Protein AF-A0AAV4Q7J5-F1 (afdb_monomer_lite)

InterPro domains:
  IPR001190 SRCR domain [PF00530] (575-667)
  IPR001190 SRCR domain [PS50287] (560-668)
  IPR001190 SRCR domain [SM00202] (571-668)
  IPR006626 Parallel beta-helix repeat [SM00710] (17-39)
  IPR006626 Parallel beta-helix repeat [SM00710] (41-63)
  IPR006626 Parallel beta-helix repeat [SM00710] (197-220)
  IPR006626 Parallel beta-helix repeat [SM00710] (246-268)
  IPR006626 Parallel beta-helix repeat [SM00710] (278-300)
  IPR006626 Parallel beta-helix repeat [SM00710] (762-784)
  IPR006626 Parallel beta-helix repeat [SM00710] (930-951)
  IPR006626 Parallel beta-helix repeat [SM00710] (968-990)
  IPR011050 Pectin lyase fold/virulence factor [SSF51126] (208-403)
  IPR011050 Pectin lyase fold/virulence factor [SSF51126] (466-790)
  IPR012334 Pectin lyase fold [G3DSA:2.160.20.10] (175-405)
  IPR036772 SRCR-like domain superfamily [G3DSA:3.10.250.10] (563-673)
  IPR036772 SRCR-like domain superfamily [SSF56487] (569-671)
  IPR053243 Septate junction maturation regulator [PTHR47653] (2-1017)

Sequence (1074 aa):
MNLRYSAFDGVNIYHPDDTFVIEDSIVADNRGHGIFVNSSISQVTLNGVKVRSNGGDGVHYSHHDSYGTAPSFCDTGNIGEEQIYPVRRSHVQKGNSATCKHVNSGKLDRQVLTVNFMGFSSDVADANHASRIDIYDGPTDSSRLLASIPIINNTFPESVTSTRQKILLKYRPRIHYDASFIVEIVANLGIAVYEQKSGILVNASNIVKNGYAAGLHVVTGSGDVVINTTFITGNNGGGVNLTHAGGFVHIDRSSISNNNGRGIAFWFNETSDHTTFNHTVHITRSEVVNNTLYGILMGNQCLADSFWNISLNSFRNSRDSSIFVSPCWSMDKIGHERGVIFVRGLDDDEFSNVPARVEIQYNYFAFNNGKFVANIGVGKETHVQELFFYRNELERNSIREPFPGLNPRSRASAVVVKKHQIVINATYNYWGSVKVREVYERIFDRKDRYNLARVEFLPFLTISSDLDTTAAISDSHERDKIIPFQNGSEIGGEVPGSIFLPRGTYSVTRDIYVRPGNGRLHIEPGAILKFDRSIGMMVQGVLISESDLETQSILYTINDRAYVGQEKSNIRLSKDTEGLLEVHVDGEWGSVCDYGWDIVDASIACNQMGLVLHPEDWSMEQSEFDSTHYGILLSNIQCTLQDTDITHCKSEKDFENSCSSKVGLRCYNPSWSGLRLGMAAGESRLRNIIVEHAGLLDFATNSFKPALQIDFNRHVLEKLKIRNNIDSGVGIMWNEVFVTESRKLTDSHFISNHRHGLVVHTQGLNIYRCEMTNNDGSGIHYNPMFTKQEQRDLISWINLEERNKIIRIPDDITGNISLRSDEYRYFIFTKTKMNKRFSITTSSGRSIGIVVLNSFKETSSENLAFYGRLEITPDAPKWDIRNNLTAFPLRTPGYGVLVDYQPGQVPSGQAIMYIASVDGLRNKPSWETHPKIHIDTVTVKGCNRGISSHHFNRDINDYDDHFHRYSNETILITNTNISDSKAEAMFVWAPFWDPFIKNLAEINYTIINCNIKNNKKDYCTTAEISVIQTTSSTGPLMTQFLNSTKKAVWTSGFLTFGSTTRTSPIPLLCTTVR

Structure (mmCIF, N/CA/C/O backbone):
data_AF-A0AAV4Q7J5-F1
#
_entry.id   AF-A0AAV4Q7J5-F1
#
loop_
_atom_site.group_PDB
_atom_site.id
_atom_site.type_symbol
_atom_site.label_atom_id
_atom_site.label_alt_id
_atom_site.label_comp_id
_atom_site.label_asym_id
_atom_site.label_entity_id
_atom_site.label_seq_id
_atom_site.pdbx_PDB_ins_code
_atom_site.Cartn_x
_atom_site.Cartn_y
_atom_site.Cartn_z
_atom_site.occupancy
_atom_site.B_iso_or_equiv
_atom_site.auth_seq_id
_atom_site.auth_comp_id
_atom_site.auth_asym_id
_atom_site.auth_atom_id
_atom_site.pdbx_PDB_model_num
ATOM 1 N N . MET A 1 1 ? 34.810 7.338 -45.375 1.00 84.25 1 MET A N 1
ATOM 2 C CA . MET A 1 1 ? 35.945 6.411 -45.086 1.00 84.25 1 MET A CA 1
ATOM 3 C C . MET A 1 1 ? 35.453 4.957 -45.058 1.00 84.25 1 MET A C 1
ATOM 5 O O . MET A 1 1 ? 34.285 4.756 -44.771 1.00 84.25 1 MET A O 1
ATOM 9 N N . ASN A 1 2 ? 36.264 3.934 -45.365 1.00 88.31 2 ASN A N 1
ATOM 10 C CA . ASN A 1 2 ? 35.857 2.516 -45.237 1.00 88.31 2 ASN A CA 1
ATOM 11 C C . ASN A 1 2 ? 36.917 1.738 -44.441 1.00 88.31 2 ASN A C 1
ATOM 13 O O . ASN A 1 2 ? 37.891 1.263 -45.018 1.00 88.31 2 ASN A O 1
ATOM 17 N N . LEU A 1 3 ? 36.731 1.663 -43.123 1.00 86.75 3 LEU A N 1
ATOM 18 C CA . LEU A 1 3 ? 37.633 1.023 -42.166 1.00 86.75 3 LEU A CA 1
ATOM 19 C C . LEU A 1 3 ? 37.163 -0.394 -41.870 1.00 86.75 3 LEU A C 1
ATOM 21 O O . LEU A 1 3 ? 36.094 -0.583 -41.276 1.00 86.75 3 LEU A O 1
ATOM 25 N N . ARG A 1 4 ? 37.958 -1.383 -42.287 1.00 87.94 4 ARG A N 1
ATOM 26 C CA . ARG A 1 4 ? 37.670 -2.788 -42.011 1.00 87.94 4 ARG A CA 1
ATOM 27 C C . ARG A 1 4 ? 38.898 -3.595 -41.660 1.00 87.94 4 ARG A C 1
ATOM 29 O O . ARG A 1 4 ? 39.974 -3.341 -42.194 1.00 87.94 4 ARG A O 1
ATOM 36 N N . TYR A 1 5 ? 38.674 -4.632 -40.856 1.00 84.44 5 TYR A N 1
ATOM 37 C CA . TYR A 1 5 ? 39.669 -5.640 -40.495 1.00 84.44 5 TYR A CA 1
ATOM 38 C C . TYR A 1 5 ? 40.891 -5.092 -39.739 1.00 84.44 5 TYR A C 1
ATOM 40 O O . TYR A 1 5 ? 41.926 -5.756 -39.699 1.00 84.44 5 TYR A O 1
ATOM 48 N N . SER A 1 6 ? 40.782 -3.918 -39.108 1.00 81.31 6 SER A N 1
ATOM 49 C CA . SER A 1 6 ? 41.840 -3.368 -38.256 1.00 81.31 6 SER A CA 1
ATOM 50 C C . SER A 1 6 ? 42.056 -4.237 -37.019 1.00 81.31 6 SER A C 1
ATOM 52 O O . SER A 1 6 ? 41.094 -4.627 -36.358 1.00 81.31 6 SER A O 1
ATOM 54 N N . ALA A 1 7 ? 43.317 -4.544 -36.709 1.00 73.56 7 ALA A N 1
ATOM 55 C CA . ALA A 1 7 ? 43.681 -5.373 -35.560 1.00 73.56 7 ALA A CA 1
ATOM 56 C C . ALA A 1 7 ? 43.580 -4.614 -34.222 1.00 73.56 7 ALA A C 1
ATOM 58 O O . ALA A 1 7 ? 43.038 -5.171 -33.277 1.00 73.56 7 ALA A O 1
ATOM 59 N N . PHE A 1 8 ? 44.047 -3.359 -34.181 1.00 75.19 8 PHE A N 1
ATOM 60 C CA . PHE A 1 8 ? 43.985 -2.417 -33.048 1.00 75.19 8 PHE A CA 1
ATOM 61 C C . PHE A 1 8 ? 43.079 -1.224 -33.451 1.00 75.19 8 PHE A C 1
ATOM 63 O O . PHE A 1 8 ? 41.950 -1.441 -33.898 1.00 75.19 8 PHE A O 1
ATOM 70 N N . ASP A 1 9 ? 43.552 0.019 -33.390 1.00 81.25 9 ASP A N 1
ATOM 71 C CA . ASP A 1 9 ? 42.845 1.192 -33.919 1.00 81.25 9 ASP A CA 1
ATOM 72 C C . ASP A 1 9 ? 42.991 1.277 -35.449 1.00 81.25 9 ASP A C 1
ATOM 74 O O . ASP A 1 9 ? 44.094 1.190 -35.989 1.00 81.25 9 ASP A O 1
ATOM 78 N N . GLY A 1 10 ? 41.888 1.464 -36.179 1.00 81.00 10 GLY A N 1
ATOM 79 C CA . GLY A 1 10 ? 41.937 1.785 -37.611 1.00 81.00 10 GLY A CA 1
ATOM 80 C C . GLY A 1 10 ? 42.262 3.257 -37.873 1.00 81.00 10 GLY A C 1
ATOM 81 O O . GLY A 1 10 ? 42.989 3.571 -38.812 1.00 81.00 10 GLY A O 1
ATOM 82 N N . VAL A 1 11 ? 41.754 4.149 -37.023 1.00 85.38 11 VAL A N 1
ATOM 83 C CA . VAL A 1 11 ? 42.074 5.579 -36.963 1.00 85.38 11 VAL A CA 1
ATOM 84 C C . VAL A 1 11 ? 42.200 5.964 -35.497 1.00 85.38 11 VAL A C 1
ATOM 86 O O . VAL A 1 11 ? 41.276 5.714 -34.734 1.00 85.38 11 VAL A O 1
ATOM 89 N N . ASN A 1 12 ? 43.318 6.576 -35.111 1.00 85.25 12 ASN A N 1
ATOM 90 C CA . ASN A 1 12 ? 43.559 7.057 -33.752 1.00 85.25 12 ASN A CA 1
ATOM 91 C C . ASN A 1 12 ? 43.712 8.583 -33.775 1.00 85.25 12 ASN A C 1
ATOM 93 O O . ASN A 1 12 ? 44.552 9.115 -34.504 1.00 85.25 12 ASN A O 1
ATOM 97 N N . ILE A 1 13 ? 42.867 9.276 -33.014 1.00 81.75 13 ILE A N 1
ATOM 98 C CA . ILE A 1 13 ? 42.803 10.734 -32.940 1.00 81.75 13 ILE A CA 1
ATOM 99 C C . ILE A 1 13 ? 43.050 11.145 -31.498 1.00 81.75 13 ILE A C 1
ATOM 101 O O . ILE A 1 13 ? 42.243 10.887 -30.605 1.00 81.75 13 ILE A O 1
ATOM 105 N N . TYR A 1 14 ? 44.179 11.808 -31.282 1.00 80.56 14 TYR A N 1
ATOM 106 C CA . TYR A 1 14 ? 44.680 12.126 -29.956 1.00 80.56 14 TYR A CA 1
ATOM 107 C C . TYR A 1 14 ? 44.572 13.625 -29.672 1.00 80.56 14 TYR A C 1
ATOM 109 O O . TYR A 1 14 ? 45.078 14.430 -30.450 1.00 80.56 14 TYR A O 1
ATOM 117 N N . HIS A 1 15 ? 43.929 13.979 -28.558 1.00 73.94 15 HIS A N 1
ATOM 118 C CA . HIS A 1 15 ? 43.755 15.345 -28.058 1.00 73.94 15 HIS A CA 1
ATOM 119 C C . HIS A 1 15 ? 43.159 16.355 -29.067 1.00 73.94 15 HIS A C 1
ATOM 121 O O . HIS A 1 15 ? 43.710 17.440 -29.239 1.00 73.94 15 HIS A O 1
ATOM 127 N N . PRO A 1 16 ? 42.043 16.059 -29.766 1.00 79.56 16 PRO A N 1
ATOM 128 C CA . PRO A 1 16 ? 41.348 17.095 -30.519 1.00 79.56 16 PRO A CA 1
ATOM 129 C C . PRO A 1 16 ? 40.779 18.153 -29.561 1.00 79.56 16 PRO A C 1
ATOM 131 O O . PRO A 1 16 ? 39.999 17.823 -28.662 1.00 79.56 16 PRO A O 1
ATOM 134 N N . ASP A 1 17 ? 41.163 19.409 -29.792 1.00 69.44 17 ASP A N 1
ATOM 135 C CA . ASP A 1 17 ? 40.734 20.586 -29.020 1.00 69.44 17 ASP A CA 1
ATOM 136 C C . ASP A 1 17 ? 39.455 21.247 -29.577 1.00 69.44 17 ASP A C 1
ATOM 138 O O . ASP A 1 17 ? 38.878 22.120 -28.933 1.00 69.44 17 ASP A O 1
ATOM 142 N N . ASP A 1 18 ? 38.998 20.825 -30.762 1.00 75.06 18 ASP A N 1
ATOM 143 C CA . ASP A 1 18 ? 37.805 21.332 -31.458 1.00 75.06 18 ASP A CA 1
ATOM 144 C C . ASP A 1 18 ? 36.882 20.170 -31.886 1.00 75.06 18 ASP A C 1
ATOM 146 O O . ASP A 1 18 ? 37.228 18.992 -31.745 1.00 75.06 18 ASP A O 1
ATOM 150 N N . THR A 1 19 ? 35.690 20.492 -32.391 1.00 75.00 19 THR A N 1
ATOM 151 C CA . THR A 1 19 ? 34.654 19.544 -32.821 1.00 75.00 19 THR A CA 1
ATOM 152 C C . THR A 1 19 ? 35.201 18.548 -33.834 1.00 75.00 19 THR A C 1
ATOM 154 O O . THR A 1 19 ? 35.770 18.916 -34.863 1.00 75.00 19 THR A O 1
ATOM 157 N N . PHE A 1 20 ? 34.969 17.264 -33.570 1.00 80.06 20 PHE A N 1
ATOM 158 C CA . PHE A 1 20 ? 35.389 16.186 -34.448 1.00 80.06 20 PHE A CA 1
ATOM 159 C C . PHE A 1 20 ? 34.188 15.604 -35.198 1.00 80.06 20 PHE A C 1
ATOM 161 O O . PHE A 1 20 ? 33.218 15.153 -34.586 1.00 80.06 20 PHE A O 1
ATOM 168 N N . VAL A 1 21 ? 34.261 15.604 -36.532 1.00 83.44 21 VAL A N 1
ATOM 169 C CA . VAL A 1 21 ? 33.170 15.170 -37.415 1.00 83.44 21 VAL A CA 1
ATOM 170 C C . VAL A 1 21 ? 33.614 13.982 -38.267 1.00 83.44 21 VAL A C 1
ATOM 172 O O . VAL A 1 21 ? 34.624 14.050 -38.968 1.00 83.44 21 VAL A O 1
ATOM 175 N N . ILE A 1 22 ? 32.832 12.903 -38.244 1.00 85.19 22 ILE A N 1
ATOM 176 C CA . ILE A 1 22 ? 32.964 11.770 -39.163 1.00 85.19 22 ILE A CA 1
ATOM 177 C C . ILE A 1 22 ? 31.735 11.735 -40.051 1.00 85.19 22 ILE A C 1
ATOM 179 O O . ILE A 1 22 ? 30.627 11.501 -39.569 1.00 85.19 22 ILE A O 1
ATOM 183 N N . GLU A 1 23 ? 31.954 11.888 -41.353 1.00 89.56 23 GLU A N 1
ATOM 184 C CA . GLU A 1 23 ? 30.885 11.839 -42.346 1.00 89.56 23 GLU A CA 1
ATOM 185 C C . GLU A 1 23 ? 31.032 10.634 -43.282 1.00 89.56 23 GLU A C 1
ATOM 187 O O . GLU A 1 23 ? 32.149 10.194 -43.587 1.00 89.56 23 GLU A O 1
ATOM 192 N N . ASP A 1 24 ? 29.899 10.063 -43.701 1.00 90.62 24 ASP A N 1
ATOM 193 C CA . ASP A 1 24 ? 29.770 9.071 -44.778 1.00 90.62 24 ASP A CA 1
ATOM 194 C C . ASP A 1 24 ? 30.821 7.951 -44.722 1.00 90.62 24 ASP A C 1
ATOM 196 O O . ASP A 1 24 ? 31.577 7.663 -45.663 1.00 90.62 24 ASP A O 1
ATOM 200 N N . SER A 1 25 ? 30.912 7.322 -43.550 1.00 90.25 25 SER A N 1
ATOM 201 C CA . SER A 1 25 ? 31.964 6.357 -43.245 1.00 90.25 25 SER A CA 1
ATOM 202 C C . SER A 1 25 ? 31.422 4.992 -42.843 1.00 90.25 25 SER A C 1
ATOM 204 O O . SER A 1 25 ? 30.384 4.876 -42.209 1.00 90.25 25 SER A O 1
ATOM 206 N N . ILE A 1 26 ? 32.125 3.929 -43.228 1.00 89.56 26 ILE A N 1
ATOM 207 C CA . ILE A 1 26 ? 31.819 2.543 -42.872 1.00 89.56 26 ILE A CA 1
ATOM 208 C C . ILE A 1 26 ? 32.918 2.058 -41.935 1.00 89.56 26 ILE A C 1
ATOM 210 O O . ILE A 1 26 ? 34.084 2.068 -42.324 1.00 89.56 26 ILE A O 1
ATOM 214 N N . VAL A 1 27 ? 32.541 1.606 -40.741 1.00 89.06 27 VAL A N 1
ATOM 215 C CA . VAL A 1 27 ? 33.441 0.985 -39.765 1.00 89.06 27 VAL A CA 1
ATOM 216 C C . VAL A 1 27 ? 32.920 -0.412 -39.458 1.00 89.06 27 VAL A C 1
ATOM 218 O O . VAL A 1 27 ? 31.907 -0.578 -38.772 1.00 89.06 27 VAL A O 1
ATOM 221 N N . ALA A 1 28 ? 33.550 -1.421 -40.053 1.00 87.06 28 ALA A N 1
ATOM 222 C CA . ALA A 1 28 ? 33.026 -2.778 -40.019 1.00 87.06 28 ALA A CA 1
ATOM 223 C C . ALA A 1 28 ? 34.100 -3.846 -39.872 1.00 87.06 28 ALA A C 1
ATOM 225 O O . ALA A 1 28 ? 35.177 -3.712 -40.433 1.00 87.06 28 ALA A O 1
ATOM 226 N N . ASP A 1 29 ? 33.772 -4.952 -39.207 1.00 83.62 29 ASP A N 1
ATOM 227 C CA . ASP A 1 29 ? 34.620 -6.149 -39.180 1.00 83.62 29 ASP A CA 1
ATOM 228 C C . ASP A 1 29 ? 36.033 -5.913 -38.579 1.00 83.62 29 ASP A C 1
ATOM 230 O O . ASP A 1 29 ? 36.970 -6.653 -38.879 1.00 83.62 29 ASP A O 1
ATOM 234 N N . ASN A 1 30 ? 36.221 -4.876 -37.750 1.00 81.31 30 ASN A N 1
ATOM 235 C CA . ASN A 1 30 ? 37.494 -4.570 -37.076 1.00 81.31 30 ASN A CA 1
ATOM 236 C C . ASN A 1 3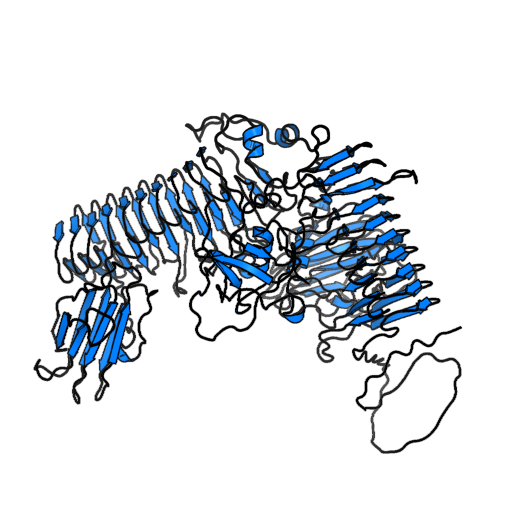0 ? 37.640 -5.382 -35.787 1.00 81.31 30 ASN A C 1
ATOM 238 O O . ASN A 1 30 ? 36.663 -5.540 -35.075 1.00 81.31 30 ASN A O 1
ATOM 242 N N . ARG A 1 31 ? 38.832 -5.888 -35.461 1.00 74.50 31 ARG A N 1
ATOM 243 C CA . ARG A 1 31 ? 39.101 -6.627 -34.213 1.00 74.50 31 ARG A CA 1
ATOM 244 C C . ARG A 1 31 ? 39.340 -5.707 -33.005 1.00 74.50 31 ARG A C 1
ATOM 246 O O . ARG A 1 31 ? 38.971 -6.103 -31.905 1.00 74.50 31 ARG A O 1
ATOM 253 N N . GLY A 1 32 ? 39.917 -4.519 -33.216 1.00 71.38 32 GLY A N 1
ATOM 254 C CA . GLY A 1 32 ? 40.059 -3.436 -32.224 1.00 71.38 32 GLY A CA 1
ATOM 255 C C . GLY A 1 32 ? 39.055 -2.289 -32.445 1.00 71.38 32 GLY A C 1
ATOM 256 O O . GLY A 1 32 ? 37.994 -2.533 -33.014 1.00 71.38 32 GLY A O 1
ATOM 257 N N . HIS A 1 33 ? 39.369 -1.054 -32.019 1.00 79.75 33 HIS A N 1
ATOM 258 C CA . HIS A 1 33 ? 38.403 0.059 -31.878 1.00 79.75 33 HIS A CA 1
ATOM 259 C C . HIS A 1 33 ? 37.872 0.707 -33.164 1.00 79.75 33 HIS A C 1
ATOM 261 O O . HIS A 1 33 ? 37.043 1.607 -33.069 1.00 79.75 33 HIS A O 1
ATOM 267 N N . GLY A 1 34 ? 38.340 0.322 -34.356 1.00 85.69 34 GLY A N 1
ATOM 268 C CA . GLY A 1 34 ? 37.934 0.970 -35.608 1.00 85.69 34 GLY A CA 1
ATOM 269 C C . GLY A 1 34 ? 38.364 2.443 -35.667 1.00 85.69 34 GLY A C 1
ATOM 270 O O . GLY A 1 34 ? 39.369 2.747 -36.302 1.00 85.69 34 GLY A O 1
ATOM 271 N N . ILE A 1 35 ? 37.639 3.344 -35.003 1.00 87.06 35 ILE A N 1
ATOM 272 C CA . ILE A 1 35 ? 38.040 4.729 -34.735 1.00 87.06 35 ILE A CA 1
ATOM 273 C C . ILE A 1 35 ? 38.170 4.952 -33.222 1.00 87.06 35 ILE A C 1
ATOM 275 O O . ILE A 1 35 ? 37.191 4.821 -32.497 1.00 87.06 35 ILE A O 1
ATOM 279 N N . PHE A 1 36 ? 39.350 5.360 -32.765 1.00 85.44 36 PHE A N 1
ATOM 280 C CA . PHE A 1 36 ? 39.638 5.750 -31.388 1.00 85.44 36 PHE A CA 1
ATOM 281 C C . PHE A 1 36 ? 39.852 7.263 -31.300 1.00 85.44 36 PHE A C 1
ATOM 283 O O . PHE A 1 36 ? 40.637 7.831 -32.063 1.00 85.44 36 PHE A O 1
ATOM 290 N N . VAL A 1 37 ? 39.164 7.915 -30.366 1.00 83.31 37 VAL A N 1
ATOM 291 C CA . VAL A 1 37 ? 39.283 9.349 -30.096 1.00 83.31 37 VAL A CA 1
ATOM 292 C C . VAL A 1 37 ? 39.559 9.560 -28.613 1.00 83.31 37 VAL A C 1
ATOM 294 O O . VAL A 1 37 ? 38.839 9.040 -27.764 1.00 83.31 37 VAL A O 1
ATOM 297 N N . ASN A 1 38 ? 40.586 10.346 -28.301 1.00 81.44 38 ASN A N 1
ATOM 298 C CA . ASN A 1 38 ? 40.970 10.677 -26.933 1.00 81.44 38 ASN A CA 1
ATOM 299 C C . ASN A 1 38 ? 40.861 12.189 -26.691 1.00 81.44 38 ASN A C 1
ATOM 301 O O . ASN A 1 38 ? 41.781 12.924 -27.047 1.00 81.44 38 ASN A O 1
ATOM 305 N N . SER A 1 39 ? 39.745 12.653 -26.127 1.00 78.31 39 SER A N 1
ATOM 306 C CA . SER A 1 39 ? 39.515 14.053 -25.734 1.00 78.31 39 SER A CA 1
ATOM 307 C C . SER A 1 39 ? 38.494 14.118 -24.597 1.00 78.31 39 SER A C 1
ATOM 309 O O . SER A 1 39 ? 37.720 13.193 -24.390 1.00 78.31 39 SER A O 1
ATOM 311 N N . SER A 1 40 ? 38.510 15.206 -23.832 1.00 72.50 40 SER A N 1
ATOM 312 C CA . SER A 1 40 ? 37.520 15.471 -22.776 1.00 72.50 40 SER A CA 1
ATOM 313 C C . SER A 1 40 ? 36.521 16.557 -23.158 1.00 72.50 40 SER A C 1
ATOM 315 O O . SER A 1 40 ? 35.497 16.705 -22.496 1.00 72.50 40 SER A O 1
ATOM 317 N N . ILE A 1 41 ? 36.871 17.377 -24.154 1.00 73.00 41 ILE A N 1
ATOM 318 C CA . ILE A 1 41 ? 36.233 18.669 -24.438 1.00 73.00 41 ILE A CA 1
ATOM 319 C C . ILE A 1 41 ? 35.741 18.792 -25.885 1.00 73.00 41 ILE A C 1
ATOM 321 O O . ILE A 1 41 ? 34.946 19.686 -26.174 1.00 73.00 41 ILE A O 1
ATOM 325 N N . SER A 1 42 ? 36.140 17.902 -26.798 1.00 75.31 42 SER A N 1
ATOM 326 C CA . SER A 1 42 ? 35.657 17.945 -28.182 1.00 75.31 42 SER A CA 1
ATOM 327 C C . SER A 1 42 ? 34.288 17.292 -28.325 1.00 75.31 42 SER A C 1
ATOM 329 O O . SER A 1 42 ? 34.087 16.157 -27.901 1.00 75.31 42 SER A O 1
ATOM 331 N N . GLN A 1 43 ? 33.336 17.967 -28.969 1.00 79.81 43 GLN A N 1
ATOM 332 C CA . GLN A 1 43 ? 32.071 17.335 -29.348 1.00 79.81 43 GLN A CA 1
ATOM 333 C C . GLN A 1 43 ? 32.300 16.336 -30.492 1.00 79.81 43 GLN A C 1
ATOM 335 O O . GLN A 1 43 ? 33.009 16.634 -31.456 1.00 79.81 43 GLN A O 1
ATOM 340 N N . VAL A 1 44 ? 31.670 15.163 -30.400 1.00 80.44 44 VAL A N 1
ATOM 341 C CA . VAL A 1 44 ? 31.734 14.130 -31.445 1.00 80.44 44 VAL A CA 1
ATOM 342 C C . VAL A 1 44 ? 30.487 14.193 -32.310 1.00 80.44 44 VAL A C 1
ATOM 344 O O . VAL A 1 44 ? 29.383 14.025 -31.798 1.00 80.44 44 VAL A O 1
ATOM 347 N N . THR A 1 45 ? 30.659 14.365 -33.619 1.00 85.56 45 THR A N 1
ATOM 348 C CA . THR A 1 45 ? 29.571 14.303 -34.601 1.00 85.56 45 THR A CA 1
ATOM 349 C C . THR A 1 45 ? 29.785 13.146 -35.569 1.00 85.56 45 THR A C 1
ATOM 351 O O . THR A 1 45 ? 30.778 13.096 -36.290 1.00 85.56 45 THR A O 1
ATOM 354 N N . LEU A 1 46 ? 28.832 12.220 -35.614 1.00 87.62 46 LEU A N 1
ATOM 355 C CA . LEU A 1 46 ? 28.801 11.098 -36.549 1.00 87.62 46 LEU A CA 1
ATOM 356 C C . LEU A 1 46 ? 27.630 11.299 -37.507 1.00 87.62 46 LEU A C 1
ATOM 358 O O . LEU A 1 46 ? 26.481 11.210 -37.087 1.00 87.62 46 LEU A O 1
ATOM 362 N N . ASN A 1 47 ? 27.904 11.566 -38.780 1.00 89.94 47 ASN A N 1
ATOM 363 C CA . ASN A 1 47 ? 26.894 11.845 -39.797 1.00 89.94 47 ASN A CA 1
ATOM 364 C C . ASN A 1 47 ? 26.969 10.803 -40.923 1.00 89.94 47 ASN A C 1
ATOM 366 O O . ASN A 1 47 ? 28.004 10.642 -41.561 1.00 89.94 47 ASN A O 1
ATOM 370 N N . GLY A 1 48 ? 25.905 10.036 -41.168 1.00 87.94 48 GLY A N 1
ATOM 371 C CA . GLY A 1 48 ? 25.927 9.030 -42.244 1.00 87.94 48 GLY A CA 1
ATOM 372 C C . GLY A 1 48 ? 26.857 7.832 -41.982 1.00 87.94 48 GLY A C 1
ATOM 373 O O . GLY A 1 48 ? 27.277 7.148 -42.921 1.00 87.94 48 GLY A O 1
ATOM 374 N N . VAL A 1 49 ? 27.207 7.549 -40.720 1.00 89.38 49 VAL A N 1
ATOM 375 C CA . VAL A 1 49 ? 28.187 6.509 -40.364 1.00 89.38 49 VAL A CA 1
ATOM 376 C C . VAL A 1 49 ? 27.520 5.135 -40.240 1.00 89.38 49 VAL A C 1
ATOM 378 O O . VAL A 1 49 ? 26.454 4.983 -39.648 1.00 89.38 49 VAL A O 1
ATOM 381 N N . LYS A 1 50 ? 28.148 4.094 -40.795 1.00 89.38 50 LYS A N 1
ATOM 382 C CA . LYS A 1 50 ? 27.701 2.695 -40.724 1.00 89.38 50 LYS A CA 1
ATOM 383 C C . LYS A 1 50 ? 28.659 1.882 -39.859 1.00 89.38 50 LYS A C 1
ATOM 385 O O . LYS A 1 50 ? 29.738 1.522 -40.326 1.00 89.38 50 LYS A O 1
ATOM 390 N N . VAL A 1 51 ? 28.238 1.545 -38.643 1.00 86.81 51 VAL A N 1
ATOM 391 C CA . VAL A 1 51 ? 28.995 0.719 -37.695 1.00 86.81 51 VAL A CA 1
ATOM 392 C C . VAL A 1 51 ? 28.374 -0.672 -37.613 1.00 86.81 51 VAL A C 1
ATOM 394 O O . VAL A 1 51 ? 27.210 -0.816 -37.225 1.00 86.81 51 VAL A O 1
ATOM 397 N N . ARG A 1 52 ? 29.123 -1.707 -38.010 1.00 85.81 52 ARG A N 1
ATOM 398 C CA . ARG A 1 52 ? 28.592 -3.079 -38.040 1.00 85.81 52 ARG A CA 1
ATOM 399 C C . ARG A 1 52 ? 29.639 -4.155 -37.778 1.00 85.81 52 ARG A C 1
ATOM 401 O O . ARG A 1 52 ? 30.716 -4.123 -38.358 1.00 85.81 52 ARG A O 1
ATOM 408 N N . SER A 1 53 ? 29.266 -5.170 -37.004 1.00 78.81 53 SER A N 1
ATOM 409 C CA . SER A 1 53 ? 30.015 -6.433 -36.895 1.00 78.81 53 SER A CA 1
ATOM 410 C C . SER A 1 53 ? 31.490 -6.286 -36.472 1.00 78.81 53 SER A C 1
ATOM 412 O O . SER A 1 53 ? 32.325 -7.077 -36.898 1.00 78.81 53 SER A O 1
ATOM 414 N N . ASN A 1 54 ? 31.825 -5.295 -35.639 1.00 72.88 54 ASN A N 1
ATOM 415 C CA . ASN A 1 54 ? 33.179 -5.151 -35.090 1.00 72.88 54 ASN A CA 1
ATOM 416 C C . ASN A 1 54 ? 33.406 -6.110 -33.894 1.00 72.88 54 ASN A C 1
ATOM 418 O O . ASN A 1 54 ? 32.488 -6.402 -33.126 1.00 72.88 54 ASN A O 1
ATOM 422 N N . GLY A 1 55 ? 34.627 -6.640 -33.797 1.00 60.97 55 GLY A N 1
ATOM 423 C CA . GLY A 1 55 ? 35.213 -7.450 -32.720 1.00 60.97 55 GLY A CA 1
ATOM 424 C C . GLY A 1 55 ? 35.852 -6.644 -31.570 1.00 60.97 55 GLY A C 1
ATOM 425 O O . GLY A 1 55 ? 36.168 -7.196 -30.521 1.00 60.97 55 GLY A O 1
ATOM 426 N N . GLY A 1 56 ? 36.037 -5.340 -31.758 1.00 66.00 56 GLY A N 1
ATOM 427 C CA . GLY A 1 56 ? 36.226 -4.345 -30.700 1.00 66.00 56 GLY A CA 1
ATOM 428 C C . GLY A 1 56 ? 35.150 -3.273 -30.852 1.00 66.00 56 GLY A C 1
ATOM 429 O O . GLY A 1 56 ? 34.161 -3.496 -31.556 1.00 66.00 56 GLY A O 1
ATOM 430 N N . ASP A 1 57 ? 35.303 -2.122 -30.211 1.00 74.81 57 ASP A N 1
ATOM 431 C CA . ASP A 1 57 ? 34.424 -0.974 -30.446 1.00 74.81 57 ASP A CA 1
ATOM 432 C C . ASP A 1 57 ? 34.499 -0.572 -31.926 1.00 74.81 57 ASP A C 1
ATOM 434 O O . ASP A 1 57 ? 35.542 -0.687 -32.553 1.00 74.81 57 ASP A O 1
ATOM 438 N N . GLY A 1 58 ? 33.398 -0.158 -32.548 1.00 81.31 58 GLY A N 1
ATOM 439 C CA . GLY A 1 58 ? 33.470 0.435 -33.884 1.00 81.31 58 GLY A CA 1
ATOM 440 C C . GLY A 1 58 ? 33.959 1.880 -33.826 1.00 81.31 58 GLY A C 1
ATOM 441 O O . GLY A 1 58 ? 34.765 2.305 -34.648 1.00 81.31 58 GLY A O 1
ATOM 442 N N . VAL A 1 59 ? 33.449 2.637 -32.855 1.00 84.12 59 VAL A N 1
ATOM 443 C CA . VAL A 1 59 ? 33.922 3.981 -32.514 1.00 84.12 59 VAL A CA 1
ATOM 444 C C . VAL A 1 59 ? 34.061 4.052 -30.997 1.00 84.12 59 VAL A C 1
ATOM 446 O O . VAL A 1 59 ? 33.069 3.863 -30.293 1.00 84.12 59 VAL A O 1
ATOM 449 N N . HIS A 1 60 ? 35.269 4.325 -30.515 1.00 84.00 60 HIS A N 1
ATOM 450 C CA . HIS A 1 60 ? 35.602 4.465 -29.103 1.00 84.00 60 HIS A CA 1
ATOM 451 C C . HIS A 1 60 ? 36.013 5.902 -28.794 1.00 84.00 60 HIS A C 1
ATOM 453 O O . HIS A 1 60 ? 36.933 6.437 -29.416 1.00 84.00 60 HIS A O 1
ATOM 459 N N . TYR A 1 61 ? 35.363 6.510 -27.808 1.00 81.25 61 TYR A N 1
ATOM 460 C CA . TYR A 1 61 ? 35.720 7.825 -27.295 1.00 81.25 61 TYR A CA 1
ATOM 461 C C . TYR A 1 61 ? 36.109 7.737 -25.818 1.00 81.25 61 TYR A C 1
ATOM 463 O O . TYR A 1 61 ? 35.303 7.297 -24.999 1.00 81.25 61 TYR A O 1
ATOM 471 N N . SER A 1 62 ? 37.316 8.191 -25.482 1.00 77.50 62 SER A N 1
ATOM 472 C CA . SER A 1 62 ? 37.863 8.194 -24.123 1.00 77.50 62 SER A CA 1
ATOM 473 C C . SER A 1 62 ? 38.169 9.611 -23.654 1.00 77.50 62 SER A C 1
ATOM 475 O O . SER A 1 62 ? 38.765 10.395 -24.390 1.00 77.50 62 SER A O 1
ATOM 477 N N . HIS A 1 63 ? 37.853 9.882 -22.389 1.00 73.56 63 HIS A N 1
ATOM 478 C CA . HIS A 1 63 ? 38.253 11.086 -21.668 1.00 73.56 63 HIS A CA 1
ATOM 479 C C . HIS A 1 63 ? 39.777 11.252 -21.600 1.00 73.56 63 HIS A C 1
ATOM 481 O O . HIS A 1 63 ? 40.506 10.270 -21.423 1.00 73.56 63 HIS A O 1
ATOM 487 N N . HIS A 1 64 ? 40.240 12.500 -21.719 1.00 69.12 64 HIS A N 1
ATOM 488 C CA . HIS A 1 64 ? 41.651 12.872 -21.849 1.00 69.12 64 HIS A CA 1
ATOM 489 C C . HIS A 1 64 ? 42.266 13.473 -20.575 1.00 69.12 64 HIS A C 1
ATOM 491 O O . HIS A 1 64 ? 43.458 13.296 -20.337 1.00 69.12 64 HIS A O 1
ATOM 497 N N . ASP A 1 65 ? 41.477 14.147 -19.725 1.00 61.94 65 ASP A N 1
ATOM 498 C CA . ASP A 1 65 ? 41.997 14.946 -18.596 1.00 61.94 65 ASP A CA 1
ATOM 499 C C . ASP A 1 65 ? 42.342 14.078 -17.375 1.00 61.94 65 ASP A C 1
ATOM 501 O O . ASP A 1 65 ? 42.841 14.579 -16.367 1.00 61.94 65 ASP A O 1
ATOM 505 N N . SER A 1 66 ? 42.087 12.771 -17.454 1.00 52.12 66 SER A N 1
ATOM 506 C CA . SER A 1 66 ? 42.352 11.819 -16.385 1.00 52.12 66 SER A CA 1
ATOM 507 C C . SER A 1 66 ? 43.410 10.813 -16.830 1.00 52.12 66 SER A C 1
ATOM 509 O O . SER A 1 66 ? 43.117 9.819 -17.493 1.00 52.12 66 SER A O 1
ATOM 511 N N . TYR A 1 67 ? 44.654 11.012 -16.383 1.00 50.06 67 TYR A N 1
ATOM 512 C CA . TYR A 1 67 ? 45.569 9.888 -16.166 1.00 50.06 67 TYR A CA 1
ATOM 513 C C . TYR A 1 67 ? 45.160 9.191 -14.864 1.00 50.06 67 TYR A C 1
ATOM 515 O O . TYR A 1 67 ? 45.865 9.243 -13.855 1.00 50.06 67 TYR A O 1
ATOM 523 N N . GLY A 1 68 ? 43.973 8.582 -14.860 1.00 50.09 68 GLY A N 1
ATOM 524 C CA . GLY A 1 68 ? 43.535 7.746 -13.753 1.00 50.09 68 GLY A CA 1
ATOM 525 C C . GLY A 1 68 ? 44.539 6.613 -13.548 1.00 50.09 68 GLY A C 1
ATOM 526 O O . GLY A 1 68 ? 44.932 5.930 -14.498 1.00 50.09 68 GLY A O 1
ATOM 527 N N . THR A 1 69 ? 44.980 6.406 -12.309 1.00 55.72 69 THR A N 1
ATOM 528 C CA . THR A 1 69 ? 45.766 5.225 -11.944 1.00 55.72 69 THR A CA 1
ATOM 529 C C . THR A 1 69 ? 44.872 3.997 -12.112 1.00 55.72 69 THR A C 1
ATOM 531 O O . THR A 1 69 ? 44.018 3.712 -11.278 1.00 55.72 69 THR A O 1
ATOM 534 N N . ALA A 1 70 ? 45.012 3.277 -13.231 1.00 65.75 70 ALA A N 1
ATOM 535 C CA . ALA A 1 70 ? 44.274 2.034 -13.424 1.00 65.75 70 ALA A CA 1
ATOM 536 C C . ALA A 1 70 ? 44.679 1.034 -12.325 1.00 65.75 70 ALA A C 1
ATOM 538 O O . ALA A 1 70 ? 45.879 0.929 -12.043 1.00 65.75 70 ALA A O 1
ATOM 539 N N . PRO A 1 71 ? 43.735 0.280 -11.730 1.00 72.25 71 PRO A N 1
ATOM 540 C CA . PRO A 1 71 ? 44.041 -0.668 -10.666 1.00 72.25 71 PRO A CA 1
ATOM 541 C C . PRO A 1 71 ? 45.175 -1.613 -11.067 1.00 72.25 71 PRO A C 1
ATOM 543 O O . PRO A 1 71 ? 45.230 -2.067 -12.218 1.00 72.25 71 PRO A O 1
ATOM 546 N N . SER A 1 72 ? 46.071 -1.890 -10.116 1.00 81.50 72 SER A N 1
ATOM 547 C CA . SER A 1 72 ? 47.212 -2.776 -10.340 1.00 81.50 72 SER A CA 1
ATOM 548 C C . SER A 1 72 ? 46.717 -4.166 -10.733 1.00 81.50 72 SER A C 1
ATOM 550 O O . SER A 1 72 ? 45.937 -4.773 -10.004 1.00 81.50 72 SER A O 1
ATOM 552 N N . PHE A 1 73 ? 47.169 -4.670 -11.882 1.00 86.75 73 PHE A N 1
ATOM 553 C CA . PHE A 1 73 ? 46.787 -5.955 -12.458 1.00 86.75 73 PHE A CA 1
ATOM 554 C C . PHE A 1 73 ? 46.867 -7.040 -11.384 1.00 86.75 73 PHE A C 1
ATOM 556 O O . PHE A 1 73 ? 45.827 -7.547 -10.983 1.00 86.75 73 PHE A O 1
ATOM 563 N N . CYS A 1 74 ? 48.053 -7.260 -10.807 1.00 84.12 74 CYS A N 1
ATOM 564 C CA . CYS A 1 74 ? 48.280 -8.301 -9.803 1.00 84.12 74 CYS A CA 1
ATOM 565 C C . CYS A 1 74 ? 47.571 -8.094 -8.454 1.00 84.12 74 CYS A C 1
ATOM 567 O O . CYS A 1 74 ? 47.426 -9.071 -7.723 1.00 84.12 74 CYS A O 1
ATOM 569 N N . ASP A 1 75 ? 47.136 -6.875 -8.124 1.00 80.81 75 ASP A N 1
ATOM 570 C CA . ASP A 1 75 ? 46.474 -6.582 -6.842 1.00 80.81 75 ASP A CA 1
ATOM 571 C C . ASP A 1 75 ? 44.940 -6.670 -6.944 1.00 80.81 75 ASP A C 1
ATOM 573 O O . ASP A 1 75 ? 44.233 -6.513 -5.950 1.00 80.81 75 ASP A O 1
ATOM 577 N N . THR A 1 76 ? 44.403 -6.931 -8.142 1.00 74.75 76 THR A N 1
ATOM 578 C CA . THR A 1 76 ? 42.958 -7.062 -8.386 1.00 74.75 76 THR A CA 1
ATOM 579 C C . THR A 1 76 ? 42.522 -8.518 -8.565 1.00 74.75 76 THR A C 1
ATOM 581 O O . THR A 1 76 ? 43.271 -9.345 -9.060 1.00 74.75 76 THR A O 1
ATOM 584 N N . GLY A 1 77 ? 41.302 -8.874 -8.158 1.00 75.94 77 GLY A N 1
ATOM 585 C CA . GLY A 1 77 ? 40.778 -10.240 -8.312 1.00 75.94 77 GLY A CA 1
ATOM 586 C C . GLY A 1 77 ? 40.429 -10.625 -9.759 1.00 75.94 77 GLY A C 1
ATOM 587 O O . GLY A 1 77 ? 40.584 -9.838 -10.695 1.00 75.94 77 GLY A O 1
ATOM 588 N N . ASN A 1 78 ? 39.924 -11.851 -9.945 1.00 78.81 78 ASN A N 1
ATOM 589 C CA . ASN A 1 78 ? 39.280 -12.247 -11.202 1.00 78.81 78 ASN A CA 1
ATOM 590 C C . ASN A 1 78 ? 38.043 -11.386 -11.463 1.00 78.81 78 ASN A C 1
ATOM 592 O O . ASN A 1 78 ? 37.343 -10.979 -10.536 1.00 78.81 78 ASN A O 1
ATOM 596 N N . ILE A 1 79 ? 37.755 -11.163 -12.738 1.00 69.50 79 ILE A N 1
ATOM 597 C CA . ILE A 1 79 ? 36.621 -10.363 -13.174 1.00 69.50 79 ILE A CA 1
ATOM 598 C C . ILE A 1 79 ? 35.443 -11.300 -13.468 1.00 69.50 79 ILE A C 1
ATOM 600 O O . ILE A 1 79 ? 35.560 -12.221 -14.282 1.00 69.50 79 ILE A O 1
ATOM 604 N N . GLY A 1 80 ? 34.330 -11.086 -12.761 1.00 61.75 80 GLY A N 1
ATOM 605 C CA . GLY A 1 80 ? 33.115 -11.900 -12.862 1.00 61.75 80 GLY A CA 1
ATOM 606 C C . GLY A 1 80 ? 32.319 -11.673 -14.152 1.00 61.75 80 GLY A C 1
ATOM 607 O O . GLY A 1 80 ? 32.565 -10.730 -14.898 1.00 61.75 80 GLY A O 1
ATOM 608 N N . GLU A 1 81 ? 31.325 -12.530 -14.394 1.00 62.38 81 GLU A N 1
ATOM 609 C CA . GLU A 1 81 ? 30.491 -12.542 -15.616 1.00 62.38 81 GLU A CA 1
ATOM 610 C C . GLU A 1 81 ? 29.565 -11.316 -15.757 1.00 62.38 81 GLU A C 1
ATOM 612 O O . GLU A 1 81 ? 28.986 -11.089 -16.816 1.00 62.38 81 GLU A O 1
ATOM 617 N N . GLU A 1 82 ? 29.450 -10.496 -14.711 1.00 54.19 82 GLU A N 1
ATOM 618 C CA . GLU A 1 82 ? 28.651 -9.263 -14.690 1.00 54.19 82 GLU A CA 1
ATOM 619 C C . GLU A 1 82 ? 29.470 -7.997 -15.016 1.00 54.19 82 GLU A C 1
ATOM 621 O O . GLU A 1 82 ? 28.941 -6.887 -14.962 1.00 54.19 82 GLU A O 1
ATOM 626 N N . GLN A 1 83 ? 30.758 -8.131 -15.357 1.00 62.97 83 GLN A N 1
ATOM 627 C CA . GLN A 1 83 ? 31.622 -6.979 -15.625 1.00 62.97 83 GLN A CA 1
ATOM 628 C C . GLN A 1 83 ? 31.220 -6.204 -16.888 1.00 62.97 83 GLN A C 1
ATOM 630 O O . GLN A 1 83 ? 30.977 -6.773 -17.953 1.00 62.97 83 GLN A O 1
ATOM 635 N N . ILE A 1 84 ? 31.284 -4.873 -16.783 1.00 59.44 84 ILE A N 1
ATOM 636 C CA . ILE A 1 84 ? 31.213 -3.940 -17.910 1.00 59.44 84 ILE A CA 1
ATOM 637 C C . ILE A 1 84 ? 32.650 -3.554 -18.328 1.00 59.44 84 ILE A C 1
ATOM 639 O O . ILE A 1 84 ? 33.427 -3.046 -17.524 1.00 59.44 84 ILE A O 1
ATOM 643 N N . TYR A 1 85 ? 33.007 -3.849 -19.576 1.00 66.62 85 TYR A N 1
ATOM 644 C CA . TYR A 1 85 ? 34.191 -3.407 -20.327 1.00 66.62 85 TYR A CA 1
ATOM 645 C C . TYR A 1 85 ? 33.997 -2.006 -20.968 1.00 66.62 85 TYR A C 1
ATOM 647 O O . TYR A 1 85 ? 32.844 -1.612 -21.208 1.00 66.62 85 TYR A O 1
ATOM 655 N N . PRO A 1 86 ? 35.081 -1.267 -21.295 1.00 64.75 86 PRO A N 1
ATOM 656 C CA . PRO A 1 86 ? 36.494 -1.611 -21.199 1.00 64.75 86 PRO A CA 1
ATOM 657 C C . PRO A 1 86 ? 36.949 -1.730 -19.750 1.00 64.75 86 PRO A C 1
ATOM 659 O O . PRO A 1 86 ? 36.517 -0.980 -18.880 1.00 64.75 86 PRO A O 1
ATOM 662 N N . VAL A 1 87 ? 37.853 -2.668 -19.493 1.00 71.44 87 VAL A N 1
ATOM 663 C CA . VAL A 1 87 ? 38.567 -2.720 -18.219 1.00 71.44 87 VAL A CA 1
ATOM 664 C C . VAL A 1 87 ? 40.019 -2.368 -18.468 1.00 71.44 87 VAL A C 1
ATOM 666 O O . VAL A 1 87 ? 40.730 -3.110 -19.146 1.00 71.44 87 VAL A O 1
ATOM 669 N N . ARG A 1 88 ? 40.473 -1.265 -17.870 1.00 79.56 88 ARG A N 1
ATOM 670 C CA . ARG A 1 88 ? 41.893 -0.917 -17.817 1.00 79.56 88 ARG A CA 1
ATOM 671 C C . ARG A 1 88 ? 42.539 -1.512 -16.573 1.00 79.56 88 ARG A C 1
ATOM 673 O O . ARG A 1 88 ? 42.000 -1.447 -15.463 1.00 79.56 88 ARG A O 1
ATOM 680 N N . ARG A 1 89 ? 43.723 -2.082 -16.763 1.00 83.25 89 ARG A N 1
ATOM 681 C CA . ARG A 1 89 ? 44.624 -2.511 -15.693 1.00 83.25 89 ARG A CA 1
ATOM 682 C C . ARG A 1 89 ? 46.011 -1.985 -16.003 1.00 83.25 89 ARG A C 1
ATOM 684 O O . ARG A 1 89 ? 46.502 -2.153 -17.118 1.00 83.25 89 ARG A O 1
ATOM 691 N N . SER A 1 90 ? 46.633 -1.359 -15.013 1.00 86.25 90 SER A N 1
ATOM 692 C CA . SER A 1 90 ? 48.056 -1.038 -15.078 1.00 86.25 90 SER A CA 1
ATOM 693 C C . SER A 1 90 ? 48.815 -2.016 -14.202 1.00 86.25 90 SER A C 1
ATOM 695 O O . SER A 1 90 ? 48.243 -2.619 -13.308 1.00 86.25 90 SER A O 1
ATOM 697 N N . HIS A 1 91 ? 50.097 -2.210 -14.430 1.00 88.00 91 HIS A N 1
ATOM 698 C CA . HIS A 1 91 ? 50.951 -2.879 -13.467 1.00 88.00 91 HIS A CA 1
ATOM 699 C C . HIS A 1 91 ? 52.302 -2.204 -13.484 1.00 88.00 91 HIS A C 1
ATOM 701 O O . HIS A 1 91 ? 52.786 -1.824 -14.548 1.00 88.00 91 HIS A O 1
ATOM 707 N N . VAL A 1 92 ? 52.904 -2.068 -12.310 1.00 86.25 92 VAL A N 1
ATOM 708 C CA . VAL A 1 92 ? 54.264 -1.568 -12.157 1.00 86.25 92 VAL A CA 1
ATOM 709 C C . VAL A 1 92 ? 54.985 -2.529 -11.227 1.00 86.25 92 VAL A C 1
ATOM 711 O O . VAL A 1 92 ? 54.749 -2.542 -10.021 1.00 86.25 92 VAL A O 1
ATOM 714 N N . GLN A 1 93 ? 55.871 -3.333 -11.795 1.00 83.81 93 GLN A N 1
ATOM 715 C CA . GLN A 1 93 ? 56.835 -4.113 -11.043 1.00 83.81 93 GLN A CA 1
ATOM 716 C C . GLN A 1 93 ? 57.980 -3.191 -10.616 1.00 83.81 93 GLN A C 1
ATOM 718 O O . GLN A 1 93 ? 58.629 -2.578 -11.461 1.00 83.81 93 GLN A O 1
ATOM 723 N N . LYS A 1 94 ? 58.237 -3.138 -9.304 1.00 73.69 94 LYS A N 1
ATOM 724 C CA . LYS A 1 94 ? 59.459 -2.579 -8.711 1.00 73.69 94 LYS A CA 1
ATOM 725 C C . LYS A 1 94 ? 60.201 -3.703 -7.993 1.00 73.69 94 LYS A C 1
ATOM 727 O O . LYS A 1 94 ? 59.724 -4.194 -6.969 1.00 73.69 94 LYS A O 1
ATOM 732 N N . GLY A 1 95 ? 61.332 -4.159 -8.525 1.00 69.81 95 GLY A N 1
ATOM 733 C CA . GLY A 1 95 ? 62.089 -5.275 -7.935 1.00 69.81 95 GLY A CA 1
ATOM 734 C C . GLY A 1 95 ? 61.424 -6.655 -8.109 1.00 69.81 95 GLY A C 1
ATOM 735 O O . GLY A 1 95 ? 61.112 -7.053 -9.228 1.00 69.81 95 GLY A O 1
ATOM 736 N N . ASN A 1 96 ? 61.241 -7.431 -7.029 1.00 69.94 96 ASN A N 1
ATOM 737 C CA . ASN A 1 96 ? 60.767 -8.828 -7.098 1.00 69.94 96 ASN A CA 1
ATOM 738 C C . ASN A 1 96 ? 59.235 -8.938 -6.997 1.00 69.94 96 ASN A C 1
ATOM 740 O O . ASN A 1 96 ? 58.690 -9.009 -5.898 1.00 69.94 96 ASN A O 1
ATOM 744 N N . SER A 1 97 ? 58.544 -9.005 -8.138 1.00 76.12 97 SER A N 1
ATOM 745 C CA . SER A 1 97 ? 57.102 -9.310 -8.203 1.00 76.12 97 SER A CA 1
ATOM 746 C C . SER A 1 97 ? 56.836 -10.801 -8.451 1.00 76.12 97 SER A C 1
ATOM 748 O O . SER A 1 97 ? 57.636 -11.485 -9.090 1.00 76.12 97 SER A O 1
ATOM 750 N N . ALA A 1 98 ? 55.712 -11.321 -7.946 1.00 80.06 98 ALA A N 1
ATOM 751 C CA . ALA A 1 98 ? 55.268 -12.697 -8.185 1.00 80.06 98 ALA A CA 1
ATOM 752 C C . ALA A 1 98 ? 54.467 -12.817 -9.496 1.00 80.06 98 ALA A C 1
ATOM 754 O O . ALA A 1 98 ? 53.901 -11.845 -9.989 1.00 80.06 98 ALA A O 1
ATOM 755 N N . THR A 1 99 ? 54.406 -14.025 -10.070 1.00 86.62 99 THR A N 1
ATOM 756 C CA . THR A 1 99 ? 53.524 -14.305 -11.220 1.00 86.62 99 THR A CA 1
ATOM 757 C C . THR A 1 99 ? 52.070 -14.159 -10.786 1.00 86.62 99 THR A C 1
ATOM 759 O O . THR A 1 99 ? 51.661 -14.794 -9.815 1.00 86.62 99 THR A O 1
ATOM 762 N N . CYS A 1 100 ? 51.280 -13.395 -11.534 1.00 88.31 100 CYS A N 1
ATOM 763 C CA . CYS A 1 100 ? 49.861 -13.191 -11.257 1.00 88.31 100 CYS A CA 1
ATOM 764 C C . CYS A 1 100 ? 49.015 -13.449 -12.512 1.00 88.31 100 CYS A C 1
ATOM 766 O O . CYS A 1 100 ? 49.523 -13.462 -13.642 1.00 88.31 100 CYS A O 1
ATOM 768 N N . LYS A 1 101 ? 47.732 -13.752 -12.309 1.00 90.38 101 LYS A N 1
ATOM 769 C CA . LYS A 1 101 ? 46.814 -14.216 -13.350 1.00 90.38 101 LYS A CA 1
ATOM 770 C C . LYS A 1 101 ? 45.424 -13.654 -13.117 1.00 90.38 101 LYS A C 1
ATOM 772 O O . LYS A 1 101 ? 44.948 -13.704 -11.988 1.00 90.38 101 LYS A O 1
ATOM 777 N N . HIS A 1 102 ? 44.761 -13.246 -14.193 1.00 87.06 102 HIS A N 1
ATOM 778 C CA . HIS A 1 102 ? 43.381 -12.776 -14.144 1.00 87.06 102 HIS A CA 1
ATOM 779 C C . HIS A 1 102 ? 42.573 -13.451 -15.239 1.00 87.06 102 HIS A C 1
ATOM 781 O O . HIS A 1 102 ? 42.885 -13.342 -16.430 1.00 87.06 102 HIS A O 1
ATOM 787 N N . VAL A 1 103 ? 41.522 -14.147 -14.816 1.00 86.31 103 VAL A N 1
ATOM 788 C CA . VAL A 1 103 ? 40.475 -14.633 -15.707 1.00 86.31 103 VAL A CA 1
ATOM 789 C C . VAL A 1 103 ? 39.475 -13.505 -15.907 1.00 86.31 103 VAL A C 1
ATOM 791 O O . VAL A 1 103 ? 38.954 -12.938 -14.945 1.00 86.31 103 VAL A O 1
ATOM 794 N N . ASN A 1 104 ? 39.217 -13.198 -17.170 1.00 83.75 104 ASN A N 1
ATOM 795 C CA . ASN A 1 104 ? 38.234 -12.225 -17.609 1.00 83.75 104 ASN A CA 1
ATOM 796 C C . ASN A 1 104 ? 37.144 -12.976 -18.364 1.00 83.75 104 ASN A C 1
ATOM 798 O O . ASN A 1 104 ? 37.451 -13.781 -19.247 1.00 83.75 104 ASN A O 1
ATOM 802 N N . SER A 1 105 ? 35.888 -12.738 -17.998 1.00 80.12 105 SER A N 1
ATOM 803 C CA . SER A 1 105 ? 34.743 -13.441 -18.569 1.00 80.12 105 SER A CA 1
ATOM 804 C C . SER A 1 105 ? 33.769 -12.451 -19.191 1.00 80.12 105 SER A C 1
ATOM 806 O O . SER A 1 105 ? 33.311 -11.528 -18.528 1.00 80.12 105 SER A O 1
ATOM 808 N N . GLY A 1 106 ? 33.429 -12.670 -20.459 1.00 68.00 106 GLY A N 1
ATOM 809 C CA . GLY A 1 106 ? 32.283 -12.032 -21.089 1.00 68.00 106 GLY A CA 1
ATOM 810 C C . GLY A 1 106 ? 30.977 -12.545 -20.485 1.00 68.00 106 GLY A C 1
ATOM 811 O O . GLY A 1 106 ? 30.910 -13.661 -19.970 1.00 68.00 106 GLY A O 1
ATOM 812 N N . LYS A 1 107 ? 29.922 -11.742 -20.590 1.00 65.44 107 LYS A N 1
ATOM 813 C CA . LYS A 1 107 ? 28.584 -12.055 -20.082 1.00 65.44 107 LYS A CA 1
ATOM 814 C C . LYS A 1 107 ? 27.778 -12.964 -21.015 1.00 65.44 107 LYS A C 1
ATOM 816 O O . LYS A 1 107 ? 26.909 -13.693 -20.556 1.00 65.44 107 LYS A O 1
ATOM 821 N N . LEU A 1 108 ? 28.033 -12.905 -22.325 1.00 62.06 108 LEU A N 1
ATOM 822 C CA . LEU A 1 108 ? 27.218 -13.588 -23.341 1.00 62.06 108 LEU A CA 1
ATOM 823 C C . LEU A 1 108 ? 27.979 -14.754 -23.995 1.00 62.06 108 LEU A C 1
ATOM 825 O O . LEU A 1 108 ? 29.137 -14.587 -24.372 1.00 62.06 108 LEU A O 1
ATOM 829 N N . ASP A 1 109 ? 27.288 -15.869 -24.270 1.00 56.62 109 ASP A N 1
ATOM 830 C CA . ASP A 1 109 ? 27.820 -17.128 -24.851 1.00 56.62 109 ASP A CA 1
ATOM 831 C C . ASP A 1 109 ? 28.548 -16.991 -26.212 1.00 56.62 109 ASP A C 1
ATOM 833 O O . ASP A 1 109 ? 29.114 -17.953 -26.734 1.00 56.62 109 ASP A O 1
ATOM 837 N N . ARG A 1 110 ? 28.536 -15.800 -26.827 1.00 62.16 110 ARG A N 1
ATOM 838 C CA . ARG A 1 110 ? 29.211 -15.475 -28.103 1.00 62.16 110 ARG A CA 1
ATOM 839 C C . ARG A 1 110 ? 30.053 -14.198 -28.059 1.00 62.16 110 ARG A C 1
ATOM 841 O O . ARG A 1 110 ? 30.518 -13.738 -29.100 1.00 62.16 110 ARG A O 1
ATOM 848 N N . GLN A 1 111 ? 30.207 -13.595 -26.885 1.00 66.88 111 GLN A N 1
ATOM 849 C CA . GLN A 1 111 ? 31.045 -12.419 -26.702 1.00 66.88 111 GLN A CA 1
ATOM 850 C C . GLN A 1 111 ? 32.508 -12.850 -26.736 1.00 66.88 111 GLN A C 1
ATOM 852 O O . GLN A 1 111 ? 32.907 -13.724 -25.974 1.00 66.88 111 GLN A O 1
ATOM 857 N N . VAL A 1 112 ? 33.300 -12.235 -27.609 1.00 74.50 112 VAL A N 1
ATOM 858 C CA . VAL A 1 112 ? 34.756 -12.382 -27.587 1.00 74.50 112 VAL A CA 1
ATOM 859 C C . VAL A 1 112 ? 35.365 -11.156 -26.922 1.00 74.50 112 VAL A C 1
ATOM 861 O O . VAL A 1 112 ? 34.846 -10.045 -27.029 1.00 74.50 112 VAL A O 1
ATOM 864 N N . LEU A 1 113 ? 36.440 -11.389 -26.182 1.00 79.62 113 LEU A N 1
ATOM 865 C CA . LEU A 1 113 ? 37.233 -10.363 -25.520 1.00 79.62 113 LEU A CA 1
ATOM 866 C C . LEU A 1 113 ? 38.491 -10.090 -26.339 1.00 79.62 113 LEU A C 1
ATOM 868 O O . LEU A 1 113 ? 39.191 -11.037 -26.722 1.00 79.62 113 LEU A O 1
ATOM 872 N N . THR A 1 114 ? 38.772 -8.812 -26.570 1.00 81.69 114 THR A N 1
ATOM 873 C CA . THR A 1 114 ? 39.977 -8.315 -27.230 1.00 81.69 114 THR A CA 1
ATOM 874 C C . THR A 1 114 ? 40.851 -7.607 -26.202 1.00 81.69 114 THR A C 1
ATOM 876 O O . THR A 1 114 ? 40.389 -6.734 -25.474 1.00 81.69 114 THR A O 1
ATOM 879 N N . VAL A 1 115 ? 42.121 -7.997 -26.122 1.00 85.19 115 VAL A N 1
ATOM 880 C CA . VAL A 1 115 ? 43.120 -7.360 -25.257 1.00 85.19 115 VAL A CA 1
ATOM 881 C C . VAL A 1 115 ? 43.929 -6.379 -26.090 1.00 85.19 115 VAL A C 1
ATOM 883 O O . VAL A 1 115 ? 44.599 -6.786 -27.037 1.00 85.19 115 VAL A O 1
ATOM 886 N N . ASN A 1 116 ? 43.865 -5.112 -25.706 1.00 83.06 116 ASN A N 1
ATOM 887 C CA . ASN A 1 116 ? 44.588 -3.980 -26.262 1.00 83.06 116 ASN A CA 1
ATOM 888 C C . ASN A 1 116 ? 45.775 -3.627 -25.353 1.00 83.06 116 ASN A C 1
ATOM 890 O O . ASN A 1 116 ? 45.667 -3.645 -24.124 1.00 83.06 116 ASN A O 1
ATOM 894 N N . PHE A 1 117 ? 46.915 -3.288 -25.954 1.00 83.12 117 PHE A N 1
ATOM 895 C CA . PHE A 1 117 ? 48.142 -2.934 -25.237 1.00 83.12 117 PHE A CA 1
ATOM 896 C C . PHE A 1 117 ? 48.402 -1.441 -25.387 1.00 83.12 117 PHE A C 1
ATOM 898 O O . PHE A 1 117 ? 48.751 -0.971 -26.465 1.00 83.12 117 PHE A O 1
ATOM 905 N N . MET A 1 118 ? 48.213 -0.698 -24.299 1.00 75.06 118 MET A N 1
ATOM 906 C CA . MET A 1 118 ? 48.219 0.767 -24.328 1.00 75.06 118 MET A CA 1
ATOM 907 C C . MET A 1 118 ? 49.623 1.346 -24.146 1.00 75.06 118 MET A C 1
ATOM 909 O O . MET A 1 118 ? 49.933 2.416 -24.659 1.00 75.06 118 MET A O 1
ATOM 913 N N . GLY A 1 119 ? 50.494 0.643 -23.423 1.00 77.38 119 GLY A N 1
ATOM 914 C CA . GLY A 1 119 ? 51.875 1.073 -23.259 1.00 77.38 119 GLY A CA 1
ATOM 915 C C . GLY A 1 119 ? 52.676 0.116 -22.400 1.00 77.38 119 GLY A C 1
ATOM 916 O O . GLY A 1 119 ? 52.184 -0.351 -21.372 1.00 77.38 119 GLY A O 1
ATOM 917 N N . PHE A 1 120 ? 53.906 -0.154 -22.831 1.00 84.94 120 PHE A N 1
ATOM 918 C CA . PHE A 1 120 ? 54.899 -0.955 -22.124 1.00 84.94 120 PHE A CA 1
ATOM 919 C C . PHE A 1 120 ? 56.127 -0.108 -21.818 1.00 84.94 120 PHE A C 1
ATOM 921 O O . PHE A 1 120 ? 56.630 0.615 -22.682 1.00 84.94 120 PHE A O 1
ATOM 928 N N . SER A 1 121 ? 56.642 -0.240 -20.601 1.00 82.94 121 SER A N 1
ATOM 929 C CA . SER A 1 121 ? 57.939 0.307 -20.238 1.00 82.94 121 SER A CA 1
ATOM 930 C C . SER A 1 121 ? 58.719 -0.680 -19.381 1.00 82.94 121 SER A C 1
ATOM 932 O O . SER A 1 121 ? 58.164 -1.293 -18.478 1.00 82.94 121 SER A O 1
ATOM 934 N N . SER A 1 122 ? 60.000 -0.863 -19.674 1.00 83.44 122 SER A N 1
ATOM 935 C CA . SER A 1 122 ? 60.910 -1.706 -18.901 1.00 83.44 122 SER A CA 1
ATOM 936 C C . SER A 1 122 ? 62.341 -1.184 -19.000 1.00 83.44 122 SER A C 1
ATOM 938 O O . SER A 1 122 ? 62.705 -0.533 -19.977 1.00 83.44 122 SER A O 1
ATOM 940 N N . ASP A 1 123 ? 63.168 -1.481 -18.004 1.00 81.94 123 ASP A N 1
ATOM 941 C CA . ASP A 1 123 ? 64.616 -1.246 -18.021 1.00 81.94 123 ASP A CA 1
ATOM 942 C C . ASP A 1 123 ? 65.403 -2.278 -18.867 1.00 81.94 123 ASP A C 1
ATOM 944 O O . ASP A 1 123 ? 66.609 -2.123 -19.069 1.00 81.94 123 ASP A O 1
ATOM 948 N N . VAL A 1 124 ? 64.729 -3.295 -19.424 1.00 77.94 124 VAL A N 1
ATOM 949 C CA . VAL A 1 124 ? 65.311 -4.333 -20.294 1.00 77.94 124 VAL A CA 1
ATOM 950 C C . VAL A 1 124 ? 65.081 -4.027 -21.773 1.00 77.94 124 VAL A C 1
ATOM 952 O O . VAL A 1 124 ? 63.954 -3.789 -22.201 1.00 77.94 124 VAL A O 1
ATOM 955 N N . ALA A 1 125 ? 66.144 -4.115 -22.580 1.00 72.19 125 ALA A N 1
ATOM 956 C CA . ALA A 1 125 ? 66.083 -3.967 -24.040 1.00 72.19 125 ALA A CA 1
ATOM 957 C C . ALA A 1 125 ? 66.013 -5.307 -24.814 1.00 72.19 125 ALA A C 1
ATOM 959 O O . ALA A 1 125 ? 65.683 -5.312 -25.997 1.00 72.19 125 ALA A O 1
ATOM 960 N N . ASP A 1 126 ? 66.319 -6.444 -24.172 1.00 79.38 126 ASP A N 1
ATOM 961 C CA . ASP A 1 126 ? 66.331 -7.780 -24.793 1.00 79.38 126 ASP A CA 1
ATOM 962 C C . ASP A 1 126 ? 65.040 -8.575 -24.512 1.00 79.38 126 ASP A C 1
ATOM 964 O O . ASP A 1 126 ? 64.714 -8.905 -23.369 1.00 79.38 126 ASP A O 1
ATOM 968 N N . ALA A 1 127 ? 64.339 -8.971 -25.578 1.00 75.69 127 ALA A N 1
ATOM 969 C CA . ALA A 1 127 ? 63.086 -9.723 -25.528 1.00 75.69 127 ALA A CA 1
ATOM 970 C C . ALA A 1 127 ? 63.177 -11.106 -24.861 1.00 75.69 127 ALA A C 1
ATOM 972 O O . ALA A 1 127 ? 62.165 -11.612 -24.361 1.00 75.69 127 ALA A O 1
ATOM 973 N N . ASN A 1 128 ? 64.358 -11.730 -24.834 1.00 78.69 128 ASN A N 1
ATOM 974 C CA . ASN A 1 128 ? 64.551 -13.037 -24.195 1.00 78.69 128 ASN A CA 1
ATOM 975 C C . ASN A 1 128 ? 64.588 -12.937 -22.659 1.00 78.69 128 ASN A C 1
ATOM 977 O O . ASN A 1 128 ? 64.208 -13.880 -21.947 1.00 78.69 128 ASN A O 1
ATOM 981 N N . HIS A 1 129 ? 64.999 -11.774 -22.152 1.00 79.06 129 HIS A N 1
ATOM 982 C CA . HIS A 1 129 ? 65.180 -11.489 -20.730 1.00 79.06 129 HIS A CA 1
ATOM 983 C C . HIS A 1 129 ? 64.102 -10.562 -20.151 1.00 79.06 129 HIS A C 1
ATOM 985 O O . HIS A 1 129 ? 64.099 -10.339 -18.946 1.00 79.06 129 HIS A O 1
ATOM 991 N N . ALA A 1 130 ? 63.165 -10.082 -20.972 1.00 85.12 130 ALA A N 1
ATOM 992 C CA . ALA A 1 130 ? 62.046 -9.244 -20.550 1.00 85.12 130 ALA A CA 1
ATOM 993 C C . ALA A 1 130 ? 60.961 -10.020 -19.773 1.00 85.12 130 ALA A C 1
ATOM 995 O O . ALA A 1 130 ? 60.740 -11.221 -19.993 1.00 85.12 130 ALA A O 1
ATOM 996 N N . SER A 1 131 ? 60.248 -9.315 -18.888 1.00 89.19 131 SER A N 1
ATOM 997 C CA . SER A 1 131 ? 58.967 -9.769 -18.324 1.00 89.19 131 SER A CA 1
ATOM 998 C C . SER A 1 131 ? 57.946 -9.987 -19.445 1.00 89.19 131 SER A C 1
ATOM 1000 O O . SER A 1 131 ? 58.029 -9.352 -20.496 1.00 89.19 131 SER A O 1
ATOM 1002 N N . ARG A 1 132 ? 56.989 -10.906 -19.268 1.00 90.94 132 ARG A N 1
ATOM 1003 C CA . ARG A 1 132 ? 56.045 -11.284 -20.336 1.00 90.94 132 ARG A CA 1
ATOM 1004 C C . ARG A 1 132 ? 54.599 -11.288 -19.873 1.00 90.94 132 ARG A C 1
ATOM 1006 O O . ARG A 1 132 ? 54.322 -11.626 -18.727 1.00 90.94 132 ARG A O 1
ATOM 1013 N N . ILE A 1 133 ? 53.685 -11.010 -20.794 1.00 91.50 133 ILE A N 1
ATOM 1014 C CA . ILE A 1 133 ? 52.253 -11.253 -20.623 1.00 91.50 133 ILE A CA 1
ATOM 1015 C C . ILE A 1 133 ? 51.800 -12.354 -21.589 1.00 91.50 133 ILE A C 1
ATOM 1017 O O . ILE A 1 133 ? 51.994 -12.261 -22.800 1.00 91.50 133 ILE A O 1
ATOM 1021 N N . ASP A 1 134 ? 51.248 -13.434 -21.043 1.00 93.62 134 ASP A N 1
ATOM 1022 C CA . ASP A 1 134 ? 50.693 -14.550 -21.807 1.00 93.62 134 ASP A CA 1
ATOM 1023 C C . ASP A 1 134 ? 49.165 -14.477 -21.800 1.00 93.62 134 ASP A C 1
ATOM 1025 O O . ASP A 1 134 ? 48.559 -14.203 -20.762 1.00 93.62 134 ASP A O 1
ATOM 1029 N N . ILE A 1 135 ? 48.544 -14.766 -22.940 1.00 92.94 135 ILE A N 1
ATOM 1030 C CA . ILE A 1 135 ? 47.097 -14.681 -23.138 1.00 92.94 135 ILE A CA 1
ATOM 1031 C C . ILE A 1 135 ? 46.580 -16.034 -23.603 1.00 92.94 135 ILE A C 1
ATOM 1033 O O . ILE A 1 135 ? 47.020 -16.538 -24.636 1.00 92.94 135 ILE A O 1
ATOM 1037 N N . TYR A 1 136 ? 45.629 -16.607 -22.869 1.00 93.75 136 TYR A N 1
ATOM 1038 C CA . TYR A 1 136 ? 45.046 -17.916 -23.160 1.00 93.75 136 TYR A CA 1
ATOM 1039 C C . TYR A 1 136 ? 43.549 -17.800 -23.476 1.00 93.75 136 TYR A C 1
ATOM 1041 O O . TYR A 1 136 ? 42.815 -17.067 -22.816 1.00 93.75 136 TYR A O 1
ATOM 1049 N N . ASP A 1 137 ? 43.094 -18.564 -24.469 1.00 91.31 137 ASP A N 1
ATOM 1050 C CA . ASP A 1 137 ? 41.712 -18.641 -24.964 1.00 91.31 137 ASP A CA 1
ATOM 1051 C C . ASP A 1 137 ? 40.836 -19.538 -24.070 1.00 91.31 137 ASP A C 1
ATOM 1053 O O . ASP A 1 137 ? 40.384 -20.618 -24.468 1.00 91.31 137 ASP A O 1
ATOM 1057 N N . GLY A 1 138 ? 40.695 -19.151 -22.806 1.00 87.81 138 GLY A N 1
ATOM 1058 C CA . GLY A 1 138 ? 39.924 -19.859 -21.788 1.00 87.81 138 GLY A CA 1
ATOM 1059 C C . GLY A 1 138 ? 40.356 -19.482 -20.367 1.00 87.81 138 GLY A C 1
ATOM 1060 O O . GLY A 1 138 ? 41.254 -18.662 -20.193 1.00 87.81 138 GLY A O 1
ATOM 1061 N N . PRO A 1 139 ? 39.728 -20.063 -19.330 1.00 88.62 139 PRO A N 1
ATOM 1062 C CA . PRO A 1 139 ? 39.949 -19.655 -17.941 1.00 88.62 139 PRO A CA 1
ATOM 1063 C C . PRO A 1 139 ? 41.213 -20.251 -17.292 1.00 88.62 139 PRO A C 1
ATOM 1065 O O . PRO A 1 139 ? 41.509 -19.941 -16.143 1.00 88.62 139 PRO A O 1
ATOM 1068 N N . THR A 1 140 ? 41.953 -21.125 -17.980 1.00 87.75 140 THR A N 1
ATOM 1069 C CA . THR A 1 140 ? 43.062 -21.900 -17.393 1.00 87.75 140 THR A CA 1
ATOM 1070 C C . THR A 1 140 ? 44.335 -21.838 -18.234 1.00 87.75 140 THR A C 1
ATOM 1072 O O . THR A 1 140 ? 44.277 -21.707 -19.453 1.00 87.75 140 THR A O 1
ATOM 1075 N N . ASP A 1 141 ? 45.493 -22.057 -17.603 1.00 84.31 141 ASP A N 1
ATOM 1076 C CA . ASP A 1 141 ? 46.797 -22.199 -18.281 1.00 84.31 141 ASP A CA 1
ATOM 1077 C C . ASP A 1 141 ? 46.860 -23.391 -19.260 1.00 84.31 141 ASP A C 1
ATOM 1079 O O . ASP A 1 141 ? 47.778 -23.471 -20.070 1.00 84.31 141 ASP A O 1
ATOM 1083 N N . SER A 1 142 ? 45.911 -24.333 -19.178 1.00 87.88 142 SER A N 1
ATOM 1084 C CA . SER A 1 142 ? 45.758 -25.441 -20.132 1.00 87.88 142 SER A CA 1
ATOM 1085 C C . SER A 1 142 ? 44.976 -25.058 -21.393 1.00 87.88 142 SER A C 1
ATOM 1087 O O . SER A 1 142 ? 44.884 -25.854 -22.328 1.00 87.88 142 SER A O 1
ATOM 1089 N N . SER A 1 143 ? 44.390 -23.859 -21.426 1.00 89.69 143 SER A N 1
ATOM 1090 C CA . SER A 1 143 ? 43.668 -23.334 -22.586 1.00 89.69 143 SER A CA 1
ATOM 1091 C C . SER A 1 143 ? 44.637 -22.965 -23.719 1.00 89.69 143 SER A C 1
ATOM 1093 O O . SER A 1 143 ? 45.847 -22.872 -23.522 1.00 89.69 143 SER A O 1
ATOM 1095 N N . ARG A 1 144 ? 44.131 -22.763 -24.943 1.00 92.75 144 ARG A N 1
ATOM 1096 C CA . ARG A 1 144 ? 44.980 -22.452 -26.106 1.00 92.75 144 ARG A CA 1
ATOM 1097 C C . ARG A 1 144 ? 45.694 -21.109 -25.904 1.00 92.75 144 ARG A C 1
ATOM 1099 O O . ARG A 1 144 ? 45.022 -20.091 -25.795 1.00 92.75 144 ARG A O 1
ATOM 1106 N N . LEU A 1 145 ? 47.028 -21.092 -25.911 1.00 92.75 145 LEU A N 1
ATOM 1107 C CA . LEU A 1 145 ? 47.811 -19.851 -25.889 1.00 92.75 145 LEU A CA 1
ATOM 1108 C C . LEU A 1 145 ? 47.566 -19.062 -27.188 1.00 92.75 145 LEU A C 1
ATOM 1110 O O . LEU A 1 145 ? 47.849 -19.561 -28.275 1.00 92.75 145 LEU A O 1
ATOM 1114 N N . LEU A 1 146 ? 47.025 -17.851 -27.067 1.00 89.62 146 LEU A N 1
ATOM 1115 C CA . LEU A 1 146 ? 46.767 -16.933 -28.180 1.00 89.62 146 LEU A CA 1
ATOM 1116 C C . LEU A 1 146 ? 47.994 -16.081 -28.498 1.00 89.62 146 LEU A C 1
ATOM 1118 O O . LEU A 1 146 ? 48.335 -15.909 -29.663 1.00 89.62 146 LEU A O 1
ATOM 1122 N N . ALA A 1 147 ? 48.661 -15.565 -27.464 1.00 89.88 147 ALA A N 1
ATOM 1123 C CA . ALA A 1 147 ? 49.850 -14.734 -27.606 1.00 89.88 147 ALA A CA 1
ATOM 1124 C C . ALA A 1 147 ? 50.710 -14.768 -26.337 1.00 89.88 147 ALA A C 1
ATOM 1126 O O . ALA A 1 147 ? 50.202 -14.933 -25.230 1.00 89.88 147 ALA A O 1
ATOM 1127 N N . SER A 1 148 ? 52.019 -14.577 -26.499 1.00 91.12 148 SER A N 1
ATOM 1128 C CA . SER A 1 148 ? 52.966 -14.361 -25.403 1.00 91.12 148 SER A CA 1
ATOM 1129 C C . SER A 1 148 ? 53.866 -13.196 -25.774 1.00 91.12 148 SER A C 1
ATOM 1131 O O . SER A 1 148 ? 54.626 -13.293 -26.738 1.00 91.12 148 SER A O 1
ATOM 1133 N N . ILE A 1 149 ? 53.790 -12.108 -25.018 1.00 90.56 149 ILE A N 1
ATOM 1134 C CA . ILE A 1 149 ? 54.316 -10.812 -25.440 1.00 90.56 149 ILE A CA 1
ATOM 1135 C C . ILE A 1 149 ? 55.361 -10.324 -24.425 1.00 90.56 149 ILE A C 1
ATOM 1137 O O . ILE A 1 149 ? 55.052 -10.267 -23.234 1.00 90.56 149 ILE A O 1
ATOM 1141 N N . PRO A 1 150 ? 56.597 -10.000 -24.855 1.00 89.94 150 PRO A N 1
ATOM 1142 C CA . PRO A 1 150 ? 57.607 -9.394 -23.990 1.00 89.94 150 PRO A CA 1
ATOM 1143 C C . PRO A 1 150 ? 57.321 -7.903 -23.745 1.00 89.94 150 PRO A C 1
ATOM 1145 O O . PRO A 1 150 ? 56.941 -7.186 -24.665 1.00 89.94 150 PRO A O 1
ATOM 1148 N N . ILE A 1 151 ? 57.526 -7.441 -22.511 1.00 88.56 151 ILE A N 1
ATOM 1149 C CA . ILE A 1 151 ? 57.338 -6.046 -22.089 1.00 88.56 151 ILE A CA 1
ATOM 1150 C C . ILE A 1 151 ? 58.680 -5.325 -22.204 1.00 88.56 151 ILE A C 1
ATOM 1152 O O . ILE A 1 151 ? 59.577 -5.544 -21.395 1.00 88.56 151 ILE A O 1
ATOM 1156 N N . ILE A 1 152 ? 58.824 -4.497 -23.237 1.00 85.19 152 ILE A N 1
ATOM 1157 C CA . ILE A 1 152 ? 60.051 -3.761 -23.571 1.00 85.19 152 ILE A CA 1
ATOM 1158 C C . ILE A 1 152 ? 59.665 -2.303 -23.839 1.00 85.19 152 ILE A C 1
ATOM 1160 O O . ILE A 1 152 ? 58.573 -2.038 -24.348 1.00 85.19 152 ILE A O 1
ATOM 1164 N N . ASN A 1 153 ? 60.544 -1.345 -23.541 1.00 77.75 153 ASN A N 1
ATOM 1165 C CA . ASN A 1 153 ? 60.310 0.050 -23.934 1.00 77.75 153 ASN A CA 1
ATOM 1166 C C . ASN A 1 153 ? 60.000 0.166 -25.439 1.00 77.75 153 ASN A C 1
ATOM 1168 O O . ASN A 1 153 ? 60.657 -0.465 -26.267 1.00 77.75 153 ASN A O 1
ATOM 1172 N N . ASN A 1 154 ? 59.030 1.016 -25.789 1.00 67.62 154 ASN A N 1
ATOM 1173 C CA . ASN A 1 154 ? 58.622 1.317 -27.170 1.00 67.62 154 ASN A CA 1
ATOM 1174 C C . ASN A 1 154 ? 58.059 0.122 -27.967 1.00 67.62 154 ASN A C 1
ATOM 1176 O O . ASN A 1 154 ? 58.106 0.131 -29.197 1.00 67.62 154 ASN A O 1
ATOM 1180 N N . THR A 1 155 ? 57.516 -0.900 -27.297 1.00 69.94 155 THR A N 1
ATOM 1181 C CA . THR A 1 155 ? 56.767 -1.973 -27.973 1.00 69.94 155 THR A CA 1
ATOM 1182 C C . THR A 1 155 ? 55.260 -1.741 -27.888 1.00 69.94 155 THR A C 1
ATOM 1184 O O . THR A 1 155 ? 54.719 -1.512 -26.809 1.00 69.94 155 THR A O 1
ATOM 1187 N N . PHE A 1 156 ? 54.588 -1.826 -29.042 1.00 70.19 156 PHE A N 1
ATOM 1188 C CA . PHE A 1 156 ? 53.133 -1.712 -29.197 1.00 70.19 156 PHE A CA 1
ATOM 1189 C C . PHE A 1 156 ? 52.606 -2.981 -29.888 1.00 70.19 156 PHE A C 1
ATOM 1191 O O . PHE A 1 156 ? 52.572 -3.044 -31.117 1.00 70.19 156 PHE A O 1
ATOM 1198 N N . PRO A 1 157 ? 52.306 -4.043 -29.123 1.00 78.00 157 PRO A N 1
ATOM 1199 C CA . PRO A 1 157 ? 51.813 -5.300 -29.677 1.00 78.00 157 PRO A CA 1
ATOM 1200 C C . PRO A 1 157 ? 50.431 -5.147 -30.326 1.00 78.00 157 PRO A C 1
ATOM 1202 O O . PRO A 1 157 ? 49.617 -4.340 -29.880 1.00 78.00 157 PRO A O 1
ATOM 1205 N N . GLU A 1 158 ? 50.142 -5.973 -31.334 1.00 77.88 158 GLU A N 1
ATOM 1206 C CA . GLU A 1 158 ? 48.790 -6.082 -31.899 1.00 77.88 158 GLU A CA 1
ATOM 1207 C C . GLU A 1 158 ? 47.789 -6.598 -30.857 1.00 77.88 158 GLU A C 1
ATOM 1209 O O . GLU A 1 158 ? 48.146 -7.400 -29.988 1.00 77.88 158 GLU A O 1
ATOM 1214 N N . SER A 1 159 ? 46.522 -6.190 -30.977 1.00 79.81 159 SER A N 1
ATOM 1215 C CA . SER A 1 159 ? 45.464 -6.712 -30.113 1.00 79.81 159 SER A CA 1
ATOM 1216 C C . SER A 1 159 ? 45.272 -8.212 -30.277 1.00 79.81 159 SER A C 1
ATOM 1218 O O . SER A 1 159 ? 45.386 -8.774 -31.369 1.00 79.81 159 SER A O 1
ATOM 1220 N N . VAL A 1 160 ? 44.871 -8.858 -29.186 1.00 85.38 160 VAL A N 1
ATOM 1221 C CA . VAL A 1 160 ? 44.612 -10.298 -29.158 1.00 85.38 160 VAL A CA 1
ATOM 1222 C C . VAL A 1 160 ? 43.141 -10.542 -28.857 1.00 85.38 160 VAL A C 1
ATOM 1224 O O . VAL A 1 160 ? 42.685 -10.278 -27.747 1.00 85.38 160 VAL A O 1
ATOM 1227 N N . THR A 1 161 ? 42.407 -11.072 -29.835 1.00 82.31 161 THR A N 1
ATOM 1228 C CA . THR A 1 161 ? 40.987 -11.427 -29.696 1.00 82.31 161 THR A CA 1
ATOM 1229 C C . THR A 1 161 ? 40.827 -12.916 -29.399 1.00 82.31 161 THR A C 1
ATOM 1231 O O . THR A 1 161 ? 41.390 -13.771 -30.086 1.00 82.31 161 THR A O 1
ATOM 1234 N N . SER A 1 162 ? 40.041 -13.230 -28.375 1.00 84.69 162 SER A N 1
ATOM 1235 C CA . SER A 1 162 ? 39.649 -14.602 -28.026 1.00 84.69 162 SER A CA 1
ATOM 1236 C C . SER A 1 162 ? 38.670 -15.207 -29.039 1.00 84.69 162 SER A C 1
ATOM 1238 O O . SER A 1 162 ? 38.040 -14.506 -29.826 1.00 84.69 162 SER A O 1
ATOM 1240 N N . THR A 1 163 ? 38.534 -16.536 -29.035 1.00 81.12 163 THR A N 1
ATOM 1241 C CA . THR A 1 163 ? 37.468 -17.239 -29.779 1.00 81.12 163 THR A CA 1
ATOM 1242 C C . THR A 1 163 ? 36.397 -17.822 -28.860 1.00 81.12 163 THR A C 1
ATOM 1244 O O . THR A 1 163 ? 35.425 -18.412 -29.331 1.00 81.12 163 THR A O 1
ATOM 1247 N N . ARG A 1 164 ? 36.571 -17.648 -27.546 1.00 79.69 164 ARG A N 1
ATOM 1248 C CA . ARG A 1 164 ? 35.666 -18.077 -26.478 1.00 79.69 164 ARG A CA 1
ATOM 1249 C C . ARG A 1 164 ? 35.285 -16.893 -25.587 1.00 79.69 164 ARG A C 1
ATOM 1251 O O . ARG A 1 164 ? 35.903 -15.839 -25.637 1.00 79.69 164 ARG A O 1
ATOM 1258 N N . GLN A 1 165 ? 34.307 -17.116 -24.714 1.00 79.00 165 GLN A N 1
ATOM 1259 C CA . GLN A 1 165 ? 33.784 -16.117 -23.777 1.00 79.00 165 GLN A CA 1
ATOM 1260 C C . GLN A 1 165 ? 34.744 -15.744 -22.635 1.00 79.00 165 GLN A C 1
ATOM 1262 O O . GLN A 1 165 ? 34.554 -14.717 -21.992 1.00 79.00 165 GLN A O 1
ATOM 1267 N N . LYS A 1 166 ? 35.769 -16.558 -22.351 1.00 86.25 166 LYS A N 1
ATOM 1268 C CA . LYS A 1 166 ? 36.709 -16.334 -21.239 1.00 86.25 166 LYS A CA 1
ATOM 1269 C C . LYS A 1 166 ? 38.135 -16.229 -21.761 1.00 86.25 166 LYS A C 1
ATOM 1271 O O . LYS A 1 166 ? 38.537 -17.046 -22.588 1.00 86.25 166 LYS A O 1
ATOM 1276 N N . ILE A 1 167 ? 38.895 -15.267 -21.243 1.00 89.31 167 ILE A N 1
ATOM 1277 C CA . ILE A 1 167 ? 40.308 -15.064 -21.567 1.00 89.31 167 ILE A CA 1
ATOM 1278 C C . ILE A 1 167 ? 41.131 -14.939 -20.281 1.00 89.31 167 ILE A C 1
ATOM 1280 O O . ILE A 1 167 ? 40.748 -14.239 -19.342 1.00 89.31 167 ILE A O 1
ATOM 1284 N N . LEU A 1 168 ? 42.264 -15.633 -20.226 1.00 91.25 168 LEU A N 1
ATOM 1285 C CA . LEU A 1 168 ? 43.196 -15.585 -19.101 1.00 91.25 168 LEU A CA 1
ATOM 1286 C C . LEU A 1 168 ? 44.423 -14.769 -19.495 1.00 91.25 168 LEU A C 1
ATOM 1288 O O . LEU A 1 168 ? 45.120 -15.128 -20.443 1.00 91.25 168 LEU A O 1
ATOM 1292 N N . LEU A 1 169 ? 44.708 -13.713 -18.735 1.00 92.44 169 LEU A N 1
ATOM 1293 C CA . LEU A 1 169 ? 45.948 -12.949 -18.843 1.00 92.44 169 LEU A CA 1
ATOM 1294 C C . LEU A 1 169 ? 46.868 -13.368 -17.695 1.00 92.44 169 LEU A C 1
ATOM 1296 O O . LEU A 1 169 ? 46.478 -13.314 -16.529 1.00 92.44 169 LEU A O 1
ATOM 1300 N N . LYS A 1 170 ? 48.094 -13.779 -18.016 1.00 92.75 170 LYS A N 1
ATOM 1301 C CA . LYS A 1 170 ? 49.110 -14.227 -17.057 1.00 92.75 170 LYS A CA 1
ATOM 1302 C C . LYS A 1 170 ? 50.363 -13.376 -17.193 1.00 92.75 170 LYS A C 1
ATOM 1304 O O . LYS A 1 170 ? 51.047 -13.442 -18.212 1.00 92.75 170 LYS A O 1
ATOM 1309 N N . TYR A 1 171 ? 50.691 -12.630 -16.146 1.00 92.38 171 TYR A N 1
ATOM 1310 C CA . TYR A 1 171 ? 51.926 -11.862 -16.074 1.00 92.38 171 TYR A CA 1
ATOM 1311 C C . TYR A 1 171 ? 53.060 -12.712 -15.496 1.00 92.38 171 TYR A C 1
ATOM 1313 O O . TYR A 1 171 ? 52.948 -13.247 -14.392 1.00 92.38 171 TYR A O 1
ATOM 1321 N N . ARG A 1 172 ? 54.157 -12.839 -16.247 1.00 90.56 172 ARG A N 1
ATOM 1322 C CA . ARG A 1 172 ? 55.391 -13.529 -15.864 1.00 90.56 172 ARG A CA 1
ATOM 1323 C C . ARG A 1 172 ? 56.513 -12.508 -15.649 1.00 90.56 172 ARG A C 1
ATOM 1325 O O . ARG A 1 172 ? 57.145 -12.102 -16.630 1.00 90.56 172 ARG A O 1
ATOM 1332 N N . PRO A 1 173 ? 56.778 -12.115 -14.394 1.00 88.06 173 PRO A N 1
ATOM 1333 C CA . PRO A 1 173 ? 57.842 -11.177 -14.073 1.00 88.06 173 PRO A CA 1
ATOM 1334 C C . PRO A 1 173 ? 59.223 -11.810 -14.259 1.00 88.06 173 PRO A C 1
ATOM 1336 O O . PRO A 1 173 ? 59.413 -13.017 -14.068 1.00 88.06 173 PRO A O 1
ATOM 1339 N N . ARG A 1 174 ? 60.209 -10.977 -14.590 1.00 85.75 174 ARG A N 1
ATOM 1340 C CA . ARG A 1 174 ? 61.632 -11.312 -14.516 1.00 85.75 174 ARG A CA 1
ATOM 1341 C C . ARG A 1 174 ? 62.249 -10.652 -13.291 1.00 85.75 174 ARG A C 1
ATOM 1343 O O . ARG A 1 174 ? 62.024 -9.480 -13.020 1.00 85.75 174 ARG A O 1
ATOM 1350 N N . ILE A 1 175 ? 62.989 -11.450 -12.529 1.00 72.69 175 ILE A N 1
ATOM 1351 C CA . ILE A 1 175 ? 63.632 -11.043 -11.276 1.00 72.69 175 ILE A CA 1
ATOM 1352 C C . ILE A 1 175 ? 64.732 -10.018 -11.610 1.00 72.69 175 ILE A C 1
ATOM 1354 O O . ILE A 1 175 ? 65.477 -10.243 -12.561 1.00 72.69 175 ILE A O 1
ATOM 1358 N N . HIS A 1 176 ? 64.833 -8.941 -10.821 1.00 74.12 176 HIS A N 1
ATOM 1359 C CA . HIS A 1 176 ? 65.814 -7.839 -10.941 1.00 74.12 176 HIS A CA 1
ATOM 1360 C C . HIS A 1 176 ? 65.598 -6.787 -12.038 1.00 74.12 176 HIS A C 1
ATOM 1362 O O . HIS A 1 176 ? 66.469 -5.939 -12.206 1.00 74.12 176 HIS A O 1
ATOM 1368 N N . TYR A 1 177 ? 64.459 -6.805 -12.726 1.00 78.81 177 TYR A N 1
ATOM 1369 C CA . TYR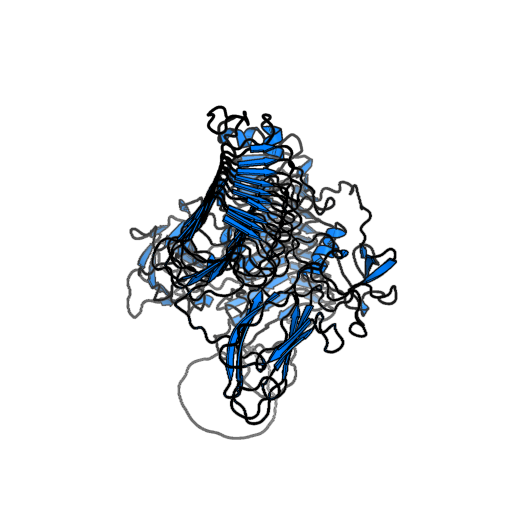 A 1 177 ? 64.143 -5.831 -13.770 1.00 78.81 177 TYR A CA 1
ATOM 1370 C C . TYR A 1 177 ? 62.804 -5.156 -13.504 1.00 78.81 177 TYR A C 1
ATOM 1372 O O . TYR A 1 177 ? 61.838 -5.817 -13.114 1.00 78.81 177 TYR A O 1
ATOM 1380 N N . ASP A 1 178 ? 62.749 -3.850 -13.728 1.00 82.38 178 ASP A N 1
ATOM 1381 C CA . ASP A 1 178 ? 61.522 -3.078 -13.620 1.00 82.38 178 ASP A CA 1
ATOM 1382 C C . ASP A 1 178 ? 60.725 -3.183 -14.927 1.00 82.38 178 ASP A C 1
ATOM 1384 O O . ASP A 1 178 ? 61.242 -3.080 -16.044 1.00 82.38 178 ASP A O 1
ATOM 1388 N N . ALA A 1 179 ? 59.425 -3.418 -14.789 1.00 86.19 179 ALA A N 1
ATOM 1389 C CA . ALA A 1 179 ? 58.520 -3.542 -15.918 1.00 86.19 179 ALA A CA 1
ATOM 1390 C C . ALA A 1 179 ? 57.162 -2.959 -15.555 1.00 86.19 179 ALA A C 1
ATOM 1392 O O . ALA A 1 179 ? 56.614 -3.204 -14.483 1.00 86.19 179 ALA A O 1
ATOM 1393 N N . SER A 1 180 ? 56.597 -2.200 -16.474 1.00 86.56 180 SER A N 1
ATOM 1394 C CA . SER A 1 180 ? 55.266 -1.648 -16.365 1.00 86.56 180 SER A CA 1
ATOM 1395 C C . SER A 1 180 ? 54.511 -1.844 -17.662 1.00 86.56 180 SER A C 1
ATOM 1397 O O . SER A 1 180 ? 55.076 -1.793 -18.758 1.00 86.56 180 SER A O 1
ATOM 1399 N N . PHE A 1 181 ? 53.222 -2.113 -17.529 1.00 86.69 181 PHE A N 1
ATOM 1400 C CA . PHE A 1 181 ? 52.338 -2.250 -18.668 1.00 86.69 181 PHE A CA 1
ATOM 1401 C C . PHE A 1 181 ? 50.953 -1.718 -18.345 1.00 86.69 181 PHE A C 1
ATOM 1403 O O . PHE A 1 181 ? 50.508 -1.757 -17.199 1.00 86.69 181 PHE A O 1
ATOM 1410 N N . ILE A 1 182 ? 50.260 -1.266 -19.381 1.00 83.81 182 ILE A N 1
ATOM 1411 C CA . ILE A 1 182 ? 48.842 -0.939 -19.330 1.00 83.81 182 ILE A CA 1
ATOM 1412 C C . ILE A 1 182 ? 48.142 -1.787 -20.385 1.00 83.81 182 ILE A C 1
ATOM 1414 O O . ILE A 1 182 ? 48.472 -1.715 -21.572 1.00 83.81 182 ILE A O 1
ATOM 1418 N N . VAL A 1 183 ? 47.191 -2.604 -19.937 1.00 84.25 183 VAL A N 1
ATOM 1419 C CA . VAL A 1 183 ? 46.302 -3.371 -20.811 1.00 84.25 183 VAL A CA 1
ATOM 1420 C C . VAL A 1 183 ? 44.878 -2.877 -20.655 1.00 84.25 183 VAL A C 1
ATOM 1422 O O . VAL A 1 183 ? 44.414 -2.585 -19.551 1.00 84.25 183 VAL A O 1
ATOM 1425 N N . GLU A 1 184 ? 44.185 -2.810 -21.778 1.00 81.06 184 GLU A N 1
ATOM 1426 C CA . GLU A 1 184 ? 42.762 -2.535 -21.842 1.00 81.06 184 GLU A CA 1
ATOM 1427 C C . GLU A 1 184 ? 42.071 -3.753 -22.443 1.00 81.06 184 GLU A C 1
ATOM 1429 O O . GLU A 1 184 ? 42.464 -4.256 -23.491 1.00 81.06 184 GLU A O 1
ATOM 1434 N N . ILE A 1 185 ? 41.072 -4.280 -21.751 1.00 80.50 185 ILE A N 1
ATOM 1435 C CA . ILE A 1 185 ? 40.289 -5.412 -22.234 1.00 80.50 185 ILE A CA 1
ATOM 1436 C C . ILE A 1 185 ? 38.967 -4.847 -22.720 1.00 80.50 185 ILE A C 1
ATOM 1438 O O . ILE A 1 185 ? 38.252 -4.226 -21.937 1.00 80.50 185 ILE A O 1
ATOM 1442 N N . VAL A 1 186 ? 38.654 -5.062 -23.992 1.00 72.25 186 VAL A N 1
ATOM 1443 C CA . VAL A 1 186 ? 37.427 -4.600 -24.646 1.00 72.25 186 VAL A CA 1
ATOM 1444 C C . VAL A 1 186 ? 36.618 -5.775 -25.178 1.00 72.25 186 VAL A C 1
ATOM 1446 O O . VAL A 1 186 ? 37.116 -6.895 -25.307 1.00 72.25 186 VAL A O 1
ATOM 1449 N N . ALA A 1 187 ? 35.351 -5.531 -25.484 1.00 68.50 187 ALA A N 1
ATOM 1450 C CA . ALA A 1 187 ? 34.462 -6.509 -26.097 1.00 68.50 187 ALA A CA 1
ATOM 1451 C C . ALA A 1 187 ? 33.646 -5.854 -27.224 1.00 68.50 187 ALA A C 1
ATOM 1453 O O . ALA A 1 187 ? 33.396 -4.660 -27.164 1.00 68.50 187 ALA A O 1
ATOM 1454 N N . ASN A 1 188 ? 33.215 -6.639 -28.219 1.00 62.44 188 ASN A N 1
ATOM 1455 C CA . ASN A 1 188 ? 32.548 -6.234 -29.478 1.00 62.44 188 ASN A CA 1
ATOM 1456 C C . ASN A 1 188 ? 31.485 -5.108 -29.388 1.00 62.44 188 ASN A C 1
ATOM 1458 O O . ASN A 1 188 ? 30.282 -5.394 -29.369 1.00 62.44 188 ASN A O 1
ATOM 1462 N N . LEU A 1 189 ? 31.881 -3.838 -29.423 1.00 61.94 189 LEU A N 1
ATOM 1463 C CA . LEU A 1 189 ? 31.006 -2.676 -29.229 1.00 61.94 189 LEU A CA 1
ATOM 1464 C C . LEU A 1 189 ? 30.596 -2.010 -30.557 1.00 61.94 189 LEU A C 1
ATOM 1466 O O . LEU A 1 189 ? 31.275 -2.112 -31.576 1.00 61.94 189 LEU A O 1
ATOM 1470 N N . GLY A 1 190 ? 29.450 -1.319 -30.553 1.00 72.62 190 GLY A N 1
ATOM 1471 C CA . GLY A 1 190 ? 29.043 -0.437 -31.651 1.00 72.62 190 GLY A CA 1
ATOM 1472 C C . GLY A 1 190 ? 29.740 0.916 -31.522 1.00 72.62 190 GLY A C 1
ATOM 1473 O O . GLY A 1 190 ? 30.828 1.113 -32.057 1.00 72.62 190 GLY A O 1
ATOM 1474 N N . ILE A 1 191 ? 29.121 1.834 -30.784 1.00 82.38 191 ILE A N 1
ATOM 1475 C CA . ILE A 1 191 ? 29.703 3.130 -30.419 1.00 82.38 191 ILE A CA 1
ATOM 1476 C C . ILE A 1 191 ? 29.776 3.207 -28.898 1.00 82.38 191 ILE A C 1
ATOM 1478 O O . ILE A 1 191 ? 28.761 2.995 -28.231 1.00 82.38 191 ILE A O 1
ATOM 1482 N N . ALA A 1 192 ? 30.950 3.520 -28.362 1.00 81.12 192 ALA A N 1
ATOM 1483 C CA . ALA A 1 192 ? 31.188 3.622 -26.932 1.00 81.12 192 ALA A CA 1
ATOM 1484 C C . ALA A 1 192 ? 31.822 4.973 -26.582 1.00 81.12 192 ALA A C 1
ATOM 1486 O O . ALA A 1 192 ? 32.789 5.395 -27.216 1.00 81.12 192 ALA A O 1
ATOM 1487 N N . VAL A 1 193 ? 31.254 5.660 -25.592 1.00 80.38 193 VAL A N 1
ATOM 1488 C CA . VAL A 1 193 ? 31.696 6.984 -25.138 1.00 80.38 193 VAL A CA 1
ATOM 1489 C C . VAL A 1 193 ? 31.883 6.960 -23.632 1.00 80.38 193 VAL A C 1
ATOM 1491 O O . VAL A 1 193 ? 30.943 6.620 -22.917 1.00 80.38 193 VAL A O 1
ATOM 1494 N N . TYR A 1 194 ? 33.063 7.352 -23.161 1.00 77.56 194 TYR A N 1
ATOM 1495 C CA . TYR A 1 194 ? 33.441 7.313 -21.749 1.00 77.56 194 TYR A CA 1
ATOM 1496 C C . TYR A 1 194 ? 33.794 8.706 -21.226 1.00 77.56 194 TYR A C 1
ATOM 1498 O O . TYR A 1 194 ? 34.603 9.401 -21.840 1.00 77.56 194 TYR A O 1
ATOM 1506 N N . GLU A 1 195 ? 33.218 9.090 -20.081 1.00 72.62 195 GLU A N 1
ATOM 1507 C CA . GLU A 1 195 ? 33.590 10.281 -19.295 1.00 72.62 195 GLU A CA 1
ATOM 1508 C C . GLU A 1 195 ? 33.564 11.603 -20.093 1.00 72.62 195 GLU A C 1
ATOM 1510 O O . GLU A 1 195 ? 34.346 12.529 -19.868 1.00 72.62 195 GLU A O 1
ATOM 1515 N N . GLN A 1 196 ? 32.637 11.722 -21.046 1.00 72.19 196 GLN A N 1
ATOM 1516 C CA . GLN A 1 196 ? 32.579 12.865 -21.957 1.00 72.19 196 GLN A CA 1
ATOM 1517 C C . GLN A 1 196 ? 31.933 14.101 -21.304 1.00 72.19 196 GLN A C 1
ATOM 1519 O O . GLN A 1 196 ? 30.831 14.009 -20.754 1.00 72.19 196 GLN A O 1
ATOM 1524 N N . LYS A 1 197 ? 32.582 15.277 -21.388 1.00 71.81 197 LYS A N 1
ATOM 1525 C CA . LYS A 1 197 ? 32.052 16.533 -20.805 1.00 71.81 197 LYS A CA 1
ATOM 1526 C C . LYS A 1 197 ? 31.192 17.351 -21.774 1.00 71.81 197 LYS A C 1
ATOM 1528 O O . LYS A 1 197 ? 30.282 18.026 -21.313 1.00 71.81 197 LYS A O 1
ATOM 1533 N N . SER A 1 198 ? 31.472 17.306 -23.081 1.00 75.19 198 SER A N 1
ATOM 1534 C CA . SER A 1 198 ? 30.802 18.165 -24.078 1.00 75.19 198 SER A CA 1
ATOM 1535 C C . SER A 1 198 ? 29.510 17.558 -24.629 1.00 75.19 198 SER A C 1
ATOM 1537 O O . SER A 1 198 ? 28.418 18.003 -24.291 1.00 75.19 198 SER A O 1
ATOM 1539 N N . GLY A 1 199 ? 29.615 16.531 -25.479 1.00 81.00 199 GLY A N 1
ATOM 1540 C CA . GLY A 1 199 ? 28.447 15.833 -26.013 1.00 81.00 199 GLY A CA 1
ATOM 1541 C C . GLY A 1 199 ? 28.742 14.938 -27.216 1.00 81.00 199 GLY A C 1
ATOM 1542 O O . GLY A 1 199 ? 29.836 14.971 -27.791 1.00 81.00 199 GLY A O 1
ATOM 1543 N N . ILE A 1 200 ? 27.747 14.139 -27.592 1.00 86.00 200 ILE A N 1
ATOM 1544 C CA . ILE A 1 200 ? 27.744 13.258 -28.760 1.00 86.00 200 ILE A CA 1
ATOM 1545 C C . ILE A 1 200 ? 26.508 13.526 -29.621 1.00 86.00 200 ILE A C 1
ATOM 1547 O O . ILE A 1 200 ? 25.379 13.529 -29.136 1.00 86.00 200 ILE A O 1
ATOM 1551 N N . LEU A 1 201 ? 26.732 13.698 -30.921 1.00 89.31 201 LEU A N 1
ATOM 1552 C CA . LEU A 1 201 ? 25.709 13.808 -31.951 1.00 89.31 201 LEU A CA 1
ATOM 1553 C C . LEU A 1 201 ? 25.848 12.637 -32.930 1.00 89.31 201 LEU A C 1
ATOM 1555 O O . LEU A 1 201 ? 26.833 12.535 -33.659 1.00 89.31 201 LEU A O 1
ATOM 1559 N N . VAL A 1 202 ? 24.844 11.764 -32.978 1.00 89.50 202 VAL A N 1
ATOM 1560 C CA . VAL A 1 202 ? 24.727 10.676 -33.956 1.00 89.50 202 VAL A CA 1
ATOM 1561 C C . VAL A 1 202 ? 23.573 10.988 -34.896 1.00 89.50 202 VAL A C 1
ATOM 1563 O O . VAL A 1 202 ? 22.409 10.941 -34.507 1.00 89.50 202 VAL A O 1
ATOM 1566 N N . ASN A 1 203 ? 23.889 11.312 -36.143 1.00 91.12 203 ASN A N 1
ATOM 1567 C CA . ASN A 1 203 ? 22.931 11.724 -37.154 1.00 91.12 203 ASN A CA 1
ATOM 1568 C C . ASN A 1 203 ? 22.968 10.798 -38.375 1.00 91.12 203 ASN A C 1
ATOM 1570 O O . ASN A 1 203 ? 24.039 10.381 -38.822 1.00 91.12 203 ASN A O 1
ATOM 1574 N N . ALA A 1 204 ? 21.798 10.479 -38.932 1.00 91.00 204 ALA A N 1
ATOM 1575 C CA . ALA A 1 204 ? 21.651 9.739 -40.191 1.00 91.00 204 ALA A CA 1
ATOM 1576 C C . ALA A 1 204 ? 22.458 8.419 -40.271 1.00 91.00 204 ALA A C 1
ATOM 1578 O O . ALA A 1 204 ? 22.891 8.003 -41.347 1.00 91.00 204 ALA A O 1
ATOM 1579 N N . SER A 1 205 ? 22.710 7.763 -39.134 1.00 90.12 205 SER A N 1
ATOM 1580 C CA . SER A 1 205 ? 23.690 6.673 -39.023 1.00 90.12 205 SER A CA 1
ATOM 1581 C C . SER A 1 205 ? 23.030 5.290 -38.894 1.00 90.12 205 SER A C 1
ATOM 1583 O O . SER A 1 205 ? 21.834 5.166 -38.635 1.00 90.12 205 SER A O 1
ATOM 1585 N N . ASN A 1 206 ? 23.802 4.217 -39.097 1.00 90.38 206 ASN A N 1
ATOM 1586 C CA . ASN A 1 206 ? 23.346 2.828 -38.958 1.00 90.38 206 ASN A CA 1
ATOM 1587 C C . ASN A 1 206 ? 24.266 2.046 -38.014 1.00 90.38 206 ASN A C 1
ATOM 1589 O O . ASN A 1 206 ? 25.431 1.819 -38.338 1.00 90.38 206 ASN A O 1
ATOM 1593 N N . ILE A 1 207 ? 23.726 1.575 -36.892 1.00 89.12 207 ILE A N 1
ATOM 1594 C CA . ILE A 1 207 ? 24.431 0.798 -35.868 1.00 89.12 207 ILE A CA 1
ATOM 1595 C C . ILE A 1 207 ? 23.777 -0.583 -35.783 1.00 89.12 207 ILE A C 1
ATOM 1597 O O . ILE A 1 207 ? 22.700 -0.749 -35.205 1.00 89.12 207 ILE A O 1
ATOM 1601 N N . VAL A 1 208 ? 24.398 -1.581 -36.416 1.00 86.88 208 VAL A N 1
ATOM 1602 C CA . VAL A 1 208 ? 23.725 -2.856 -36.710 1.00 86.88 208 VAL A CA 1
ATOM 1603 C C . VAL A 1 208 ? 24.567 -4.068 -36.316 1.00 86.88 208 VAL A C 1
ATOM 1605 O O . VAL A 1 208 ? 25.736 -4.153 -36.688 1.00 86.88 208 VAL A O 1
ATOM 1608 N N . LYS A 1 209 ? 23.941 -5.059 -35.660 1.00 77.56 209 LYS A N 1
ATOM 1609 C CA . LYS A 1 209 ? 24.539 -6.378 -35.351 1.00 77.56 209 LYS A CA 1
ATOM 1610 C C . LYS A 1 209 ? 25.866 -6.305 -34.581 1.00 77.56 209 LYS A C 1
ATOM 1612 O O . LYS A 1 209 ? 26.815 -7.019 -34.911 1.00 77.56 209 LYS A O 1
ATOM 1617 N N . ASN A 1 210 ? 25.936 -5.449 -33.565 1.00 72.62 210 ASN A N 1
ATOM 1618 C CA . ASN A 1 210 ? 27.082 -5.375 -32.655 1.00 72.62 210 ASN A CA 1
ATOM 1619 C C . ASN A 1 210 ? 26.865 -6.279 -31.423 1.00 72.62 210 ASN A C 1
ATOM 1621 O O . ASN A 1 210 ? 25.729 -6.624 -31.082 1.00 72.62 210 ASN A O 1
ATOM 1625 N N . GLY A 1 211 ? 27.956 -6.734 -30.799 1.00 62.44 211 GLY A N 1
ATOM 1626 C CA . GLY A 1 211 ? 27.981 -7.898 -29.901 1.00 62.44 211 GLY A CA 1
ATOM 1627 C C . GLY A 1 211 ? 27.988 -7.616 -28.392 1.00 62.44 211 GLY A C 1
ATOM 1628 O O . GLY A 1 211 ? 28.254 -8.549 -27.637 1.00 62.44 211 GLY A O 1
ATOM 1629 N N . TYR A 1 212 ? 27.720 -6.383 -27.949 1.00 66.31 212 TYR A N 1
ATOM 1630 C CA . TYR A 1 212 ? 27.892 -5.943 -26.553 1.00 66.31 212 TYR A CA 1
ATOM 1631 C C . TYR A 1 212 ? 26.590 -5.496 -25.855 1.00 66.31 212 TYR A C 1
ATOM 1633 O O . TYR A 1 212 ? 25.503 -5.720 -26.375 1.00 66.31 212 TYR A O 1
ATOM 1641 N N . ALA A 1 213 ? 26.707 -4.858 -24.679 1.00 63.72 213 ALA A N 1
ATOM 1642 C CA . ALA A 1 213 ? 25.649 -4.336 -23.813 1.00 63.72 213 ALA A CA 1
ATOM 1643 C C . ALA A 1 213 ? 24.676 -3.357 -24.486 1.00 63.72 213 ALA A C 1
ATOM 1645 O O . ALA A 1 213 ? 23.513 -3.346 -24.089 1.00 63.72 213 ALA A O 1
ATOM 1646 N N . ALA A 1 214 ? 25.113 -2.563 -25.474 1.00 75.12 214 ALA A N 1
ATOM 1647 C CA . ALA A 1 214 ? 24.238 -1.738 -26.309 1.00 75.12 214 ALA A CA 1
ATOM 1648 C C . ALA A 1 214 ? 24.862 -1.405 -27.680 1.00 75.12 214 ALA A C 1
ATOM 1650 O O . ALA A 1 214 ? 26.078 -1.495 -27.847 1.00 75.12 214 ALA A O 1
ATOM 1651 N N . GLY A 1 215 ? 24.042 -1.007 -28.658 1.00 83.31 215 GLY A N 1
ATOM 1652 C CA . GLY A 1 215 ? 24.510 -0.451 -29.933 1.00 83.31 215 GLY A CA 1
ATOM 1653 C C . GLY A 1 215 ? 25.241 0.887 -29.759 1.00 83.31 215 GLY A C 1
ATOM 1654 O O . GLY A 1 215 ? 26.328 1.064 -30.304 1.00 83.31 215 GLY A O 1
ATOM 1655 N N . LEU A 1 216 ? 24.672 1.797 -28.965 1.00 87.69 216 LEU A N 1
ATOM 1656 C CA . LEU A 1 216 ? 25.324 3.010 -28.468 1.00 87.69 216 LEU A CA 1
ATOM 1657 C C . LEU A 1 216 ? 25.387 2.948 -26.941 1.00 87.69 216 LEU A C 1
ATOM 1659 O O . LEU A 1 216 ? 24.354 2.777 -26.294 1.00 87.69 216 LEU A O 1
ATOM 1663 N N . HIS A 1 217 ? 26.578 3.112 -26.374 1.00 84.56 217 HIS A N 1
ATOM 1664 C CA . HIS A 1 217 ? 26.798 3.099 -24.933 1.00 84.56 217 HIS A CA 1
ATOM 1665 C C . HIS A 1 217 ? 27.536 4.368 -24.498 1.00 84.56 217 HIS A C 1
ATOM 1667 O O . HIS A 1 217 ? 28.645 4.620 -24.962 1.00 84.56 217 HIS A O 1
ATOM 1673 N N . VAL A 1 218 ? 26.925 5.160 -23.618 1.00 82.31 218 VAL A N 1
ATOM 1674 C CA . VAL A 1 218 ? 27.549 6.346 -23.013 1.00 82.31 218 VAL A CA 1
ATOM 1675 C C . VAL A 1 218 ? 27.706 6.092 -21.522 1.00 82.31 218 VAL A C 1
ATOM 1677 O O . VAL A 1 218 ? 26.709 5.850 -20.839 1.00 82.31 218 VAL A O 1
ATOM 1680 N N . VAL A 1 219 ? 28.942 6.128 -21.031 1.00 77.44 219 VAL A N 1
ATOM 1681 C CA . VAL A 1 219 ? 29.315 5.742 -19.669 1.00 77.44 219 VAL A CA 1
ATOM 1682 C C . VAL A 1 219 ? 29.969 6.909 -18.949 1.00 77.44 219 VAL A C 1
ATOM 1684 O O . VAL A 1 219 ? 31.036 7.308 -19.397 1.00 77.44 219 VAL A O 1
ATOM 1687 N N . THR A 1 220 ? 29.344 7.396 -17.860 1.00 71.00 220 THR A N 1
ATOM 1688 C CA . THR A 1 220 ? 29.798 8.507 -16.978 1.00 71.00 220 THR A CA 1
ATOM 1689 C C . THR A 1 220 ? 30.163 9.815 -17.734 1.00 71.00 220 THR A C 1
ATOM 1691 O O . THR A 1 220 ? 30.622 9.803 -18.864 1.00 71.00 220 THR A O 1
ATOM 1694 N N . GLY A 1 221 ? 29.883 11.014 -17.208 1.00 64.31 221 GLY A N 1
ATOM 1695 C CA . GLY A 1 221 ? 30.140 12.270 -17.959 1.00 64.31 221 GLY A CA 1
ATOM 1696 C C . GLY A 1 221 ? 29.244 13.439 -17.554 1.00 64.31 221 GLY A C 1
ATOM 1697 O O . GLY A 1 221 ? 28.536 13.308 -16.557 1.00 64.31 221 GLY A O 1
ATOM 1698 N N . SER A 1 222 ? 29.240 14.544 -18.314 1.00 58.50 222 SER A N 1
ATOM 1699 C CA . SER A 1 222 ? 28.403 15.750 -18.084 1.00 58.50 222 SER A CA 1
ATOM 1700 C C . SER A 1 222 ? 27.857 16.438 -19.358 1.00 58.50 222 SER A C 1
ATOM 1702 O O . SER A 1 222 ? 27.617 17.643 -19.314 1.00 58.50 222 SER A O 1
ATOM 1704 N N . GLY A 1 223 ? 27.699 15.727 -20.486 1.00 69.00 223 GLY A N 1
ATOM 1705 C CA . GLY A 1 223 ? 27.445 16.328 -21.812 1.00 69.00 223 GLY A CA 1
ATOM 1706 C C . GLY A 1 223 ? 26.155 15.903 -22.535 1.00 69.00 223 GLY A C 1
ATOM 1707 O O . GLY A 1 223 ? 25.513 14.919 -22.175 1.00 69.00 223 GLY A O 1
ATOM 1708 N N . ASP A 1 224 ? 25.802 16.622 -23.606 1.00 83.88 224 ASP A N 1
ATOM 1709 C CA . ASP A 1 224 ? 24.565 16.400 -24.376 1.00 83.88 224 ASP A CA 1
ATOM 1710 C C . ASP A 1 224 ? 24.626 15.137 -25.253 1.00 83.88 224 ASP A C 1
ATOM 1712 O O . ASP A 1 224 ? 25.639 14.852 -25.894 1.00 83.88 224 ASP A O 1
ATOM 1716 N N . VAL A 1 225 ? 23.521 14.392 -25.350 1.00 88.12 225 VAL A N 1
ATOM 1717 C CA . VAL A 1 225 ? 23.412 13.184 -26.190 1.00 88.12 225 VAL A CA 1
ATOM 1718 C C . VAL A 1 225 ? 22.290 13.365 -27.202 1.00 88.12 225 VAL A C 1
ATOM 1720 O O . VAL A 1 225 ? 21.111 13.326 -26.856 1.00 88.12 225 VAL A O 1
ATOM 1723 N N . VAL A 1 226 ? 22.641 13.512 -28.477 1.00 90.94 226 VAL A N 1
ATOM 1724 C CA . VAL A 1 226 ? 21.682 13.706 -29.568 1.00 90.94 226 VAL A CA 1
ATOM 1725 C C . VAL A 1 226 ? 21.767 12.547 -30.555 1.00 90.94 226 VAL A C 1
ATOM 1727 O O . VAL A 1 226 ? 22.818 12.280 -31.130 1.00 90.94 226 VAL A O 1
ATOM 1730 N N . ILE A 1 227 ? 20.647 11.865 -30.784 1.00 93.19 227 ILE A N 1
ATOM 1731 C CA . ILE A 1 227 ? 20.493 10.792 -31.768 1.00 93.19 227 ILE A CA 1
ATOM 1732 C C . ILE A 1 227 ? 19.363 11.189 -32.712 1.00 93.19 227 ILE A C 1
ATOM 1734 O O . ILE A 1 227 ? 18.212 11.305 -32.300 1.00 93.19 227 ILE A O 1
ATOM 1738 N N . ASN A 1 228 ? 19.669 11.393 -33.986 1.00 93.69 228 ASN A N 1
ATOM 1739 C CA . ASN A 1 228 ? 18.692 11.843 -34.967 1.00 93.69 228 ASN A CA 1
ATOM 1740 C C . ASN A 1 228 ? 18.730 10.968 -36.221 1.00 93.69 228 ASN A C 1
ATOM 1742 O O . ASN A 1 228 ? 19.804 10.646 -36.732 1.00 93.69 228 ASN A O 1
ATOM 1746 N N . THR A 1 229 ? 17.558 10.583 -36.733 1.00 94.06 229 THR A N 1
ATOM 1747 C CA . THR A 1 229 ? 17.416 9.881 -38.023 1.00 94.06 229 THR A CA 1
ATOM 1748 C C . THR A 1 229 ? 18.317 8.634 -38.122 1.00 94.06 229 THR A C 1
ATOM 1750 O O . THR A 1 229 ? 18.910 8.344 -39.156 1.00 94.06 229 THR A O 1
ATOM 1753 N N . THR A 1 230 ? 18.490 7.905 -37.016 1.00 93.12 230 THR A N 1
ATOM 1754 C CA . THR A 1 230 ? 19.484 6.826 -36.895 1.00 93.12 230 THR A CA 1
ATOM 1755 C C . THR A 1 230 ? 18.807 5.468 -36.698 1.00 93.12 230 THR A C 1
ATOM 1757 O O . THR A 1 230 ? 17.799 5.350 -36.002 1.00 93.12 230 THR A O 1
ATOM 1760 N N . PHE A 1 231 ? 19.369 4.417 -37.302 1.00 93.25 231 PHE A N 1
ATOM 1761 C CA . PHE A 1 231 ? 18.887 3.038 -37.174 1.00 93.25 231 PHE A CA 1
ATOM 1762 C C . PHE A 1 231 ? 19.805 2.233 -36.253 1.00 93.25 231 PHE A C 1
ATOM 1764 O O . PHE A 1 231 ? 20.975 2.020 -36.571 1.00 93.25 231 PHE A O 1
ATOM 1771 N N . ILE A 1 232 ? 19.271 1.744 -35.134 1.00 92.44 232 ILE A N 1
ATOM 1772 C CA . ILE A 1 232 ? 19.991 0.934 -34.146 1.00 92.44 232 ILE A CA 1
ATOM 1773 C C . ILE A 1 232 ? 19.275 -0.407 -34.007 1.00 92.44 232 ILE A C 1
ATOM 1775 O O . ILE A 1 232 ? 18.252 -0.516 -33.326 1.00 92.44 232 ILE A O 1
ATOM 1779 N N . THR A 1 233 ? 19.779 -1.440 -34.689 1.00 90.94 233 THR A N 1
ATOM 1780 C CA . THR A 1 233 ? 19.025 -2.693 -34.824 1.00 90.94 233 THR A CA 1
ATOM 1781 C C . THR A 1 233 ? 19.846 -3.975 -34.775 1.00 90.94 233 THR A C 1
ATOM 1783 O O . THR A 1 233 ? 20.984 -4.042 -35.246 1.00 90.94 233 THR A O 1
ATOM 1786 N N . GLY A 1 234 ? 19.239 -5.033 -34.228 1.00 83.81 234 GLY A N 1
ATOM 1787 C CA . GLY A 1 234 ? 19.804 -6.381 -34.245 1.00 83.81 234 GLY A CA 1
ATOM 1788 C C . GLY A 1 234 ? 21.039 -6.548 -33.363 1.00 83.81 234 GLY A C 1
ATOM 1789 O O . GLY A 1 234 ? 21.848 -7.431 -33.642 1.00 83.81 234 GLY A O 1
ATOM 1790 N N . ASN A 1 235 ? 21.235 -5.682 -32.364 1.00 83.94 235 ASN A N 1
ATOM 1791 C CA . ASN A 1 235 ? 22.369 -5.768 -31.444 1.00 83.94 235 ASN A CA 1
ATOM 1792 C C . ASN A 1 235 ? 22.114 -6.849 -30.381 1.00 83.94 235 ASN A C 1
ATOM 1794 O O . ASN A 1 235 ? 20.972 -7.096 -29.998 1.00 83.94 235 ASN A O 1
ATOM 1798 N N . ASN A 1 236 ? 23.175 -7.519 -29.921 1.00 73.00 236 ASN A N 1
ATOM 1799 C CA . ASN A 1 236 ? 23.062 -8.648 -28.988 1.00 73.00 236 ASN A CA 1
ATOM 1800 C C . ASN A 1 236 ? 22.832 -8.225 -27.518 1.00 73.00 236 ASN A C 1
ATOM 1802 O O . ASN A 1 236 ? 22.585 -9.086 -26.679 1.00 73.00 236 ASN A O 1
ATOM 1806 N N . GLY A 1 237 ? 22.905 -6.923 -27.224 1.00 75.00 237 GLY A N 1
ATOM 1807 C CA . GLY A 1 237 ? 22.452 -6.288 -25.981 1.00 75.00 237 GLY A CA 1
ATOM 1808 C C . GLY A 1 237 ? 21.354 -5.260 -26.264 1.00 75.00 237 GLY A C 1
ATOM 1809 O O . GLY A 1 237 ? 20.502 -5.484 -27.117 1.00 75.00 237 GLY A O 1
ATOM 1810 N N . GLY A 1 238 ? 21.346 -4.128 -25.562 1.00 79.38 238 GLY A N 1
ATOM 1811 C CA . GLY A 1 238 ? 20.395 -3.040 -25.784 1.00 79.38 238 GLY A CA 1
ATOM 1812 C C . GLY A 1 238 ? 20.612 -2.234 -27.075 1.00 79.38 238 GLY A C 1
ATOM 1813 O O . GLY A 1 238 ? 21.565 -2.440 -27.823 1.00 79.38 238 GLY A O 1
ATOM 1814 N N . GLY A 1 239 ? 19.716 -1.293 -27.360 1.00 88.31 239 GLY A N 1
ATOM 1815 C CA . GLY A 1 239 ? 19.888 -0.331 -28.449 1.00 88.31 239 GLY A CA 1
ATOM 1816 C C . GLY A 1 239 ? 20.782 0.829 -28.020 1.00 88.31 239 GLY A C 1
ATOM 1817 O O . GLY A 1 239 ? 21.916 0.948 -28.478 1.00 88.31 239 GLY A O 1
ATOM 1818 N N . VAL A 1 240 ? 20.277 1.652 -27.107 1.00 89.56 240 VAL A N 1
ATOM 1819 C CA . VAL A 1 240 ? 20.964 2.799 -26.504 1.00 89.56 240 VAL A CA 1
ATOM 1820 C C . VAL A 1 240 ? 21.038 2.573 -25.000 1.00 89.56 240 VAL A C 1
ATOM 1822 O O . VAL A 1 240 ? 20.020 2.272 -24.382 1.00 89.56 240 VAL A O 1
ATOM 1825 N N . ASN A 1 241 ? 22.217 2.719 -24.404 1.00 85.50 241 ASN A N 1
ATOM 1826 C CA . ASN A 1 241 ? 22.399 2.671 -22.958 1.00 85.50 241 ASN A CA 1
ATOM 1827 C C . ASN A 1 241 ? 23.180 3.899 -22.491 1.00 85.50 241 ASN A C 1
ATOM 1829 O O . ASN A 1 241 ? 24.269 4.164 -22.995 1.00 85.50 241 ASN A O 1
ATOM 1833 N N . LEU A 1 242 ? 22.618 4.642 -21.546 1.00 84.00 242 LEU A N 1
ATOM 1834 C CA . LEU A 1 242 ? 23.161 5.884 -21.016 1.00 84.00 242 LEU A CA 1
ATOM 1835 C C . LEU A 1 242 ? 23.312 5.733 -19.500 1.00 84.00 242 LEU A C 1
ATOM 1837 O O . LEU A 1 242 ? 22.325 5.555 -18.790 1.00 84.00 242 LEU A O 1
ATOM 1841 N N . THR A 1 243 ? 24.543 5.812 -19.002 1.00 75.88 243 THR A N 1
ATOM 1842 C CA . THR A 1 243 ? 24.860 5.809 -17.561 1.00 75.88 243 THR A CA 1
ATOM 1843 C C . THR A 1 243 ? 25.371 7.178 -17.098 1.00 75.88 243 THR A C 1
ATOM 1845 O O . THR A 1 243 ? 26.098 7.302 -16.114 1.00 75.88 243 THR A O 1
ATOM 1848 N N . HIS A 1 244 ? 25.023 8.224 -17.847 1.00 72.38 244 HIS A N 1
ATOM 1849 C CA . HIS A 1 244 ? 25.466 9.599 -17.658 1.00 72.38 244 HIS A CA 1
ATOM 1850 C C . HIS A 1 244 ? 24.397 10.437 -16.923 1.00 72.38 244 HIS A C 1
ATOM 1852 O O . HIS A 1 244 ? 23.213 10.357 -17.235 1.00 72.38 244 HIS A O 1
ATOM 1858 N N . ALA A 1 245 ? 24.834 11.231 -15.940 1.00 61.09 245 ALA A N 1
ATOM 1859 C CA . ALA A 1 245 ? 24.023 12.019 -15.022 1.00 61.09 245 ALA A CA 1
ATOM 1860 C C . ALA A 1 245 ? 23.987 13.521 -15.419 1.00 61.09 245 ALA A C 1
ATOM 1862 O O . ALA A 1 245 ? 24.974 14.228 -15.223 1.00 61.09 245 ALA A O 1
ATOM 1863 N N . GLY A 1 246 ? 22.862 14.029 -15.943 1.00 68.12 246 GLY A N 1
ATOM 1864 C CA . GLY A 1 246 ? 22.699 15.444 -16.351 1.00 68.12 246 GLY A CA 1
ATOM 1865 C C . GLY A 1 246 ? 22.557 15.657 -17.866 1.00 68.12 246 GLY A C 1
ATOM 1866 O O . GLY A 1 246 ? 22.307 14.695 -18.587 1.00 68.12 246 GLY A O 1
ATOM 1867 N N . GLY A 1 247 ? 22.638 16.913 -18.321 1.00 75.56 247 GLY A N 1
ATOM 1868 C CA . GLY A 1 247 ? 22.651 17.279 -19.747 1.00 75.56 247 GLY A CA 1
ATOM 1869 C C . GLY A 1 247 ? 21.313 17.138 -20.491 1.00 75.56 247 GLY A C 1
ATOM 1870 O O . GLY A 1 247 ? 20.291 16.719 -19.933 1.00 75.56 247 GLY A O 1
ATOM 1871 N N . PHE A 1 248 ? 21.323 17.502 -21.777 1.00 84.56 248 PHE A N 1
ATOM 1872 C CA . PHE A 1 248 ? 20.183 17.361 -22.683 1.00 84.56 248 PHE A CA 1
ATOM 1873 C C . PHE A 1 248 ? 20.298 16.078 -23.513 1.00 84.56 248 PHE A C 1
ATOM 1875 O O . PHE A 1 248 ? 21.268 15.871 -24.245 1.00 84.56 248 PHE A O 1
ATOM 1882 N N . VAL A 1 249 ? 19.278 15.220 -23.437 1.00 88.69 249 VAL A N 1
ATOM 1883 C CA . VAL A 1 249 ? 19.193 13.998 -24.245 1.00 88.69 249 VAL A CA 1
ATOM 1884 C C . VAL A 1 249 ? 18.056 14.120 -25.247 1.00 88.69 249 VAL A C 1
ATOM 1886 O O . VAL A 1 249 ? 16.903 14.310 -24.865 1.00 88.69 249 VAL A O 1
ATOM 1889 N N . HIS A 1 250 ? 18.359 13.971 -26.536 1.00 92.38 250 HIS A N 1
ATOM 1890 C CA . HIS A 1 250 ? 17.381 14.086 -27.613 1.00 92.38 250 HIS A CA 1
ATOM 1891 C C . HIS A 1 250 ? 17.492 12.938 -28.609 1.00 92.38 250 HIS A C 1
ATOM 1893 O O . HIS A 1 250 ? 18.483 12.821 -29.322 1.00 92.38 250 HIS A O 1
ATOM 1899 N N . ILE A 1 251 ? 16.460 12.102 -28.678 1.00 93.56 251 ILE A N 1
ATOM 1900 C CA . ILE A 1 251 ? 16.342 11.003 -29.637 1.00 93.56 251 ILE A CA 1
ATOM 1901 C C . ILE A 1 251 ? 15.155 11.315 -30.553 1.00 93.56 251 ILE A C 1
ATOM 1903 O O . ILE A 1 251 ? 14.015 11.201 -30.112 1.00 93.56 251 ILE A O 1
ATOM 1907 N N . ASP A 1 252 ? 15.402 11.715 -31.805 1.00 94.00 252 ASP A N 1
ATOM 1908 C CA . ASP A 1 252 ? 14.356 12.064 -32.785 1.00 94.00 252 ASP A CA 1
ATOM 1909 C C . ASP A 1 252 ? 14.440 11.190 -34.044 1.00 94.00 252 ASP A C 1
ATOM 1911 O O . ASP A 1 252 ? 15.530 10.824 -34.500 1.00 94.00 252 ASP A O 1
ATOM 1915 N N . ARG A 1 253 ? 13.280 10.852 -34.627 1.00 93.62 253 ARG A N 1
ATOM 1916 C CA . ARG A 1 253 ? 13.153 10.189 -35.949 1.00 93.62 253 ARG A CA 1
ATOM 1917 C C . ARG A 1 253 ? 13.998 8.924 -36.121 1.00 93.62 253 ARG A C 1
ATOM 1919 O O . ARG A 1 253 ? 14.433 8.614 -37.227 1.00 93.62 253 ARG A O 1
ATOM 1926 N N . SER A 1 254 ? 14.262 8.202 -35.039 1.00 94.69 254 SER A N 1
ATOM 1927 C CA . SER A 1 254 ? 15.194 7.072 -35.032 1.00 94.69 254 SER A CA 1
ATOM 1928 C C . SER A 1 254 ? 14.455 5.744 -34.861 1.00 94.69 254 SER A C 1
ATOM 1930 O O . SER A 1 254 ? 13.355 5.699 -34.315 1.00 94.69 254 SER A O 1
ATOM 1932 N N . SER A 1 255 ? 15.044 4.643 -35.333 1.00 93.94 255 SER A N 1
ATOM 1933 C CA . SER A 1 255 ? 14.470 3.297 -35.194 1.00 93.94 255 SER A CA 1
ATOM 1934 C C . SER A 1 255 ? 15.377 2.431 -34.328 1.00 93.94 255 SER A C 1
ATOM 1936 O O . SER A 1 255 ? 16.513 2.138 -34.705 1.00 93.94 255 SER A O 1
ATOM 1938 N N . ILE A 1 256 ? 14.876 2.021 -33.164 1.00 93.69 256 ILE A N 1
ATOM 1939 C CA . ILE A 1 256 ? 15.573 1.190 -32.184 1.00 93.69 256 ILE A CA 1
ATOM 1940 C C . ILE A 1 256 ? 14.829 -0.141 -32.066 1.00 93.69 256 ILE A C 1
ATOM 1942 O O . ILE A 1 256 ? 13.847 -0.271 -31.326 1.00 93.69 256 ILE A O 1
ATOM 1946 N N . SER A 1 257 ? 15.276 -1.147 -32.818 1.00 92.19 257 SER A N 1
ATOM 1947 C CA . SER A 1 257 ? 14.484 -2.365 -33.006 1.00 92.19 257 SER A CA 1
ATOM 1948 C C . SER A 1 257 ? 15.272 -3.669 -33.012 1.00 92.19 257 SER A C 1
ATOM 1950 O O . SER A 1 257 ? 16.421 -3.722 -33.443 1.00 92.19 257 SER A O 1
ATOM 1952 N N . ASN A 1 258 ? 14.625 -4.767 -32.612 1.00 88.94 258 ASN A N 1
ATOM 1953 C CA . ASN A 1 258 ? 15.184 -6.126 -32.667 1.00 88.94 258 ASN A CA 1
ATOM 1954 C C . ASN A 1 258 ? 16.483 -6.315 -31.857 1.00 88.94 258 ASN A C 1
ATOM 1956 O O . ASN A 1 258 ? 17.329 -7.119 -32.248 1.00 88.94 258 ASN A O 1
ATOM 1960 N N . ASN A 1 259 ? 16.679 -5.570 -30.767 1.00 86.31 259 ASN A N 1
ATOM 1961 C CA . ASN A 1 259 ? 17.857 -5.718 -29.912 1.00 86.31 259 ASN A CA 1
ATOM 1962 C C . ASN A 1 259 ? 17.598 -6.759 -28.804 1.00 86.31 259 ASN A C 1
ATOM 1964 O O . ASN A 1 259 ? 16.498 -6.830 -28.247 1.00 86.31 259 ASN A O 1
ATOM 1968 N N . ASN A 1 260 ? 18.605 -7.574 -28.481 1.00 81.06 260 ASN A N 1
ATOM 1969 C CA . ASN A 1 260 ? 18.555 -8.596 -27.432 1.00 81.06 260 ASN A CA 1
ATOM 1970 C C . ASN A 1 260 ? 18.847 -7.985 -26.044 1.00 81.06 260 ASN A C 1
ATOM 1972 O O . ASN A 1 260 ? 19.785 -8.356 -25.344 1.00 81.06 260 ASN A O 1
ATOM 1976 N N . GLY A 1 261 ? 18.035 -6.997 -25.672 1.00 77.75 261 GLY A N 1
ATOM 1977 C CA . GLY A 1 261 ? 18.085 -6.273 -24.411 1.00 77.75 261 GLY A CA 1
ATOM 1978 C C . GLY A 1 261 ? 17.027 -5.170 -24.383 1.00 77.75 261 GLY A C 1
ATOM 1979 O O . GLY A 1 261 ? 15.933 -5.325 -24.927 1.00 77.75 261 GLY A O 1
ATOM 1980 N N . ARG A 1 262 ? 17.351 -4.044 -23.745 1.00 83.56 262 ARG A N 1
ATOM 1981 C CA . ARG A 1 262 ? 16.475 -2.862 -23.657 1.00 83.56 262 ARG A CA 1
ATOM 1982 C C . ARG A 1 262 ? 16.604 -2.015 -24.922 1.00 83.56 262 ARG A C 1
ATOM 1984 O O . ARG A 1 262 ? 17.699 -1.919 -25.462 1.00 83.56 262 ARG A O 1
ATOM 1991 N N . GLY A 1 263 ? 15.535 -1.378 -25.390 1.00 87.81 263 GLY A N 1
ATOM 1992 C CA . GLY A 1 263 ? 15.612 -0.455 -26.525 1.00 87.81 263 GLY A CA 1
ATOM 1993 C C . GLY A 1 263 ? 16.484 0.754 -26.186 1.00 87.81 263 GLY A C 1
ATOM 1994 O O . GLY A 1 263 ? 17.604 0.866 -26.674 1.00 87.81 263 GLY A O 1
ATOM 1995 N N . ILE A 1 264 ? 15.985 1.623 -25.314 1.00 89.44 264 ILE A N 1
ATOM 1996 C CA . ILE A 1 264 ? 16.691 2.781 -24.761 1.00 89.44 264 ILE A CA 1
ATOM 1997 C C . ILE A 1 264 ? 16.740 2.603 -23.245 1.00 89.44 264 ILE A C 1
ATOM 1999 O O . ILE A 1 264 ? 15.718 2.314 -22.629 1.00 89.44 264 ILE A O 1
ATOM 2003 N N . ALA A 1 265 ? 17.903 2.756 -22.629 1.00 85.06 265 ALA A N 1
ATOM 2004 C CA . ALA A 1 265 ? 18.067 2.620 -21.191 1.00 85.06 265 ALA A CA 1
ATOM 2005 C C . ALA A 1 265 ? 18.868 3.782 -20.615 1.00 85.06 265 ALA A C 1
ATOM 2007 O O . ALA A 1 265 ? 19.907 4.148 -21.152 1.00 85.06 265 ALA A O 1
ATOM 2008 N N . PHE A 1 266 ? 18.380 4.309 -19.499 1.00 81.06 266 PHE A N 1
ATOM 2009 C CA . PHE A 1 266 ? 19.079 5.231 -18.618 1.00 81.06 266 PHE A CA 1
ATOM 2010 C C . PHE A 1 266 ? 19.306 4.484 -17.307 1.00 81.06 266 PHE A C 1
ATOM 2012 O O . PHE A 1 266 ? 18.332 4.138 -16.645 1.00 81.06 266 PHE A O 1
ATOM 2019 N N . TRP A 1 267 ? 20.541 4.125 -16.969 1.00 71.56 267 TRP A N 1
ATOM 2020 C CA . TRP A 1 267 ? 20.821 3.216 -15.851 1.00 71.56 267 TRP A CA 1
ATOM 2021 C C . TRP A 1 267 ? 22.209 3.449 -15.253 1.00 71.56 267 TRP A C 1
ATOM 2023 O O . TRP A 1 267 ? 23.178 3.571 -15.991 1.00 71.56 267 TRP A O 1
ATOM 2033 N N . PHE A 1 268 ? 22.330 3.419 -13.927 1.00 64.19 268 PHE A N 1
ATOM 2034 C CA . PHE A 1 268 ? 23.570 3.656 -13.186 1.00 64.19 268 PHE A CA 1
ATOM 2035 C C . PHE A 1 268 ? 23.953 2.409 -12.402 1.00 64.19 268 PHE A C 1
ATOM 2037 O O . PHE A 1 268 ? 23.182 1.921 -11.579 1.00 64.19 268 PHE A O 1
ATOM 2044 N N . ASN A 1 269 ? 25.152 1.888 -12.651 1.00 50.12 269 ASN A N 1
ATOM 2045 C CA . ASN A 1 269 ? 25.680 0.759 -11.885 1.00 50.12 269 ASN A CA 1
ATOM 2046 C C . ASN A 1 269 ? 26.497 1.209 -10.660 1.00 50.12 269 ASN A C 1
ATOM 2048 O O . ASN A 1 269 ? 26.705 0.415 -9.752 1.00 50.12 269 ASN A O 1
ATOM 2052 N N . GLU A 1 270 ? 26.944 2.470 -10.633 1.00 50.34 270 GLU A N 1
ATOM 2053 C CA . GLU A 1 270 ? 27.838 3.044 -9.621 1.00 50.34 270 GLU A CA 1
ATOM 2054 C C . GLU A 1 270 ? 27.402 4.489 -9.293 1.00 50.34 270 GLU A C 1
ATOM 2056 O O . GLU A 1 270 ? 26.852 5.188 -10.152 1.00 50.34 270 GLU A O 1
ATOM 2061 N N . THR A 1 271 ? 27.627 4.945 -8.054 1.00 48.12 271 THR A N 1
ATOM 2062 C CA . THR A 1 271 ? 27.502 6.362 -7.667 1.00 48.12 271 THR A CA 1
ATOM 2063 C C . THR A 1 271 ? 28.507 7.184 -8.472 1.00 48.12 271 THR A C 1
ATOM 2065 O O . THR A 1 271 ? 29.709 7.039 -8.285 1.00 48.12 271 THR A O 1
ATOM 2068 N N . SER A 1 272 ? 28.026 8.041 -9.371 1.00 51.72 272 SER A N 1
ATOM 2069 C CA . SER A 1 272 ? 28.869 9.033 -10.042 1.00 51.72 272 SER A CA 1
ATOM 2070 C C . SER A 1 272 ? 29.155 10.192 -9.085 1.00 51.72 272 SER A C 1
ATOM 2072 O O . SER A 1 272 ? 28.213 10.802 -8.584 1.00 51.72 272 SER A O 1
ATOM 2074 N N . ASP A 1 273 ? 30.428 10.552 -8.910 1.00 52.44 273 ASP A N 1
ATOM 2075 C CA . ASP A 1 273 ? 30.851 11.729 -8.130 1.00 52.44 273 ASP A CA 1
ATOM 2076 C C . ASP A 1 273 ? 30.571 13.067 -8.852 1.00 52.44 273 ASP A C 1
ATOM 2078 O O . ASP A 1 273 ? 30.776 14.148 -8.296 1.00 52.44 273 ASP A O 1
ATOM 2082 N N . HIS A 1 274 ? 30.109 13.025 -10.109 1.00 57.09 274 HIS A N 1
ATOM 2083 C CA . HIS A 1 274 ? 29.768 14.223 -10.877 1.00 57.09 274 HIS A CA 1
ATOM 2084 C C . HIS A 1 274 ? 28.444 14.854 -10.430 1.00 57.09 274 HIS A C 1
ATOM 2086 O O . HIS A 1 274 ? 27.419 14.182 -10.309 1.00 57.09 274 HIS A O 1
ATOM 2092 N N . THR A 1 275 ? 28.449 16.179 -10.264 1.00 58.84 275 THR A N 1
ATOM 2093 C CA . THR A 1 275 ? 27.250 16.975 -9.995 1.00 58.84 275 THR A CA 1
ATOM 2094 C C . THR A 1 275 ? 26.412 17.139 -11.263 1.00 58.84 275 THR A C 1
ATOM 2096 O O . THR A 1 275 ? 26.868 17.662 -12.278 1.00 58.84 275 THR A O 1
ATOM 2099 N N . THR A 1 276 ? 25.154 16.710 -11.209 1.00 63.53 276 THR A N 1
ATOM 2100 C CA . THR A 1 276 ? 24.214 16.838 -12.329 1.00 63.53 276 THR A CA 1
ATOM 2101 C C . THR A 1 276 ? 23.588 18.223 -12.390 1.00 63.53 276 THR A C 1
ATOM 2103 O O . THR A 1 276 ? 23.148 18.741 -11.362 1.00 63.53 276 THR A O 1
ATOM 2106 N N . PHE A 1 277 ? 23.429 18.779 -13.589 1.00 61.12 277 PHE A N 1
ATOM 2107 C CA . PHE A 1 277 ? 22.612 19.969 -13.825 1.00 61.12 277 PHE A CA 1
ATOM 2108 C C . PHE A 1 277 ? 21.667 19.745 -15.015 1.00 61.12 277 PHE A C 1
ATOM 2110 O O . PHE A 1 277 ? 22.051 19.124 -16.005 1.00 61.12 277 PHE A O 1
ATOM 2117 N N . ASN A 1 278 ? 20.437 20.262 -14.904 1.00 65.12 278 ASN A N 1
ATOM 2118 C CA . ASN A 1 278 ? 19.466 20.406 -15.997 1.00 65.12 278 ASN A CA 1
ATOM 2119 C C . ASN A 1 278 ? 19.185 19.122 -16.813 1.00 65.12 278 ASN A C 1
ATOM 2121 O O . ASN A 1 278 ? 19.412 19.088 -18.021 1.00 65.12 278 ASN A O 1
ATOM 2125 N N . HIS A 1 279 ? 18.694 18.061 -16.163 1.00 75.50 279 HIS A N 1
ATOM 2126 C CA . HIS A 1 279 ? 18.435 16.780 -16.825 1.00 75.50 279 HIS A CA 1
ATOM 2127 C C . HIS A 1 279 ? 17.101 16.789 -17.588 1.00 75.50 279 HIS A C 1
ATOM 2129 O O . HIS A 1 279 ? 16.024 16.643 -17.001 1.00 75.50 279 HIS A O 1
ATOM 2135 N N . THR A 1 280 ? 17.188 16.957 -18.908 1.00 83.25 280 THR A N 1
ATOM 2136 C CA . THR A 1 280 ? 16.030 17.018 -19.809 1.00 83.25 280 THR A CA 1
ATOM 2137 C C . THR A 1 280 ? 16.143 15.948 -20.886 1.00 83.25 280 THR A C 1
ATOM 2139 O O . THR A 1 280 ? 17.125 15.911 -21.628 1.00 83.25 280 THR A O 1
ATOM 2142 N N . VAL A 1 281 ? 15.123 15.096 -21.001 1.00 86.62 281 VAL A N 1
ATOM 2143 C CA . VAL A 1 281 ? 15.090 13.986 -21.959 1.00 86.62 281 VAL A CA 1
ATOM 2144 C C . VAL A 1 281 ? 13.908 14.126 -22.912 1.00 86.62 281 VAL A C 1
ATOM 2146 O O . VAL A 1 281 ? 12.752 14.166 -22.496 1.00 86.62 281 VAL A O 1
ATOM 2149 N N . HIS A 1 282 ? 14.196 14.139 -24.211 1.00 92.06 282 HIS A N 1
ATOM 2150 C CA . HIS A 1 282 ? 13.217 14.138 -25.291 1.00 92.06 282 HIS A CA 1
ATOM 2151 C C . HIS A 1 282 ? 13.397 12.903 -26.165 1.00 92.06 282 HIS A C 1
ATOM 2153 O O . HIS A 1 282 ? 14.391 12.780 -26.877 1.00 92.06 282 HIS A O 1
ATOM 2159 N N . ILE A 1 283 ? 12.407 12.016 -26.165 1.00 92.12 283 ILE A N 1
ATOM 2160 C CA . ILE A 1 283 ? 12.341 10.884 -27.090 1.00 92.12 283 ILE A CA 1
ATOM 2161 C C . ILE A 1 283 ? 11.135 11.127 -27.982 1.00 92.12 283 ILE A C 1
ATOM 2163 O O . ILE A 1 283 ? 9.994 11.035 -27.522 1.00 92.12 283 ILE A O 1
ATOM 2167 N N . THR A 1 284 ? 11.385 11.498 -29.237 1.00 92.12 284 THR A N 1
ATOM 2168 C CA . THR A 1 284 ? 10.344 11.952 -30.155 1.00 92.12 284 THR A CA 1
ATOM 2169 C C . THR A 1 284 ? 10.358 11.265 -31.515 1.00 92.12 284 THR A C 1
ATOM 2171 O O . THR A 1 284 ? 11.407 10.891 -32.033 1.00 92.12 284 THR A O 1
ATOM 2174 N N . ARG A 1 285 ? 9.179 11.100 -32.132 1.00 92.19 285 ARG A N 1
ATOM 2175 C CA . ARG A 1 285 ? 9.021 10.639 -33.534 1.00 92.19 285 ARG A CA 1
ATOM 2176 C C . ARG A 1 285 ? 9.776 9.348 -33.876 1.00 92.19 285 ARG A C 1
ATOM 2178 O O . ARG A 1 285 ? 10.186 9.173 -35.020 1.00 92.19 285 ARG A O 1
ATOM 2185 N N . SER A 1 286 ? 10.008 8.478 -32.898 1.00 93.25 286 SER A N 1
ATOM 2186 C CA . SER A 1 286 ? 10.892 7.320 -33.029 1.00 93.25 286 SER A CA 1
ATOM 2187 C C . SER A 1 286 ? 10.126 5.999 -32.935 1.00 93.25 286 SER A C 1
ATOM 2189 O O . SER A 1 286 ? 9.036 5.914 -32.367 1.00 93.25 286 SER A O 1
ATOM 2191 N N . GLU A 1 287 ? 10.700 4.940 -33.499 1.00 91.69 287 GLU A N 1
ATOM 2192 C CA . GLU A 1 287 ? 10.157 3.583 -33.432 1.00 91.69 287 GLU A CA 1
ATOM 2193 C C . GLU A 1 287 ? 10.972 2.738 -32.451 1.00 91.69 287 GLU A C 1
ATOM 2195 O O . GLU A 1 287 ? 12.176 2.559 -32.636 1.00 91.69 287 GLU A O 1
ATOM 2200 N N . VAL A 1 288 ? 10.323 2.171 -31.430 1.00 90.75 288 VAL A N 1
ATOM 2201 C CA . VAL A 1 288 ? 10.963 1.274 -30.455 1.00 90.75 288 VAL A CA 1
ATOM 2202 C C . VAL A 1 288 ? 10.231 -0.068 -30.463 1.00 90.75 288 VAL A C 1
ATOM 2204 O O . VAL A 1 288 ? 9.167 -0.222 -29.864 1.00 90.75 288 VAL A O 1
ATOM 2207 N N . VAL A 1 289 ? 10.777 -1.047 -31.193 1.00 88.12 289 VAL A N 1
ATOM 2208 C CA . VAL A 1 289 ? 10.017 -2.239 -31.627 1.00 88.12 289 VAL A CA 1
ATOM 2209 C C . VAL A 1 289 ? 10.780 -3.545 -31.388 1.00 88.12 289 VAL A C 1
ATOM 2211 O O . VAL A 1 289 ? 11.949 -3.664 -31.744 1.00 88.12 289 VAL A O 1
ATOM 2214 N N . ASN A 1 290 ? 10.098 -4.571 -30.860 1.00 84.31 290 ASN A N 1
ATOM 2215 C CA . ASN A 1 290 ? 10.609 -5.952 -30.746 1.00 84.31 290 ASN A CA 1
ATOM 2216 C C . ASN A 1 290 ? 11.989 -6.079 -30.058 1.00 84.31 290 ASN A C 1
ATOM 2218 O O . ASN A 1 290 ? 12.833 -6.872 -30.471 1.00 84.31 290 ASN A O 1
ATOM 2222 N N . ASN A 1 291 ? 12.237 -5.286 -29.017 1.00 83.31 291 ASN A N 1
ATOM 2223 C CA . ASN A 1 291 ? 13.382 -5.494 -28.126 1.00 83.31 291 ASN A CA 1
ATOM 2224 C C . ASN A 1 291 ? 13.025 -6.581 -27.089 1.00 83.31 291 ASN A C 1
ATOM 2226 O O . ASN A 1 291 ? 11.845 -6.758 -26.771 1.00 83.31 291 ASN A O 1
ATOM 2230 N N . THR A 1 292 ? 14.003 -7.364 -26.614 1.00 75.62 292 THR A N 1
ATOM 2231 C CA . THR A 1 292 ? 13.716 -8.534 -25.757 1.00 75.62 292 THR A CA 1
ATOM 2232 C C . THR A 1 292 ? 13.356 -8.192 -24.311 1.00 75.62 292 THR A C 1
ATOM 2234 O O . THR A 1 292 ? 12.683 -9.000 -23.677 1.00 75.62 292 THR A O 1
ATOM 2237 N N . LEU A 1 293 ? 13.747 -7.008 -23.825 1.00 74.06 293 LEU A N 1
ATOM 2238 C CA . LEU A 1 293 ? 13.365 -6.436 -22.525 1.00 74.06 293 LEU A CA 1
ATOM 2239 C C . LEU A 1 293 ? 12.525 -5.156 -22.735 1.00 74.06 293 LEU A C 1
ATOM 2241 O O . LEU A 1 293 ? 11.707 -5.087 -23.654 1.00 74.06 293 LEU A O 1
ATOM 2245 N N . TYR A 1 294 ? 12.720 -4.132 -21.895 1.00 78.38 294 TYR A N 1
ATOM 2246 C CA . TYR A 1 294 ? 11.981 -2.870 -21.954 1.00 78.38 294 TYR A CA 1
ATOM 2247 C C . TYR A 1 294 ? 12.214 -2.098 -23.257 1.00 78.38 294 TYR A C 1
ATOM 2249 O O . TYR A 1 294 ? 13.330 -2.073 -23.778 1.00 78.38 294 TYR A O 1
ATOM 2257 N N . GLY A 1 295 ? 11.188 -1.406 -23.756 1.00 81.75 295 GLY A N 1
ATOM 2258 C CA . GLY A 1 295 ? 11.356 -0.444 -24.848 1.00 81.75 295 GLY A CA 1
ATOM 2259 C C . GLY A 1 295 ? 12.198 0.750 -24.397 1.00 81.75 295 GLY A C 1
ATOM 2260 O O . GLY A 1 295 ? 13.280 0.973 -24.935 1.00 81.75 295 GLY A O 1
ATOM 2261 N N . ILE A 1 296 ? 11.735 1.462 -23.371 1.00 85.81 296 ILE A N 1
ATOM 2262 C CA . ILE A 1 296 ? 12.453 2.542 -22.687 1.00 85.81 296 ILE A CA 1
ATOM 2263 C C . ILE A 1 296 ? 12.568 2.187 -21.203 1.00 85.81 296 ILE A C 1
ATOM 2265 O O . ILE A 1 296 ? 11.564 1.877 -20.571 1.00 85.81 296 ILE A O 1
ATOM 2269 N N . LEU A 1 297 ? 13.775 2.251 -20.644 1.00 80.94 297 LEU A N 1
ATOM 2270 C CA . LEU A 1 297 ? 14.050 2.150 -19.212 1.00 80.94 297 LEU A CA 1
ATOM 2271 C C . LEU A 1 297 ? 14.507 3.512 -18.688 1.00 80.94 297 LEU A C 1
ATOM 2273 O O . LEU A 1 297 ? 15.611 3.951 -19.001 1.00 80.94 297 LEU A O 1
ATOM 2277 N N . MET A 1 298 ? 13.681 4.137 -17.854 1.00 79.50 298 MET A N 1
ATOM 2278 C CA . MET A 1 298 ? 14.053 5.252 -16.986 1.00 79.50 298 MET A CA 1
ATOM 2279 C C . MET A 1 298 ? 14.496 4.656 -15.650 1.00 79.50 298 MET A C 1
ATOM 2281 O O . MET A 1 298 ? 13.668 4.286 -14.817 1.00 79.50 298 MET A O 1
ATOM 2285 N N . GLY A 1 299 ? 15.795 4.421 -15.517 1.00 67.75 299 GLY A N 1
ATOM 2286 C CA . GLY A 1 299 ? 16.367 3.702 -14.393 1.00 67.75 299 GLY A CA 1
ATOM 2287 C C . GLY A 1 299 ? 16.701 4.583 -13.200 1.00 67.75 299 GLY A C 1
ATOM 2288 O O . GLY A 1 299 ? 16.184 5.676 -12.990 1.00 67.75 299 GLY A O 1
ATOM 2289 N N . ASN A 1 300 ? 17.582 4.023 -12.392 1.00 60.50 300 ASN A N 1
ATOM 2290 C CA . ASN A 1 300 ? 17.795 4.297 -10.992 1.00 60.50 300 ASN A CA 1
ATOM 2291 C C . ASN A 1 300 ? 18.532 5.648 -10.811 1.00 60.50 300 ASN A C 1
ATOM 2293 O O . ASN A 1 300 ? 19.731 5.687 -10.588 1.00 60.50 300 ASN A O 1
ATOM 2297 N N . GLN A 1 301 ? 17.857 6.793 -10.929 1.00 62.59 301 GLN A N 1
ATOM 2298 C CA . GLN A 1 301 ? 18.503 8.083 -10.661 1.00 62.59 301 GLN A CA 1
ATOM 2299 C C . GLN A 1 301 ? 17.617 9.077 -9.916 1.00 62.59 301 GLN A C 1
ATOM 2301 O O . GLN A 1 301 ? 16.465 9.298 -10.273 1.00 62.59 301 GLN A O 1
ATOM 2306 N N . CYS A 1 302 ? 18.184 9.673 -8.867 1.00 55.88 302 CYS A N 1
ATOM 2307 C CA . CYS A 1 302 ? 17.511 10.591 -7.949 1.00 55.88 302 CYS A CA 1
ATOM 2308 C C . CYS A 1 302 ? 17.856 12.040 -8.286 1.00 55.88 302 CYS A C 1
ATOM 2310 O O . CYS A 1 302 ? 18.405 12.763 -7.457 1.00 55.88 302 CYS A O 1
ATOM 2312 N N . LEU A 1 303 ? 17.611 12.450 -9.531 1.00 56.62 303 LEU A N 1
ATOM 2313 C CA . LEU A 1 303 ? 17.890 13.822 -9.941 1.00 56.62 303 LEU A CA 1
ATOM 2314 C C . LEU A 1 303 ? 16.701 14.713 -9.579 1.00 56.62 303 LEU A C 1
ATOM 2316 O O . LEU A 1 303 ? 15.586 14.486 -10.052 1.00 56.62 303 LEU A O 1
ATOM 2320 N N . ALA A 1 304 ? 16.946 15.719 -8.739 1.00 53.53 304 ALA A N 1
ATOM 2321 C CA . ALA A 1 304 ? 15.997 16.803 -8.521 1.00 53.53 304 ALA A CA 1
ATOM 2322 C C . ALA A 1 304 ? 15.773 17.565 -9.839 1.00 53.53 304 ALA A C 1
ATOM 2324 O O . ALA A 1 304 ? 16.732 17.829 -10.564 1.00 53.53 304 ALA A O 1
ATOM 2325 N N . ASP A 1 305 ? 14.514 17.899 -10.134 1.00 63.28 305 ASP A N 1
ATOM 2326 C CA . ASP A 1 305 ? 14.096 18.711 -11.286 1.00 63.28 305 ASP A CA 1
ATOM 2327 C C . ASP A 1 305 ? 14.365 18.075 -12.667 1.00 63.28 305 ASP A C 1
ATOM 2329 O O . ASP A 1 305 ? 14.849 18.733 -13.588 1.00 63.28 305 ASP A O 1
ATOM 2333 N N . SER A 1 306 ? 14.031 16.790 -12.843 1.00 73.38 306 SER A N 1
ATOM 2334 C CA . SER A 1 306 ? 14.100 16.135 -14.163 1.00 73.38 306 SER A CA 1
ATOM 2335 C C . SER A 1 306 ? 12.815 16.299 -14.991 1.00 73.38 306 SER A C 1
ATOM 2337 O O . SER A 1 306 ? 11.698 16.159 -14.475 1.00 73.38 306 SER A O 1
ATOM 2339 N N . PHE A 1 307 ? 12.972 16.555 -16.296 1.00 79.62 307 PHE A N 1
ATOM 2340 C CA . PHE A 1 307 ? 11.871 16.648 -17.264 1.00 79.62 307 PHE A CA 1
ATOM 2341 C C . PHE A 1 307 ? 12.010 15.598 -18.371 1.00 79.62 307 PHE A C 1
ATOM 2343 O O . PHE A 1 307 ? 13.036 15.524 -19.048 1.00 79.62 307 PHE A O 1
ATOM 2350 N N . TRP A 1 308 ? 10.952 14.813 -18.579 1.00 83.38 308 TRP A N 1
ATOM 2351 C CA . TRP A 1 308 ? 10.901 13.763 -19.595 1.00 83.38 308 TRP A CA 1
ATOM 2352 C C . TRP A 1 308 ? 9.717 13.969 -20.532 1.00 83.38 308 TRP A C 1
ATOM 2354 O O . TRP A 1 308 ? 8.566 13.973 -20.099 1.00 83.38 308 TRP A O 1
ATOM 2364 N N . ASN A 1 309 ? 10.001 14.072 -21.826 1.00 87.25 309 ASN A N 1
ATOM 2365 C CA . ASN A 1 309 ? 9.009 14.161 -22.888 1.00 87.25 309 ASN A CA 1
ATOM 2366 C C . ASN A 1 309 ? 9.152 12.960 -23.829 1.00 87.25 309 ASN A C 1
ATOM 2368 O O . ASN A 1 309 ? 10.111 12.866 -24.600 1.00 87.25 309 ASN A O 1
ATOM 2372 N N . ILE A 1 310 ? 8.179 12.053 -23.773 1.00 88.06 310 ILE A N 1
ATOM 2373 C CA . ILE A 1 310 ? 8.071 10.898 -24.664 1.00 88.06 310 ILE A CA 1
ATOM 2374 C C . ILE A 1 310 ? 6.864 11.139 -25.566 1.00 88.06 310 ILE A C 1
ATOM 2376 O O . ILE A 1 310 ? 5.719 10.922 -25.153 1.00 88.06 310 ILE A O 1
ATOM 2380 N N . SER A 1 311 ? 7.105 11.601 -26.796 1.00 89.19 311 SER A N 1
ATOM 2381 C CA . SER A 1 311 ? 6.014 11.960 -27.705 1.00 89.19 311 SER A CA 1
ATOM 2382 C C . SER A 1 311 ? 6.174 11.536 -29.154 1.00 89.19 311 SER A C 1
ATOM 2384 O O . SER A 1 311 ? 7.274 11.454 -29.681 1.00 89.19 311 SER A O 1
ATOM 2386 N N . LEU A 1 312 ? 5.061 11.280 -29.845 1.00 89.00 312 LEU A N 1
ATOM 2387 C CA . LEU A 1 312 ? 5.062 10.916 -31.270 1.00 89.00 312 LEU A CA 1
ATOM 2388 C C . LEU A 1 312 ? 5.788 9.591 -31.578 1.00 89.00 312 LEU A C 1
ATOM 2390 O O . LEU A 1 312 ? 6.225 9.391 -32.707 1.00 89.00 312 LEU A O 1
ATOM 2394 N N . ASN A 1 313 ? 5.947 8.684 -30.609 1.00 88.44 313 ASN A N 1
ATOM 2395 C CA . ASN A 1 313 ? 6.665 7.422 -30.816 1.00 88.44 313 ASN A CA 1
ATOM 2396 C C . ASN A 1 313 ? 5.726 6.250 -31.127 1.00 88.44 313 ASN A C 1
ATOM 2398 O O . ASN A 1 313 ? 4.549 6.253 -30.759 1.00 88.44 313 ASN A O 1
ATOM 2402 N N . SER A 1 314 ? 6.271 5.203 -31.752 1.00 86.81 314 SER A N 1
ATOM 2403 C CA . SER A 1 314 ? 5.575 3.928 -31.949 1.00 86.81 314 SER A CA 1
ATOM 2404 C C . SER A 1 314 ? 6.204 2.807 -31.125 1.00 86.81 314 SER A C 1
ATOM 2406 O O . SER A 1 314 ? 7.384 2.490 -31.289 1.00 86.81 314 SER A O 1
ATOM 2408 N N . PHE A 1 315 ? 5.384 2.168 -30.287 1.00 85.44 315 PHE A N 1
ATOM 2409 C CA . PHE A 1 315 ? 5.739 0.997 -29.489 1.00 85.44 315 PHE A CA 1
ATOM 2410 C C . PHE A 1 315 ? 4.890 -0.197 -29.931 1.00 85.44 315 PHE A C 1
ATOM 2412 O O . PHE A 1 315 ? 3.666 -0.216 -29.759 1.00 85.44 315 PHE A O 1
ATOM 2419 N N . ARG A 1 316 ? 5.538 -1.203 -30.528 1.00 77.38 316 ARG A N 1
ATOM 2420 C CA . ARG A 1 316 ? 4.867 -2.400 -31.056 1.00 77.38 316 ARG A CA 1
ATOM 2421 C C . ARG A 1 316 ? 5.593 -3.670 -30.637 1.00 77.38 316 ARG A C 1
ATOM 2423 O O . ARG A 1 316 ? 6.826 -3.719 -30.674 1.00 77.38 316 ARG A O 1
ATOM 2430 N N . ASN A 1 317 ? 4.822 -4.716 -30.337 1.00 74.06 317 ASN A N 1
ATOM 2431 C CA . ASN A 1 317 ? 5.326 -6.055 -30.009 1.00 74.06 317 ASN A CA 1
ATOM 2432 C C . ASN A 1 317 ? 6.402 -6.038 -28.904 1.00 74.06 317 ASN A C 1
ATOM 2434 O O . ASN A 1 317 ? 7.434 -6.705 -29.029 1.00 74.06 317 ASN A O 1
ATOM 2438 N N . SER A 1 318 ? 6.211 -5.237 -27.852 1.00 68.94 318 SER A N 1
ATOM 2439 C CA . SER A 1 318 ? 7.117 -5.260 -26.699 1.00 68.94 318 SER A CA 1
ATOM 2440 C C . SER A 1 318 ? 7.050 -6.636 -26.020 1.00 68.94 318 SER A C 1
ATOM 2442 O O . SER A 1 318 ? 5.961 -7.156 -25.774 1.00 68.94 318 SER A O 1
ATOM 2444 N N . ARG A 1 319 ? 8.211 -7.261 -25.764 1.00 66.75 319 ARG A N 1
ATOM 2445 C CA . ARG A 1 319 ? 8.283 -8.571 -25.080 1.00 66.75 319 ARG A CA 1
ATOM 2446 C C . ARG A 1 319 ? 8.154 -8.461 -23.556 1.00 66.75 319 ARG A C 1
ATOM 2448 O O . ARG A 1 319 ? 7.834 -9.461 -22.913 1.00 66.75 319 ARG A O 1
ATOM 2455 N N . ASP A 1 320 ? 8.371 -7.255 -23.035 1.00 70.44 320 ASP A N 1
ATOM 2456 C CA . ASP A 1 320 ? 8.159 -6.801 -21.657 1.00 70.44 320 ASP A CA 1
ATOM 2457 C C . ASP A 1 320 ? 7.466 -5.411 -21.699 1.00 70.44 320 ASP A C 1
ATOM 2459 O O . ASP A 1 320 ? 6.655 -5.177 -22.593 1.00 70.44 320 ASP A O 1
ATOM 2463 N N . SER A 1 321 ? 7.768 -4.480 -20.788 1.00 71.94 321 SER A N 1
ATOM 2464 C CA . SER A 1 321 ? 7.189 -3.129 -20.742 1.00 71.94 321 SER A CA 1
ATOM 2465 C C . SER A 1 321 ? 7.699 -2.215 -21.864 1.00 71.94 321 SER A C 1
ATOM 2467 O O . SER A 1 321 ? 8.908 -2.057 -22.040 1.00 71.94 321 SER A O 1
ATOM 2469 N N . SER A 1 322 ? 6.810 -1.560 -22.620 1.00 75.62 322 SER A N 1
ATOM 2470 C CA . SER A 1 322 ? 7.222 -0.577 -23.642 1.00 75.62 322 SER A CA 1
ATOM 2471 C C . SER A 1 322 ? 7.929 0.629 -23.018 1.00 75.62 322 SER A C 1
ATOM 2473 O O . SER A 1 322 ? 8.932 1.092 -23.556 1.00 75.62 322 SER A O 1
ATOM 2475 N N . ILE A 1 323 ? 7.453 1.097 -21.863 1.00 76.25 323 ILE A N 1
ATOM 2476 C CA . ILE A 1 323 ? 8.093 2.128 -21.040 1.00 76.25 323 ILE A CA 1
ATOM 2477 C C . ILE A 1 323 ? 8.117 1.634 -19.593 1.00 76.25 323 ILE A C 1
ATOM 2479 O O . ILE A 1 323 ? 7.081 1.269 -19.041 1.00 76.25 323 ILE A O 1
ATOM 2483 N N . PHE A 1 324 ? 9.290 1.639 -18.973 1.00 74.31 324 PHE A N 1
ATOM 2484 C CA . PHE A 1 324 ? 9.492 1.293 -17.574 1.00 74.31 324 PHE A CA 1
ATOM 2485 C C . PHE A 1 324 ? 10.166 2.456 -16.852 1.00 74.31 324 PHE A C 1
ATOM 2487 O O . PHE A 1 324 ? 11.200 2.950 -17.301 1.00 74.31 324 PHE A O 1
ATOM 2494 N N . VAL A 1 325 ? 9.599 2.866 -15.722 1.00 70.25 325 VAL A N 1
ATOM 2495 C CA . VAL A 1 325 ? 10.099 3.958 -14.887 1.00 70.25 325 VAL A CA 1
ATOM 2496 C C . VAL A 1 325 ? 10.334 3.452 -13.471 1.00 70.25 325 VAL A C 1
ATOM 2498 O O . VAL A 1 325 ? 9.397 3.011 -12.805 1.00 70.25 325 VAL A O 1
ATOM 2501 N N . SER A 1 326 ? 11.581 3.531 -13.007 1.00 64.56 326 SER A N 1
ATOM 2502 C CA . SER A 1 326 ? 11.984 3.175 -11.646 1.00 64.56 326 SER A CA 1
ATOM 2503 C C . SER A 1 326 ? 12.829 4.293 -11.036 1.00 64.56 326 SER A C 1
ATOM 2505 O O . SER A 1 326 ? 14.044 4.311 -11.244 1.00 64.56 326 SER A O 1
ATOM 2507 N N . PRO A 1 327 ? 12.226 5.200 -10.248 1.00 55.75 327 PRO A N 1
ATOM 2508 C CA . PRO A 1 327 ? 13.004 6.116 -9.424 1.00 55.75 327 PRO A CA 1
ATOM 2509 C C . PRO A 1 327 ? 13.785 5.316 -8.359 1.00 55.75 327 PRO A C 1
ATOM 2511 O O . PRO A 1 327 ? 13.345 4.222 -8.023 1.00 55.75 327 PRO A O 1
ATOM 2514 N N . CYS A 1 328 ? 14.939 5.840 -7.910 1.00 55.91 328 CYS A N 1
ATOM 2515 C CA . CYS A 1 328 ? 15.811 5.509 -6.747 1.00 55.91 328 CYS A CA 1
ATOM 2516 C C . CYS A 1 328 ? 15.897 4.049 -6.187 1.00 55.91 328 CYS A C 1
ATOM 2518 O O . CYS A 1 328 ? 14.933 3.319 -6.061 1.00 55.91 328 CYS A O 1
ATOM 2520 N N . TRP A 1 329 ? 17.104 3.586 -5.855 1.00 45.19 329 TRP A N 1
ATOM 2521 C CA . TRP A 1 329 ? 17.644 2.234 -6.128 1.00 45.19 329 TRP A CA 1
ATOM 2522 C C . TRP A 1 329 ? 17.101 0.991 -5.386 1.00 45.19 329 TRP A C 1
ATOM 2524 O O . TRP A 1 329 ? 17.058 0.942 -4.169 1.00 45.19 329 TRP A O 1
ATOM 2534 N N . SER A 1 330 ? 16.857 -0.092 -6.136 1.00 39.38 330 SER A N 1
ATOM 2535 C CA . SER A 1 330 ? 17.665 -1.335 -6.234 1.00 39.38 330 SER A CA 1
ATOM 2536 C C . SER A 1 330 ? 16.920 -2.271 -7.198 1.00 39.38 330 SER A C 1
ATOM 2538 O O . SER A 1 330 ? 15.732 -2.540 -6.997 1.00 39.38 330 SER A O 1
ATOM 2540 N N . MET A 1 331 ? 17.564 -2.736 -8.277 1.00 41.66 331 MET A N 1
ATOM 2541 C CA . MET A 1 331 ? 17.031 -3.871 -9.045 1.00 41.66 331 MET A CA 1
ATOM 2542 C C . MET A 1 331 ? 17.763 -5.137 -8.631 1.00 41.66 331 MET A C 1
ATOM 2544 O O . MET A 1 331 ? 18.644 -5.611 -9.347 1.00 41.66 331 MET A O 1
ATOM 2548 N N . ASP A 1 332 ? 17.327 -5.737 -7.530 1.00 35.84 332 ASP A N 1
ATOM 2549 C CA . ASP A 1 332 ? 17.448 -7.182 -7.438 1.00 35.84 332 ASP A CA 1
ATOM 2550 C C . ASP A 1 332 ? 16.466 -7.796 -8.436 1.00 35.84 332 ASP A C 1
ATOM 2552 O O . ASP A 1 332 ? 15.250 -7.670 -8.308 1.00 35.84 332 ASP A O 1
ATOM 2556 N N . LYS A 1 333 ? 17.061 -8.323 -9.516 1.00 41.59 333 LYS A N 1
ATOM 2557 C CA . LYS A 1 333 ? 16.505 -9.160 -10.592 1.00 41.59 333 LYS A CA 1
ATOM 2558 C C . LYS A 1 333 ? 14.981 -9.266 -10.598 1.00 41.59 333 LYS A C 1
ATOM 2560 O O . LYS A 1 333 ? 14.422 -10.298 -10.247 1.00 41.59 333 LYS A O 1
ATOM 2565 N N . ILE A 1 334 ? 14.321 -8.223 -11.089 1.00 41.81 334 ILE A N 1
ATOM 2566 C CA . ILE A 1 334 ? 12.879 -8.277 -11.275 1.00 41.81 334 ILE A CA 1
ATOM 2567 C C . ILE A 1 334 ? 12.592 -8.846 -12.661 1.00 41.81 334 ILE A C 1
ATOM 2569 O O . ILE A 1 334 ? 12.753 -8.168 -13.679 1.00 41.81 334 ILE A O 1
ATOM 2573 N N . GLY A 1 335 ? 12.204 -10.119 -12.698 1.00 38.94 335 GLY A N 1
ATOM 2574 C CA . GLY A 1 335 ? 11.531 -10.718 -13.843 1.00 38.94 335 GLY A CA 1
ATOM 2575 C C . GLY A 1 335 ? 10.139 -10.107 -13.964 1.00 38.94 335 GLY A C 1
ATOM 2576 O O . GLY A 1 335 ? 9.167 -10.633 -13.436 1.00 38.94 335 GLY A O 1
ATOM 2577 N N . HIS A 1 336 ? 10.025 -8.946 -14.606 1.00 45.22 336 HIS A N 1
ATOM 2578 C CA . HIS A 1 336 ? 8.731 -8.303 -14.793 1.00 45.22 336 HIS A CA 1
ATOM 2579 C C . HIS A 1 336 ? 7.978 -8.960 -15.952 1.00 45.22 336 HIS A C 1
ATOM 2581 O O . HIS A 1 336 ? 8.280 -8.764 -17.124 1.00 45.22 336 HIS A O 1
ATOM 2587 N N . GLU A 1 337 ? 6.939 -9.730 -15.648 1.00 48.34 337 GLU A N 1
ATOM 2588 C CA . GLU A 1 337 ? 6.024 -10.200 -16.685 1.00 48.34 337 GLU A CA 1
ATOM 2589 C C . GLU A 1 337 ? 5.037 -9.093 -17.109 1.00 48.34 337 GLU A C 1
ATOM 2591 O O . GLU A 1 337 ? 3.920 -9.002 -16.603 1.00 48.34 337 GLU A O 1
ATOM 2596 N N . ARG A 1 338 ? 5.503 -8.300 -18.088 1.00 58.28 338 ARG A N 1
ATOM 2597 C CA . ARG A 1 338 ? 4.822 -7.649 -19.228 1.00 58.28 338 ARG A CA 1
ATOM 2598 C C . ARG A 1 338 ? 3.688 -6.630 -18.976 1.00 58.28 338 ARG A C 1
ATOM 2600 O O . ARG A 1 338 ? 2.711 -6.901 -18.282 1.00 58.28 338 ARG A O 1
ATOM 2607 N N . GLY A 1 339 ? 3.759 -5.500 -19.693 1.00 53.12 339 GLY A N 1
ATOM 2608 C CA . GLY A 1 339 ? 2.721 -4.465 -19.844 1.00 53.12 339 GLY A CA 1
ATOM 2609 C C . GLY A 1 339 ? 3.109 -3.419 -20.906 1.00 53.12 339 GLY A C 1
ATOM 2610 O O . GLY A 1 339 ? 4.082 -3.622 -21.618 1.00 53.12 339 GLY A O 1
ATOM 2611 N N . VAL A 1 340 ? 2.382 -2.309 -21.075 1.00 57.16 340 VAL A N 1
ATOM 2612 C CA . VAL A 1 340 ? 2.783 -1.215 -21.997 1.00 57.16 340 VAL A CA 1
ATOM 2613 C C . VAL A 1 340 ? 3.571 -0.135 -21.254 1.00 57.16 340 VAL A C 1
ATOM 2615 O O . VAL A 1 340 ? 4.667 0.225 -21.673 1.00 57.16 340 VAL A O 1
ATOM 2618 N N . ILE A 1 341 ? 3.065 0.350 -20.121 1.00 63.81 341 ILE A N 1
ATOM 2619 C CA . ILE A 1 341 ? 3.751 1.336 -19.273 1.00 63.81 341 ILE A CA 1
ATOM 2620 C C . ILE A 1 341 ? 3.768 0.821 -17.840 1.00 63.81 341 ILE A C 1
ATOM 2622 O O . ILE A 1 341 ? 2.709 0.493 -17.314 1.00 63.81 341 ILE A O 1
ATOM 2626 N N . PHE A 1 342 ? 4.932 0.791 -17.196 1.00 61.81 342 PHE A N 1
ATOM 2627 C CA . PHE A 1 342 ? 5.067 0.501 -15.770 1.00 61.81 342 PHE A CA 1
ATOM 2628 C C . PHE A 1 342 ? 5.851 1.612 -15.071 1.00 61.81 342 PHE A C 1
ATOM 2630 O O . PHE A 1 342 ? 7.015 1.839 -15.388 1.00 61.81 342 PHE A O 1
ATOM 2637 N N . VAL A 1 343 ? 5.230 2.290 -14.109 1.00 59.12 343 VAL A N 1
ATOM 2638 C CA . VAL A 1 343 ? 5.894 3.247 -13.213 1.00 59.12 343 VAL A CA 1
ATOM 2639 C C . VAL A 1 343 ? 5.876 2.660 -11.811 1.00 59.12 343 VAL A C 1
ATOM 2641 O O . VAL A 1 343 ? 4.807 2.400 -11.259 1.00 59.12 343 VAL A O 1
ATOM 2644 N N . ARG A 1 344 ? 7.049 2.441 -11.220 1.00 58.22 344 ARG A N 1
ATOM 2645 C CA . ARG A 1 344 ? 7.164 1.977 -9.837 1.00 58.22 344 ARG A CA 1
ATOM 2646 C C . ARG A 1 344 ? 7.166 3.183 -8.898 1.00 58.22 344 ARG A C 1
ATOM 2648 O O . ARG A 1 344 ? 8.097 3.978 -8.917 1.00 58.22 344 ARG A O 1
ATOM 2655 N N . GLY A 1 345 ? 6.144 3.298 -8.051 1.00 53.97 345 GLY A N 1
ATOM 2656 C CA . GLY A 1 345 ? 6.181 4.221 -6.915 1.00 53.97 345 GLY A CA 1
ATOM 2657 C C . GLY A 1 345 ? 7.126 3.674 -5.846 1.00 53.97 345 GLY A C 1
ATOM 2658 O O . GLY A 1 345 ? 7.004 2.507 -5.471 1.00 53.97 345 GLY A O 1
ATOM 2659 N N . LEU A 1 346 ? 8.073 4.488 -5.383 1.00 52.81 346 LEU A N 1
ATOM 2660 C CA . LEU A 1 346 ? 8.901 4.147 -4.230 1.00 52.81 346 LEU A CA 1
ATOM 2661 C C . LEU A 1 346 ? 8.165 4.460 -2.929 1.00 52.81 346 LEU A C 1
ATOM 2663 O O . LEU A 1 346 ? 7.565 5.526 -2.783 1.00 52.81 346 LEU A O 1
ATOM 2667 N N . ASP A 1 347 ? 8.279 3.538 -1.980 1.00 52.28 347 ASP A N 1
ATOM 2668 C CA . ASP A 1 347 ? 7.823 3.694 -0.599 1.00 52.28 347 ASP A CA 1
ATOM 2669 C C . ASP A 1 347 ? 8.993 4.131 0.305 1.00 52.28 347 ASP A C 1
ATOM 2671 O O . ASP A 1 347 ? 9.123 3.650 1.427 1.00 52.28 347 ASP A O 1
ATOM 2675 N N . ASP A 1 348 ? 9.863 5.011 -0.201 1.00 54.59 348 ASP A N 1
ATOM 2676 C CA . ASP A 1 348 ? 11.003 5.552 0.543 1.00 54.59 348 ASP A CA 1
ATOM 2677 C C . ASP A 1 348 ? 10.828 7.062 0.768 1.00 54.59 348 ASP A C 1
ATOM 2679 O O . ASP A 1 348 ? 10.606 7.841 -0.167 1.00 54.59 348 ASP A O 1
ATOM 2683 N N . ASP A 1 349 ? 10.890 7.461 2.035 1.00 53.69 349 ASP A N 1
ATOM 2684 C CA . ASP A 1 349 ? 10.586 8.810 2.504 1.00 53.69 349 ASP A CA 1
ATOM 2685 C C . ASP A 1 349 ? 11.621 9.831 2.030 1.00 53.69 349 ASP A C 1
ATOM 2687 O O . ASP A 1 349 ? 11.289 11.010 1.884 1.00 53.69 349 ASP A O 1
ATOM 2691 N N . GLU A 1 350 ? 12.859 9.397 1.773 1.00 53.34 350 GLU A N 1
ATOM 2692 C CA . GLU A 1 350 ? 13.948 10.285 1.357 1.00 53.34 350 GLU A CA 1
ATOM 2693 C C . GLU A 1 350 ? 13.702 10.880 -0.035 1.00 53.34 350 GLU A C 1
ATOM 2695 O O . GLU A 1 350 ? 14.016 12.047 -0.287 1.00 53.34 350 GLU A O 1
ATOM 2700 N N . PHE A 1 351 ? 13.053 10.119 -0.921 1.00 52.75 351 PHE A N 1
ATOM 2701 C CA . PHE A 1 351 ? 12.835 10.500 -2.321 1.00 52.75 351 PHE A CA 1
ATOM 2702 C C . PHE A 1 351 ? 11.435 11.044 -2.602 1.00 52.75 351 PHE A C 1
ATOM 2704 O O . PHE A 1 351 ? 11.127 11.454 -3.724 1.00 52.75 351 PHE A O 1
ATOM 2711 N N . SER A 1 352 ? 10.586 11.110 -1.576 1.00 52.50 352 SER A N 1
ATOM 2712 C CA . SER A 1 352 ? 9.211 11.584 -1.704 1.00 52.50 352 SER A CA 1
ATOM 2713 C C . SER A 1 352 ? 9.094 13.063 -2.093 1.00 52.50 352 SER A C 1
ATOM 2715 O O . SER A 1 352 ? 8.083 13.496 -2.637 1.00 52.50 352 SER A O 1
ATOM 2717 N N . ASN A 1 353 ? 10.142 13.854 -1.870 1.00 52.66 353 ASN A N 1
ATOM 2718 C CA . ASN A 1 353 ? 10.159 15.285 -2.176 1.00 52.66 353 ASN A CA 1
ATOM 2719 C C . ASN A 1 353 ? 10.970 15.638 -3.431 1.00 52.66 353 ASN A C 1
ATOM 2721 O O . ASN A 1 353 ? 11.230 16.817 -3.656 1.00 52.66 353 ASN A O 1
ATOM 2725 N N . VAL A 1 354 ? 11.385 14.654 -4.237 1.00 55.53 354 VAL A N 1
ATOM 2726 C CA . VAL A 1 354 ? 12.151 14.898 -5.470 1.00 55.53 354 VAL A CA 1
ATOM 2727 C C . VAL A 1 354 ? 11.184 15.284 -6.599 1.00 55.53 354 VAL A C 1
ATOM 2729 O O . VAL A 1 354 ? 10.350 14.445 -6.966 1.00 55.53 354 VAL A O 1
ATOM 2732 N N . PRO A 1 355 ? 11.252 16.516 -7.151 1.00 56.19 355 PRO A N 1
ATOM 2733 C CA . PRO A 1 355 ? 10.392 16.932 -8.253 1.00 56.19 355 PRO A CA 1
ATOM 2734 C C . PRO A 1 355 ? 10.741 16.171 -9.531 1.00 56.19 355 PRO A C 1
ATOM 2736 O O . PRO A 1 355 ? 11.910 16.073 -9.908 1.00 56.19 355 PRO A O 1
ATOM 2739 N N . ALA A 1 356 ? 9.722 15.646 -10.205 1.00 65.00 356 ALA A N 1
ATOM 2740 C CA . ALA A 1 356 ? 9.863 14.982 -11.495 1.00 65.00 356 ALA A CA 1
ATOM 2741 C C . ALA A 1 356 ? 8.596 15.201 -12.320 1.00 65.00 356 ALA A C 1
ATOM 2743 O O . ALA A 1 356 ? 7.487 15.012 -11.813 1.00 65.00 356 ALA A O 1
ATOM 2744 N N . ARG A 1 357 ? 8.759 15.574 -13.592 1.00 72.81 357 ARG A N 1
ATOM 2745 C CA . ARG A 1 357 ? 7.648 15.704 -14.538 1.00 72.81 357 ARG A CA 1
ATOM 2746 C C . ARG A 1 357 ? 7.872 14.798 -15.735 1.00 72.81 357 ARG A C 1
ATOM 2748 O O . ARG A 1 357 ? 8.867 14.927 -16.447 1.00 72.81 357 ARG A O 1
ATOM 2755 N N . VAL A 1 358 ? 6.920 13.899 -15.960 1.00 74.94 358 VAL A N 1
ATOM 2756 C CA . VAL A 1 358 ? 6.941 12.956 -17.078 1.00 74.94 358 VAL A CA 1
ATOM 2757 C C . VAL A 1 358 ? 5.697 13.168 -17.936 1.00 74.94 358 VAL A C 1
ATOM 2759 O O . VAL A 1 358 ? 4.565 13.078 -17.460 1.00 74.94 358 VAL A O 1
ATOM 2762 N N . GLU A 1 359 ? 5.908 13.451 -19.217 1.00 80.38 359 GLU A N 1
ATOM 2763 C CA . GLU A 1 359 ? 4.853 13.625 -20.212 1.00 80.38 359 GLU A CA 1
ATOM 2764 C C . GLU A 1 359 ? 4.909 12.509 -21.255 1.00 80.38 359 GLU A C 1
ATOM 2766 O O . GLU A 1 359 ? 5.891 12.367 -21.986 1.00 80.38 359 GLU A O 1
ATOM 2771 N N . ILE A 1 360 ? 3.828 11.732 -21.339 1.00 80.62 360 ILE A N 1
ATOM 2772 C CA . ILE A 1 360 ? 3.638 10.668 -22.326 1.00 80.62 360 ILE A CA 1
ATOM 2773 C C . ILE A 1 360 ? 2.411 11.028 -23.165 1.00 80.62 360 ILE A C 1
ATOM 2775 O O . ILE A 1 360 ? 1.268 10.861 -22.728 1.00 80.62 360 ILE A O 1
ATOM 2779 N N . GLN A 1 361 ? 2.652 11.537 -24.371 1.00 85.69 361 GLN A N 1
ATOM 2780 C CA . GLN A 1 361 ? 1.602 12.051 -25.253 1.00 85.69 361 GLN A CA 1
ATOM 2781 C C . GLN A 1 361 ? 1.869 11.759 -26.726 1.00 85.69 361 GLN A C 1
ATOM 2783 O O . GLN A 1 361 ? 3.013 11.658 -27.146 1.00 85.69 361 GLN A O 1
ATOM 2788 N N . TYR A 1 362 ? 0.829 11.657 -27.545 1.00 85.31 362 TYR A N 1
ATOM 2789 C CA . TYR A 1 362 ? 0.936 11.399 -28.985 1.00 85.31 362 TYR A CA 1
ATOM 2790 C C . TYR A 1 362 ? 1.629 10.079 -29.365 1.00 85.31 362 TYR A C 1
ATOM 2792 O O . TYR A 1 362 ? 2.207 9.982 -30.442 1.00 85.31 362 TYR A O 1
ATOM 2800 N N . ASN A 1 363 ? 1.613 9.055 -28.507 1.00 82.25 363 ASN A N 1
ATOM 2801 C CA . ASN A 1 363 ? 2.253 7.765 -28.798 1.00 82.25 363 ASN A CA 1
ATOM 2802 C C . ASN A 1 363 ? 1.251 6.716 -29.311 1.00 82.25 363 ASN A C 1
ATOM 2804 O O . ASN A 1 363 ? 0.085 6.717 -28.915 1.00 82.25 363 ASN A O 1
ATOM 2808 N N . TYR A 1 364 ? 1.734 5.784 -30.142 1.00 83.62 364 TYR A N 1
ATOM 2809 C CA . TYR A 1 364 ? 0.980 4.624 -30.637 1.00 83.62 364 TYR A CA 1
ATOM 2810 C C . TYR A 1 364 ? 1.435 3.334 -29.945 1.00 83.62 364 TYR A C 1
ATOM 2812 O O . TYR A 1 364 ? 2.569 2.889 -30.150 1.00 83.62 364 TYR A O 1
ATOM 2820 N N . PHE A 1 365 ? 0.541 2.714 -29.171 1.00 82.06 365 PHE A N 1
ATOM 2821 C CA . PHE A 1 365 ? 0.771 1.466 -28.443 1.00 82.06 365 PHE A CA 1
ATOM 2822 C C . PHE A 1 365 ? -0.106 0.341 -28.994 1.00 82.06 365 PHE A C 1
ATOM 2824 O O . PHE A 1 365 ? -1.317 0.320 -28.742 1.00 82.06 365 PHE A O 1
ATOM 2831 N N . ALA A 1 366 ? 0.497 -0.628 -29.692 1.00 79.75 366 ALA A N 1
ATOM 2832 C CA . ALA A 1 366 ? -0.271 -1.716 -30.293 1.00 79.75 366 ALA A CA 1
ATOM 2833 C C . ALA A 1 366 ? 0.340 -3.113 -30.173 1.00 79.75 366 ALA A C 1
ATOM 2835 O O . ALA A 1 366 ? 1.559 -3.287 -30.237 1.00 79.75 366 ALA A O 1
ATOM 2836 N N . PHE A 1 367 ? -0.547 -4.112 -30.091 1.00 75.44 367 PHE A N 1
ATOM 2837 C CA . PHE A 1 367 ? -0.218 -5.546 -30.058 1.00 75.44 367 PHE A CA 1
ATOM 2838 C C . PHE A 1 367 ? 0.681 -5.966 -28.887 1.00 75.44 367 PHE A C 1
ATOM 2840 O O . PHE A 1 367 ? 1.406 -6.957 -28.968 1.00 75.44 367 PHE A O 1
ATOM 2847 N N . ASN A 1 368 ? 0.644 -5.221 -27.786 1.00 68.62 368 ASN A N 1
ATOM 2848 C CA . ASN A 1 368 ? 1.372 -5.578 -26.575 1.00 68.62 368 ASN A CA 1
ATOM 2849 C C . ASN A 1 368 ? 0.532 -6.542 -25.722 1.00 68.62 368 ASN A C 1
ATOM 2851 O O . ASN A 1 368 ? -0.698 -6.504 -25.763 1.00 68.62 368 ASN A O 1
ATOM 2855 N N . ASN A 1 369 ? 1.182 -7.412 -24.948 1.00 68.81 369 ASN A N 1
ATOM 2856 C CA . ASN A 1 369 ? 0.520 -8.402 -24.093 1.00 68.81 369 ASN A CA 1
ATOM 2857 C C . ASN A 1 369 ? 1.116 -8.358 -22.687 1.00 68.81 369 ASN A C 1
ATOM 2859 O O . ASN A 1 369 ? 2.335 -8.434 -22.580 1.00 68.81 369 ASN A O 1
ATOM 2863 N N . GLY A 1 370 ? 0.302 -8.293 -21.633 1.00 64.75 370 GLY A N 1
ATOM 2864 C CA . GLY A 1 370 ? 0.816 -8.233 -20.265 1.00 64.75 370 GLY A CA 1
ATOM 2865 C C . GLY A 1 370 ? -0.222 -8.286 -19.148 1.00 64.75 370 GLY A C 1
ATOM 2866 O O . GLY A 1 370 ? -1.397 -8.505 -19.411 1.00 64.75 370 GLY A O 1
ATOM 2867 N N . LYS A 1 371 ? 0.201 -8.101 -17.892 1.00 61.50 371 LYS A N 1
ATOM 2868 C CA . LYS A 1 371 ? -0.695 -8.044 -16.717 1.00 61.50 371 LYS A CA 1
ATOM 2869 C C . LYS A 1 371 ? -1.499 -6.739 -16.657 1.00 61.50 371 LYS A C 1
ATOM 2871 O O . LYS A 1 371 ? -2.502 -6.660 -15.966 1.00 61.50 371 LYS A O 1
ATOM 2876 N N . PHE A 1 372 ? -1.058 -5.712 -17.378 1.00 64.44 372 PHE A N 1
ATOM 2877 C CA . PHE A 1 372 ? -1.711 -4.409 -17.491 1.00 64.44 372 PHE A CA 1
ATOM 2878 C C . PHE A 1 372 ? -1.326 -3.749 -18.816 1.00 64.44 372 PHE A C 1
ATOM 2880 O O . PHE A 1 372 ? -0.298 -4.076 -19.408 1.00 64.44 372 PHE A O 1
ATOM 2887 N N . VAL A 1 373 ? -2.115 -2.775 -19.270 1.00 62.62 373 VAL A N 1
ATOM 2888 C CA . VAL A 1 373 ? -1.691 -1.894 -20.370 1.00 62.62 373 VAL A CA 1
ATOM 2889 C C . VAL A 1 373 ? -0.851 -0.756 -19.786 1.00 62.62 373 VAL A C 1
ATOM 2891 O O . VAL A 1 373 ? 0.357 -0.761 -19.973 1.00 62.62 373 VAL A O 1
ATOM 2894 N N . ALA A 1 374 ? -1.397 0.128 -18.956 1.00 63.88 374 ALA A N 1
ATOM 2895 C CA . ALA A 1 374 ? -0.585 1.047 -18.151 1.00 63.88 374 ALA A CA 1
ATOM 2896 C C . ALA A 1 374 ? -0.743 0.740 -16.658 1.00 63.88 374 ALA A C 1
ATOM 2898 O O . ALA A 1 374 ? -1.862 0.594 -16.182 1.00 63.88 374 ALA A O 1
ATOM 2899 N N . ASN A 1 375 ? 0.348 0.678 -15.902 1.00 64.94 375 ASN A N 1
ATOM 2900 C CA . ASN A 1 375 ? 0.364 0.632 -14.446 1.00 64.94 375 ASN A CA 1
ATOM 2901 C C . ASN A 1 375 ? 1.274 1.753 -13.949 1.00 64.94 375 ASN A C 1
ATOM 2903 O O . ASN A 1 375 ? 2.471 1.761 -14.214 1.00 64.94 375 ASN A O 1
ATOM 2907 N N . ILE A 1 376 ? 0.683 2.730 -13.276 1.00 60.22 376 ILE A N 1
ATOM 2908 C CA . ILE A 1 376 ? 1.355 3.956 -12.879 1.00 60.22 376 ILE A CA 1
ATOM 2909 C C . ILE A 1 376 ? 1.325 4.027 -11.354 1.00 60.22 376 ILE A C 1
ATOM 2911 O O . ILE A 1 376 ? 0.275 4.265 -10.768 1.00 60.22 376 ILE A O 1
ATOM 2915 N N . GLY A 1 377 ? 2.473 3.835 -10.716 1.00 54.88 377 GLY A N 1
ATOM 2916 C CA . GLY A 1 377 ? 2.688 4.104 -9.301 1.00 54.88 377 GLY A CA 1
ATOM 2917 C C . GLY A 1 377 ? 3.381 5.450 -9.104 1.00 54.88 377 GLY A C 1
ATOM 2918 O O . GLY A 1 377 ? 4.333 5.772 -9.805 1.00 54.88 377 GLY A O 1
ATOM 2919 N N . VAL A 1 378 ? 2.923 6.222 -8.124 1.00 56.31 378 VAL A N 1
ATOM 2920 C CA . VAL A 1 378 ? 3.584 7.446 -7.648 1.00 56.31 378 VAL A CA 1
ATOM 2921 C C . VAL A 1 378 ? 3.959 7.213 -6.184 1.00 56.31 378 VAL A C 1
ATOM 2923 O O . VAL A 1 378 ? 3.241 6.487 -5.491 1.00 56.31 378 VAL A O 1
ATOM 2926 N N . GLY A 1 379 ? 5.083 7.764 -5.717 1.00 53.03 379 GLY A N 1
ATOM 2927 C CA . GLY A 1 379 ? 5.532 7.577 -4.333 1.00 53.03 379 GLY A CA 1
ATOM 2928 C C . GLY A 1 379 ? 4.488 8.045 -3.307 1.00 53.03 379 GLY A C 1
ATOM 2929 O O . GLY A 1 379 ? 3.802 9.054 -3.511 1.00 53.03 379 GLY A O 1
ATOM 2930 N N . LYS A 1 380 ? 4.351 7.315 -2.189 1.00 52.66 380 LYS A N 1
ATOM 2931 C CA . LYS A 1 380 ? 3.289 7.541 -1.182 1.00 52.66 380 LYS A CA 1
ATOM 2932 C C . LYS A 1 380 ? 3.267 8.979 -0.633 1.00 52.66 380 LYS A C 1
ATOM 2934 O O . LYS A 1 380 ? 2.191 9.532 -0.403 1.00 52.66 380 LYS A O 1
ATOM 2939 N N . GLU A 1 381 ? 4.414 9.651 -0.545 1.00 52.50 381 GLU A N 1
ATOM 2940 C CA . GLU A 1 381 ? 4.556 10.968 0.102 1.00 52.50 381 GLU A CA 1
ATOM 2941 C C . GLU A 1 381 ? 4.798 12.155 -0.860 1.00 52.50 381 GLU A C 1
ATOM 2943 O O . GLU A 1 381 ? 5.027 13.274 -0.411 1.00 52.50 381 GLU A O 1
ATOM 2948 N N . THR A 1 382 ? 4.686 11.975 -2.182 1.00 51.88 382 THR A N 1
ATOM 2949 C CA . THR A 1 382 ? 5.064 13.037 -3.134 1.00 51.88 382 THR A CA 1
ATOM 2950 C C . THR A 1 382 ? 3.914 14.012 -3.424 1.00 51.88 382 THR A C 1
ATOM 2952 O O . THR A 1 382 ? 2.817 13.594 -3.810 1.00 51.88 382 THR A O 1
ATOM 2955 N N . HIS A 1 383 ? 4.160 15.320 -3.271 1.00 52.78 383 HIS A N 1
ATOM 2956 C CA . HIS A 1 383 ? 3.287 16.412 -3.750 1.00 52.78 383 HIS A CA 1
ATOM 2957 C C . HIS A 1 383 ? 3.868 17.165 -4.963 1.00 52.78 383 HIS A C 1
ATOM 2959 O O . HIS A 1 383 ? 3.218 18.062 -5.487 1.00 52.78 383 HIS A O 1
ATOM 2965 N N . VAL A 1 384 ? 5.085 16.810 -5.390 1.00 51.91 384 VAL A N 1
ATOM 2966 C CA . VAL A 1 384 ? 5.886 17.541 -6.393 1.00 51.91 384 VAL A CA 1
ATOM 2967 C C . VAL A 1 384 ? 6.196 16.719 -7.654 1.00 51.91 384 VAL A C 1
ATOM 2969 O O . VAL A 1 384 ? 6.973 17.154 -8.497 1.00 51.91 384 VAL A O 1
ATOM 2972 N N . GLN A 1 385 ? 5.616 15.522 -7.781 1.00 61.66 385 GLN A N 1
ATOM 2973 C CA . GLN A 1 385 ? 5.780 14.650 -8.947 1.00 61.66 385 GLN A CA 1
ATOM 2974 C C . GLN A 1 385 ? 4.512 14.668 -9.799 1.00 61.66 385 GLN A C 1
ATOM 2976 O O . GLN A 1 385 ? 3.414 14.458 -9.281 1.00 61.66 385 GLN A O 1
ATOM 2981 N N . GLU A 1 386 ? 4.673 14.890 -11.100 1.00 64.25 386 GLU A N 1
ATOM 2982 C CA . GLU A 1 386 ? 3.583 14.983 -12.068 1.00 64.25 386 GLU A CA 1
ATOM 2983 C C . GLU A 1 386 ? 3.784 13.963 -13.194 1.00 64.25 386 GLU A C 1
ATOM 2985 O O . GLU A 1 386 ? 4.844 13.903 -13.821 1.00 64.25 386 GLU A O 1
ATOM 2990 N N . LEU A 1 387 ? 2.745 13.176 -13.482 1.00 70.00 387 LEU A N 1
ATOM 2991 C CA . LEU A 1 387 ? 2.704 12.297 -14.648 1.00 70.00 387 LEU A CA 1
ATOM 2992 C C . LEU A 1 387 ? 1.473 12.620 -15.488 1.00 70.00 387 LEU A C 1
ATOM 2994 O O . LEU A 1 387 ? 0.340 12.514 -15.014 1.00 70.00 387 LEU A O 1
ATOM 2998 N N . PHE A 1 388 ? 1.705 12.943 -16.756 1.00 73.88 388 PHE A N 1
ATOM 2999 C CA . PHE A 1 388 ? 0.658 13.210 -17.732 1.00 73.88 388 PHE A CA 1
ATOM 3000 C C . PHE A 1 388 ? 0.624 12.094 -18.779 1.00 73.88 388 PHE A C 1
ATOM 3002 O O . PHE A 1 388 ? 1.622 11.848 -19.457 1.00 73.88 388 PHE A O 1
ATOM 3009 N N . PHE A 1 389 ? -0.530 11.436 -18.929 1.00 77.56 389 PHE A N 1
ATOM 3010 C CA . PHE A 1 389 ? -0.752 10.375 -19.916 1.00 77.56 389 PHE A CA 1
ATOM 3011 C C . PHE A 1 389 ? -1.970 10.708 -20.788 1.00 77.56 389 PHE A C 1
ATOM 3013 O O . PHE A 1 389 ? -3.058 10.191 -20.566 1.00 77.56 389 PHE A O 1
ATOM 3020 N N . TYR A 1 390 ? -1.821 11.593 -21.772 1.00 81.25 390 TYR A N 1
ATOM 3021 C CA . TYR A 1 390 ? -2.935 12.147 -22.557 1.00 81.25 390 TYR A CA 1
ATOM 3022 C C . TYR A 1 390 ? -2.622 12.133 -24.055 1.00 81.25 390 TYR A C 1
ATOM 3024 O O . TYR A 1 390 ? -1.456 12.143 -24.433 1.00 81.25 390 TYR A O 1
ATOM 3032 N N . ARG A 1 391 ? -3.642 12.121 -24.924 1.00 84.25 391 ARG A N 1
ATOM 3033 C CA . ARG A 1 391 ? -3.449 12.123 -26.393 1.00 84.25 391 ARG A CA 1
ATOM 3034 C C . ARG A 1 391 ? -2.651 10.942 -26.943 1.00 84.25 391 ARG A C 1
ATOM 3036 O O . ARG A 1 391 ? -1.867 11.124 -27.855 1.00 84.25 391 ARG A O 1
ATOM 3043 N N . ASN A 1 392 ? -2.844 9.726 -26.440 1.00 81.38 392 ASN A N 1
ATOM 3044 C CA . ASN A 1 392 ? -2.216 8.504 -26.962 1.00 81.38 392 ASN A CA 1
ATOM 3045 C C . ASN A 1 392 ? -3.234 7.579 -27.651 1.00 81.38 392 ASN A C 1
ATOM 3047 O O . ASN A 1 392 ? -4.428 7.614 -27.350 1.00 81.38 392 ASN A O 1
ATOM 3051 N N . GLU A 1 393 ? -2.751 6.704 -28.533 1.00 84.88 393 GLU A N 1
ATOM 3052 C CA . GLU A 1 393 ? -3.536 5.663 -29.202 1.00 84.88 393 GLU A CA 1
ATOM 3053 C C . GLU A 1 393 ? -3.178 4.281 -28.638 1.00 84.88 393 GLU A C 1
ATOM 3055 O O . GLU A 1 393 ? -2.030 3.839 -28.721 1.00 84.88 393 GLU A O 1
ATOM 3060 N N . LEU A 1 394 ? -4.163 3.590 -28.054 1.00 82.62 394 LEU A N 1
ATOM 3061 C CA . LEU A 1 394 ? -4.016 2.245 -27.497 1.00 82.62 394 LEU A CA 1
ATOM 3062 C C . LEU A 1 394 ? -4.908 1.264 -28.267 1.00 82.62 394 LEU A C 1
ATOM 3064 O O . LEU A 1 394 ? -6.126 1.242 -28.084 1.00 82.62 394 LEU A O 1
ATOM 3068 N N . GLU A 1 395 ? -4.309 0.416 -29.104 1.00 80.25 395 GLU A N 1
ATOM 3069 C CA . GLU A 1 395 ? -5.049 -0.478 -30.003 1.00 80.25 395 GLU A CA 1
ATOM 3070 C C . GLU A 1 395 ? -4.591 -1.940 -29.868 1.00 80.25 395 GLU A C 1
ATOM 3072 O O . GLU A 1 395 ? -3.403 -2.241 -29.890 1.00 80.25 395 GLU A O 1
ATOM 3077 N N . ARG A 1 396 ? -5.533 -2.890 -29.771 1.00 76.44 396 ARG A N 1
ATOM 3078 C CA . ARG A 1 396 ? -5.251 -4.346 -29.823 1.00 76.44 396 ARG A CA 1
ATOM 3079 C C . ARG A 1 396 ? -4.204 -4.847 -28.811 1.00 76.44 396 ARG A C 1
ATOM 3081 O O . ARG A 1 396 ? -3.476 -5.795 -29.097 1.00 76.44 396 ARG A O 1
ATOM 3088 N N . ASN A 1 397 ? -4.128 -4.228 -27.635 1.00 71.94 397 ASN A N 1
ATOM 3089 C CA . ASN A 1 397 ? -3.329 -4.738 -26.519 1.00 71.94 397 ASN A CA 1
ATOM 3090 C C . ASN A 1 397 ? -4.125 -5.814 -25.748 1.00 71.94 397 ASN A C 1
ATOM 3092 O O . ASN A 1 397 ? -5.344 -5.697 -25.613 1.00 71.94 397 ASN A O 1
ATOM 3096 N N . SER A 1 398 ? -3.451 -6.858 -25.261 1.00 68.94 398 SER A N 1
ATOM 3097 C CA . SER A 1 398 ? -4.040 -7.998 -24.541 1.00 68.94 398 SER A CA 1
ATOM 3098 C C . SER A 1 398 ? -3.630 -7.996 -23.066 1.00 68.94 398 SER A C 1
ATOM 3100 O O . SER A 1 398 ? -2.462 -7.770 -22.755 1.00 68.94 398 SER A O 1
ATOM 3102 N N . ILE A 1 399 ? -4.575 -8.284 -22.164 1.00 68.44 399 ILE A N 1
ATOM 3103 C CA . ILE A 1 399 ? -4.337 -8.371 -20.714 1.00 68.44 399 ILE A CA 1
ATOM 3104 C C . ILE A 1 399 ? -4.503 -9.819 -20.244 1.00 68.44 399 ILE A C 1
ATOM 3106 O O . ILE A 1 399 ? -5.469 -10.479 -20.630 1.00 68.44 399 ILE A O 1
ATOM 3110 N N . ARG A 1 400 ? -3.590 -10.307 -19.397 1.00 63.88 400 ARG A N 1
ATOM 3111 C CA . ARG A 1 400 ? -3.660 -11.623 -18.743 1.00 63.88 400 ARG A CA 1
ATOM 3112 C C . ARG A 1 400 ? -3.794 -11.452 -17.230 1.00 63.88 400 ARG A C 1
ATOM 3114 O O . ARG A 1 400 ? -2.918 -10.857 -16.612 1.00 63.88 400 ARG A O 1
ATOM 3121 N N . GLU A 1 401 ? -4.854 -12.010 -16.640 1.00 66.06 401 GLU A N 1
ATOM 3122 C CA . GLU A 1 401 ? -5.005 -12.037 -15.181 1.00 66.06 401 GLU A CA 1
ATOM 3123 C C . GLU A 1 401 ? -4.047 -13.088 -14.578 1.00 66.06 401 GLU A C 1
ATOM 3125 O O . GLU A 1 401 ? -4.132 -14.257 -14.960 1.00 66.06 401 GLU A O 1
ATOM 3130 N N . PRO A 1 402 ? -3.129 -12.701 -13.675 1.00 62.09 402 PRO A N 1
ATOM 3131 C CA . PRO A 1 402 ? -2.157 -13.588 -13.048 1.00 62.09 402 PRO A CA 1
ATOM 3132 C C . PRO A 1 402 ? -2.784 -14.665 -12.161 1.00 62.09 402 PRO A C 1
ATOM 3134 O O . PRO A 1 402 ? -2.272 -15.778 -12.127 1.00 62.09 402 PRO A O 1
ATOM 3137 N N . PHE A 1 403 ? -3.886 -14.356 -11.470 1.00 66.88 403 PHE A N 1
ATOM 3138 C CA . PHE A 1 403 ? -4.556 -15.289 -10.563 1.00 66.88 403 PHE A CA 1
ATOM 3139 C C . PHE A 1 403 ? -6.058 -15.338 -10.878 1.00 66.88 403 PHE A C 1
ATOM 3141 O O . PHE A 1 403 ? -6.844 -14.712 -10.170 1.00 66.88 403 PHE A O 1
ATOM 3148 N N . PRO A 1 404 ? -6.487 -16.066 -11.929 1.00 59.41 404 PRO A N 1
ATOM 3149 C CA . PRO A 1 404 ? -7.884 -16.082 -12.383 1.00 59.41 404 PRO A CA 1
ATOM 3150 C C . PRO A 1 404 ? -8.888 -16.551 -11.314 1.00 59.41 404 PRO A C 1
ATOM 3152 O O . PRO A 1 404 ? -10.085 -16.297 -11.442 1.00 59.41 404 PRO A O 1
ATOM 3155 N N . GLY A 1 405 ? -8.403 -17.215 -10.258 1.00 56.75 405 GLY A N 1
ATOM 3156 C CA . GLY A 1 405 ? -9.191 -17.687 -9.125 1.00 56.75 405 GLY A CA 1
ATOM 3157 C C . GLY A 1 405 ? -9.369 -16.712 -7.952 1.00 56.75 405 GLY A C 1
ATOM 3158 O O . GLY A 1 405 ? -10.252 -16.901 -7.105 1.00 56.75 405 GLY A O 1
ATOM 3159 N N . LEU A 1 406 ? -8.558 -15.659 -7.905 1.00 62.69 406 LEU A N 1
ATOM 3160 C CA . LEU A 1 406 ? -8.718 -14.542 -6.984 1.00 62.69 406 LEU A CA 1
ATOM 3161 C C . LEU A 1 406 ? -9.437 -13.414 -7.730 1.00 62.69 406 LEU A C 1
ATOM 3163 O O . LEU A 1 406 ? -9.326 -13.296 -8.949 1.00 62.69 406 LEU A O 1
ATOM 3167 N N . ASN A 1 407 ? -10.208 -12.582 -7.024 1.00 58.25 407 ASN A N 1
ATOM 3168 C CA . ASN A 1 407 ? -10.800 -11.418 -7.680 1.00 58.25 407 ASN A CA 1
ATOM 3169 C C . ASN A 1 407 ? -9.657 -10.558 -8.238 1.00 58.25 407 ASN A C 1
ATOM 3171 O O . ASN A 1 407 ? -8.756 -10.220 -7.462 1.00 58.25 407 ASN A O 1
ATOM 3175 N N . PRO A 1 408 ? -9.671 -10.240 -9.544 1.00 54.91 408 PRO A N 1
ATOM 3176 C CA . PRO A 1 408 ? -8.523 -9.708 -10.246 1.00 54.91 408 PRO A CA 1
ATOM 3177 C C . PRO A 1 408 ? -7.725 -8.670 -9.473 1.00 54.91 408 PRO A C 1
ATOM 3179 O O . PRO A 1 408 ? -8.250 -7.618 -9.096 1.00 54.91 408 PRO A O 1
ATOM 3182 N N . ARG A 1 409 ? -6.436 -8.962 -9.269 1.00 51.66 409 ARG A N 1
ATOM 3183 C CA . ARG A 1 409 ? -5.469 -7.976 -8.761 1.00 51.66 409 ARG A CA 1
ATOM 3184 C C . ARG A 1 409 ? -5.131 -6.935 -9.833 1.00 51.66 409 ARG A C 1
ATOM 3186 O O . ARG A 1 409 ? -4.563 -5.892 -9.521 1.00 51.66 409 ARG A O 1
ATOM 3193 N N . SER A 1 410 ? -5.478 -7.222 -11.090 1.00 45.97 410 SER A N 1
ATOM 3194 C CA . SER A 1 410 ? -4.875 -6.603 -12.274 1.00 45.97 410 SER A CA 1
ATOM 3195 C C . SER A 1 410 ? -5.804 -6.581 -13.493 1.00 45.97 410 SER A C 1
ATOM 3197 O O . SER A 1 410 ? -5.358 -6.648 -14.633 1.00 45.97 410 SER A O 1
ATOM 3199 N N . ARG A 1 411 ? -7.109 -6.369 -13.303 1.00 45.97 411 ARG A N 1
ATOM 3200 C CA . ARG A 1 411 ? -8.045 -6.164 -14.428 1.00 45.97 411 ARG A CA 1
ATOM 3201 C C . ARG A 1 411 ? -7.787 -4.902 -15.281 1.00 45.97 411 ARG A C 1
ATOM 3203 O O . ARG A 1 411 ? -8.556 -4.617 -16.194 1.00 45.97 411 ARG A O 1
ATOM 3210 N N . ALA A 1 412 ? -6.742 -4.128 -14.999 1.00 44.12 412 ALA A N 1
ATOM 3211 C CA . ALA A 1 412 ? -6.572 -2.760 -15.473 1.00 44.12 412 ALA A CA 1
ATOM 3212 C C . ALA A 1 412 ? -5.871 -2.640 -16.838 1.00 44.12 412 ALA A C 1
ATOM 3214 O O . ALA A 1 412 ? -4.693 -2.975 -16.977 1.00 44.12 412 ALA A O 1
ATOM 3215 N N . SER A 1 413 ? -6.533 -2.002 -17.815 1.00 39.72 413 SER A N 1
ATOM 3216 C CA . SER A 1 413 ? -5.828 -1.349 -18.933 1.00 39.72 413 SER A CA 1
ATOM 3217 C C . SER A 1 413 ? -5.190 -0.011 -18.524 1.00 39.72 413 SER A C 1
ATOM 3219 O O . SER A 1 413 ? -4.425 0.560 -19.298 1.00 39.72 413 SER A O 1
ATOM 3221 N N . ALA A 1 414 ? -5.459 0.521 -17.331 1.00 37.09 414 ALA A N 1
ATOM 3222 C CA . ALA A 1 414 ? -4.850 1.771 -16.891 1.00 37.09 414 ALA A CA 1
ATOM 3223 C C . ALA A 1 414 ? -4.904 1.949 -15.365 1.00 37.09 414 ALA A C 1
ATOM 3225 O O . ALA A 1 414 ? -5.976 2.063 -14.787 1.00 37.09 414 ALA A O 1
ATOM 3226 N N . VAL A 1 415 ? -3.702 2.051 -14.803 1.00 41.94 415 VAL A N 1
ATOM 3227 C CA . VAL A 1 415 ? -3.251 2.681 -13.565 1.00 41.94 415 VAL A CA 1
ATOM 3228 C C . VAL A 1 415 ? -3.644 2.060 -12.218 1.00 41.94 415 VAL A C 1
ATOM 3230 O O . VAL A 1 415 ? -4.684 2.358 -11.645 1.00 41.94 415 VAL A O 1
ATOM 3233 N N . VAL A 1 416 ? -2.688 1.355 -11.601 1.00 43.19 416 VAL A N 1
ATOM 3234 C CA . VAL A 1 416 ? -2.694 1.069 -10.160 1.00 43.19 416 VAL A CA 1
ATOM 3235 C C . VAL A 1 416 ? -1.800 2.087 -9.443 1.00 43.19 416 VAL A C 1
ATOM 3237 O O . VAL A 1 416 ? -0.611 1.849 -9.241 1.00 43.19 416 VAL A O 1
ATOM 3240 N N . VAL A 1 417 ? -2.364 3.224 -9.016 1.00 46.31 417 VAL A N 1
ATOM 3241 C CA . VAL A 1 417 ? -1.655 4.075 -8.042 1.00 46.31 417 VAL A CA 1
ATOM 3242 C C . VAL A 1 417 ? -1.891 3.518 -6.653 1.00 46.31 417 VAL A C 1
ATOM 3244 O O . VAL A 1 417 ? -3.034 3.422 -6.205 1.00 46.31 417 VAL A O 1
ATOM 3247 N N . LYS A 1 418 ? -0.810 3.283 -5.912 1.00 49.31 418 LYS A N 1
ATOM 3248 C CA . LYS A 1 418 ? -0.840 3.151 -4.450 1.00 49.31 418 LYS A CA 1
ATOM 3249 C C . LYS A 1 418 ? -1.046 4.520 -3.771 1.00 49.31 418 LYS A C 1
ATOM 3251 O O . LYS A 1 418 ? -0.243 4.916 -2.933 1.00 49.31 418 LYS A O 1
ATOM 3256 N N . LYS A 1 419 ? -2.085 5.274 -4.171 1.00 60.41 419 LYS A N 1
ATOM 3257 C CA . LYS A 1 419 ? -2.472 6.563 -3.564 1.00 60.41 419 LYS A CA 1
ATOM 3258 C C . LYS A 1 419 ? -3.881 6.992 -3.987 1.00 60.41 419 LYS A C 1
ATOM 3260 O O . LYS A 1 419 ? -4.066 7.602 -5.039 1.00 60.41 419 LYS A O 1
ATOM 3265 N N . HIS A 1 420 ? -4.868 6.744 -3.127 1.00 63.28 420 HIS A N 1
ATOM 3266 C CA . HIS A 1 420 ? -6.256 7.189 -3.329 1.00 63.28 420 HIS A CA 1
ATOM 3267 C C . HIS A 1 420 ? -6.392 8.717 -3.462 1.00 63.28 420 HIS A C 1
ATOM 3269 O O . HIS A 1 420 ? -7.320 9.178 -4.113 1.00 63.28 420 HIS A O 1
ATOM 3275 N N . GLN A 1 421 ? -5.452 9.505 -2.928 1.00 63.78 421 GLN A N 1
ATOM 3276 C CA . GLN A 1 421 ? -5.511 10.974 -2.909 1.00 63.78 421 GLN A CA 1
ATOM 3277 C C . GLN A 1 421 ? -5.184 11.669 -4.247 1.00 63.78 421 GLN A C 1
ATOM 3279 O O . GLN A 1 421 ? -5.420 12.869 -4.367 1.00 63.78 421 GLN A O 1
ATOM 3284 N N . ILE A 1 422 ? -4.599 10.975 -5.231 1.00 67.81 422 ILE A N 1
ATOM 3285 C CA . ILE A 1 422 ? -4.211 11.583 -6.518 1.00 67.81 422 ILE A CA 1
ATOM 3286 C C . ILE A 1 422 ? -5.311 11.347 -7.564 1.00 67.81 422 ILE A C 1
ATOM 3288 O O . ILE A 1 422 ? -6.014 10.332 -7.540 1.00 67.81 422 ILE A O 1
ATOM 3292 N N . VAL A 1 423 ? -5.460 12.301 -8.485 1.00 72.94 423 VAL A N 1
ATOM 3293 C CA . VAL A 1 423 ? -6.243 12.152 -9.717 1.00 72.94 423 VAL A CA 1
ATOM 3294 C C . VAL A 1 423 ? -5.273 12.091 -10.887 1.00 72.94 423 VAL A C 1
ATOM 3296 O O . VAL A 1 423 ? -4.379 12.927 -10.992 1.00 72.94 423 VAL A O 1
ATOM 3299 N N . ILE A 1 424 ? -5.440 11.103 -11.761 1.00 72.88 424 ILE A N 1
ATOM 3300 C CA . ILE A 1 424 ? -4.607 10.964 -12.956 1.00 72.88 424 ILE A CA 1
ATOM 3301 C C . ILE A 1 424 ? -5.354 11.482 -14.155 1.00 72.88 424 ILE A C 1
ATOM 3303 O O . ILE A 1 424 ? -6.433 10.986 -14.480 1.00 72.88 424 ILE A O 1
ATOM 3307 N N . ASN A 1 425 ? -4.736 12.434 -14.839 1.00 76.12 425 ASN A N 1
ATOM 3308 C CA . ASN A 1 425 ? -5.249 12.932 -16.094 1.00 76.12 425 ASN A CA 1
ATOM 3309 C C . ASN A 1 425 ? -4.879 11.961 -17.225 1.00 76.12 425 ASN A C 1
ATOM 3311 O O . ASN A 1 425 ? -3.716 11.853 -17.617 1.00 76.12 425 ASN A O 1
ATOM 3315 N N . ALA A 1 426 ? -5.895 11.258 -17.720 1.00 79.38 426 ALA A N 1
ATOM 3316 C CA . ALA A 1 426 ? -5.845 10.352 -18.859 1.00 79.38 426 ALA A CA 1
ATOM 3317 C C . ALA A 1 426 ? -6.799 10.788 -19.988 1.00 79.38 426 ALA A C 1
ATOM 3319 O O . ALA A 1 426 ? -7.316 9.952 -20.742 1.00 79.38 426 ALA A O 1
ATOM 3320 N N . THR A 1 427 ? -7.080 12.091 -20.069 1.00 83.06 427 THR A N 1
ATOM 3321 C CA . THR A 1 427 ? -7.997 12.667 -21.056 1.00 83.06 427 THR A CA 1
ATOM 3322 C C . THR A 1 427 ? -7.422 12.609 -22.470 1.00 83.06 427 THR A C 1
ATOM 3324 O O . THR A 1 427 ? -6.224 12.437 -22.691 1.00 83.06 427 THR A O 1
ATOM 3327 N N . TYR A 1 428 ? -8.303 12.717 -23.458 1.00 84.69 428 TYR A N 1
ATOM 3328 C CA . TYR A 1 428 ? -7.985 12.713 -24.880 1.00 84.69 428 TYR A CA 1
ATOM 3329 C C . TYR A 1 428 ? -7.171 11.496 -25.342 1.00 84.69 428 TYR A C 1
ATOM 3331 O O . TYR A 1 428 ? -6.444 11.601 -26.311 1.00 84.69 428 TYR A O 1
ATOM 3339 N N . ASN A 1 429 ? -7.280 10.325 -24.713 1.00 83.44 429 ASN A N 1
ATOM 3340 C CA . ASN A 1 429 ? -6.706 9.088 -25.262 1.00 83.44 429 ASN A CA 1
ATOM 3341 C C . ASN A 1 429 ? -7.719 8.368 -26.174 1.00 83.44 429 ASN A C 1
ATOM 3343 O O . ASN A 1 429 ? -8.924 8.425 -25.923 1.00 83.44 429 ASN A O 1
ATOM 3347 N N . TYR A 1 430 ? -7.251 7.660 -27.205 1.00 84.75 430 TYR A N 1
ATOM 3348 C CA . TYR A 1 430 ? -8.054 6.685 -27.948 1.00 84.75 430 TYR A CA 1
ATOM 3349 C C . TYR A 1 430 ? -7.850 5.293 -27.344 1.00 84.75 430 TYR A C 1
ATOM 3351 O O . TYR A 1 430 ? -6.769 4.714 -27.428 1.00 84.75 430 TYR A O 1
ATOM 3359 N N . TRP A 1 431 ? -8.904 4.737 -26.748 1.00 81.81 431 TRP A N 1
ATOM 3360 C CA . TRP A 1 431 ? -8.838 3.488 -25.979 1.00 81.81 431 TRP A CA 1
ATOM 3361 C C . TRP A 1 431 ? -9.150 2.229 -26.795 1.00 81.81 431 TRP A C 1
ATOM 3363 O O . TRP A 1 431 ? -9.436 1.183 -26.212 1.00 81.81 431 TRP A O 1
ATOM 3373 N N . GLY A 1 432 ? -9.168 2.308 -28.130 1.00 79.25 432 GLY A N 1
ATOM 3374 C CA . GLY A 1 432 ? -9.469 1.164 -28.998 1.00 79.25 432 GLY A CA 1
ATOM 3375 C C . GLY A 1 432 ? -10.956 0.804 -29.092 1.00 79.25 432 GLY A C 1
ATOM 3376 O O . GLY A 1 432 ? -11.280 -0.311 -29.498 1.00 79.25 432 GLY A O 1
ATOM 3377 N N . SER A 1 433 ? -11.857 1.683 -28.643 1.00 80.38 433 SER A N 1
ATOM 3378 C CA . SER A 1 433 ? -13.308 1.595 -28.849 1.00 80.38 433 SER A CA 1
ATOM 3379 C C . SER A 1 433 ? -13.925 2.992 -28.767 1.00 80.38 433 SER A C 1
ATOM 3381 O O . SER A 1 433 ? -13.470 3.833 -27.996 1.00 80.38 433 SER A O 1
ATOM 3383 N N . VAL A 1 434 ? -14.980 3.231 -29.548 1.00 79.50 434 VAL A N 1
ATOM 3384 C CA . VAL A 1 434 ? -15.802 4.455 -29.478 1.00 79.50 434 VAL A CA 1
ATOM 3385 C C . VAL A 1 434 ? -17.017 4.287 -28.562 1.00 79.50 434 VAL A C 1
ATOM 3387 O O . VAL A 1 434 ? -17.721 5.249 -28.263 1.00 79.50 434 VAL A O 1
ATOM 3390 N N . LYS A 1 435 ? -17.291 3.057 -28.109 1.00 80.81 435 LYS A N 1
ATOM 3391 C CA . LYS A 1 435 ? -18.393 2.776 -27.191 1.00 80.81 435 LYS A CA 1
ATOM 3392 C C . LYS A 1 435 ? -17.937 3.059 -25.773 1.00 80.81 435 LYS A C 1
ATOM 3394 O O . LYS A 1 435 ? -17.113 2.341 -25.214 1.00 80.81 435 LYS A O 1
ATOM 3399 N N . VAL A 1 436 ? -18.550 4.068 -25.170 1.00 77.12 436 VAL A N 1
ATOM 3400 C CA . VAL A 1 436 ? -18.169 4.574 -23.851 1.00 77.12 436 VAL A CA 1
ATOM 3401 C C . VAL A 1 436 ? -18.114 3.464 -22.793 1.00 77.12 436 VAL A C 1
ATOM 3403 O O . VAL A 1 436 ? -17.129 3.360 -22.074 1.00 77.12 436 VAL A O 1
ATOM 3406 N N . ARG A 1 437 ? -19.110 2.568 -22.747 1.00 78.62 437 ARG A N 1
ATOM 3407 C CA . ARG A 1 437 ? -19.139 1.446 -21.791 1.00 78.62 437 ARG A CA 1
ATOM 3408 C C . ARG A 1 437 ? -17.961 0.473 -21.945 1.00 78.62 437 ARG A C 1
ATOM 3410 O O . ARG A 1 437 ? -17.413 0.046 -20.938 1.00 78.62 437 ARG A O 1
ATOM 3417 N N . GLU A 1 438 ? -17.545 0.163 -23.174 1.00 79.88 438 GLU A N 1
ATOM 3418 C CA . GLU A 1 438 ? -16.387 -0.714 -23.415 1.00 79.88 438 GLU A CA 1
ATOM 3419 C C . GLU A 1 438 ? -15.076 -0.045 -22.973 1.00 79.88 438 GLU A C 1
ATOM 3421 O O . GLU A 1 438 ? -14.171 -0.726 -22.501 1.00 79.88 438 GLU A O 1
ATOM 3426 N N . VAL A 1 439 ? -14.973 1.284 -23.096 1.00 79.00 439 VAL A N 1
ATOM 3427 C CA . VAL A 1 439 ? -13.829 2.058 -22.582 1.00 79.00 439 VAL A CA 1
ATOM 3428 C C . VAL A 1 439 ? -13.812 2.051 -21.057 1.00 79.00 439 VAL A C 1
ATOM 3430 O O . VAL A 1 439 ? -12.773 1.792 -20.458 1.00 79.00 439 VAL A O 1
ATOM 3433 N N . TYR A 1 440 ? -14.965 2.268 -20.425 1.00 77.75 440 TYR A N 1
ATOM 3434 C CA . TYR A 1 440 ? -15.099 2.183 -18.974 1.00 77.75 440 TYR A CA 1
ATOM 3435 C C . TYR A 1 440 ? -14.694 0.811 -18.428 1.00 77.75 440 TYR A C 1
ATOM 3437 O O . TYR A 1 440 ? -13.941 0.748 -17.469 1.00 77.75 440 TYR A O 1
ATOM 3445 N N . GLU A 1 441 ? -15.150 -0.282 -19.044 1.00 76.69 441 GLU A N 1
ATOM 3446 C CA . GLU A 1 441 ? -14.812 -1.650 -18.620 1.00 76.69 441 GLU A CA 1
ATOM 3447 C C . GLU A 1 441 ? -13.320 -1.997 -18.809 1.00 76.69 441 GLU A C 1
ATOM 3449 O O . GLU A 1 441 ? -12.847 -2.984 -18.247 1.00 76.69 441 GLU A O 1
ATOM 3454 N N . ARG A 1 442 ? -12.566 -1.192 -19.576 1.00 74.94 442 ARG A N 1
ATOM 3455 C CA . ARG A 1 442 ? -11.104 -1.308 -19.728 1.00 74.94 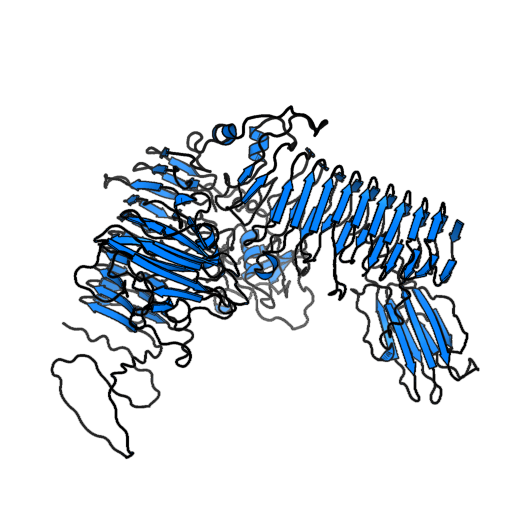442 ARG A CA 1
ATOM 3456 C C . ARG A 1 442 ? -10.327 -0.551 -18.646 1.00 74.94 442 ARG A C 1
ATOM 3458 O O . ARG A 1 442 ? -9.161 -0.875 -18.415 1.00 74.94 442 ARG A O 1
ATOM 3465 N N . ILE A 1 443 ? -10.931 0.444 -18.000 1.00 76.44 443 ILE A N 1
ATOM 3466 C CA . ILE A 1 443 ? -10.285 1.295 -16.992 1.00 76.44 443 ILE A CA 1
ATOM 3467 C C . ILE A 1 443 ? -10.614 0.742 -15.607 1.00 76.44 443 ILE A C 1
ATOM 3469 O O . ILE A 1 443 ? -11.769 0.460 -15.319 1.00 76.44 443 ILE A O 1
ATOM 3473 N N . PHE A 1 444 ? -9.596 0.587 -14.763 1.00 77.19 444 PHE A N 1
ATOM 3474 C CA . PHE A 1 444 ? -9.742 0.035 -13.419 1.00 77.19 444 PHE A CA 1
ATOM 3475 C C . PHE A 1 444 ? -9.185 1.041 -12.421 1.00 77.19 444 PHE A C 1
ATOM 3477 O O . PHE A 1 444 ? -7.976 1.252 -12.356 1.00 77.19 444 PHE A O 1
ATOM 3484 N N . ASP A 1 445 ? -10.070 1.709 -11.693 1.00 78.06 445 ASP A N 1
ATOM 3485 C CA . ASP A 1 445 ? -9.710 2.850 -10.851 1.00 78.06 445 ASP A CA 1
ATOM 3486 C C . ASP A 1 445 ? -10.502 2.855 -9.532 1.00 78.06 445 ASP A C 1
ATOM 3488 O O . ASP A 1 445 ? -11.027 1.825 -9.100 1.00 78.06 445 ASP A O 1
ATOM 3492 N N . ARG A 1 446 ? -10.607 4.021 -8.879 1.00 81.44 446 ARG A N 1
ATOM 3493 C CA . ARG A 1 446 ? -11.384 4.207 -7.642 1.00 81.44 446 ARG A CA 1
ATOM 3494 C C . ARG A 1 446 ? -12.836 3.684 -7.687 1.00 81.44 446 ARG A C 1
ATOM 3496 O O . ARG A 1 446 ? -13.394 3.396 -6.631 1.00 81.44 446 ARG A O 1
ATOM 3503 N N . LYS A 1 447 ? -13.468 3.555 -8.867 1.00 82.62 447 LYS A N 1
ATOM 3504 C CA . LYS A 1 447 ? -14.817 2.961 -9.008 1.00 82.62 447 LYS A CA 1
ATOM 3505 C C . LYS A 1 447 ? -14.837 1.443 -8.893 1.00 82.62 447 LYS A C 1
ATOM 3507 O O . LYS A 1 447 ? -15.900 0.894 -8.627 1.00 82.62 447 LYS A O 1
ATOM 3512 N N . ASP A 1 448 ? -13.715 0.773 -9.105 1.00 81.12 448 ASP A N 1
ATOM 3513 C CA . ASP A 1 448 ? -13.610 -0.674 -8.941 1.00 81.12 448 ASP A CA 1
ATOM 3514 C C . ASP A 1 448 ? -13.036 -1.033 -7.568 1.00 81.12 448 ASP A C 1
ATOM 3516 O O . ASP A 1 448 ? -13.462 -2.023 -6.966 1.00 81.12 448 ASP A O 1
ATOM 3520 N N . ARG A 1 449 ? -12.095 -0.217 -7.071 1.00 81.00 449 ARG A N 1
ATOM 3521 C CA . ARG A 1 449 ? -11.380 -0.416 -5.804 1.00 81.00 449 ARG A CA 1
ATOM 3522 C C . ARG A 1 449 ? -11.155 0.910 -5.072 1.00 81.00 449 ARG A C 1
ATOM 3524 O O . ARG A 1 449 ? -10.496 1.797 -5.611 1.00 81.00 449 ARG A O 1
ATOM 3531 N N . TYR A 1 450 ? -11.656 1.062 -3.840 1.00 80.81 450 TYR A N 1
ATOM 3532 C CA . TYR A 1 450 ? -11.754 2.373 -3.153 1.00 80.81 450 TYR A CA 1
ATOM 3533 C C . TYR A 1 450 ? -10.405 3.066 -2.915 1.00 80.81 450 TYR A C 1
ATOM 3535 O O . TYR A 1 450 ? -10.307 4.277 -2.729 1.00 80.81 450 TYR A O 1
ATOM 3543 N N . ASN A 1 451 ? -9.359 2.269 -2.883 1.00 74.25 451 ASN A N 1
ATOM 3544 C CA . ASN A 1 451 ? -7.992 2.620 -2.571 1.00 74.25 451 ASN A CA 1
ATOM 3545 C C . ASN A 1 451 ? -7.141 3.059 -3.771 1.00 74.25 451 ASN A C 1
ATOM 3547 O O . ASN A 1 451 ? -6.007 3.510 -3.585 1.00 74.25 451 ASN A O 1
ATOM 3551 N N . LEU A 1 452 ? -7.650 2.888 -4.990 1.00 76.12 452 LEU A N 1
ATOM 3552 C CA . LEU A 1 452 ? -6.972 3.340 -6.196 1.00 76.12 452 LEU A CA 1
ATOM 3553 C C . LEU A 1 452 ? -7.185 4.843 -6.404 1.00 76.12 452 LEU A C 1
ATOM 3555 O O . LEU A 1 452 ? -8.158 5.449 -5.939 1.00 76.12 452 LEU A O 1
ATOM 3559 N N . ALA A 1 453 ? -6.266 5.467 -7.139 1.00 74.44 453 ALA A N 1
ATOM 3560 C CA . ALA A 1 453 ? -6.481 6.815 -7.651 1.00 74.44 453 ALA A CA 1
ATOM 3561 C C . ALA A 1 453 ? -7.686 6.849 -8.602 1.00 74.44 453 ALA A C 1
ATOM 3563 O O . ALA A 1 453 ? -8.025 5.860 -9.254 1.00 74.44 453 ALA A O 1
ATOM 3564 N N . ARG A 1 454 ? -8.329 8.012 -8.708 1.00 78.19 454 ARG A N 1
ATOM 3565 C CA . ARG A 1 454 ? -9.357 8.243 -9.728 1.00 78.19 454 ARG A CA 1
ATOM 3566 C C . ARG A 1 454 ? -8.669 8.544 -11.058 1.00 78.19 454 ARG A C 1
ATOM 3568 O O . ARG A 1 454 ? -7.788 9.403 -11.103 1.00 78.19 454 ARG A O 1
ATOM 3575 N N . VAL A 1 455 ? -9.106 7.893 -12.135 1.00 78.38 455 VAL A N 1
ATOM 3576 C CA . VAL A 1 455 ? -8.616 8.176 -13.489 1.00 78.38 455 VAL A CA 1
ATOM 3577 C C . VAL A 1 455 ? -9.612 9.093 -14.198 1.00 78.38 455 VAL A C 1
ATOM 3579 O O . VAL A 1 455 ? -10.783 8.760 -14.396 1.00 78.38 455 VAL A O 1
ATOM 3582 N N . GLU A 1 456 ? -9.155 10.282 -14.575 1.00 80.12 456 GLU A N 1
ATOM 3583 C CA . GLU A 1 456 ? -9.916 11.235 -15.374 1.00 80.12 456 GLU A CA 1
ATOM 3584 C C . GLU A 1 456 ? -9.608 11.017 -16.853 1.00 80.12 456 GLU A C 1
ATOM 3586 O O . GLU A 1 456 ? -8.631 11.532 -17.383 1.00 80.12 456 GLU A O 1
ATOM 3591 N N . PHE A 1 457 ? -10.433 10.211 -17.517 1.00 80.31 457 PHE A N 1
ATOM 3592 C CA . PHE A 1 457 ? -10.252 9.868 -18.930 1.00 80.31 457 PHE A CA 1
ATOM 3593 C C . PHE A 1 457 ? -11.279 10.516 -19.864 1.00 80.31 457 PHE A C 1
ATOM 3595 O O . PHE A 1 457 ? -11.178 10.356 -21.078 1.00 80.31 457 PHE A O 1
ATOM 3602 N N . LEU A 1 458 ? -12.276 11.218 -19.313 1.00 80.50 458 LEU A N 1
ATOM 3603 C CA . LEU A 1 458 ? -13.235 11.997 -20.091 1.00 80.50 458 LEU A CA 1
ATOM 3604 C C . LEU A 1 458 ? -12.727 13.440 -20.248 1.00 80.50 458 LEU A C 1
ATOM 3606 O O . LEU A 1 458 ? -12.341 14.035 -19.245 1.00 80.50 458 LEU A O 1
ATOM 3610 N N . PRO A 1 459 ? -12.769 14.023 -21.456 1.00 83.81 459 PRO A N 1
ATOM 3611 C CA . PRO A 1 459 ? -13.255 13.408 -22.691 1.00 83.81 459 PRO A CA 1
ATOM 3612 C C . PRO A 1 459 ? -12.202 12.456 -23.299 1.00 83.81 459 PRO A C 1
ATOM 3614 O O . PRO A 1 459 ? -11.010 12.658 -23.088 1.00 83.81 459 PRO A O 1
ATOM 3617 N N . PHE A 1 460 ? -12.613 11.438 -24.066 1.00 83.69 460 PHE A N 1
ATOM 3618 C CA . PHE A 1 460 ? -11.702 10.517 -24.779 1.00 83.69 460 PHE A CA 1
ATOM 3619 C C . PHE A 1 460 ? -11.904 10.585 -26.300 1.00 83.69 460 PHE A C 1
ATOM 3621 O O . PHE A 1 460 ? -12.999 10.912 -26.770 1.00 83.69 460 PHE A O 1
ATOM 3628 N N . LEU A 1 461 ? -10.857 10.285 -27.074 1.00 82.50 461 LEU A N 1
ATOM 3629 C CA . LEU A 1 461 ? -10.873 10.423 -28.534 1.00 82.50 461 LEU A CA 1
ATOM 3630 C C . LEU A 1 461 ? -11.720 9.338 -29.196 1.00 82.50 461 LEU A C 1
ATOM 3632 O O . LEU A 1 461 ? -11.664 8.166 -28.823 1.00 82.50 461 LEU A O 1
ATOM 3636 N N . THR A 1 462 ? -12.468 9.730 -30.226 1.00 80.38 462 THR A N 1
ATOM 3637 C CA . THR A 1 462 ? -13.266 8.803 -31.051 1.00 80.38 462 THR A CA 1
ATOM 3638 C C . THR A 1 462 ? -12.574 8.389 -32.341 1.00 80.38 462 THR A C 1
ATOM 3640 O O . THR A 1 462 ? -12.909 7.357 -32.923 1.00 80.38 462 THR A O 1
ATOM 3643 N N . ILE A 1 463 ? -11.601 9.183 -32.778 1.00 77.12 463 ILE A N 1
ATOM 3644 C CA . ILE A 1 463 ? -10.855 8.995 -34.014 1.00 77.12 463 ILE A CA 1
ATOM 3645 C C . ILE A 1 463 ? -9.404 8.765 -33.619 1.00 77.12 463 ILE A C 1
ATOM 3647 O O . ILE A 1 463 ? -8.822 9.576 -32.907 1.00 77.12 463 ILE A O 1
ATOM 3651 N N . SER A 1 464 ? -8.833 7.651 -34.066 1.00 77.19 464 SER A N 1
ATOM 3652 C CA . SER A 1 464 ? -7.450 7.306 -33.741 1.00 77.19 464 SER A CA 1
ATOM 3653 C C . SER A 1 464 ? -6.439 7.961 -34.693 1.00 77.19 464 SER A C 1
ATOM 3655 O O . SER A 1 464 ? -5.316 8.249 -34.303 1.00 77.19 464 SER A O 1
ATOM 3657 N N . SER A 1 465 ? -6.867 8.310 -35.913 1.00 70.31 465 SER A N 1
ATOM 3658 C CA . SER A 1 465 ? -6.022 8.925 -36.946 1.00 70.31 465 SER A CA 1
ATOM 3659 C C . SER A 1 465 ? -5.696 10.409 -36.734 1.00 70.31 465 SER A C 1
ATOM 3661 O O . SER A 1 465 ? -4.875 10.946 -37.471 1.00 70.31 465 SER A O 1
ATOM 3663 N N . ASP A 1 466 ? -6.363 11.087 -35.797 1.00 73.00 466 ASP A N 1
ATOM 3664 C CA . ASP A 1 466 ? -6.147 12.504 -35.488 1.00 73.00 466 ASP A CA 1
ATOM 3665 C C . ASP A 1 466 ? -6.180 12.709 -33.971 1.00 73.00 466 ASP A C 1
ATOM 3667 O O . ASP A 1 466 ? -7.245 12.795 -33.363 1.00 73.00 466 ASP A O 1
ATOM 3671 N N . LEU A 1 467 ? -4.997 12.767 -33.358 1.00 77.88 467 LEU A N 1
ATOM 3672 C CA . LEU A 1 467 ? -4.843 12.949 -31.914 1.00 77.88 467 LEU A CA 1
ATOM 3673 C C . LEU A 1 467 ? -5.019 14.404 -31.469 1.00 77.88 467 LEU A C 1
ATOM 3675 O O . LEU A 1 467 ? -5.117 14.637 -30.266 1.00 77.88 467 LEU A O 1
ATOM 3679 N N . ASP A 1 468 ? -5.085 15.366 -32.396 1.00 77.88 468 ASP A N 1
ATOM 3680 C CA . ASP A 1 468 ? -5.359 16.784 -32.121 1.00 77.88 468 ASP A CA 1
ATOM 3681 C C . ASP A 1 468 ? -6.849 17.123 -32.205 1.00 77.88 468 ASP A C 1
ATOM 3683 O O . ASP A 1 468 ? -7.272 18.196 -31.763 1.00 77.88 468 ASP A O 1
ATOM 3687 N N . THR A 1 469 ? -7.663 16.188 -32.698 1.00 70.56 469 THR A N 1
ATOM 3688 C CA . THR A 1 469 ? -9.100 16.381 -32.851 1.00 70.56 469 THR A CA 1
ATOM 3689 C C . THR A 1 469 ? -9.778 16.811 -31.548 1.00 70.56 469 THR A C 1
ATOM 3691 O O . THR A 1 469 ? -9.459 16.357 -30.444 1.00 70.56 469 THR A O 1
ATOM 3694 N N . THR A 1 470 ? -10.773 17.686 -31.682 1.00 66.50 470 THR A N 1
ATOM 3695 C CA . THR A 1 470 ? -11.717 18.035 -30.613 1.00 66.50 470 THR A CA 1
ATOM 3696 C C . THR A 1 470 ? -12.926 17.094 -30.587 1.00 66.50 470 THR A C 1
ATOM 3698 O O . THR A 1 470 ? -13.771 17.205 -29.698 1.00 66.50 470 THR A O 1
ATOM 3701 N N . ALA A 1 471 ? -13.015 16.150 -31.537 1.00 58.69 471 ALA A N 1
ATOM 3702 C CA . ALA A 1 471 ? -14.066 15.140 -31.608 1.00 58.69 471 ALA A CA 1
ATOM 3703 C C . ALA A 1 471 ? -13.886 14.068 -30.515 1.00 58.69 471 ALA A C 1
ATOM 3705 O O . ALA A 1 471 ? -13.289 13.006 -30.721 1.00 58.69 471 ALA A O 1
ATOM 3706 N N . ALA A 1 472 ? -14.434 14.348 -29.336 1.00 63.81 472 ALA A N 1
ATOM 3707 C CA . ALA A 1 472 ? -14.354 13.491 -28.161 1.00 63.81 472 ALA A CA 1
ATOM 3708 C C . ALA A 1 472 ? -15.743 13.273 -27.528 1.00 63.81 472 ALA A C 1
ATOM 3710 O O . ALA A 1 472 ? -16.634 14.113 -27.669 1.00 63.81 472 ALA A O 1
ATOM 3711 N N . ILE A 1 473 ? -15.955 12.134 -26.854 1.00 62.41 473 ILE A N 1
ATOM 3712 C CA . ILE A 1 473 ? -17.244 11.828 -26.204 1.00 62.41 473 ILE A CA 1
ATOM 3713 C C . ILE A 1 473 ? -17.254 12.274 -24.730 1.00 62.41 473 ILE A C 1
ATOM 3715 O O . ILE A 1 473 ? -16.406 11.871 -23.935 1.00 62.41 473 ILE A O 1
ATOM 3719 N N . SER A 1 474 ? -18.322 13.009 -24.395 1.00 64.06 474 SER A N 1
ATOM 3720 C CA . SER A 1 474 ? -18.901 13.356 -23.081 1.00 64.06 474 SER A CA 1
ATOM 3721 C C . SER A 1 474 ? -18.159 14.301 -22.124 1.00 64.06 474 SER A C 1
ATOM 3723 O O . SER A 1 474 ? -16.938 14.304 -22.005 1.00 64.06 474 SER A O 1
ATOM 3725 N N . ASP A 1 475 ? -18.990 15.071 -21.414 1.00 62.72 475 ASP A N 1
ATOM 3726 C CA . ASP A 1 475 ? -18.716 15.854 -20.205 1.00 62.72 475 ASP A CA 1
ATOM 3727 C C . ASP A 1 475 ? -18.275 14.935 -19.046 1.00 62.72 475 ASP A C 1
ATOM 3729 O O . ASP A 1 475 ? -18.795 13.826 -18.887 1.00 62.72 475 ASP A O 1
ATOM 3733 N N . SER A 1 476 ? -17.345 15.395 -18.205 1.00 58.00 476 SER A N 1
ATOM 3734 C CA . SER A 1 476 ? -16.824 14.658 -17.045 1.00 58.00 476 SER A CA 1
ATOM 3735 C C . SER A 1 476 ? -17.919 14.225 -16.053 1.00 58.00 476 SER A C 1
ATOM 3737 O O . SER A 1 476 ? -17.743 13.234 -15.336 1.00 58.00 476 SER A O 1
ATOM 3739 N N . HIS A 1 477 ? -19.076 14.899 -16.058 1.00 60.47 477 HIS A N 1
ATOM 3740 C CA . HIS A 1 477 ? -20.249 14.581 -15.236 1.00 60.47 477 HIS A CA 1
ATOM 3741 C C . HIS A 1 477 ? -21.045 13.342 -15.699 1.00 60.47 477 HIS A C 1
ATOM 3743 O O . HIS A 1 477 ? -21.867 12.823 -14.942 1.00 60.47 477 HIS A O 1
ATOM 3749 N N . GLU A 1 478 ? -20.807 12.816 -16.906 1.00 69.25 478 GLU A N 1
ATOM 3750 C CA . GLU A 1 478 ? -21.502 11.619 -17.415 1.00 69.25 478 GLU A CA 1
ATOM 3751 C C . GLU A 1 478 ? -20.969 10.310 -16.801 1.00 69.25 478 GLU A C 1
ATOM 3753 O O . GLU A 1 478 ? -21.645 9.278 -16.836 1.00 69.25 478 GLU A O 1
ATOM 3758 N N . ARG A 1 479 ? -19.792 10.346 -16.157 1.00 76.31 479 ARG A N 1
ATOM 3759 C CA . ARG A 1 479 ? -19.138 9.170 -15.554 1.00 76.31 479 ARG A CA 1
ATOM 3760 C C . ARG A 1 479 ? -20.020 8.400 -14.578 1.00 76.31 479 ARG A C 1
ATOM 3762 O O . ARG A 1 479 ? -19.957 7.170 -14.529 1.00 76.31 479 ARG A O 1
ATOM 3769 N N . ASP A 1 480 ? -20.826 9.107 -13.795 1.00 75.56 480 ASP A N 1
ATOM 3770 C CA . ASP A 1 480 ? -21.716 8.512 -12.791 1.00 75.56 480 ASP A CA 1
ATOM 3771 C C . ASP A 1 480 ? -23.034 7.996 -13.385 1.00 75.56 480 ASP A C 1
ATOM 3773 O O . ASP A 1 480 ? -23.692 7.161 -12.769 1.00 75.56 480 ASP A O 1
ATOM 3777 N N . LYS A 1 481 ? -23.378 8.404 -14.612 1.00 74.88 481 LYS A N 1
ATOM 3778 C CA . LYS A 1 481 ? -24.548 7.901 -15.345 1.00 74.88 481 LYS A CA 1
ATOM 3779 C C . LYS A 1 481 ? -24.246 6.613 -16.110 1.00 74.88 481 LYS A C 1
ATOM 3781 O O . LYS A 1 481 ? -25.122 5.766 -16.250 1.00 74.88 481 LYS A O 1
ATOM 3786 N N . ILE A 1 482 ? -23.017 6.465 -16.608 1.00 75.25 482 ILE A N 1
ATOM 3787 C CA . ILE A 1 482 ? -22.623 5.344 -17.478 1.00 75.25 482 ILE A CA 1
ATOM 3788 C C . ILE A 1 482 ? -22.347 4.068 -16.677 1.00 75.25 482 ILE A C 1
ATOM 3790 O O . ILE A 1 482 ? -22.792 2.989 -17.068 1.00 75.25 482 ILE A O 1
ATOM 3794 N N . ILE A 1 483 ? -21.642 4.197 -15.548 1.00 78.88 483 ILE A N 1
ATOM 3795 C CA . ILE A 1 483 ? -21.525 3.144 -14.532 1.00 78.88 483 ILE A CA 1
ATOM 3796 C C . ILE A 1 483 ? -22.174 3.673 -13.250 1.00 78.88 483 ILE A C 1
ATOM 3798 O O . ILE A 1 483 ? -21.483 4.322 -12.448 1.00 78.88 483 ILE A O 1
ATOM 3802 N N . PRO A 1 484 ? -23.491 3.452 -13.078 1.00 85.88 484 PRO A N 1
ATOM 3803 C CA . PRO A 1 484 ? -24.179 3.812 -11.850 1.00 85.88 484 PRO A CA 1
ATOM 3804 C C . PRO A 1 484 ? -23.734 2.899 -10.705 1.00 85.88 484 PRO A C 1
ATOM 3806 O O . PRO A 1 484 ? -23.361 1.748 -10.926 1.00 85.88 484 PRO A O 1
ATOM 3809 N N . PHE A 1 485 ? -23.836 3.406 -9.475 1.00 90.50 485 PHE A N 1
ATOM 3810 C CA . PHE A 1 485 ? -23.581 2.625 -8.258 1.00 90.50 485 PHE A CA 1
ATOM 3811 C C . PHE A 1 485 ? -24.434 1.349 -8.183 1.00 90.50 485 PHE A C 1
ATOM 3813 O O . PHE A 1 485 ? -23.998 0.331 -7.654 1.00 90.50 485 PHE A O 1
ATOM 3820 N N . GLN A 1 486 ? -25.662 1.416 -8.701 1.00 91.50 486 GLN A N 1
ATOM 3821 C CA . GLN A 1 486 ? -26.621 0.323 -8.678 1.00 91.50 486 GLN A CA 1
ATOM 3822 C C . GLN A 1 486 ? -27.170 0.073 -10.081 1.00 91.50 486 GLN A C 1
ATOM 3824 O O . GLN A 1 486 ? -27.679 0.986 -10.734 1.00 91.50 486 GLN A O 1
ATOM 3829 N N . ASN A 1 487 ? -27.117 -1.186 -10.510 1.00 90.19 487 ASN A N 1
ATOM 3830 C CA . ASN A 1 487 ? -27.739 -1.682 -11.730 1.00 90.19 487 ASN A CA 1
ATOM 3831 C C . ASN A 1 487 ? -28.553 -2.945 -11.402 1.00 90.19 487 ASN A C 1
ATOM 3833 O O . ASN A 1 487 ? -28.029 -4.058 -11.347 1.00 90.19 487 ASN A O 1
ATOM 3837 N N . GLY A 1 488 ? -29.848 -2.769 -11.129 1.00 89.94 488 GLY A N 1
ATOM 3838 C CA . GLY A 1 488 ? -30.697 -3.846 -10.618 1.00 89.94 488 GLY A CA 1
ATOM 3839 C C . GLY A 1 488 ? -30.258 -4.290 -9.217 1.00 89.94 488 GLY A C 1
ATOM 3840 O O . GLY A 1 488 ? -30.242 -3.480 -8.288 1.00 89.94 488 GLY A O 1
ATOM 3841 N N . SER A 1 489 ? -29.920 -5.574 -9.069 1.00 92.81 489 SER A N 1
ATOM 3842 C CA . SER A 1 489 ? -29.395 -6.168 -7.829 1.00 92.81 489 SER A CA 1
ATOM 3843 C C . SER A 1 489 ? -27.865 -6.169 -7.746 1.00 92.81 489 SER A C 1
ATOM 3845 O O . SER A 1 489 ? -27.316 -6.610 -6.741 1.00 92.81 489 SER A O 1
ATOM 3847 N N . GLU A 1 490 ? -27.164 -5.743 -8.796 1.00 94.12 490 GLU A N 1
ATOM 3848 C CA . GLU A 1 490 ? -25.710 -5.587 -8.771 1.00 94.12 490 GLU A CA 1
ATOM 3849 C C . GLU A 1 490 ? -25.359 -4.174 -8.294 1.00 94.12 490 GLU A C 1
ATOM 3851 O O . GLU A 1 490 ? -25.887 -3.190 -8.821 1.00 94.12 490 GLU A O 1
ATOM 3856 N N . ILE A 1 491 ? -24.496 -4.078 -7.282 1.00 95.25 491 ILE A N 1
ATOM 3857 C CA . ILE A 1 491 ? -24.068 -2.809 -6.687 1.00 95.25 491 ILE A CA 1
ATOM 3858 C C . ILE A 1 491 ? -22.545 -2.746 -6.552 1.00 95.25 491 ILE A C 1
ATOM 3860 O O . ILE A 1 491 ? -21.874 -3.774 -6.459 1.00 95.25 491 ILE A O 1
ATOM 3864 N N . GLY A 1 492 ? -22.001 -1.533 -6.511 1.00 92.62 492 GLY A N 1
ATOM 3865 C CA . GLY A 1 492 ? -20.579 -1.303 -6.274 1.00 92.62 492 GLY A CA 1
ATOM 3866 C C . GLY A 1 492 ? -20.081 0.014 -6.862 1.00 92.62 492 GLY A C 1
ATOM 3867 O O . GLY A 1 492 ? -20.747 0.651 -7.679 1.00 92.62 492 GLY A O 1
ATOM 3868 N N . GLY A 1 493 ? -18.892 0.427 -6.442 1.00 90.12 493 GLY A N 1
ATOM 3869 C CA . GLY A 1 493 ? -18.264 1.686 -6.815 1.00 90.12 493 GLY A CA 1
ATOM 3870 C C . GLY A 1 493 ? -18.606 2.845 -5.884 1.00 90.12 493 GLY A C 1
ATOM 3871 O O . GLY A 1 493 ? -18.932 2.677 -4.707 1.00 90.12 493 GLY A O 1
ATOM 3872 N N . GLU A 1 494 ? -18.473 4.060 -6.406 1.00 89.50 494 GLU A N 1
ATOM 3873 C CA . GLU A 1 494 ? -18.568 5.280 -5.606 1.00 89.50 494 GLU A CA 1
ATOM 3874 C C . GLU A 1 494 ? -20.026 5.687 -5.343 1.00 89.50 494 GLU A C 1
ATOM 3876 O O . GLU A 1 494 ? -20.858 5.677 -6.249 1.00 89.50 494 GLU A O 1
ATOM 3881 N N . VAL A 1 495 ? -20.318 6.118 -4.114 1.00 91.75 495 VAL A N 1
ATOM 3882 C CA . VAL A 1 495 ? -21.609 6.689 -3.705 1.00 91.75 495 VAL A CA 1
ATOM 3883 C C . VAL A 1 495 ? -21.498 8.225 -3.747 1.00 91.75 495 VAL A C 1
ATOM 3885 O O . VAL A 1 495 ? -20.931 8.816 -2.825 1.00 91.75 495 VAL A O 1
ATOM 3888 N N . PRO A 1 496 ? -22.000 8.902 -4.803 1.00 82.56 496 PRO A N 1
ATOM 3889 C CA . PRO A 1 496 ? -21.787 10.339 -5.024 1.00 82.56 496 PRO A CA 1
ATOM 3890 C C . PRO A 1 496 ? -22.710 11.251 -4.197 1.00 82.56 496 PRO A C 1
ATOM 3892 O O . PRO A 1 496 ? -22.542 12.469 -4.206 1.00 82.56 496 PRO A O 1
ATOM 3895 N N . GLY A 1 497 ? -23.710 10.677 -3.529 1.00 89.12 497 GLY A N 1
ATOM 3896 C CA . GLY A 1 497 ? -24.761 11.382 -2.801 1.00 89.12 497 GLY A CA 1
ATOM 3897 C C . GLY A 1 497 ? -25.512 10.423 -1.881 1.00 89.12 497 GLY A C 1
ATOM 3898 O O . GLY A 1 497 ? -24.904 9.518 -1.321 1.00 89.12 497 GLY A O 1
ATOM 3899 N N . SER A 1 498 ? -26.826 10.591 -1.723 1.00 93.75 498 SER A N 1
ATOM 3900 C CA . SER A 1 498 ? -27.634 9.676 -0.901 1.00 93.75 498 SER A CA 1
ATOM 3901 C C . SER A 1 498 ? -28.193 8.517 -1.726 1.00 93.75 498 SER A C 1
ATOM 3903 O O . SER A 1 498 ? -28.962 8.744 -2.656 1.00 93.75 498 SER A O 1
ATOM 3905 N N . ILE A 1 499 ? -27.826 7.287 -1.369 1.00 94.94 499 ILE A N 1
ATOM 3906 C CA . ILE A 1 499 ? -28.355 6.045 -1.944 1.00 94.94 499 ILE A CA 1
ATOM 3907 C C . ILE A 1 499 ? -29.142 5.289 -0.872 1.00 94.94 499 ILE A C 1
ATOM 3909 O O . ILE A 1 499 ? -28.730 5.253 0.290 1.00 94.94 499 ILE A O 1
ATOM 3913 N N . PHE A 1 500 ? -30.258 4.685 -1.281 1.00 94.75 500 PHE A N 1
ATOM 3914 C CA . PHE A 1 500 ? -31.141 3.882 -0.438 1.00 94.75 500 PHE A CA 1
ATOM 3915 C C . PHE A 1 500 ? -31.230 2.467 -1.006 1.00 94.75 500 PHE A C 1
ATOM 3917 O O . PHE A 1 500 ? -31.643 2.286 -2.150 1.00 94.75 500 PHE A O 1
ATOM 3924 N N . LEU A 1 501 ? -30.837 1.476 -0.208 1.00 95.50 501 LEU A N 1
ATOM 3925 C CA . LEU A 1 501 ? -30.937 0.061 -0.539 1.00 95.50 501 LEU A CA 1
ATOM 3926 C C . LEU A 1 501 ? -32.094 -0.556 0.255 1.00 95.50 501 LEU A C 1
ATOM 3928 O O . LEU A 1 501 ? -31.917 -0.847 1.442 1.00 95.50 501 LEU A O 1
ATOM 3932 N N . PRO A 1 502 ? -33.271 -0.752 -0.368 1.00 93.88 502 PRO A N 1
ATOM 3933 C CA . PRO A 1 502 ? -34.400 -1.381 0.299 1.00 93.88 502 PRO A CA 1
ATOM 3934 C C . PRO A 1 502 ? -34.134 -2.863 0.575 1.00 93.88 502 PRO A C 1
ATOM 3936 O O . PRO A 1 502 ? -33.164 -3.448 0.077 1.00 93.88 502 PRO A O 1
ATOM 3939 N N . ARG A 1 503 ? -35.036 -3.505 1.322 1.00 92.75 503 ARG A N 1
ATOM 3940 C CA . ARG A 1 503 ? -34.998 -4.955 1.558 1.00 92.75 503 ARG A CA 1
ATOM 3941 C C . ARG A 1 503 ? -34.844 -5.733 0.243 1.00 92.75 503 ARG A C 1
ATOM 3943 O O . ARG A 1 503 ? -35.696 -5.670 -0.640 1.00 92.75 503 ARG A O 1
ATOM 3950 N N . GLY A 1 504 ? -33.780 -6.522 0.146 1.00 94.44 504 GLY A N 1
ATOM 3951 C CA . GLY A 1 504 ? -33.445 -7.293 -1.048 1.00 94.44 504 GLY A CA 1
ATOM 3952 C C . GLY A 1 504 ? -32.097 -7.991 -0.915 1.00 94.44 504 GLY A C 1
ATOM 3953 O O . GLY A 1 504 ? -31.390 -7.813 0.074 1.00 94.44 504 GLY A O 1
ATOM 3954 N N . THR A 1 505 ? -31.742 -8.804 -1.906 1.00 96.94 505 THR A N 1
ATOM 3955 C CA . THR A 1 505 ? -30.406 -9.404 -2.006 1.00 96.94 505 THR A CA 1
ATOM 3956 C C . THR A 1 505 ? -29.624 -8.709 -3.108 1.00 96.94 505 THR A C 1
ATOM 3958 O O . THR A 1 505 ? -30.090 -8.641 -4.244 1.00 96.94 505 THR A O 1
ATOM 3961 N N . TYR A 1 506 ? -28.433 -8.229 -2.768 1.00 96.94 506 TYR A N 1
ATOM 3962 C CA . TYR A 1 506 ? -27.550 -7.492 -3.657 1.00 96.94 506 TYR A CA 1
ATOM 3963 C C . TYR A 1 506 ? -26.231 -8.240 -3.838 1.00 96.94 506 TYR A C 1
ATOM 3965 O O . TYR A 1 506 ? -25.678 -8.767 -2.874 1.00 96.94 506 TYR A O 1
ATOM 3973 N N . SER A 1 507 ? -25.731 -8.282 -5.070 1.00 95.56 507 SER A N 1
ATOM 3974 C CA . SER A 1 507 ? -24.397 -8.787 -5.400 1.00 95.56 507 SER A CA 1
ATOM 3975 C C . SER A 1 507 ? -23.449 -7.597 -5.464 1.00 95.56 507 SER A C 1
ATOM 3977 O O . SER A 1 507 ? -23.667 -6.695 -6.272 1.00 95.56 507 SER A O 1
ATOM 3979 N N . VAL A 1 508 ? -22.417 -7.585 -4.625 1.00 93.75 508 VAL A N 1
ATOM 3980 C CA . VAL A 1 508 ? -21.416 -6.518 -4.594 1.00 93.75 508 VAL A CA 1
ATOM 3981 C C . VAL A 1 508 ? -20.204 -6.959 -5.410 1.00 93.75 508 VAL A C 1
ATOM 3983 O O . VAL A 1 508 ? -19.447 -7.822 -4.970 1.00 93.75 508 VAL A O 1
ATOM 3986 N N . THR A 1 509 ? -20.049 -6.403 -6.611 1.00 88.06 509 THR A N 1
ATOM 3987 C CA . THR A 1 509 ? -19.031 -6.830 -7.598 1.00 88.06 509 THR A CA 1
ATOM 3988 C C . THR A 1 509 ? -17.813 -5.902 -7.655 1.00 88.06 509 THR A C 1
ATOM 3990 O O . THR A 1 509 ? -16.789 -6.247 -8.246 1.00 88.06 509 THR A O 1
ATOM 3993 N N . ARG A 1 510 ? -17.912 -4.724 -7.028 1.00 87.94 510 ARG A N 1
ATOM 3994 C CA . ARG A 1 510 ? -16.873 -3.689 -6.913 1.00 87.94 510 ARG A CA 1
ATOM 3995 C C . ARG A 1 510 ? -16.896 -3.100 -5.515 1.00 87.94 510 ARG A C 1
ATOM 3997 O O . ARG A 1 510 ? -17.951 -3.090 -4.879 1.00 87.94 510 ARG A O 1
ATOM 4004 N N . ASP A 1 511 ? -15.771 -2.553 -5.075 1.00 89.94 511 ASP A N 1
ATOM 4005 C CA . ASP A 1 511 ? -15.687 -1.919 -3.764 1.00 89.94 511 ASP A CA 1
ATOM 4006 C C . ASP A 1 511 ? -16.722 -0.815 -3.616 1.00 89.94 511 ASP A C 1
ATOM 4008 O O . ASP A 1 511 ? -16.907 0.010 -4.510 1.00 89.94 511 ASP A O 1
ATOM 4012 N N . ILE A 1 512 ? -17.381 -0.770 -2.464 1.00 94.44 512 ILE A N 1
ATOM 4013 C CA . ILE A 1 512 ? -18.292 0.324 -2.147 1.00 94.44 512 ILE A CA 1
ATOM 4014 C C . ILE A 1 512 ? -17.480 1.435 -1.487 1.00 94.44 512 ILE A C 1
ATOM 4016 O O . ILE A 1 512 ? -16.970 1.253 -0.384 1.00 94.44 512 ILE A O 1
ATOM 4020 N N . TYR A 1 513 ? -17.397 2.598 -2.131 1.00 92.56 513 TYR A N 1
ATOM 4021 C CA . TYR A 1 513 ? -16.755 3.785 -1.565 1.00 92.56 513 TYR A CA 1
ATOM 4022 C C . TYR A 1 513 ? -17.787 4.875 -1.274 1.00 92.56 513 TYR A C 1
ATOM 4024 O O . TYR A 1 513 ? -18.306 5.522 -2.188 1.00 92.56 513 TYR A O 1
ATOM 4032 N N . VAL A 1 514 ? -18.082 5.111 0.006 1.00 93.88 514 VAL A N 1
ATOM 4033 C CA . VAL A 1 514 ? -18.961 6.213 0.418 1.00 93.88 514 VAL A CA 1
ATOM 4034 C C . VAL A 1 514 ? -18.135 7.485 0.538 1.00 93.88 514 VAL A C 1
ATOM 4036 O O . VAL A 1 514 ? -17.381 7.637 1.502 1.00 93.88 514 VAL A O 1
ATOM 4039 N N . ARG A 1 515 ? -18.274 8.390 -0.441 1.00 88.50 515 ARG A N 1
ATOM 4040 C CA . ARG A 1 515 ? -17.488 9.629 -0.524 1.00 88.50 515 ARG A CA 1
ATOM 4041 C C . ARG A 1 515 ? -17.664 10.503 0.730 1.00 88.50 515 ARG A C 1
ATOM 4043 O O . ARG A 1 515 ? -18.775 10.568 1.263 1.00 88.50 515 ARG A O 1
ATOM 4050 N N . PRO A 1 516 ? -16.612 11.212 1.174 1.00 86.00 516 PRO A N 1
ATOM 4051 C CA . PRO A 1 516 ? -16.727 12.195 2.248 1.00 86.00 516 PRO A CA 1
ATOM 4052 C C . PRO A 1 516 ? -17.668 13.352 1.870 1.00 86.00 516 PRO A C 1
ATOM 4054 O O . PRO A 1 516 ? -17.977 13.583 0.700 1.00 86.00 516 PRO A O 1
ATOM 4057 N N . GLY A 1 517 ? -18.148 14.080 2.875 1.00 83.25 517 GLY A N 1
ATOM 4058 C CA . GLY A 1 517 ? -19.029 15.233 2.702 1.00 83.25 517 GLY A CA 1
ATOM 4059 C C . GLY A 1 517 ? -20.487 14.848 2.457 1.00 83.25 517 GLY A C 1
ATOM 4060 O O . GLY A 1 517 ? -21.295 14.839 3.387 1.00 83.25 517 GLY A O 1
ATOM 4061 N N . ASN A 1 518 ? -20.847 14.567 1.203 1.00 84.75 518 ASN A N 1
ATOM 4062 C CA . ASN A 1 518 ? -22.240 14.375 0.776 1.00 84.75 518 ASN A CA 1
ATOM 4063 C C . ASN A 1 518 ? -22.653 12.906 0.551 1.00 84.75 518 ASN A C 1
ATOM 4065 O O . ASN A 1 518 ? -23.851 12.640 0.415 1.00 84.75 518 ASN A O 1
ATOM 4069 N N . GLY A 1 519 ? -21.705 11.965 0.520 1.00 91.31 519 GLY A N 1
ATOM 4070 C CA . GLY A 1 519 ? -21.982 10.540 0.345 1.00 91.31 519 GLY A CA 1
ATOM 4071 C C . GLY A 1 519 ? -22.715 9.952 1.551 1.00 91.31 519 GLY A C 1
ATOM 4072 O O . GLY A 1 519 ? -22.244 10.040 2.688 1.00 91.31 519 GLY A O 1
ATOM 4073 N N . ARG A 1 520 ? -23.882 9.346 1.316 1.00 95.75 520 ARG A N 1
ATOM 4074 C CA . ARG A 1 520 ? -24.687 8.674 2.343 1.00 95.75 520 ARG A CA 1
ATOM 4075 C C . ARG A 1 520 ? -25.257 7.373 1.801 1.00 95.75 520 ARG A C 1
ATOM 4077 O O . ARG A 1 520 ? -25.997 7.391 0.821 1.00 95.75 520 ARG A O 1
ATOM 4084 N N . LEU A 1 521 ? -24.960 6.257 2.452 1.00 97.25 521 LEU A N 1
ATOM 4085 C CA . LEU A 1 521 ? -25.518 4.954 2.095 1.00 97.25 521 LEU A CA 1
ATOM 4086 C C . LEU A 1 521 ? -26.487 4.501 3.188 1.00 97.25 521 LEU A C 1
ATOM 4088 O O . LEU A 1 521 ? -26.075 4.283 4.325 1.00 97.25 521 LEU A O 1
ATOM 4092 N N . HIS A 1 522 ? -27.764 4.384 2.835 1.00 96.25 522 HIS A N 1
ATOM 4093 C CA . HIS A 1 522 ? -28.821 3.899 3.717 1.00 96.25 522 HIS A CA 1
ATOM 4094 C C . HIS A 1 522 ? -29.165 2.470 3.316 1.00 96.25 522 HIS A C 1
ATOM 4096 O O . HIS A 1 522 ? -29.480 2.217 2.152 1.00 96.25 522 HIS A O 1
ATOM 4102 N N . ILE A 1 523 ? -29.094 1.543 4.264 1.00 95.75 523 ILE A N 1
ATOM 4103 C CA . ILE A 1 523 ? -29.397 0.130 4.046 1.00 95.75 523 ILE A CA 1
ATOM 4104 C C . ILE A 1 523 ? -30.561 -0.230 4.957 1.00 95.75 523 ILE A C 1
ATOM 4106 O O . ILE A 1 523 ? -30.460 -0.098 6.175 1.00 95.75 523 ILE A O 1
ATOM 4110 N N . GLU A 1 524 ? -31.674 -0.644 4.358 1.00 92.50 524 GLU A N 1
ATOM 4111 C CA . GLU A 1 524 ? -32.881 -0.968 5.107 1.00 92.50 524 GLU A CA 1
ATOM 4112 C C . GLU A 1 524 ? -32.812 -2.365 5.750 1.00 92.50 524 GLU A C 1
ATOM 4114 O O . GLU A 1 524 ? -32.147 -3.273 5.231 1.00 92.50 524 GLU A O 1
ATOM 4119 N N . PRO A 1 525 ? -33.549 -2.582 6.854 1.00 91.81 525 PRO A N 1
ATOM 4120 C CA . PRO A 1 525 ? -33.632 -3.878 7.520 1.00 91.81 525 PRO A CA 1
ATOM 4121 C C . PRO A 1 525 ? -34.045 -5.021 6.583 1.00 91.81 525 PRO A C 1
ATOM 4123 O O . PRO A 1 525 ? -34.963 -4.896 5.771 1.00 91.81 525 PRO A O 1
ATOM 4126 N N . GLY A 1 526 ? -33.379 -6.171 6.717 1.00 91.56 526 GLY A N 1
ATOM 4127 C CA . GLY A 1 526 ? -33.618 -7.351 5.881 1.00 91.56 526 GLY A CA 1
ATOM 4128 C C . GLY A 1 526 ? -32.896 -7.342 4.528 1.00 91.56 526 GLY A C 1
ATOM 4129 O O . GLY A 1 526 ? -33.088 -8.276 3.744 1.00 91.56 526 GLY A O 1
ATOM 4130 N N . ALA A 1 527 ? -32.077 -6.327 4.236 1.00 94.88 527 ALA A N 1
ATOM 4131 C CA . ALA A 1 527 ? -31.157 -6.353 3.104 1.00 94.88 527 ALA A CA 1
ATOM 4132 C C . ALA A 1 527 ? -30.001 -7.351 3.325 1.00 94.88 527 ALA A C 1
ATOM 4134 O O . ALA A 1 527 ? -29.476 -7.493 4.432 1.00 94.88 527 ALA A O 1
ATOM 4135 N N . ILE A 1 528 ? -29.600 -8.030 2.249 1.00 96.75 528 ILE A N 1
ATOM 4136 C CA . ILE A 1 528 ? -28.486 -8.982 2.210 1.00 96.75 528 ILE A CA 1
ATOM 4137 C C . ILE A 1 528 ? -27.503 -8.511 1.144 1.00 96.75 528 ILE A C 1
ATOM 4139 O O . ILE A 1 528 ? -27.837 -8.504 -0.040 1.00 96.75 528 ILE A O 1
ATOM 4143 N N . LEU A 1 529 ? -26.295 -8.139 1.547 1.00 97.44 529 LEU A N 1
ATOM 4144 C CA . LEU A 1 529 ? -25.217 -7.756 0.646 1.00 97.44 529 LEU A CA 1
ATOM 4145 C C . LEU A 1 529 ? -24.229 -8.922 0.561 1.00 97.44 529 LEU A C 1
ATOM 4147 O O . LEU A 1 529 ? -23.596 -9.277 1.555 1.00 97.44 529 LEU A O 1
ATOM 4151 N N . LYS A 1 530 ? -24.129 -9.525 -0.626 1.00 96.56 530 LYS A N 1
ATOM 4152 C CA . LYS A 1 530 ? -23.213 -10.625 -0.936 1.00 96.56 530 LYS A CA 1
ATOM 4153 C C . LYS A 1 530 ? -22.006 -10.093 -1.690 1.00 96.56 530 LYS A C 1
ATOM 4155 O O . LYS A 1 530 ? -22.128 -9.745 -2.862 1.00 96.56 530 LYS A O 1
ATOM 4160 N N . PHE A 1 531 ? -20.867 -10.026 -1.023 1.00 92.75 531 PHE A N 1
ATOM 4161 C CA . PHE A 1 531 ? -19.634 -9.492 -1.578 1.00 92.75 531 PHE A CA 1
ATOM 4162 C C . PHE A 1 531 ? -18.863 -10.555 -2.338 1.00 92.75 531 PHE A C 1
ATOM 4164 O O . PHE A 1 531 ? -18.594 -11.635 -1.813 1.00 92.75 531 PHE A O 1
ATOM 4171 N N . ASP A 1 532 ? -18.466 -10.237 -3.564 1.00 88.12 532 ASP A N 1
ATOM 4172 C CA . ASP A 1 532 ? -17.458 -11.036 -4.244 1.00 88.12 532 ASP A CA 1
ATOM 4173 C C . ASP A 1 532 ? -16.150 -11.028 -3.430 1.00 88.12 532 ASP A C 1
ATOM 4175 O O . ASP A 1 532 ? -15.873 -10.132 -2.626 1.00 88.12 532 ASP A O 1
ATOM 4179 N N . ARG A 1 533 ? -15.332 -12.064 -3.621 1.00 82.81 533 ARG A N 1
ATOM 4180 C CA . ARG A 1 533 ? -14.040 -12.220 -2.935 1.00 82.81 533 ARG A CA 1
ATOM 4181 C C . ARG A 1 533 ? -13.186 -10.961 -3.107 1.00 82.81 533 ARG A C 1
ATOM 4183 O O . ARG A 1 533 ? -13.186 -10.365 -4.179 1.00 82.81 533 ARG A O 1
ATOM 4190 N N . SER A 1 534 ? -12.460 -10.559 -2.070 1.00 79.31 534 SER A N 1
ATOM 4191 C CA . SER A 1 534 ? -11.581 -9.379 -2.050 1.00 79.31 534 SER A CA 1
ATOM 4192 C C . SER A 1 534 ? -12.255 -8.045 -2.412 1.00 79.31 534 SER A C 1
ATOM 4194 O O . SER A 1 534 ? -11.553 -7.105 -2.783 1.00 79.31 534 SER A O 1
ATOM 4196 N N . ILE A 1 535 ? -13.589 -7.968 -2.334 1.00 86.12 535 ILE A N 1
ATOM 4197 C CA . ILE A 1 535 ? -14.334 -6.709 -2.396 1.00 86.12 535 ILE A CA 1
ATOM 4198 C C . ILE A 1 535 ? -14.584 -6.203 -0.978 1.00 86.12 535 ILE A C 1
ATOM 4200 O O . ILE A 1 535 ? -14.949 -6.972 -0.087 1.00 86.12 535 ILE A O 1
ATOM 4204 N N . GLY A 1 536 ? -14.394 -4.907 -0.766 1.00 89.88 536 GLY A N 1
ATOM 4205 C CA . GLY A 1 536 ? -14.602 -4.245 0.517 1.00 89.88 536 GLY A CA 1
ATOM 4206 C C . GLY A 1 536 ? -15.628 -3.120 0.471 1.00 89.88 536 GLY A C 1
ATOM 4207 O O . GLY A 1 536 ? -16.155 -2.736 -0.576 1.00 89.88 536 GLY A O 1
ATOM 4208 N N . MET A 1 537 ? -15.897 -2.557 1.645 1.00 92.81 537 MET A N 1
ATOM 4209 C CA . MET A 1 537 ? -16.643 -1.311 1.787 1.00 92.81 537 MET A CA 1
ATOM 4210 C C . MET A 1 537 ? -15.818 -0.311 2.591 1.00 92.81 537 MET A C 1
ATOM 4212 O O . MET A 1 537 ? -15.469 -0.581 3.736 1.00 92.81 537 MET A O 1
ATOM 4216 N N . MET A 1 538 ? -15.570 0.863 2.015 1.00 91.88 538 MET A N 1
ATOM 4217 C CA . MET A 1 538 ? -14.893 1.981 2.663 1.00 91.88 538 MET A CA 1
ATOM 4218 C C . MET A 1 538 ? -15.849 3.161 2.816 1.00 91.88 538 MET A C 1
ATOM 4220 O O . MET A 1 538 ? -16.361 3.705 1.835 1.00 91.88 538 MET A O 1
ATOM 4224 N N . VAL A 1 539 ? -16.068 3.590 4.055 1.00 94.50 539 VAL A N 1
ATOM 4225 C CA . VAL A 1 539 ? -16.982 4.682 4.391 1.00 94.50 539 VAL A CA 1
ATOM 4226 C C . VAL A 1 539 ? -16.185 5.892 4.860 1.00 94.50 539 VAL A C 1
ATOM 4228 O O . VAL A 1 539 ? -15.608 5.874 5.940 1.00 94.50 539 VAL A O 1
ATOM 4231 N N . GLN A 1 540 ? -16.175 6.956 4.056 1.00 91.44 540 GLN A N 1
ATOM 4232 C CA . GLN A 1 540 ? -15.661 8.283 4.432 1.00 91.44 540 GLN A CA 1
ATOM 4233 C C . GLN A 1 540 ? -16.784 9.320 4.590 1.00 91.44 540 GLN A C 1
ATOM 4235 O O . GLN A 1 540 ? -16.593 10.359 5.213 1.00 91.44 540 GLN A O 1
ATOM 4240 N N . GLY A 1 541 ? -17.962 9.048 4.025 1.00 92.56 541 GLY A N 1
ATOM 4241 C CA . GLY A 1 541 ? -19.200 9.786 4.273 1.00 92.56 541 GLY A CA 1
ATOM 4242 C C . GLY A 1 541 ? -19.951 9.233 5.481 1.00 92.56 541 GLY A C 1
ATOM 4243 O O . GLY A 1 541 ? -19.390 9.108 6.567 1.00 92.56 541 GLY A O 1
ATOM 4244 N N . VAL A 1 542 ? -21.229 8.898 5.298 1.00 95.31 542 VAL A N 1
ATOM 4245 C CA . VAL A 1 542 ? -22.082 8.332 6.355 1.00 95.31 542 VAL A CA 1
ATOM 4246 C C . VAL A 1 542 ? -22.704 7.015 5.898 1.00 95.31 542 VAL A C 1
ATOM 4248 O O . VAL A 1 542 ? -23.293 6.943 4.818 1.00 95.31 542 VAL A O 1
ATOM 4251 N N . LEU A 1 543 ? -22.625 5.991 6.744 1.00 97.44 543 LEU A N 1
ATOM 4252 C CA . LEU A 1 543 ? -23.382 4.753 6.599 1.00 97.44 543 LEU A CA 1
ATOM 4253 C C . LEU A 1 543 ? -24.501 4.703 7.642 1.00 97.44 543 LEU A C 1
ATOM 4255 O O . LEU A 1 543 ? -24.254 4.819 8.842 1.00 97.44 543 LEU A O 1
ATOM 4259 N N . ILE A 1 544 ? -25.728 4.502 7.175 1.00 96.50 544 ILE A N 1
ATOM 4260 C CA . ILE A 1 544 ? -26.900 4.267 8.017 1.00 96.50 544 ILE A CA 1
ATOM 4261 C C . ILE A 1 544 ? -27.367 2.845 7.729 1.00 96.50 544 ILE A C 1
ATOM 4263 O O . ILE A 1 544 ? -28.003 2.573 6.714 1.00 96.50 544 ILE A O 1
ATOM 4267 N N . SER A 1 545 ? -26.982 1.936 8.617 1.00 92.19 545 SER A N 1
ATOM 4268 C CA . SER A 1 545 ? -27.358 0.526 8.613 1.00 92.19 545 SER A CA 1
ATOM 4269 C C . SER A 1 545 ? -28.009 0.238 9.960 1.00 92.19 545 SER A C 1
ATOM 4271 O O . SER A 1 545 ? -27.397 -0.314 10.876 1.00 92.19 545 SER A O 1
ATOM 4273 N N . GLU A 1 546 ? -29.224 0.759 10.127 1.00 84.44 546 GLU A N 1
ATOM 4274 C CA . GLU A 1 546 ? -29.974 0.664 11.374 1.00 84.44 546 GLU A CA 1
ATOM 4275 C C . GLU A 1 546 ? -31.369 0.087 11.145 1.00 84.44 546 GLU A C 1
ATOM 4277 O O . GLU A 1 546 ? -32.015 0.341 10.129 1.00 84.44 546 GLU A O 1
ATOM 4282 N N . SER A 1 547 ? -31.819 -0.713 12.111 1.00 68.00 547 SER A N 1
ATOM 4283 C CA . SER A 1 547 ? -33.160 -1.281 12.156 1.00 68.00 547 SER A CA 1
ATOM 4284 C C . SER A 1 547 ? -33.802 -0.991 13.502 1.00 68.00 547 SER A C 1
ATOM 4286 O O . SER A 1 547 ? -33.241 -1.350 14.539 1.00 68.00 547 SER A O 1
ATOM 4288 N N . ASP A 1 548 ? -35.011 -0.436 13.476 1.00 62.50 548 ASP A N 1
ATOM 4289 C CA . ASP A 1 548 ? -35.879 -0.328 14.654 1.00 62.50 548 ASP A CA 1
ATOM 4290 C C . ASP A 1 548 ? -36.647 -1.639 14.926 1.00 62.50 548 ASP A C 1
ATOM 4292 O O . ASP A 1 548 ? -37.270 -1.806 15.974 1.00 62.50 548 ASP A O 1
ATOM 4296 N N . LEU A 1 549 ? -36.612 -2.594 13.985 1.00 61.31 549 LEU A N 1
ATOM 4297 C CA . LEU A 1 549 ? -37.304 -3.878 14.072 1.00 61.31 549 LEU A CA 1
ATOM 4298 C C . LEU A 1 549 ? -36.340 -4.971 14.553 1.00 61.31 549 LEU A C 1
ATOM 4300 O O . LEU A 1 549 ? -35.370 -5.308 13.870 1.00 61.31 549 LEU A O 1
ATOM 4304 N N . GLU A 1 550 ? -36.646 -5.610 15.684 1.00 59.59 550 GLU A N 1
ATOM 4305 C CA . GLU A 1 550 ? -35.861 -6.753 16.189 1.00 59.59 550 GLU A CA 1
ATOM 4306 C C . GLU A 1 550 ? -35.951 -8.001 15.291 1.00 59.59 550 GLU A C 1
ATOM 4308 O O . GLU A 1 550 ? -35.158 -8.927 15.430 1.00 59.59 550 GLU A O 1
ATOM 4313 N N . THR A 1 551 ? -36.892 -8.042 14.344 1.00 68.50 551 THR A N 1
ATOM 4314 C CA . THR A 1 551 ? -37.196 -9.254 13.569 1.00 68.50 551 THR A CA 1
ATOM 4315 C C . THR A 1 551 ? -36.304 -9.486 12.350 1.00 68.50 551 THR A C 1
ATOM 4317 O O . THR A 1 551 ? -36.254 -10.612 11.861 1.00 68.50 551 THR A O 1
ATOM 4320 N N . GLN A 1 552 ? -35.653 -8.453 11.797 1.00 83.00 552 GLN A N 1
ATOM 4321 C CA . GLN A 1 552 ? -34.849 -8.577 10.570 1.00 83.00 552 GLN A CA 1
ATOM 4322 C C . GLN A 1 552 ? -33.552 -7.772 10.677 1.00 83.00 552 GLN A C 1
ATOM 4324 O O . GLN A 1 552 ? -33.580 -6.544 10.743 1.00 83.00 552 GLN A O 1
ATOM 4329 N N . SER A 1 553 ? -32.424 -8.481 10.681 1.00 90.19 553 SER A N 1
ATOM 4330 C CA . SER A 1 553 ? -31.078 -7.901 10.659 1.00 90.19 553 SER A CA 1
ATOM 4331 C C . SER A 1 553 ? -30.621 -7.608 9.227 1.00 90.19 553 SER A C 1
ATOM 4333 O O . SER A 1 553 ? -31.132 -8.195 8.269 1.00 90.19 553 SER A O 1
ATOM 4335 N N . ILE A 1 554 ? -29.636 -6.724 9.082 1.00 95.00 554 ILE A N 1
ATOM 4336 C CA . ILE A 1 554 ? -28.936 -6.477 7.811 1.00 95.00 554 ILE A CA 1
ATOM 4337 C C . ILE A 1 554 ? -27.737 -7.425 7.740 1.00 95.00 554 ILE A C 1
ATOM 4339 O O . ILE A 1 554 ? -26.954 -7.484 8.688 1.00 95.00 554 ILE A O 1
ATOM 4343 N N . LEU A 1 555 ? -27.598 -8.180 6.649 1.00 96.25 555 LEU A N 1
ATOM 4344 C CA . LEU A 1 555 ? -26.554 -9.199 6.500 1.00 96.25 555 LEU A CA 1
ATOM 4345 C C . LEU A 1 555 ? -25.499 -8.775 5.476 1.00 96.25 555 LEU A C 1
ATOM 4347 O O . LEU A 1 555 ? -25.817 -8.566 4.306 1.00 96.25 555 LEU A O 1
ATOM 4351 N N . TYR A 1 556 ? -24.243 -8.733 5.911 1.00 97.25 556 TYR A N 1
ATOM 4352 C CA . TYR A 1 556 ? -23.056 -8.590 5.075 1.00 97.25 556 TYR A CA 1
ATOM 4353 C C . TYR A 1 556 ? -22.315 -9.927 5.065 1.00 97.25 556 TYR A C 1
ATOM 4355 O O . TYR A 1 556 ? -21.889 -10.410 6.116 1.00 97.25 556 TYR A O 1
ATOM 4363 N N . THR A 1 557 ? -22.203 -10.546 3.895 1.00 95.81 557 THR A N 1
ATOM 4364 C CA . THR A 1 557 ? -21.634 -11.892 3.755 1.00 95.81 557 THR A CA 1
ATOM 4365 C C . THR A 1 557 ? -20.940 -12.054 2.407 1.00 95.81 557 THR A C 1
ATOM 4367 O O . THR A 1 557 ? -21.066 -11.204 1.524 1.00 95.81 557 THR A O 1
ATOM 4370 N N . ILE A 1 558 ? -20.208 -13.147 2.230 1.00 91.44 558 ILE A N 1
ATOM 4371 C CA . ILE A 1 558 ? -19.536 -13.473 0.974 1.00 91.44 558 ILE A CA 1
ATOM 4372 C C . ILE A 1 558 ? -20.528 -13.996 -0.081 1.00 91.44 558 ILE A C 1
ATOM 4374 O O . ILE A 1 558 ? -21.582 -14.561 0.216 1.00 91.44 558 ILE A O 1
ATOM 4378 N N . ASN A 1 559 ? -20.201 -13.803 -1.353 1.00 89.38 559 ASN A N 1
ATOM 4379 C CA . ASN A 1 559 ? -20.893 -14.414 -2.474 1.00 89.38 559 ASN A CA 1
ATOM 4380 C C . ASN A 1 559 ? -20.319 -15.813 -2.759 1.00 89.38 559 ASN A C 1
ATOM 4382 O O . ASN A 1 559 ? -19.278 -15.943 -3.401 1.00 89.38 559 ASN A O 1
ATOM 4386 N N . ASP A 1 560 ? -21.029 -16.861 -2.334 1.00 72.38 560 ASP A N 1
ATOM 4387 C CA . ASP A 1 560 ? -20.653 -18.280 -2.505 1.00 72.38 560 ASP A CA 1
ATOM 4388 C C . ASP A 1 560 ? -20.749 -18.807 -3.953 1.00 72.38 560 ASP A C 1
ATOM 4390 O O . ASP A 1 560 ? -21.024 -19.987 -4.186 1.00 72.38 560 ASP A O 1
ATOM 4394 N N . ARG A 1 561 ? -20.567 -17.959 -4.974 1.00 67.25 561 ARG A N 1
ATOM 4395 C CA . ARG A 1 561 ? -20.525 -18.448 -6.359 1.00 67.25 561 ARG A CA 1
ATOM 4396 C C . ARG A 1 561 ? -19.395 -19.471 -6.486 1.00 67.25 561 ARG A C 1
ATOM 4398 O O . ARG A 1 561 ? -18.245 -19.182 -6.157 1.00 67.25 561 ARG A O 1
ATOM 4405 N N . ALA A 1 562 ? -19.756 -20.672 -6.945 1.00 49.03 562 ALA A N 1
ATOM 4406 C CA . ALA A 1 562 ? -18.834 -21.786 -7.098 1.00 49.03 562 ALA A CA 1
ATOM 4407 C C . ALA A 1 562 ? -17.630 -21.364 -7.945 1.00 49.03 562 ALA A C 1
ATOM 4409 O O . ALA A 1 562 ? -17.769 -20.776 -9.019 1.00 49.03 562 ALA A O 1
ATOM 4410 N N . TYR A 1 563 ? -16.451 -21.679 -7.426 1.00 52.66 563 TYR A N 1
ATOM 4411 C CA . TYR A 1 563 ? -15.177 -21.484 -8.088 1.00 52.66 563 TYR A CA 1
ATOM 4412 C C . TYR A 1 563 ? -15.149 -22.260 -9.411 1.00 52.66 563 TYR A C 1
ATOM 4414 O O . TYR A 1 563 ? -15.133 -23.491 -9.415 1.00 52.66 563 TYR A O 1
ATOM 4422 N N . VAL A 1 564 ? -15.164 -21.554 -10.542 1.00 46.78 564 VAL A N 1
ATOM 4423 C CA . VAL A 1 564 ? -14.929 -22.165 -11.854 1.00 46.78 564 VAL A CA 1
ATOM 4424 C C . VAL A 1 564 ? -13.431 -22.090 -12.124 1.00 46.78 564 VAL A C 1
ATOM 4426 O O . VAL A 1 564 ? -12.941 -21.077 -12.607 1.00 46.78 564 VAL A O 1
ATOM 4429 N N . GLY A 1 565 ? -12.719 -23.171 -11.804 1.00 47.09 565 GLY A N 1
ATOM 4430 C CA . GLY A 1 565 ? -11.366 -23.413 -12.303 1.00 47.09 565 GLY A CA 1
ATOM 4431 C C . GLY A 1 565 ? -10.297 -23.504 -11.224 1.00 47.09 565 GLY A C 1
ATOM 4432 O O . GLY A 1 565 ? -9.497 -22.590 -11.059 1.00 47.09 565 GLY A O 1
ATOM 4433 N N . GLN A 1 566 ? -10.185 -24.665 -10.573 1.00 49.16 566 GLN A N 1
ATOM 4434 C CA . GLN A 1 566 ? -8.861 -25.127 -10.159 1.00 49.16 566 GLN A CA 1
ATOM 4435 C C . GLN A 1 566 ? -8.165 -25.470 -11.481 1.00 49.16 566 GLN A C 1
ATOM 4437 O O . GLN A 1 566 ? -8.287 -26.583 -11.993 1.00 49.16 566 GLN A O 1
ATOM 4442 N N . GLU A 1 567 ? -7.561 -24.469 -12.136 1.00 54.81 567 GLU A N 1
ATOM 4443 C CA . GLU A 1 567 ? -6.590 -24.776 -13.179 1.00 54.81 567 GLU A CA 1
ATOM 4444 C C . GLU A 1 567 ? -5.569 -25.732 -12.562 1.00 54.81 567 GLU A C 1
ATOM 4446 O O . GLU A 1 567 ? -5.298 -25.673 -11.359 1.00 54.81 567 GLU A O 1
ATOM 4451 N N . LYS A 1 568 ? -5.052 -26.667 -13.362 1.00 60.16 568 LYS A N 1
ATOM 4452 C CA . LYS A 1 568 ? -3.967 -27.543 -12.924 1.00 60.16 568 LYS A CA 1
ATOM 4453 C C . LYS A 1 568 ? -2.787 -26.665 -12.505 1.00 60.16 568 LYS A C 1
ATOM 4455 O O . LYS A 1 568 ? -1.998 -26.263 -13.353 1.00 60.16 568 LYS A O 1
ATOM 4460 N N . SER A 1 569 ? -2.695 -26.375 -11.214 1.00 74.19 569 SER A N 1
ATOM 4461 C CA . SER A 1 569 ? -1.526 -25.756 -10.620 1.00 74.19 569 SER A CA 1
ATOM 4462 C C . SER A 1 569 ? -0.421 -26.804 -10.570 1.00 74.19 569 SER A C 1
ATOM 4464 O O . SER A 1 569 ? -0.650 -27.969 -10.236 1.00 74.19 569 SER A O 1
ATOM 4466 N N . ASN A 1 570 ? 0.783 -26.389 -10.926 1.00 89.19 570 ASN A N 1
ATOM 4467 C CA . ASN A 1 570 ? 2.025 -27.123 -10.711 1.00 89.19 570 ASN A CA 1
ATOM 4468 C C . ASN A 1 570 ? 2.445 -27.135 -9.233 1.00 89.19 570 ASN A C 1
ATOM 4470 O O . ASN A 1 570 ? 3.507 -27.660 -8.930 1.00 89.19 570 ASN A O 1
ATOM 4474 N N . ILE A 1 571 ? 1.639 -26.595 -8.315 1.00 91.44 571 ILE A N 1
ATOM 4475 C CA . ILE A 1 571 ? 1.879 -26.665 -6.872 1.00 91.44 571 ILE A CA 1
ATOM 4476 C C . ILE A 1 571 ? 0.600 -27.041 -6.114 1.00 91.44 571 ILE A C 1
ATOM 4478 O O . ILE A 1 571 ? -0.508 -26.758 -6.584 1.00 91.44 571 ILE A O 1
ATOM 4482 N N . ARG A 1 572 ? 0.739 -27.666 -4.940 1.00 91.94 572 ARG A N 1
ATOM 4483 C CA . ARG A 1 572 ? -0.376 -27.998 -4.036 1.00 91.94 572 ARG A CA 1
ATOM 4484 C C . ARG A 1 572 ? 0.075 -28.125 -2.579 1.00 91.94 572 ARG A C 1
ATOM 4486 O O . ARG A 1 572 ? 1.269 -28.219 -2.304 1.00 91.94 572 ARG A O 1
ATOM 4493 N N . LEU A 1 573 ? -0.891 -28.200 -1.665 1.00 92.62 573 LEU A N 1
ATOM 4494 C CA . LEU A 1 573 ? -0.666 -28.548 -0.261 1.00 92.62 573 LEU A CA 1
ATOM 4495 C C . LEU A 1 573 ? -1.142 -29.970 0.033 1.00 92.62 573 LEU A C 1
ATOM 4497 O O . LEU A 1 573 ? -2.163 -30.415 -0.494 1.00 92.62 573 LEU A O 1
ATOM 4501 N N . SER A 1 574 ? -0.423 -30.672 0.910 1.00 91.62 574 SER A N 1
ATOM 4502 C CA . SER A 1 574 ? -0.752 -32.058 1.291 1.00 91.62 574 SER A CA 1
ATOM 4503 C C . SER A 1 574 ? -2.141 -32.242 1.940 1.00 91.62 574 SER A C 1
ATOM 4505 O O . SER A 1 574 ? -2.701 -33.337 1.859 1.00 91.62 574 SER A O 1
ATOM 4507 N N . LYS A 1 575 ? -2.721 -31.202 2.567 1.00 90.00 575 LYS A N 1
ATOM 4508 C CA . LYS A 1 575 ? -4.059 -31.219 3.194 1.00 90.00 575 LYS A CA 1
ATOM 4509 C C . LYS A 1 575 ? -4.920 -30.023 2.754 1.00 90.00 575 LYS A C 1
ATOM 4511 O O . LYS A 1 575 ? -5.344 -29.224 3.583 1.00 90.00 575 LYS A O 1
ATOM 4516 N N . ASP A 1 576 ? -5.211 -29.931 1.457 1.00 86.00 576 ASP A N 1
ATOM 4517 C CA . ASP A 1 576 ? -6.105 -28.926 0.841 1.00 86.00 576 ASP A CA 1
ATOM 4518 C C . ASP A 1 576 ? -5.619 -27.474 1.015 1.00 86.00 576 ASP A C 1
ATOM 4520 O O . ASP A 1 576 ? -4.978 -26.932 0.115 1.00 86.00 576 ASP A O 1
ATOM 4524 N N . THR A 1 577 ? -5.851 -26.865 2.180 1.00 89.19 577 THR A N 1
ATOM 4525 C CA . THR A 1 577 ? -5.422 -25.496 2.502 1.00 89.19 577 THR A CA 1
ATOM 4526 C C . THR A 1 577 ? -4.233 -25.429 3.457 1.00 89.19 577 THR A C 1
ATOM 4528 O O . THR A 1 577 ? -3.761 -24.334 3.740 1.00 89.19 577 THR A O 1
ATOM 4531 N N . GLU A 1 578 ? -3.715 -26.555 3.956 1.00 93.88 578 GLU A N 1
ATOM 4532 C CA . GLU A 1 578 ? -2.521 -26.566 4.813 1.00 93.88 578 GLU A CA 1
ATOM 4533 C C . GLU A 1 578 ? -1.621 -27.801 4.618 1.00 93.88 578 GLU A C 1
ATOM 4535 O O . GLU A 1 578 ? -2.010 -28.797 4.004 1.00 93.88 578 GLU A O 1
ATOM 4540 N N . GLY A 1 579 ? -0.398 -27.752 5.146 1.00 93.94 579 GLY A N 1
ATOM 4541 C CA . GLY A 1 579 ? 0.543 -28.874 5.213 1.00 93.94 579 GLY A CA 1
ATOM 4542 C C . GLY A 1 579 ? 1.783 -28.699 4.333 1.00 93.94 579 GLY A C 1
ATOM 4543 O O . GLY A 1 579 ? 2.187 -27.580 4.035 1.00 93.94 579 GLY A O 1
ATOM 4544 N N . LEU A 1 580 ? 2.414 -29.812 3.935 1.00 94.56 580 LEU A N 1
ATOM 4545 C CA . LEU A 1 580 ? 3.616 -29.801 3.094 1.00 94.56 580 LEU A CA 1
ATOM 4546 C C . LEU A 1 580 ? 3.339 -29.117 1.747 1.00 94.56 580 LEU A C 1
ATOM 4548 O O . LEU A 1 580 ? 2.373 -29.482 1.069 1.00 94.56 580 LEU A O 1
ATOM 4552 N N . LEU A 1 581 ? 4.203 -28.173 1.359 1.00 95.00 581 LEU A N 1
ATOM 4553 C CA . LEU A 1 581 ? 4.200 -27.569 0.028 1.00 95.00 581 LEU A CA 1
ATOM 4554 C C . LEU A 1 581 ? 4.825 -28.534 -0.987 1.00 95.00 581 LEU A C 1
ATOM 4556 O O . LEU A 1 581 ? 6.018 -28.847 -0.924 1.00 95.00 581 LEU A O 1
ATOM 4560 N N . GLU A 1 582 ? 4.011 -28.974 -1.941 1.00 93.75 582 GLU A N 1
ATOM 4561 C CA . GLU A 1 582 ? 4.402 -29.875 -3.019 1.00 93.75 582 GLU A CA 1
ATOM 4562 C C . GLU A 1 582 ? 4.464 -29.110 -4.348 1.00 93.75 582 GLU A C 1
ATOM 4564 O O . GLU A 1 582 ? 3.533 -28.381 -4.695 1.00 93.75 582 GLU A O 1
ATOM 4569 N N . VAL A 1 583 ? 5.544 -29.292 -5.109 1.00 93.75 583 VAL A N 1
ATOM 4570 C CA . VAL A 1 583 ? 5.801 -28.628 -6.398 1.00 93.75 583 VAL A CA 1
ATOM 4571 C C . VAL A 1 583 ? 6.059 -29.656 -7.496 1.00 93.75 583 VAL A C 1
ATOM 4573 O O . VAL A 1 583 ? 6.667 -30.694 -7.249 1.00 93.75 583 VAL A O 1
ATOM 4576 N N . HIS A 1 584 ? 5.607 -29.371 -8.713 1.00 92.25 584 HIS A N 1
ATOM 4577 C CA . HIS A 1 584 ? 5.768 -30.220 -9.887 1.00 92.25 584 HIS A CA 1
ATOM 4578 C C . HIS A 1 584 ? 6.739 -29.575 -10.875 1.00 92.25 584 HIS A C 1
ATOM 4580 O O . HIS A 1 584 ? 6.382 -28.647 -11.607 1.00 92.25 584 HIS A O 1
ATOM 4586 N N . VAL A 1 585 ? 7.967 -30.086 -10.906 1.00 87.88 585 VAL A N 1
ATOM 4587 C CA . VAL A 1 585 ? 9.079 -29.547 -11.696 1.00 87.88 585 VAL A CA 1
ATOM 4588 C C . VAL A 1 585 ? 9.694 -30.684 -12.505 1.00 87.88 585 VAL A C 1
ATOM 4590 O O . VAL A 1 585 ? 9.837 -31.795 -12.008 1.00 87.88 585 VAL A O 1
ATOM 4593 N N . ASP A 1 586 ? 10.012 -30.428 -13.776 1.00 85.81 586 ASP A N 1
ATOM 4594 C CA . ASP A 1 586 ? 10.674 -31.387 -14.677 1.00 85.81 586 ASP A CA 1
ATOM 4595 C C . ASP A 1 586 ? 9.963 -32.760 -14.815 1.00 85.81 586 ASP A C 1
ATOM 4597 O O . ASP A 1 586 ? 10.567 -33.754 -15.205 1.00 85.81 586 ASP A O 1
ATOM 4601 N N . GLY A 1 587 ? 8.646 -32.802 -14.571 1.00 86.88 587 GLY A N 1
ATOM 4602 C CA . GLY A 1 587 ? 7.809 -34.000 -14.722 1.00 86.88 587 GLY A CA 1
ATOM 4603 C C . GLY A 1 587 ? 7.607 -34.825 -13.447 1.00 86.88 587 GLY A C 1
ATOM 4604 O O . GLY A 1 587 ? 6.921 -35.846 -13.510 1.00 86.88 587 GLY A O 1
ATOM 4605 N N . GLU A 1 588 ? 8.155 -34.393 -12.308 1.00 90.94 588 GLU A N 1
ATOM 4606 C CA . GLU A 1 588 ? 8.033 -35.082 -11.019 1.00 90.94 588 GLU A CA 1
ATOM 4607 C C . GLU A 1 588 ? 7.501 -34.155 -9.917 1.00 90.94 588 GLU A C 1
ATOM 4609 O O . GLU A 1 588 ? 7.687 -32.938 -9.953 1.00 90.94 588 GLU A O 1
ATOM 4614 N N . TRP A 1 589 ? 6.818 -34.741 -8.927 1.00 92.88 589 TRP A N 1
ATOM 4615 C CA . TRP A 1 589 ? 6.388 -34.041 -7.713 1.00 92.88 589 TRP A CA 1
ATOM 4616 C C . TRP A 1 589 ? 7.470 -34.117 -6.634 1.00 92.88 589 TRP A C 1
ATOM 4618 O O . TRP A 1 589 ? 8.039 -35.179 -6.382 1.00 92.88 589 TRP A O 1
ATOM 4628 N N . GLY A 1 590 ? 7.702 -32.994 -5.964 1.00 92.06 590 GLY A N 1
ATOM 4629 C CA . GLY A 1 590 ? 8.702 -32.820 -4.919 1.00 92.06 590 GLY A CA 1
ATOM 4630 C C . GLY A 1 590 ? 8.285 -31.827 -3.848 1.00 92.06 590 GLY A C 1
ATOM 4631 O O . GLY A 1 590 ? 7.206 -31.248 -3.923 1.00 92.06 590 GLY A O 1
ATOM 4632 N N . SER A 1 591 ? 9.161 -31.589 -2.876 1.00 91.94 591 SER A N 1
ATOM 4633 C CA . SER A 1 591 ? 9.001 -30.561 -1.843 1.00 91.94 591 SER A CA 1
ATOM 4634 C C . SER A 1 591 ? 9.979 -29.396 -2.021 1.00 91.94 591 SER A C 1
ATOM 4636 O O . SER A 1 591 ? 10.946 -29.479 -2.782 1.00 91.94 591 SER A O 1
ATOM 4638 N N . VAL A 1 592 ? 9.752 -28.325 -1.262 1.00 92.44 592 VAL A N 1
ATOM 4639 C CA . VAL A 1 592 ? 10.613 -27.134 -1.206 1.00 92.44 592 VAL A CA 1
ATOM 4640 C C . VAL A 1 592 ? 11.395 -27.106 0.109 1.00 92.44 592 VAL A C 1
ATOM 4642 O O . VAL A 1 592 ? 10.858 -27.469 1.158 1.00 92.44 592 VAL A O 1
ATOM 4645 N N . CYS A 1 593 ? 12.661 -26.698 0.042 1.00 90.56 593 CYS A N 1
ATOM 4646 C CA . CYS A 1 593 ? 13.506 -26.436 1.205 1.00 90.56 593 CYS A CA 1
ATOM 4647 C C . CYS A 1 593 ? 13.098 -25.133 1.908 1.00 90.56 593 CYS A C 1
ATOM 4649 O O . CYS A 1 593 ? 12.831 -24.141 1.238 1.00 90.56 593 CYS A O 1
ATOM 4651 N N . ASP A 1 594 ? 13.116 -25.098 3.240 1.00 89.12 594 ASP A N 1
ATOM 4652 C CA . ASP A 1 594 ? 12.842 -23.870 4.006 1.00 89.12 594 ASP A CA 1
ATOM 4653 C C . ASP A 1 594 ? 14.002 -22.852 4.010 1.00 89.12 594 ASP A C 1
ATOM 4655 O O . ASP A 1 594 ? 13.832 -21.711 4.440 1.00 89.12 594 ASP A O 1
ATOM 4659 N N . TYR A 1 595 ? 15.181 -23.227 3.510 1.00 88.44 595 TYR A N 1
ATOM 4660 C CA . TYR A 1 595 ? 16.312 -22.317 3.360 1.00 88.44 595 TYR A CA 1
ATOM 4661 C C . TYR A 1 595 ? 15.989 -21.193 2.370 1.00 88.44 595 TYR A C 1
ATOM 4663 O O . TYR A 1 595 ? 15.716 -21.447 1.196 1.00 88.44 595 TYR A O 1
ATOM 4671 N N . GLY A 1 596 ? 16.069 -19.951 2.852 1.00 84.62 596 GLY A N 1
ATOM 4672 C CA . GLY A 1 596 ? 15.754 -18.749 2.077 1.00 84.62 596 GLY A CA 1
ATOM 4673 C C . GLY A 1 596 ? 14.258 -18.467 1.926 1.00 84.62 596 GLY A C 1
ATOM 4674 O O . GLY A 1 596 ? 13.926 -17.423 1.385 1.00 84.62 596 GLY A O 1
ATOM 4675 N N . TRP A 1 597 ? 13.384 -19.347 2.430 1.00 89.81 597 TRP A N 1
ATOM 4676 C CA . TRP A 1 597 ? 11.935 -19.206 2.323 1.00 89.81 597 TRP A CA 1
ATOM 4677 C C . TRP A 1 597 ? 11.408 -18.090 3.223 1.00 89.81 597 TRP A C 1
ATOM 4679 O O . TRP A 1 597 ? 11.649 -18.089 4.435 1.00 89.81 597 TRP A O 1
ATOM 4689 N N . ASP A 1 598 ? 10.636 -17.172 2.651 1.00 89.50 598 ASP A N 1
ATOM 4690 C CA . ASP A 1 598 ? 10.039 -16.065 3.386 1.00 89.50 598 ASP A CA 1
ATOM 4691 C C . ASP A 1 598 ? 8.514 -15.938 3.187 1.00 89.50 598 ASP A C 1
ATOM 4693 O O . ASP A 1 598 ? 7.838 -16.751 2.548 1.00 89.50 598 ASP A O 1
ATOM 4697 N N . ILE A 1 599 ? 7.937 -14.901 3.803 1.00 87.44 599 ILE A N 1
ATOM 4698 C CA . ILE A 1 599 ? 6.503 -14.606 3.713 1.00 87.44 599 ILE A CA 1
ATOM 4699 C C . ILE A 1 599 ? 6.067 -14.217 2.288 1.00 87.44 599 ILE A C 1
ATOM 4701 O O . ILE A 1 599 ? 4.905 -14.414 1.923 1.00 87.44 599 ILE A O 1
ATOM 4705 N N . VAL A 1 600 ? 6.969 -13.663 1.471 1.00 84.50 600 VAL A N 1
ATOM 4706 C CA . VAL A 1 600 ? 6.688 -13.302 0.078 1.00 84.50 600 VAL A CA 1
ATOM 4707 C C . VAL A 1 600 ? 6.521 -14.576 -0.737 1.00 84.50 600 VAL A C 1
ATOM 4709 O O . VAL A 1 600 ? 5.479 -14.716 -1.384 1.00 84.50 600 VAL A O 1
ATOM 4712 N N . ASP A 1 601 ? 7.448 -15.529 -0.629 1.00 90.69 601 ASP A N 1
ATOM 4713 C CA . ASP A 1 601 ? 7.357 -16.832 -1.301 1.00 90.69 601 ASP A CA 1
ATOM 4714 C C . ASP A 1 601 ? 6.065 -17.565 -0.922 1.00 90.69 601 ASP A C 1
ATOM 4716 O O . ASP A 1 601 ? 5.292 -18.003 -1.782 1.00 90.69 601 ASP A O 1
ATOM 4720 N N . ALA A 1 602 ? 5.777 -17.607 0.381 1.00 91.31 602 ALA A N 1
ATOM 4721 C CA . ALA A 1 602 ? 4.563 -18.188 0.935 1.00 91.31 602 ALA A CA 1
ATOM 4722 C C . ALA A 1 602 ? 3.297 -17.537 0.366 1.00 91.31 602 ALA A C 1
ATOM 4724 O O . ALA A 1 602 ? 2.342 -18.224 -0.015 1.00 91.31 602 ALA A O 1
ATOM 4725 N N . SER A 1 603 ? 3.293 -16.206 0.251 1.00 85.06 603 SER A N 1
ATOM 4726 C CA . SER A 1 603 ? 2.165 -15.475 -0.316 1.00 85.06 603 SER A CA 1
ATOM 4727 C C . SER A 1 603 ? 1.936 -15.847 -1.781 1.00 85.06 603 SER A C 1
ATOM 4729 O O . SER A 1 603 ? 0.792 -16.102 -2.160 1.00 85.06 603 SER A O 1
ATOM 4731 N N . ILE A 1 604 ? 2.990 -15.922 -2.605 1.00 84.81 604 ILE A N 1
ATOM 4732 C CA . ILE A 1 604 ? 2.878 -16.294 -4.021 1.00 84.81 604 ILE A CA 1
ATOM 4733 C C . ILE A 1 604 ? 2.381 -17.734 -4.150 1.00 84.81 604 ILE A C 1
ATOM 4735 O O . ILE A 1 604 ? 1.450 -17.965 -4.922 1.00 84.81 604 ILE A O 1
ATOM 4739 N N . ALA A 1 605 ? 2.890 -18.660 -3.332 1.00 90.69 605 ALA A N 1
ATOM 4740 C CA . ALA A 1 605 ? 2.431 -20.046 -3.300 1.00 90.69 605 ALA A CA 1
ATOM 4741 C C . ALA A 1 605 ? 0.923 -20.149 -3.001 1.00 90.69 605 ALA A C 1
ATOM 4743 O O . ALA A 1 605 ? 0.180 -20.764 -3.768 1.00 90.69 605 ALA A O 1
ATOM 4744 N N . CYS A 1 606 ? 0.431 -19.493 -1.941 1.00 87.50 606 CYS A N 1
ATOM 4745 C CA . CYS A 1 606 ? -1.007 -19.482 -1.645 1.00 87.50 606 CYS A CA 1
ATOM 4746 C C . CYS A 1 606 ? -1.818 -18.886 -2.808 1.00 87.50 606 CYS A C 1
ATOM 4748 O O . CYS A 1 606 ? -2.801 -19.487 -3.245 1.00 87.50 606 CYS A O 1
ATOM 4750 N N . ASN A 1 607 ? -1.384 -17.743 -3.352 1.00 82.00 607 ASN A N 1
ATOM 4751 C CA . ASN A 1 607 ? -2.102 -17.049 -4.425 1.00 82.00 607 ASN A CA 1
ATOM 4752 C C . ASN A 1 607 ? -2.181 -17.877 -5.715 1.00 82.00 607 ASN A C 1
ATOM 4754 O O . ASN A 1 607 ? -3.225 -17.896 -6.369 1.00 82.00 607 ASN A O 1
ATOM 4758 N N . GLN A 1 608 ? -1.105 -18.586 -6.064 1.00 84.81 608 GLN A N 1
ATOM 4759 C CA . GLN A 1 608 ? -1.030 -19.474 -7.226 1.00 84.81 608 GLN A CA 1
ATOM 4760 C C . GLN A 1 608 ? -2.011 -20.652 -7.118 1.00 84.81 608 GLN A C 1
ATOM 4762 O O . GLN A 1 608 ? -2.540 -21.106 -8.130 1.00 84.81 608 GLN A O 1
ATOM 4767 N N . MET A 1 609 ? -2.335 -21.096 -5.899 1.00 85.50 609 MET A N 1
ATOM 4768 C CA . MET A 1 609 ? -3.382 -22.095 -5.637 1.00 85.50 609 MET A CA 1
ATOM 4769 C C . MET A 1 609 ? -4.804 -21.504 -5.575 1.00 85.50 609 MET A C 1
ATOM 4771 O O . MET A 1 609 ? -5.765 -22.244 -5.371 1.00 85.50 609 MET A O 1
ATOM 4775 N N . GLY A 1 610 ? -4.965 -20.187 -5.748 1.00 80.25 610 GLY A N 1
ATOM 4776 C CA . GLY A 1 610 ? -6.246 -19.492 -5.570 1.00 80.25 610 GLY A CA 1
ATOM 4777 C C . GLY A 1 610 ? -6.639 -19.282 -4.101 1.00 80.25 610 GLY A C 1
ATOM 4778 O O . GLY A 1 610 ? -7.793 -18.956 -3.814 1.00 80.25 610 GLY A O 1
ATOM 4779 N N . LEU A 1 611 ? -5.690 -19.465 -3.182 1.00 84.06 611 LEU A N 1
ATOM 4780 C CA . LEU A 1 611 ? -5.825 -19.245 -1.746 1.00 84.06 611 LEU A CA 1
ATOM 4781 C C . LEU A 1 611 ? -5.130 -17.937 -1.342 1.00 84.06 611 LEU A C 1
ATOM 4783 O O . LEU A 1 611 ? -4.492 -17.264 -2.149 1.00 84.06 611 LEU A O 1
ATOM 4787 N N . VAL A 1 612 ? -5.251 -17.555 -0.076 1.00 82.31 612 VAL A N 1
ATOM 4788 C CA . VAL A 1 612 ? -4.610 -16.364 0.492 1.00 82.31 612 VAL A CA 1
ATOM 4789 C C . VAL A 1 612 ? -3.818 -16.715 1.743 1.00 82.31 612 VAL A C 1
ATOM 4791 O O . VAL A 1 612 ? -4.143 -17.661 2.452 1.00 82.31 612 VAL A O 1
ATOM 4794 N N . LEU A 1 613 ? -2.763 -15.953 2.003 1.00 85.06 613 LEU A N 1
ATOM 4795 C CA . LEU A 1 613 ? -1.835 -16.176 3.106 1.00 85.06 613 LEU A CA 1
ATOM 4796 C C . LEU A 1 613 ? -2.137 -15.223 4.260 1.00 85.06 613 LEU A C 1
ATOM 4798 O O . LEU A 1 613 ? -2.043 -14.020 4.051 1.00 85.06 613 LEU A O 1
ATOM 4802 N N . HIS A 1 614 ? -2.411 -15.723 5.463 1.00 83.69 614 HIS A N 1
ATOM 4803 C CA . HIS A 1 614 ? -2.550 -14.872 6.646 1.00 83.69 614 HIS A CA 1
ATOM 4804 C C . HIS A 1 614 ? -1.173 -14.655 7.325 1.00 83.69 614 HIS A C 1
ATOM 4806 O O . HIS A 1 614 ? -0.469 -15.624 7.602 1.00 83.69 614 HIS A O 1
ATOM 4812 N N . PRO A 1 615 ? -0.735 -13.405 7.583 1.00 79.75 615 PRO A N 1
ATOM 4813 C CA . PRO A 1 615 ? 0.664 -13.096 7.912 1.00 79.75 615 PRO A CA 1
ATOM 4814 C C . PRO A 1 615 ? 1.151 -13.590 9.284 1.00 79.75 615 PRO A C 1
ATOM 4816 O O . PRO A 1 615 ? 2.356 -13.641 9.507 1.00 79.75 615 PRO A O 1
ATOM 4819 N N . GLU A 1 616 ? 0.250 -13.958 10.193 1.00 79.44 616 GLU A N 1
ATOM 4820 C CA . GLU A 1 616 ? 0.597 -14.299 11.586 1.00 79.44 616 GLU A CA 1
ATOM 4821 C C . GLU A 1 616 ? 0.745 -15.807 11.840 1.00 79.44 616 GLU A C 1
ATOM 4823 O O . GLU A 1 616 ? 1.262 -16.202 12.880 1.00 79.44 616 GLU A O 1
ATOM 4828 N N . ASP A 1 617 ? 0.260 -16.660 10.937 1.00 85.25 617 ASP A N 1
ATOM 4829 C CA . ASP A 1 617 ? 0.106 -18.105 11.177 1.00 85.25 617 ASP A CA 1
ATOM 4830 C C . ASP A 1 617 ? 0.257 -18.959 9.907 1.00 85.25 617 ASP A C 1
ATOM 4832 O O . ASP A 1 617 ? -0.197 -20.108 9.850 1.00 85.25 617 ASP A O 1
ATOM 4836 N N . TRP A 1 618 ? 0.884 -18.386 8.880 1.00 89.19 618 TRP A N 1
ATOM 4837 C CA . TRP A 1 618 ? 1.134 -19.061 7.614 1.00 89.19 618 TRP A CA 1
ATOM 4838 C C . TRP A 1 618 ? 2.196 -20.151 7.696 1.00 89.19 618 TRP A C 1
ATOM 4840 O O . TRP A 1 618 ? 2.120 -21.130 6.954 1.00 89.19 618 TRP A O 1
ATOM 4850 N N . SER A 1 619 ? 3.214 -19.964 8.536 1.00 92.06 619 SER A N 1
ATOM 4851 C CA . SER A 1 619 ? 4.305 -20.920 8.671 1.00 92.06 619 SER A CA 1
ATOM 4852 C C . SER A 1 619 ? 3.864 -22.074 9.563 1.00 92.06 619 SER A C 1
ATOM 4854 O O . SER A 1 619 ? 3.208 -21.876 10.586 1.00 92.06 619 SER A O 1
ATOM 4856 N N . MET A 1 620 ? 4.214 -23.293 9.158 1.00 92.56 620 MET A N 1
ATOM 4857 C CA . MET A 1 620 ? 3.978 -24.496 9.952 1.00 92.56 620 MET A CA 1
ATOM 4858 C C . MET A 1 620 ? 5.311 -25.109 10.357 1.00 92.56 620 MET A C 1
ATOM 4860 O O . MET A 1 620 ? 6.216 -25.258 9.532 1.00 92.56 620 MET A O 1
ATOM 4864 N N . GLU A 1 621 ? 5.426 -25.515 11.615 1.00 89.25 621 GLU A N 1
ATOM 4865 C CA . GLU A 1 621 ? 6.564 -26.295 12.077 1.00 89.25 621 GLU A CA 1
ATOM 4866 C C . GLU A 1 621 ? 6.518 -27.709 11.484 1.00 89.25 621 GLU A C 1
ATOM 4868 O O . GLU A 1 621 ? 5.447 -28.281 11.276 1.00 89.25 621 GLU A O 1
ATOM 4873 N N . GLN A 1 622 ? 7.683 -28.336 11.280 1.00 86.56 622 GLN A N 1
ATOM 4874 C CA . GLN A 1 622 ? 7.760 -29.711 10.761 1.00 86.56 622 GLN A CA 1
ATOM 4875 C C . GLN A 1 622 ? 6.956 -30.739 11.573 1.00 86.56 622 GLN A C 1
ATOM 4877 O O . GLN A 1 622 ? 6.592 -31.782 11.043 1.00 86.56 622 GLN A O 1
ATOM 4882 N N . SER A 1 623 ? 6.687 -30.471 12.856 1.00 87.94 623 SER A N 1
ATOM 4883 C CA . SER A 1 623 ? 5.887 -31.358 13.708 1.00 87.94 623 SER A CA 1
ATOM 4884 C C . SER A 1 623 ? 4.381 -31.314 13.402 1.00 87.94 623 SER A C 1
ATOM 4886 O O . SER A 1 623 ? 3.648 -32.216 13.810 1.00 87.94 623 SER A O 1
ATOM 4888 N N . GLU A 1 624 ? 3.914 -30.297 12.671 1.00 88.19 624 GLU A N 1
ATOM 4889 C CA . GLU A 1 624 ? 2.497 -30.061 12.369 1.00 88.19 624 GLU A CA 1
ATOM 4890 C C . GLU A 1 624 ? 2.019 -30.757 11.079 1.00 88.19 624 GLU A C 1
ATOM 4892 O O . GLU A 1 624 ? 0.812 -30.880 10.840 1.00 88.19 624 GLU A O 1
ATOM 4897 N N . PHE A 1 625 ? 2.936 -31.241 10.236 1.00 88.94 625 PHE A N 1
ATOM 4898 C CA . PHE A 1 625 ? 2.617 -31.878 8.956 1.00 88.94 625 PHE A CA 1
ATOM 4899 C C . PHE A 1 625 ? 3.484 -33.113 8.682 1.00 88.94 625 PHE A C 1
ATOM 4901 O O . PHE A 1 625 ? 4.520 -33.326 9.302 1.00 88.94 625 PHE A O 1
ATOM 4908 N N . ASP A 1 626 ? 3.043 -33.961 7.749 1.00 86.62 626 ASP A N 1
ATOM 4909 C CA . ASP A 1 626 ? 3.824 -35.131 7.342 1.00 86.62 626 ASP A CA 1
ATOM 4910 C C . ASP A 1 626 ? 4.952 -34.706 6.393 1.00 86.62 626 ASP A C 1
ATOM 4912 O O . ASP A 1 626 ? 4.740 -34.493 5.199 1.00 86.62 626 ASP A O 1
ATOM 4916 N N . SER A 1 627 ? 6.162 -34.577 6.934 1.00 79.81 627 SER A N 1
ATOM 4917 C CA . SER A 1 627 ? 7.361 -34.228 6.171 1.00 79.81 627 SER A CA 1
ATOM 4918 C C . SER A 1 627 ? 8.030 -35.433 5.497 1.00 79.81 627 SER A C 1
ATOM 4920 O O . SER A 1 627 ? 9.066 -35.268 4.853 1.00 79.81 627 SER A O 1
ATOM 4922 N N . THR A 1 628 ? 7.480 -36.650 5.597 1.00 76.12 628 THR A N 1
ATOM 4923 C CA . THR A 1 628 ? 8.138 -37.865 5.075 1.00 76.12 628 THR A CA 1
ATOM 4924 C C . THR A 1 628 ? 7.937 -38.081 3.573 1.00 76.12 628 THR A C 1
ATOM 4926 O O . THR A 1 628 ? 8.755 -38.740 2.931 1.00 76.12 628 THR A O 1
ATOM 4929 N N . HIS A 1 629 ? 6.901 -37.478 2.986 1.00 72.50 629 HIS A N 1
ATOM 4930 C CA . HIS A 1 629 ? 6.599 -37.581 1.559 1.00 72.50 629 HIS A CA 1
ATOM 4931 C C . HIS A 1 629 ? 7.490 -36.672 0.688 1.00 72.50 629 HIS A C 1
ATOM 4933 O O . HIS A 1 629 ? 7.765 -35.528 1.052 1.00 72.50 629 HIS A O 1
ATOM 4939 N N . TYR A 1 630 ? 7.897 -37.198 -0.478 1.00 81.38 630 TYR A N 1
ATOM 4940 C CA . TYR A 1 630 ? 8.680 -36.553 -1.550 1.00 81.38 630 TYR A CA 1
ATOM 4941 C C . TYR A 1 630 ? 10.097 -36.055 -1.187 1.00 81.38 630 TYR A C 1
ATOM 4943 O O . TYR A 1 630 ? 10.404 -35.733 -0.044 1.00 81.38 630 TYR A O 1
ATOM 4951 N N . GLY A 1 631 ? 11.001 -36.017 -2.169 1.00 86.19 631 GLY A N 1
ATOM 4952 C CA . GLY A 1 631 ? 12.326 -35.398 -2.025 1.00 86.19 631 GLY A CA 1
ATOM 4953 C C . GLY A 1 631 ? 12.272 -33.883 -2.240 1.00 86.19 631 GLY A C 1
ATOM 4954 O O . GLY A 1 631 ? 11.332 -33.382 -2.854 1.00 86.19 631 GLY A O 1
ATOM 4955 N N . ILE A 1 632 ? 13.277 -33.150 -1.756 1.00 89.00 632 ILE A N 1
ATOM 4956 C CA . ILE A 1 632 ? 13.403 -31.708 -2.015 1.00 89.00 632 ILE A CA 1
ATOM 4957 C C . ILE A 1 632 ? 13.854 -31.504 -3.468 1.00 89.00 632 ILE A C 1
ATOM 4959 O O . ILE A 1 632 ? 14.880 -32.055 -3.859 1.00 89.00 632 ILE A O 1
ATOM 4963 N N . LEU A 1 633 ? 13.105 -30.720 -4.251 1.00 89.50 633 LEU A N 1
ATOM 4964 C CA . LEU A 1 633 ? 13.432 -30.397 -5.651 1.00 89.50 633 LEU A CA 1
ATOM 4965 C C . LEU A 1 633 ? 13.917 -28.957 -5.851 1.00 89.50 633 LEU A C 1
ATOM 4967 O O . LEU A 1 633 ? 14.652 -28.691 -6.798 1.00 89.50 633 LEU A O 1
ATOM 4971 N N . LEU A 1 634 ? 13.492 -28.032 -4.987 1.00 89.62 634 LEU A N 1
ATOM 4972 C CA . LEU A 1 634 ? 13.845 -26.614 -5.056 1.00 89.62 634 LEU A CA 1
ATOM 4973 C C . LEU A 1 634 ? 14.358 -26.132 -3.695 1.00 89.62 634 LEU A C 1
ATOM 4975 O O . LEU A 1 634 ? 13.790 -26.480 -2.656 1.00 89.62 634 LEU A O 1
ATOM 4979 N N . SER A 1 635 ? 15.398 -25.301 -3.713 1.00 88.44 635 SER A N 1
ATOM 4980 C CA . SER A 1 635 ? 15.967 -24.629 -2.541 1.00 88.44 635 SER A CA 1
ATOM 4981 C C . SER A 1 635 ? 16.231 -23.150 -2.824 1.00 88.44 635 SER A C 1
ATOM 4983 O O . SER A 1 635 ? 16.321 -22.764 -3.990 1.00 88.44 635 SER A O 1
ATOM 4985 N N . ASN A 1 636 ? 16.357 -22.330 -1.772 1.00 87.50 636 ASN A N 1
ATOM 4986 C CA . ASN A 1 636 ? 16.669 -20.900 -1.865 1.00 87.50 636 ASN A CA 1
ATOM 4987 C C . ASN A 1 636 ? 15.763 -20.178 -2.876 1.00 87.50 636 ASN A C 1
ATOM 4989 O O . ASN A 1 636 ? 16.244 -19.517 -3.801 1.00 87.50 636 ASN A O 1
ATOM 4993 N N . ILE A 1 637 ? 14.451 -20.404 -2.753 1.00 89.38 637 ILE A N 1
ATOM 4994 C CA . ILE A 1 637 ? 13.466 -19.721 -3.592 1.00 89.38 637 ILE A CA 1
ATOM 4995 C C . ILE A 1 637 ? 13.492 -18.239 -3.222 1.00 89.38 637 ILE A C 1
ATOM 4997 O O . ILE A 1 637 ? 13.548 -17.890 -2.052 1.00 89.38 637 ILE A O 1
ATOM 5001 N N . GLN A 1 638 ? 13.545 -17.384 -4.237 1.00 85.56 638 GLN A N 1
ATOM 5002 C CA . GLN A 1 638 ? 13.588 -15.933 -4.084 1.00 85.56 638 GLN A CA 1
ATOM 5003 C C . GLN A 1 638 ? 12.545 -15.325 -5.017 1.00 85.56 638 GLN A C 1
ATOM 5005 O O . GLN A 1 638 ? 12.876 -14.870 -6.119 1.00 85.56 638 GLN A O 1
ATOM 5010 N N . CYS A 1 639 ? 11.276 -15.388 -4.614 1.00 81.50 639 CYS A N 1
ATOM 5011 C CA . CYS A 1 639 ? 10.192 -14.737 -5.333 1.00 81.50 639 CYS A CA 1
ATOM 5012 C C . CYS A 1 639 ? 10.113 -13.241 -5.006 1.00 81.50 639 CYS A C 1
ATOM 5014 O O . CYS A 1 639 ? 10.525 -12.746 -3.959 1.00 81.50 639 CYS A O 1
ATOM 5016 N N . THR A 1 640 ? 9.510 -12.501 -5.924 1.00 71.44 640 THR A N 1
ATOM 5017 C CA . THR A 1 640 ? 9.128 -11.101 -5.774 1.00 71.44 640 THR A CA 1
ATOM 5018 C C . THR A 1 640 ? 7.606 -10.983 -5.712 1.00 71.44 640 THR A C 1
ATOM 5020 O O . THR A 1 640 ? 6.869 -11.860 -6.160 1.00 71.44 640 THR A O 1
ATOM 5023 N N . LEU A 1 641 ? 7.093 -9.848 -5.228 1.00 63.28 641 LEU A N 1
ATOM 5024 C CA . LEU A 1 641 ? 5.647 -9.568 -5.221 1.00 63.28 641 LEU A CA 1
ATOM 5025 C C . LEU A 1 641 ? 5.016 -9.533 -6.629 1.00 63.28 641 LEU A C 1
ATOM 5027 O O . LEU A 1 641 ? 3.793 -9.461 -6.754 1.00 63.28 641 LEU A O 1
ATOM 5031 N N . GLN A 1 642 ? 5.833 -9.511 -7.685 1.00 64.00 642 GLN A N 1
ATOM 5032 C CA . GLN A 1 642 ? 5.398 -9.514 -9.077 1.00 64.00 642 GLN A CA 1
ATOM 5033 C C . GLN A 1 642 ? 5.317 -10.922 -9.679 1.00 64.00 642 GLN A C 1
ATOM 5035 O O . GLN A 1 642 ? 4.695 -11.076 -10.740 1.00 64.00 642 GLN A O 1
ATOM 5040 N N . ASP A 1 643 ? 5.909 -11.921 -9.024 1.00 72.38 643 ASP A N 1
ATOM 5041 C CA . ASP A 1 643 ? 5.879 -13.307 -9.470 1.00 72.38 643 ASP A CA 1
ATOM 5042 C C . ASP A 1 643 ? 4.498 -13.933 -9.269 1.00 72.38 643 ASP A C 1
ATOM 5044 O O . ASP A 1 643 ? 3.682 -13.504 -8.452 1.00 72.38 643 ASP A O 1
ATOM 5048 N N . THR A 1 644 ? 4.194 -14.923 -10.102 1.00 75.12 644 THR A N 1
ATOM 5049 C CA . THR A 1 644 ? 2.885 -15.602 -10.125 1.00 75.12 644 THR A CA 1
ATOM 5050 C C . THR A 1 644 ? 2.998 -17.111 -10.127 1.00 75.12 644 THR A C 1
ATOM 5052 O O . THR A 1 644 ? 1.992 -17.793 -9.955 1.00 75.12 644 THR A O 1
ATOM 5055 N N . ASP A 1 645 ? 4.210 -17.614 -10.343 1.00 83.62 645 ASP A N 1
ATOM 5056 C CA . ASP A 1 645 ? 4.530 -19.027 -10.318 1.00 83.62 645 ASP A CA 1
ATOM 5057 C C . ASP A 1 645 ? 5.837 -19.224 -9.548 1.00 83.62 645 ASP A C 1
ATOM 5059 O O . ASP A 1 645 ? 6.901 -18.820 -10.025 1.00 83.62 645 ASP A O 1
ATOM 5063 N N . ILE A 1 646 ? 5.765 -19.849 -8.371 1.00 89.88 646 ILE A N 1
ATOM 5064 C CA . ILE A 1 646 ? 6.945 -20.075 -7.527 1.00 89.88 646 ILE A CA 1
ATOM 5065 C C . ILE A 1 646 ? 7.990 -20.974 -8.197 1.00 89.88 646 ILE A C 1
ATOM 5067 O O . ILE A 1 646 ? 9.168 -20.903 -7.862 1.00 89.88 646 ILE A O 1
ATOM 5071 N N . THR A 1 647 ? 7.592 -21.801 -9.170 1.00 88.00 647 THR A N 1
ATOM 5072 C CA . THR A 1 647 ? 8.514 -22.694 -9.891 1.00 88.00 647 THR A CA 1
ATOM 5073 C C . THR A 1 647 ? 9.352 -21.964 -10.945 1.00 88.00 647 THR A C 1
ATOM 5075 O O . THR A 1 647 ? 10.331 -22.519 -11.443 1.00 88.00 647 THR A O 1
ATOM 5078 N N . HIS A 1 648 ? 8.980 -20.724 -11.284 1.00 85.81 648 HIS A N 1
ATOM 5079 C CA . HIS A 1 648 ? 9.730 -19.840 -12.178 1.00 85.81 648 HIS A CA 1
ATOM 5080 C C . HIS A 1 648 ? 10.548 -18.781 -11.427 1.00 85.81 648 HIS A C 1
ATOM 5082 O O . HIS A 1 648 ? 11.353 -18.087 -12.054 1.00 85.81 648 HIS A O 1
ATOM 5088 N N . CYS A 1 649 ? 10.363 -18.657 -10.109 1.00 85.94 649 CYS A N 1
ATOM 5089 C CA . CYS A 1 649 ? 11.206 -17.808 -9.278 1.00 85.94 649 CYS A CA 1
ATOM 5090 C C . CYS A 1 649 ? 12.661 -18.294 -9.315 1.00 85.94 649 CYS A C 1
ATOM 5092 O O . CYS A 1 649 ? 12.961 -19.449 -9.631 1.00 85.94 649 CYS A O 1
ATOM 5094 N N . LYS A 1 650 ? 13.596 -17.403 -8.976 1.00 84.12 650 LYS A N 1
ATOM 5095 C CA . LYS A 1 650 ? 14.999 -17.789 -8.826 1.00 84.12 650 LYS A CA 1
ATOM 5096 C C . LYS A 1 650 ? 15.097 -18.847 -7.724 1.00 84.12 650 LYS A C 1
ATOM 5098 O O . LYS A 1 650 ? 14.606 -18.627 -6.623 1.00 84.12 650 LYS A O 1
ATOM 5103 N N . SER A 1 651 ? 15.735 -19.969 -8.036 1.00 86.31 651 SER A N 1
ATOM 5104 C CA . SER A 1 651 ? 15.872 -21.108 -7.129 1.00 86.31 651 SER A CA 1
ATOM 5105 C C . SER A 1 651 ? 17.122 -21.922 -7.454 1.00 86.31 651 SER A C 1
ATOM 5107 O O . SER A 1 651 ? 17.595 -21.925 -8.594 1.00 86.31 651 SER A O 1
ATOM 5109 N N . GLU A 1 652 ? 17.601 -22.685 -6.484 1.00 85.94 652 GLU A N 1
ATOM 5110 C CA . GLU A 1 652 ? 18.679 -23.660 -6.627 1.00 85.94 652 GLU A CA 1
ATOM 5111 C C . GLU A 1 652 ? 18.097 -25.070 -6.796 1.00 85.94 652 GLU A C 1
ATOM 5113 O O . GLU A 1 652 ? 17.243 -25.500 -6.019 1.00 85.94 652 GLU A O 1
ATOM 5118 N N . LYS A 1 653 ? 18.558 -25.787 -7.830 1.00 80.50 653 LYS A N 1
ATOM 5119 C CA . LYS A 1 653 ? 18.175 -27.184 -8.114 1.00 80.50 653 LYS A CA 1
ATOM 5120 C C . LYS A 1 653 ? 19.269 -28.199 -7.764 1.00 80.50 653 LYS A C 1
ATOM 5122 O O . LYS A 1 653 ? 18.972 -29.378 -7.625 1.00 80.50 653 LYS A O 1
ATOM 5127 N N . ASP A 1 654 ? 20.515 -27.748 -7.638 1.00 75.88 654 ASP A N 1
ATOM 5128 C CA . ASP A 1 654 ? 21.674 -28.583 -7.316 1.00 75.88 654 ASP A CA 1
ATOM 5129 C C . ASP A 1 654 ? 22.311 -28.059 -6.023 1.00 75.88 654 ASP A C 1
ATOM 5131 O O . ASP A 1 654 ? 22.949 -27.005 -6.016 1.00 75.88 654 ASP A O 1
ATOM 5135 N N . PHE A 1 655 ? 22.029 -28.736 -4.909 1.00 69.94 655 PHE A N 1
ATOM 5136 C CA . PHE A 1 655 ? 22.436 -28.332 -3.562 1.00 69.94 655 PHE A CA 1
ATOM 5137 C C . PHE A 1 655 ? 22.960 -29.552 -2.790 1.00 69.94 655 PHE A C 1
ATOM 5139 O O . PHE A 1 655 ? 22.242 -30.217 -2.043 1.00 69.94 655 PHE A O 1
ATOM 5146 N N . GLU A 1 656 ? 24.242 -29.880 -2.967 1.00 55.91 656 GLU A N 1
ATOM 5147 C CA . GLU A 1 656 ? 24.882 -30.952 -2.200 1.00 55.91 656 GLU A CA 1
ATOM 5148 C C . GLU A 1 656 ? 24.966 -30.571 -0.703 1.00 55.91 656 GLU A C 1
ATOM 5150 O O . GLU A 1 656 ? 25.817 -29.789 -0.282 1.00 55.91 656 GLU A O 1
ATOM 5155 N N . ASN A 1 657 ? 24.103 -31.184 0.120 1.00 59.81 657 ASN A N 1
ATOM 5156 C CA . ASN A 1 657 ? 24.118 -31.188 1.597 1.00 59.81 657 ASN A CA 1
ATOM 5157 C C . ASN A 1 657 ? 23.616 -29.934 2.349 1.00 59.81 657 ASN A C 1
ATOM 5159 O O . ASN A 1 657 ? 23.787 -29.865 3.567 1.00 59.81 657 ASN A O 1
ATOM 5163 N N . SER A 1 658 ? 22.974 -28.961 1.696 1.00 58.56 658 SER A N 1
ATOM 5164 C CA . SER A 1 658 ? 22.589 -27.694 2.355 1.00 58.56 658 SER A CA 1
ATOM 5165 C C . SER A 1 658 ? 21.192 -27.665 2.993 1.00 58.56 658 SER A C 1
ATOM 5167 O O . SER A 1 658 ? 20.885 -26.700 3.688 1.00 58.56 658 SER A O 1
ATOM 5169 N N . CYS A 1 659 ? 20.346 -28.687 2.801 1.00 72.12 659 CYS A N 1
ATOM 5170 C CA . CYS A 1 659 ? 18.964 -28.648 3.286 1.00 72.12 659 CYS A CA 1
ATOM 5171 C C . CYS A 1 659 ? 18.438 -29.975 3.847 1.00 72.12 659 CYS A C 1
ATOM 5173 O O . CYS A 1 659 ? 18.531 -31.016 3.202 1.00 72.12 659 CYS A O 1
ATOM 5175 N N . SER A 1 660 ? 17.839 -29.915 5.042 1.00 76.12 660 SER A N 1
ATOM 5176 C CA . SER A 1 660 ? 17.183 -31.050 5.717 1.00 76.12 660 SER A CA 1
ATOM 5177 C C . SER A 1 660 ? 15.741 -30.764 6.149 1.00 76.12 660 SER A C 1
ATOM 5179 O O . SER A 1 660 ? 15.060 -31.668 6.632 1.00 76.12 660 SER A O 1
ATOM 5181 N N . SER A 1 661 ? 15.267 -29.528 5.972 1.00 87.50 661 SER A N 1
ATOM 5182 C CA . SER A 1 661 ? 13.956 -29.073 6.423 1.00 87.50 661 SER A CA 1
ATOM 5183 C C . SER A 1 661 ? 13.079 -28.650 5.249 1.00 87.50 661 SER A C 1
ATOM 5185 O O . SER A 1 661 ? 13.564 -28.156 4.233 1.00 87.50 661 SER A O 1
ATOM 5187 N N . LYS A 1 662 ? 11.780 -28.939 5.358 1.00 91.56 662 LYS A N 1
ATOM 5188 C CA . LYS A 1 662 ? 10.789 -28.754 4.292 1.00 91.56 662 LYS A CA 1
ATOM 5189 C C . LYS A 1 662 ? 9.809 -27.655 4.661 1.00 91.56 662 LYS A C 1
ATOM 5191 O O . LYS A 1 662 ? 9.474 -27.490 5.831 1.00 91.56 662 LYS A O 1
ATOM 5196 N N . VAL A 1 663 ? 9.286 -26.979 3.648 1.00 93.19 663 VAL A N 1
ATOM 5197 C CA . VAL A 1 663 ? 8.271 -25.939 3.823 1.00 93.19 663 VAL A CA 1
ATOM 5198 C C . VAL A 1 663 ? 6.903 -26.557 4.121 1.00 93.19 663 VAL A C 1
ATOM 5200 O O . VAL A 1 663 ? 6.319 -27.245 3.280 1.00 93.19 663 VAL A O 1
ATOM 5203 N N . GLY A 1 664 ? 6.377 -26.264 5.310 1.00 94.44 664 GLY A N 1
ATOM 5204 C CA . GLY A 1 664 ? 4.962 -26.406 5.637 1.00 94.44 664 GLY A CA 1
ATOM 5205 C C . GLY A 1 664 ? 4.267 -25.052 5.590 1.00 94.44 664 GLY A C 1
ATOM 5206 O O . GLY A 1 664 ? 4.794 -24.063 6.100 1.00 94.44 664 GLY A O 1
ATOM 5207 N N . LEU A 1 665 ? 3.090 -25.011 4.974 1.00 94.69 665 LEU A N 1
ATOM 5208 C CA . LEU A 1 665 ? 2.373 -23.777 4.691 1.00 94.69 665 LEU A CA 1
ATOM 5209 C C . LEU A 1 665 ? 0.886 -23.923 5.019 1.00 94.69 665 LEU A C 1
ATOM 5211 O O . LEU A 1 665 ? 0.266 -24.932 4.684 1.00 94.69 665 LEU A O 1
ATOM 5215 N N . ARG A 1 666 ? 0.312 -22.884 5.626 1.00 92.38 666 ARG A N 1
ATOM 5216 C CA . ARG A 1 666 ? -1.124 -22.722 5.858 1.00 92.38 666 ARG A CA 1
ATOM 5217 C C . ARG A 1 666 ? -1.654 -21.550 5.037 1.00 92.38 666 ARG A C 1
ATOM 5219 O O . ARG A 1 666 ? -1.207 -20.413 5.175 1.00 92.38 666 ARG A O 1
ATOM 5226 N N . CYS A 1 667 ? -2.621 -21.844 4.183 1.00 88.56 667 CYS A N 1
ATOM 5227 C CA . CYS A 1 667 ? -3.339 -20.893 3.351 1.00 88.56 667 CYS A CA 1
ATOM 5228 C C . CYS A 1 667 ? -4.833 -20.909 3.710 1.00 88.56 667 CYS A C 1
ATOM 5230 O O . CYS A 1 667 ? -5.338 -21.812 4.374 1.00 88.56 667 CYS A O 1
ATOM 5232 N N . TYR A 1 668 ? -5.563 -19.914 3.223 1.00 84.81 668 TYR A N 1
ATOM 5233 C CA . TYR A 1 668 ? -6.972 -19.710 3.530 1.00 84.81 668 TYR A CA 1
ATOM 5234 C C . TYR A 1 668 ? -7.793 -19.489 2.272 1.00 84.81 668 TYR A C 1
ATOM 5236 O O . TYR A 1 668 ? -7.306 -18.979 1.262 1.00 84.81 668 TYR A O 1
ATOM 5244 N N . ASN A 1 669 ? -9.075 -19.840 2.342 1.00 83.88 669 ASN A N 1
ATOM 5245 C CA . ASN A 1 669 ? -10.003 -19.483 1.282 1.00 83.88 669 ASN A CA 1
ATOM 5246 C C . ASN A 1 669 ? -10.176 -17.958 1.223 1.00 83.88 669 ASN A C 1
ATOM 5248 O O . ASN A 1 669 ? -10.338 -17.315 2.265 1.00 83.88 669 ASN A O 1
ATOM 5252 N N . PRO A 1 670 ? -10.180 -17.363 0.019 1.00 80.19 670 PRO A N 1
ATOM 5253 C CA . PRO A 1 670 ? -10.431 -15.943 -0.126 1.00 80.19 670 PRO A CA 1
ATOM 5254 C C . PRO A 1 670 ? -11.849 -15.590 0.344 1.00 80.19 670 PRO A C 1
ATOM 5256 O O . PRO A 1 670 ? -12.838 -16.225 -0.020 1.00 80.19 670 PRO A O 1
ATOM 5259 N N . SER A 1 671 ? -11.919 -14.523 1.122 1.00 85.38 671 SER A N 1
ATOM 5260 C CA . SER A 1 671 ? -13.092 -13.899 1.726 1.00 85.38 671 SER A CA 1
ATOM 5261 C C . SER A 1 671 ? -13.353 -12.535 1.076 1.00 85.38 671 SER A C 1
ATOM 5263 O O . SER A 1 671 ? -12.571 -12.088 0.238 1.00 85.38 671 SER A O 1
ATOM 5265 N N . TRP A 1 672 ? -14.421 -11.834 1.448 1.00 89.06 672 TRP A N 1
ATOM 5266 C CA . TRP A 1 672 ? -14.518 -10.393 1.189 1.00 89.06 672 TRP A CA 1
ATOM 5267 C C . TRP A 1 672 ? -13.734 -9.595 2.246 1.00 89.06 672 TRP A C 1
ATOM 5269 O O . TRP A 1 672 ? -13.389 -10.124 3.309 1.00 89.06 672 TRP A O 1
ATOM 5279 N N . SER A 1 673 ? -13.394 -8.341 1.943 1.00 85.81 673 SER A N 1
ATOM 5280 C CA . SER A 1 673 ? -12.430 -7.569 2.743 1.00 85.81 673 SER A CA 1
ATOM 5281 C C . SER A 1 673 ? -12.984 -7.050 4.066 1.00 85.81 673 SER A C 1
ATOM 5283 O O . SER A 1 673 ? -12.213 -6.761 4.973 1.00 85.81 673 SER A O 1
ATOM 5285 N N . GLY A 1 674 ? -14.304 -6.992 4.216 1.00 92.38 674 GLY A N 1
ATOM 5286 C CA . GLY A 1 674 ? -14.949 -6.404 5.385 1.00 92.38 674 GLY A CA 1
ATOM 5287 C C . GLY A 1 674 ? -15.363 -4.950 5.172 1.00 92.38 674 GLY A C 1
ATOM 5288 O O . GLY A 1 674 ? -15.320 -4.401 4.063 1.00 92.38 674 GLY A O 1
ATOM 5289 N N . LEU A 1 675 ? -15.826 -4.345 6.261 1.00 94.44 675 LEU A N 1
ATOM 5290 C CA . LEU A 1 675 ? -16.333 -2.981 6.308 1.00 94.44 675 LEU A CA 1
ATOM 5291 C C . LEU A 1 675 ? -15.356 -2.089 7.068 1.00 94.44 675 LEU A C 1
ATOM 5293 O O . LEU A 1 675 ? -14.980 -2.398 8.196 1.00 94.44 675 LEU A O 1
ATOM 5297 N N . ARG A 1 676 ? -14.990 -0.952 6.480 1.00 93.81 676 ARG A N 1
ATOM 5298 C CA . ARG A 1 676 ? -14.096 0.029 7.090 1.00 93.81 676 ARG A CA 1
ATOM 5299 C C . ARG A 1 676 ? -14.766 1.392 7.214 1.00 93.81 676 ARG A C 1
ATOM 5301 O O . ARG A 1 676 ? -15.211 1.971 6.223 1.00 93.81 676 ARG A O 1
ATOM 5308 N N . LEU A 1 677 ? -14.811 1.917 8.435 1.00 95.12 677 LEU A N 1
ATOM 5309 C CA . LEU A 1 677 ? -15.195 3.296 8.731 1.00 95.12 677 LEU A CA 1
ATOM 5310 C C . LEU A 1 677 ? -13.914 4.131 8.846 1.00 95.12 677 LEU A C 1
ATOM 5312 O O . LEU A 1 677 ? -13.130 3.941 9.775 1.00 95.12 677 LEU A O 1
ATOM 5316 N N . GLY A 1 678 ? -13.674 4.998 7.862 1.00 91.44 678 GLY A N 1
ATOM 5317 C CA . GLY A 1 678 ? -12.419 5.730 7.696 1.00 91.44 678 GLY A CA 1
ATOM 5318 C C . GLY A 1 678 ? -12.219 6.900 8.662 1.00 91.44 678 GLY A C 1
ATOM 5319 O O . GLY A 1 678 ? -13.150 7.353 9.324 1.00 91.44 678 GLY A O 1
ATOM 5320 N N . MET A 1 679 ? -11.001 7.455 8.691 1.00 88.44 679 MET A N 1
ATOM 5321 C CA . MET A 1 679 ? -10.639 8.583 9.570 1.00 88.44 679 MET A CA 1
ATOM 5322 C C . MET A 1 679 ? -11.524 9.831 9.414 1.00 88.44 679 MET A C 1
ATOM 5324 O O . MET A 1 679 ? -11.716 10.556 10.390 1.00 88.44 679 MET A O 1
ATOM 5328 N N . ALA A 1 680 ? -12.045 10.104 8.211 1.00 86.12 680 ALA A N 1
ATOM 5329 C CA . ALA A 1 680 ? -12.913 11.250 7.937 1.00 86.12 680 ALA A CA 1
ATOM 5330 C C . ALA A 1 680 ? -14.412 10.897 7.910 1.00 86.12 680 ALA A C 1
ATOM 5332 O O . ALA A 1 680 ? -15.226 11.791 7.655 1.00 86.12 680 ALA A O 1
ATOM 5333 N N . ALA A 1 681 ? -14.778 9.649 8.235 1.00 90.56 681 ALA A N 1
ATOM 5334 C CA . ALA A 1 681 ? -16.163 9.201 8.306 1.00 90.56 681 ALA A CA 1
ATOM 5335 C C . ALA A 1 681 ? -17.007 10.105 9.213 1.00 90.56 681 ALA A C 1
ATOM 5337 O O . ALA A 1 681 ? -16.646 10.414 10.354 1.00 90.56 681 ALA A O 1
ATOM 5338 N N . GLY A 1 682 ? -18.178 10.497 8.714 1.00 88.81 682 GLY A N 1
ATOM 5339 C CA . GLY A 1 682 ? -19.222 11.074 9.548 1.00 88.81 682 GLY A CA 1
ATOM 5340 C C . GLY A 1 682 ? -19.771 10.044 10.539 1.00 88.81 682 GLY A C 1
ATOM 5341 O O . GLY A 1 682 ? -19.510 8.842 10.432 1.00 88.81 682 GLY A O 1
ATOM 5342 N N . GLU A 1 683 ? -20.550 10.504 11.520 1.00 92.06 683 GLU A N 1
ATOM 5343 C CA . GLU A 1 683 ? -21.210 9.618 12.485 1.00 92.06 683 GLU A CA 1
ATOM 5344 C C . GLU A 1 683 ? -22.138 8.624 11.767 1.00 92.06 683 GLU A C 1
ATOM 5346 O O . GLU A 1 683 ? -23.259 8.947 11.381 1.00 92.06 683 GLU A O 1
ATOM 5351 N N . SER A 1 684 ? -21.632 7.409 11.566 1.00 95.69 684 SER A N 1
ATOM 5352 C CA . SER A 1 684 ? -22.356 6.270 11.014 1.00 95.69 684 SER A CA 1
ATOM 5353 C C . SER A 1 684 ? -23.074 5.490 12.116 1.00 95.69 684 SER A C 1
ATOM 5355 O O . SER A 1 684 ? -22.641 5.477 13.274 1.00 95.69 684 SER A O 1
ATOM 5357 N N . ARG A 1 685 ? -24.175 4.835 11.748 1.00 96.12 685 ARG A N 1
ATOM 5358 C CA . ARG A 1 685 ? -25.022 4.061 12.660 1.00 96.12 685 ARG A CA 1
ATOM 5359 C C . ARG A 1 685 ? -25.100 2.623 12.192 1.00 96.12 685 ARG A C 1
ATOM 5361 O O . ARG A 1 685 ? -25.584 2.364 11.092 1.00 96.12 685 ARG A O 1
ATOM 5368 N N . LEU A 1 686 ? -24.596 1.715 13.019 1.00 95.88 686 LEU A N 1
ATOM 5369 C CA . LEU A 1 686 ? -24.623 0.279 12.789 1.00 95.88 686 LEU A CA 1
ATOM 5370 C C . LEU A 1 686 ? -25.421 -0.343 13.936 1.00 95.88 686 LEU A C 1
ATOM 5372 O O . LEU A 1 686 ? -24.940 -0.428 15.069 1.00 95.88 686 LEU A O 1
ATOM 5376 N N . ARG A 1 687 ? -26.663 -0.737 13.642 1.00 94.19 687 ARG A N 1
ATOM 5377 C CA . ARG A 1 687 ? -27.584 -1.339 14.610 1.00 94.19 687 ARG A CA 1
ATOM 5378 C C . ARG A 1 687 ? -28.218 -2.598 14.043 1.00 94.19 687 ARG A C 1
ATOM 5380 O O . ARG A 1 687 ? -28.813 -2.546 12.972 1.00 94.19 687 ARG A O 1
ATOM 5387 N N . ASN A 1 688 ? -28.161 -3.698 14.795 1.00 94.25 688 ASN A N 1
ATOM 5388 C CA . ASN A 1 688 ? -28.756 -4.984 14.402 1.00 94.25 688 ASN A CA 1
ATOM 5389 C C . ASN A 1 688 ? -28.226 -5.499 13.043 1.00 94.25 688 ASN A C 1
ATOM 5391 O O . ASN A 1 688 ? -28.993 -5.830 12.132 1.00 94.25 688 ASN A O 1
ATOM 5395 N N . ILE A 1 689 ? -26.898 -5.546 12.904 1.00 95.62 689 ILE A N 1
ATOM 5396 C CA . ILE A 1 689 ? -26.220 -6.033 11.694 1.00 95.62 689 ILE A CA 1
ATOM 5397 C C . ILE A 1 689 ? -25.501 -7.358 11.948 1.00 95.62 689 ILE A C 1
ATOM 5399 O O . ILE A 1 689 ? -25.057 -7.639 13.064 1.00 95.62 689 ILE A O 1
ATOM 5403 N N . ILE A 1 690 ? -25.340 -8.147 10.889 1.00 97.12 690 ILE A N 1
ATOM 5404 C CA . ILE A 1 690 ? -24.557 -9.380 10.876 1.00 97.12 690 ILE A CA 1
ATOM 5405 C C . ILE A 1 690 ? -23.430 -9.222 9.858 1.00 97.12 690 ILE A C 1
ATOM 5407 O O . ILE A 1 690 ? -23.699 -8.923 8.696 1.00 97.12 690 ILE A O 1
ATOM 5411 N N . VAL A 1 691 ? -22.188 -9.443 10.285 1.00 97.50 691 VAL A N 1
ATOM 5412 C CA . VAL A 1 691 ? -21.007 -9.480 9.410 1.00 97.50 691 VAL A CA 1
ATOM 5413 C C . VAL A 1 691 ? -20.356 -10.845 9.561 1.00 97.50 691 VAL A C 1
ATOM 5415 O O . VAL A 1 691 ? -19.978 -11.239 10.671 1.00 97.50 691 VAL A O 1
ATOM 5418 N N . GLU A 1 692 ? -20.254 -11.577 8.459 1.00 96.00 692 GLU A N 1
ATOM 5419 C CA . GLU A 1 692 ? -19.674 -12.915 8.456 1.00 96.00 692 GLU A CA 1
ATOM 5420 C C . GLU A 1 692 ? -18.821 -13.195 7.225 1.00 96.00 692 GLU A C 1
ATOM 5422 O O . GLU A 1 692 ? -18.992 -12.563 6.177 1.00 96.00 692 GLU A O 1
ATOM 5427 N N . HIS A 1 693 ? -17.909 -14.161 7.371 1.00 92.62 693 HIS A N 1
ATOM 5428 C CA . HIS A 1 693 ? -16.995 -14.590 6.313 1.00 92.62 693 HIS A CA 1
ATOM 5429 C C . HIS A 1 693 ? -16.258 -13.408 5.679 1.00 92.62 693 HIS A C 1
ATOM 5431 O O . HIS A 1 693 ? -16.211 -13.321 4.457 1.00 92.62 693 HIS A O 1
ATOM 5437 N N . ALA A 1 694 ? -15.780 -12.482 6.516 1.00 91.88 694 ALA A N 1
ATOM 5438 C CA . ALA A 1 694 ? -15.062 -11.259 6.166 1.00 91.88 694 ALA A CA 1
ATOM 5439 C C . ALA A 1 694 ? -13.645 -11.250 6.776 1.00 91.88 694 ALA A C 1
ATOM 5441 O O . ALA A 1 694 ? -13.299 -12.127 7.569 1.00 91.88 694 ALA A O 1
ATOM 5442 N N . GLY A 1 695 ? -12.853 -10.219 6.466 1.00 77.75 695 GLY A N 1
ATOM 5443 C CA . GLY A 1 695 ? -11.583 -9.927 7.150 1.00 77.75 695 GLY A CA 1
ATOM 5444 C C . GLY A 1 695 ? -10.323 -10.185 6.318 1.00 77.75 695 GLY A C 1
ATOM 5445 O O . GLY A 1 695 ? -9.375 -10.781 6.816 1.00 77.75 695 GLY A O 1
ATOM 5446 N N . LEU A 1 696 ? -10.301 -9.770 5.042 1.00 69.06 696 LEU A N 1
ATOM 5447 C CA . LEU A 1 696 ? -9.235 -10.123 4.088 1.00 69.06 696 LEU A CA 1
ATOM 5448 C C . LEU A 1 696 ? -8.552 -8.939 3.368 1.00 69.06 696 LEU A C 1
ATOM 5450 O O . LEU A 1 696 ? -9.216 -8.019 2.900 1.00 69.06 696 LEU A O 1
ATOM 5454 N N . LEU A 1 697 ? -7.229 -9.081 3.187 1.00 60.22 697 LEU A N 1
ATOM 5455 C CA . LEU A 1 697 ? -6.281 -8.414 2.273 1.00 60.22 697 LEU A CA 1
ATOM 5456 C C . LEU A 1 697 ? -6.541 -6.930 1.960 1.00 60.22 697 LEU A C 1
ATOM 5458 O O . LEU A 1 697 ? -7.149 -6.583 0.945 1.00 60.22 697 LEU A O 1
ATOM 5462 N N . ASP A 1 698 ? -5.935 -6.057 2.761 1.00 55.03 698 ASP A N 1
ATOM 5463 C CA . ASP A 1 698 ? -5.564 -4.714 2.324 1.00 55.03 698 ASP A CA 1
ATOM 5464 C C . ASP A 1 698 ? -4.506 -4.834 1.211 1.00 55.03 698 ASP A C 1
ATOM 5466 O O . ASP A 1 698 ? -3.349 -5.188 1.435 1.00 55.03 698 ASP A O 1
ATOM 5470 N N . PHE A 1 699 ? -4.921 -4.583 -0.028 1.00 49.44 699 PHE A N 1
ATOM 5471 C CA . PHE A 1 699 ? -4.100 -4.694 -1.240 1.00 49.44 699 PHE A CA 1
ATOM 5472 C C . PHE A 1 699 ? -2.871 -3.749 -1.236 1.00 49.44 699 PHE A C 1
ATOM 5474 O O . PHE A 1 699 ? -1.944 -3.968 -2.019 1.00 49.44 699 PHE A O 1
ATOM 5481 N N . ALA A 1 700 ? -2.839 -2.680 -0.421 1.00 47.72 700 ALA A N 1
ATOM 5482 C CA . ALA A 1 700 ? -1.687 -1.771 -0.383 1.00 47.72 700 ALA A CA 1
ATOM 5483 C C . ALA A 1 700 ? -0.504 -2.401 0.355 1.00 47.72 700 ALA A C 1
ATOM 5485 O O . ALA A 1 700 ? 0.656 -2.140 0.006 1.00 47.72 700 ALA A O 1
ATOM 5486 N N . THR A 1 701 ? -0.823 -3.206 1.366 1.00 53.06 701 THR A N 1
ATOM 5487 C CA . THR A 1 701 ? 0.090 -3.721 2.389 1.00 53.06 701 THR A CA 1
ATOM 5488 C C . THR A 1 701 ? 0.199 -5.245 2.368 1.00 53.06 701 THR A C 1
ATOM 5490 O O . THR A 1 701 ? 1.069 -5.788 3.039 1.00 53.06 701 THR A O 1
ATOM 5493 N N . ASN A 1 702 ? -0.670 -5.933 1.617 1.00 55.38 702 ASN A N 1
ATOM 5494 C CA . ASN A 1 702 ? -0.874 -7.379 1.698 1.00 55.38 702 ASN A CA 1
ATOM 5495 C C . ASN A 1 702 ? -1.228 -7.857 3.130 1.00 55.38 702 ASN A C 1
ATOM 5497 O O . ASN A 1 702 ? -0.987 -9.012 3.469 1.00 55.38 702 ASN A O 1
ATOM 5501 N N . SER A 1 703 ? -1.813 -6.996 3.979 1.00 65.69 703 SER A N 1
ATOM 5502 C CA . SER A 1 703 ? -2.127 -7.323 5.381 1.00 65.69 703 SER A CA 1
ATOM 5503 C C . SER A 1 703 ? -3.603 -7.652 5.593 1.00 65.69 703 SER A C 1
ATOM 5505 O O . SER A 1 703 ? -4.475 -7.039 4.979 1.00 65.69 703 SER A O 1
ATOM 5507 N N . PHE A 1 704 ? -3.901 -8.563 6.515 1.00 71.88 704 PHE A N 1
ATOM 5508 C CA . PHE A 1 704 ? -5.275 -8.846 6.927 1.00 71.88 704 PHE A CA 1
ATOM 5509 C C . PHE A 1 704 ? -5.776 -7.741 7.851 1.00 71.88 704 PHE A C 1
ATOM 5511 O O . PHE A 1 704 ? -4.985 -7.083 8.529 1.00 71.88 704 PHE A O 1
ATOM 5518 N N . LYS A 1 705 ? -7.086 -7.496 7.810 1.00 83.00 705 LYS A N 1
ATOM 5519 C CA . LYS A 1 705 ? -7.760 -6.464 8.595 1.00 83.00 705 LYS A CA 1
ATOM 5520 C C . LYS A 1 705 ? -9.027 -7.046 9.229 1.00 83.00 705 LYS A C 1
ATOM 5522 O O . LYS A 1 705 ? -9.602 -7.983 8.671 1.00 83.00 705 LYS A O 1
ATOM 5527 N N . PRO A 1 706 ? -9.490 -6.489 10.360 1.00 92.44 706 PRO A N 1
ATOM 5528 C CA . PRO A 1 706 ? -10.719 -6.923 11.015 1.00 92.44 706 PRO A CA 1
ATOM 5529 C C . PRO A 1 706 ? -11.938 -6.869 10.086 1.00 92.44 706 PRO A C 1
ATOM 5531 O O . PRO A 1 706 ? -12.038 -5.989 9.232 1.00 92.44 706 PRO A O 1
ATOM 5534 N N . ALA A 1 707 ? -12.911 -7.754 10.308 1.00 95.19 707 ALA A N 1
ATOM 5535 C CA . ALA A 1 707 ? -14.164 -7.789 9.548 1.00 95.19 707 ALA A CA 1
ATOM 5536 C C . ALA A 1 707 ? -14.930 -6.454 9.581 1.00 95.19 707 ALA A C 1
ATOM 5538 O O . ALA A 1 707 ? -15.552 -6.061 8.591 1.00 95.19 707 ALA A O 1
ATOM 5539 N N . LEU A 1 708 ? -14.865 -5.757 10.717 1.00 96.25 708 LEU A N 1
ATOM 5540 C CA . LEU A 1 708 ? -15.277 -4.368 10.869 1.00 96.25 708 LEU A CA 1
ATOM 5541 C C . LEU A 1 708 ? -14.115 -3.552 11.448 1.00 96.25 708 LEU A C 1
ATOM 5543 O O . LEU A 1 708 ? -13.816 -3.638 12.641 1.00 96.25 708 LEU A O 1
ATOM 5547 N N . GLN A 1 709 ? -13.480 -2.738 10.610 1.00 94.94 709 GLN A N 1
ATOM 5548 C CA . GLN A 1 709 ? -12.436 -1.806 11.023 1.00 94.94 709 GLN A CA 1
ATOM 5549 C C . GLN A 1 709 ? -13.010 -0.401 11.222 1.00 94.94 709 GLN A C 1
ATOM 5551 O O . GLN A 1 709 ? -13.738 0.126 10.380 1.00 94.94 709 GLN A O 1
ATOM 5556 N N . ILE A 1 710 ? -12.656 0.227 12.338 1.00 96.56 710 ILE A N 1
ATOM 5557 C CA . ILE A 1 710 ? -13.052 1.587 12.685 1.00 96.56 710 ILE A CA 1
ATOM 5558 C C . ILE A 1 710 ? -11.787 2.396 12.936 1.00 96.56 710 ILE A C 1
ATOM 5560 O O . ILE A 1 710 ? -11.141 2.255 13.974 1.00 96.56 710 ILE A O 1
ATOM 5564 N N . ASP A 1 711 ? -11.447 3.257 11.983 1.00 94.12 711 ASP A N 1
ATOM 5565 C CA . ASP A 1 711 ? -10.237 4.071 12.041 1.00 94.12 711 ASP A CA 1
ATOM 5566 C C . ASP A 1 711 ? -10.357 5.163 13.116 1.00 94.12 711 ASP A C 1
ATOM 5568 O O . ASP A 1 711 ? -9.420 5.403 13.872 1.00 94.12 711 ASP A O 1
ATOM 5572 N N . PHE A 1 712 ? -11.530 5.797 13.233 1.00 93.06 712 PHE A N 1
ATOM 5573 C CA . PHE A 1 712 ? -11.807 6.786 14.276 1.00 93.06 712 PHE A CA 1
ATOM 5574 C C . PHE A 1 712 ? -13.234 6.655 14.816 1.00 93.06 712 PHE A C 1
ATOM 5576 O O . PHE A 1 712 ? -14.208 7.082 14.196 1.00 93.06 712 PHE A O 1
ATOM 5583 N N . ASN A 1 713 ? -13.367 6.083 16.007 1.00 94.38 713 ASN A N 1
ATOM 5584 C CA . ASN A 1 713 ? -14.643 5.734 16.603 1.00 94.38 713 ASN A CA 1
ATOM 5585 C C . ASN A 1 713 ? -15.381 6.958 17.154 1.00 94.38 713 ASN A C 1
ATOM 5587 O O . ASN A 1 713 ? -15.130 7.427 18.266 1.00 94.38 713 ASN A O 1
ATOM 5591 N N . ARG A 1 714 ? -16.346 7.422 16.362 1.00 90.81 714 ARG A N 1
ATOM 5592 C CA . ARG A 1 714 ? -17.385 8.393 16.737 1.00 90.81 714 ARG A CA 1
ATOM 5593 C C . ARG A 1 714 ? -18.793 7.860 16.457 1.00 90.81 714 ARG A C 1
ATOM 5595 O O . ARG A 1 714 ? -19.738 8.632 16.362 1.00 90.81 714 ARG A O 1
ATOM 5602 N N . HIS A 1 715 ? -18.911 6.556 16.234 1.00 94.94 715 HIS A N 1
ATOM 5603 C CA . HIS A 1 715 ? -20.074 5.923 15.619 1.00 94.94 715 HIS A CA 1
ATOM 5604 C C . HIS A 1 715 ? -21.016 5.321 16.661 1.00 94.94 715 HIS A C 1
ATOM 5606 O O . HIS A 1 715 ? -20.659 5.161 17.830 1.00 94.94 715 HIS A O 1
ATOM 5612 N N . VAL A 1 716 ? -22.226 4.976 16.222 1.00 95.25 716 VAL A N 1
ATOM 5613 C CA . VAL A 1 716 ? -23.193 4.227 17.031 1.00 95.25 716 VAL A CA 1
ATOM 5614 C C . VAL A 1 716 ? -23.058 2.743 16.696 1.00 95.25 716 VAL A C 1
ATOM 5616 O O . VAL A 1 716 ? -23.284 2.357 15.548 1.00 95.25 716 VAL A O 1
ATOM 5619 N N . LEU A 1 717 ? -22.677 1.936 17.693 1.00 96.31 717 LEU A N 1
ATOM 5620 C CA . LEU A 1 717 ? -22.375 0.506 17.565 1.00 96.31 717 LEU A CA 1
ATOM 5621 C C . LEU A 1 717 ? -23.203 -0.301 18.573 1.00 96.31 717 LEU A C 1
ATOM 5623 O O . LEU A 1 717 ? -22.842 -0.410 19.748 1.00 96.31 717 LEU A O 1
ATOM 5627 N N . GLU A 1 718 ? -24.322 -0.867 18.125 1.00 95.12 718 GLU A N 1
ATOM 5628 C CA . GLU A 1 718 ? -25.252 -1.577 19.010 1.00 95.12 718 GLU A CA 1
ATOM 5629 C C . GLU A 1 718 ? -25.789 -2.846 18.336 1.00 95.12 718 GLU A C 1
ATOM 5631 O O . GLU A 1 718 ? -26.097 -2.849 17.143 1.00 95.12 718 GLU A O 1
ATOM 5636 N N . LYS A 1 719 ? -25.959 -3.934 19.095 1.00 95.31 719 LYS A N 1
ATOM 5637 C CA . LYS A 1 719 ? -26.532 -5.192 18.577 1.00 95.31 719 LYS A CA 1
ATOM 5638 C C . LYS A 1 719 ? -25.787 -5.736 17.343 1.00 95.31 719 LYS A C 1
ATOM 5640 O O . LYS A 1 719 ? -26.412 -6.172 16.376 1.00 95.31 719 LYS A O 1
ATOM 5645 N N . LEU A 1 720 ? -24.453 -5.684 17.341 1.00 96.88 720 LEU A N 1
ATOM 5646 C CA . LEU A 1 720 ? -23.633 -6.222 16.251 1.00 96.88 720 LEU A CA 1
ATOM 5647 C C . LEU A 1 720 ? -23.452 -7.731 16.422 1.00 96.88 720 LEU A C 1
ATOM 5649 O O . LEU A 1 720 ? -23.157 -8.190 17.522 1.00 96.88 720 LEU A O 1
ATOM 5653 N N . LYS A 1 721 ? -23.553 -8.508 15.343 1.00 97.56 721 LYS A N 1
ATOM 5654 C CA . LYS A 1 721 ? -23.216 -9.938 15.338 1.00 97.56 721 LYS A CA 1
ATOM 5655 C C . LYS A 1 721 ? -22.112 -10.212 14.323 1.00 97.56 721 LYS A C 1
ATOM 5657 O O . LYS A 1 721 ? -22.368 -10.304 13.127 1.00 97.56 721 LYS A O 1
ATOM 5662 N N . ILE A 1 722 ? -20.885 -10.353 14.807 1.00 98.00 722 ILE A N 1
ATOM 5663 C CA . ILE A 1 722 ? -19.684 -10.490 13.979 1.00 98.00 722 ILE A CA 1
ATOM 5664 C C . ILE A 1 722 ? -19.127 -11.903 14.159 1.00 98.00 722 ILE A C 1
ATOM 5666 O O . ILE A 1 722 ? -18.691 -12.261 15.259 1.00 98.00 722 ILE A O 1
ATOM 5670 N N . ARG A 1 723 ? -19.202 -12.740 13.117 1.00 97.38 723 ARG A N 1
ATOM 5671 C CA . ARG A 1 723 ? -18.920 -14.176 13.256 1.00 97.38 723 ARG A CA 1
ATOM 5672 C C . ARG A 1 723 ? -18.216 -14.825 12.072 1.00 97.38 723 ARG A C 1
ATOM 5674 O O . ARG A 1 723 ? -18.438 -14.416 10.943 1.00 97.38 723 ARG A O 1
ATOM 5681 N N . ASN A 1 724 ? -17.484 -15.911 12.320 1.00 95.25 724 ASN A N 1
ATOM 5682 C CA . ASN A 1 724 ? -16.873 -16.748 11.275 1.00 95.25 724 ASN A CA 1
ATOM 5683 C C . ASN A 1 724 ? -15.992 -15.947 10.298 1.00 95.25 724 ASN A C 1
ATOM 5685 O O . ASN A 1 724 ? -16.025 -16.182 9.088 1.00 95.25 724 ASN A O 1
ATOM 5689 N N . ASN A 1 725 ? -15.275 -14.950 10.815 1.00 94.50 725 ASN A N 1
ATOM 5690 C CA . ASN A 1 725 ? -14.383 -14.103 10.030 1.00 94.50 725 ASN A CA 1
ATOM 5691 C C . ASN A 1 725 ? -12.957 -14.646 10.076 1.00 94.50 725 ASN A C 1
ATOM 5693 O O . ASN A 1 725 ? -12.555 -15.263 11.063 1.00 94.50 725 ASN A O 1
ATOM 5697 N N . ILE A 1 726 ? -12.205 -14.399 9.007 1.00 89.44 726 ILE A N 1
ATOM 5698 C CA . ILE A 1 726 ? -10.872 -14.979 8.802 1.00 89.44 726 ILE A CA 1
ATOM 5699 C C . ILE A 1 726 ? -9.738 -14.185 9.481 1.00 89.44 726 ILE A C 1
ATOM 5701 O O . ILE A 1 726 ? -8.591 -14.606 9.430 1.00 89.44 726 ILE A O 1
ATOM 5705 N N . ASP A 1 727 ? -10.063 -13.059 10.124 1.00 90.94 727 ASP A N 1
ATOM 5706 C CA . ASP A 1 727 ? -9.190 -12.297 11.032 1.00 90.94 727 ASP A CA 1
ATOM 5707 C C . ASP A 1 727 ? -9.981 -12.003 12.331 1.00 90.94 727 ASP A C 1
ATOM 5709 O O . ASP A 1 727 ? -10.707 -12.855 12.848 1.00 90.94 727 ASP A O 1
ATOM 5713 N N . SER A 1 728 ? -9.858 -10.803 12.887 1.00 94.12 728 SER A N 1
ATOM 5714 C CA . SER A 1 728 ? -10.531 -10.320 14.081 1.00 94.12 728 SER A CA 1
ATOM 5715 C C . SER A 1 728 ? -11.936 -9.830 13.739 1.00 94.12 728 SER A C 1
ATOM 5717 O O . SER A 1 728 ? -12.200 -9.365 12.629 1.00 94.12 728 SER A O 1
ATOM 5719 N N . GLY A 1 729 ? -12.850 -9.886 14.706 1.00 96.44 729 GLY A N 1
ATOM 5720 C CA . GLY A 1 729 ? -14.217 -9.408 14.517 1.00 96.44 729 GLY A CA 1
ATOM 5721 C C . GLY A 1 729 ? -14.271 -7.893 14.302 1.00 96.44 729 GLY A C 1
ATOM 5722 O O . GLY A 1 729 ? -14.588 -7.417 13.214 1.00 96.44 729 GLY A O 1
ATOM 5723 N N . VAL A 1 730 ? -13.959 -7.124 15.345 1.00 97.19 730 VAL A N 1
ATOM 5724 C CA . VAL A 1 730 ? -13.927 -5.652 15.289 1.00 97.19 730 VAL A CA 1
ATOM 5725 C C . VAL A 1 730 ? -12.546 -5.146 15.666 1.00 97.19 730 VAL A C 1
ATOM 5727 O O . VAL A 1 730 ? -11.999 -5.585 16.673 1.00 97.19 730 VAL A O 1
ATOM 5730 N N . GLY A 1 731 ? -12.012 -4.190 14.907 1.00 95.81 731 GLY A N 1
ATOM 5731 C CA . GLY A 1 731 ? -10.824 -3.434 15.298 1.00 95.81 731 GLY A CA 1
ATOM 5732 C C . GLY A 1 731 ? -11.108 -1.945 15.376 1.00 95.81 731 GLY A C 1
ATOM 5733 O O . GLY A 1 731 ? -11.548 -1.345 14.397 1.00 95.81 731 GLY A O 1
ATOM 5734 N N . ILE A 1 732 ? -10.843 -1.351 16.535 1.00 96.31 732 ILE A N 1
ATOM 5735 C CA . ILE A 1 732 ? -10.972 0.085 16.776 1.00 96.31 732 ILE A CA 1
ATOM 5736 C C . ILE A 1 732 ? -9.575 0.679 16.923 1.00 96.31 732 ILE A C 1
ATOM 5738 O O . ILE A 1 732 ? -8.871 0.393 17.894 1.00 96.31 732 ILE A O 1
ATOM 5742 N N . MET A 1 733 ? -9.205 1.522 15.963 1.00 93.62 733 MET A N 1
ATOM 5743 C CA . MET A 1 733 ? -7.889 2.151 15.884 1.00 93.62 733 MET A CA 1
ATOM 5744 C C . MET A 1 733 ? -7.815 3.344 16.835 1.00 93.62 733 MET A C 1
ATOM 5746 O O . MET A 1 733 ? -7.050 3.319 17.788 1.00 93.62 733 MET A O 1
ATOM 5750 N N . TRP A 1 734 ? -8.674 4.348 16.651 1.00 93.00 734 TRP A N 1
ATOM 5751 C CA . TRP A 1 734 ? -8.770 5.502 17.548 1.00 93.00 734 TRP A CA 1
ATOM 5752 C C . TRP A 1 734 ? -10.164 5.633 18.149 1.00 93.00 734 TRP A C 1
ATOM 5754 O O . TRP A 1 734 ? -11.162 5.376 17.483 1.00 93.00 734 TRP A O 1
ATOM 5764 N N . ASN A 1 735 ? -10.249 6.101 19.392 1.00 91.94 735 ASN A N 1
ATOM 5765 C CA . ASN A 1 735 ? -11.499 6.468 20.053 1.00 91.94 735 ASN A CA 1
ATOM 5766 C C . ASN A 1 735 ? -11.611 7.985 20.207 1.00 91.94 735 ASN A C 1
ATOM 5768 O O . ASN A 1 735 ? -10.648 8.667 20.561 1.00 91.94 735 ASN A O 1
ATOM 5772 N N . GLU A 1 736 ? -12.813 8.522 20.001 1.00 87.94 736 GLU A N 1
ATOM 5773 C CA . GLU A 1 736 ? -13.101 9.898 20.380 1.00 87.94 736 GLU A CA 1
ATOM 5774 C C . GLU A 1 736 ? -13.245 10.016 21.904 1.00 87.94 736 GLU A C 1
ATOM 5776 O O . GLU A 1 736 ? -14.188 9.507 22.507 1.00 87.94 736 GLU A O 1
ATOM 5781 N N . VAL A 1 737 ? -12.297 10.713 22.528 1.00 86.81 737 VAL A N 1
ATOM 5782 C CA . VAL A 1 737 ? -12.146 10.783 23.993 1.00 86.81 737 VAL A CA 1
ATOM 5783 C C . VAL A 1 737 ? -12.767 12.024 24.639 1.00 86.81 737 VAL A C 1
ATOM 5785 O O . VAL A 1 737 ? -12.936 12.060 25.856 1.00 86.81 737 VAL A O 1
ATOM 5788 N N . PHE A 1 738 ? -13.127 13.048 23.858 1.00 82.19 738 PHE A N 1
ATOM 5789 C CA . PHE A 1 738 ? -13.610 14.332 24.386 1.00 82.19 738 PHE A CA 1
ATOM 5790 C C . PHE A 1 738 ? -15.134 14.500 24.375 1.00 82.19 738 PHE A C 1
ATOM 5792 O O . PHE A 1 738 ? -15.646 15.613 24.265 1.00 82.19 738 PHE A O 1
ATOM 5799 N N . VAL A 1 739 ? -15.858 13.398 24.518 1.00 71.00 739 VAL A N 1
ATOM 5800 C CA . VAL A 1 739 ? -17.321 13.368 24.617 1.00 71.00 739 VAL A CA 1
ATOM 5801 C C . VAL A 1 739 ? -17.767 13.282 26.078 1.00 71.00 739 VAL A C 1
ATOM 5803 O O . VAL A 1 739 ? -17.040 12.780 26.936 1.00 71.00 739 VAL A O 1
ATOM 5806 N N . THR A 1 740 ? -18.956 13.808 26.385 1.00 67.25 740 THR A N 1
ATOM 5807 C CA . THR A 1 740 ? -19.541 13.786 27.741 1.00 67.25 740 THR A CA 1
ATOM 5808 C C . THR A 1 740 ? -19.742 12.369 28.265 1.00 67.25 740 THR A C 1
ATOM 5810 O O . THR A 1 740 ? -19.483 12.104 29.438 1.00 67.25 740 THR A O 1
ATOM 5813 N N . GLU A 1 741 ? -20.139 11.455 27.382 1.00 69.50 741 GLU A N 1
ATOM 5814 C CA . GLU A 1 741 ? -20.159 10.017 27.620 1.00 69.50 741 GLU A CA 1
ATOM 5815 C C . GLU A 1 741 ? -19.191 9.328 26.662 1.00 69.50 741 GLU A C 1
ATOM 5817 O O . GLU A 1 741 ? -19.290 9.515 25.451 1.00 69.50 741 GLU A O 1
ATOM 5822 N N . SER A 1 742 ? -18.273 8.510 27.190 1.00 77.00 742 SER A N 1
ATOM 5823 C CA . SER A 1 742 ? -17.357 7.718 26.361 1.00 77.00 742 SER A CA 1
ATOM 5824 C C . SER A 1 742 ? -18.129 6.842 25.374 1.00 77.00 742 SER A C 1
ATOM 5826 O O . SER A 1 742 ? -19.201 6.318 25.702 1.00 77.00 742 SER A O 1
ATOM 5828 N N . ARG A 1 743 ? -17.567 6.675 24.171 1.00 89.62 743 ARG A N 1
ATOM 5829 C CA . ARG A 1 743 ? -18.180 5.887 23.096 1.00 89.62 743 ARG A CA 1
ATOM 5830 C C . ARG A 1 743 ? -18.436 4.456 23.565 1.00 89.62 743 ARG A C 1
ATOM 5832 O O . ARG A 1 743 ? -17.658 3.898 24.341 1.00 89.62 743 ARG A O 1
ATOM 5839 N N . LYS A 1 744 ? -19.564 3.890 23.133 1.00 93.50 744 LYS A N 1
ATOM 5840 C CA . LYS A 1 744 ? -20.076 2.610 23.631 1.00 93.50 744 LYS A CA 1
ATOM 5841 C C . LYS A 1 744 ? -20.159 1.587 22.507 1.00 93.50 744 LYS A C 1
ATOM 5843 O O . LYS A 1 744 ? -20.556 1.920 21.395 1.00 93.50 744 LYS A O 1
ATOM 5848 N N . LEU A 1 745 ? -19.831 0.348 22.846 1.00 96.75 745 LEU A N 1
ATOM 5849 C CA . LEU A 1 745 ? -20.155 -0.849 22.085 1.00 96.75 745 LEU A CA 1
ATOM 5850 C C . LEU A 1 745 ? -21.091 -1.686 22.954 1.00 96.75 745 LEU A C 1
ATOM 5852 O O . LEU A 1 745 ? -20.679 -2.137 24.029 1.00 96.75 745 LEU A O 1
ATOM 5856 N N . THR A 1 746 ? -22.347 -1.846 22.533 1.00 96.88 746 THR A N 1
ATOM 5857 C CA . THR A 1 746 ? -23.368 -2.480 23.381 1.00 96.88 746 THR A CA 1
ATOM 5858 C C . THR A 1 746 ? -24.047 -3.674 22.730 1.00 96.88 746 THR A C 1
ATOM 5860 O O . THR A 1 746 ? -24.201 -3.741 21.508 1.00 96.88 746 THR A O 1
ATOM 5863 N N . ASP A 1 747 ? -24.476 -4.625 23.563 1.00 96.81 747 ASP A N 1
ATOM 5864 C CA . ASP A 1 747 ? -25.407 -5.701 23.188 1.00 96.81 747 ASP A CA 1
ATOM 5865 C C . ASP A 1 747 ? -24.931 -6.563 22.004 1.00 96.81 747 ASP A C 1
ATOM 5867 O O . ASP A 1 747 ? -25.736 -7.044 21.213 1.00 96.81 747 ASP A O 1
ATOM 5871 N N . SER A 1 748 ? -23.615 -6.716 21.839 1.00 98.06 748 SER A N 1
ATOM 5872 C CA . SER A 1 748 ? -23.002 -7.288 20.632 1.00 98.06 748 SER A CA 1
ATOM 5873 C C . SER A 1 748 ? -22.396 -8.676 20.866 1.00 98.06 748 SER A C 1
ATOM 5875 O O . SER A 1 748 ? -22.042 -9.039 21.989 1.00 98.06 748 SER A O 1
ATOM 5877 N N . HIS A 1 749 ? -22.273 -9.471 19.804 1.00 98.31 749 HIS A N 1
ATOM 5878 C CA . HIS A 1 749 ? -21.790 -10.851 19.826 1.00 98.31 749 HIS A CA 1
ATOM 5879 C C . HIS A 1 749 ? -20.638 -11.056 18.833 1.00 98.31 749 HIS A C 1
ATOM 5881 O O . HIS A 1 749 ? -20.797 -10.807 17.637 1.00 98.31 749 HIS A O 1
ATOM 5887 N N . PHE A 1 750 ? -19.507 -11.568 19.323 1.00 98.19 750 PHE A N 1
ATOM 5888 C CA . PHE A 1 750 ? -18.285 -11.827 18.554 1.00 98.19 750 PHE A CA 1
ATOM 5889 C C . PHE A 1 750 ? -17.928 -13.313 18.636 1.00 98.19 750 PHE A C 1
ATOM 5891 O O . PHE A 1 750 ? -17.450 -13.782 19.672 1.00 98.19 750 PHE A O 1
ATOM 5898 N N . ILE A 1 751 ? -18.212 -14.065 17.572 1.00 98.25 751 ILE A N 1
ATOM 5899 C CA . ILE A 1 751 ? -18.295 -15.533 17.624 1.00 98.25 751 ILE A CA 1
ATOM 5900 C C . ILE A 1 751 ? -17.366 -16.170 16.588 1.00 98.25 751 ILE A C 1
ATOM 5902 O O . ILE A 1 751 ? -17.530 -15.914 15.400 1.00 98.25 751 ILE A O 1
ATOM 5906 N N . SER A 1 752 ? -16.466 -17.063 17.000 1.00 97.06 752 SER A N 1
ATOM 5907 C CA . SER A 1 752 ? -15.675 -17.888 16.069 1.00 97.06 752 SER A CA 1
ATOM 5908 C C . SER A 1 752 ? -14.924 -17.082 15.002 1.00 97.06 752 SER A C 1
ATOM 5910 O O . SER A 1 752 ? -14.930 -17.436 13.827 1.00 97.06 752 SER A O 1
ATOM 5912 N N . ASN A 1 753 ? -14.317 -15.962 15.399 1.00 95.94 753 ASN A N 1
ATOM 5913 C CA . ASN A 1 753 ? -13.368 -15.236 14.555 1.00 95.94 753 ASN A CA 1
ATOM 5914 C C . ASN A 1 753 ? -11.967 -15.853 14.717 1.00 95.94 753 ASN A C 1
ATOM 5916 O O . ASN A 1 753 ? -11.604 -16.259 15.825 1.00 95.94 753 ASN A O 1
ATOM 5920 N N . HIS A 1 754 ? -11.196 -15.907 13.629 1.00 91.31 754 HIS A N 1
ATOM 5921 C CA . HIS A 1 754 ? -9.878 -16.560 13.577 1.00 91.31 754 HIS A CA 1
ATOM 5922 C C . HIS A 1 754 ? -8.825 -15.883 14.469 1.00 91.31 754 HIS A C 1
ATOM 5924 O O . HIS A 1 754 ? -7.927 -16.525 15.003 1.00 91.31 754 HIS A O 1
ATOM 5930 N N . ARG A 1 755 ? -8.955 -14.571 14.696 1.00 91.69 755 ARG A N 1
ATOM 5931 C CA . ARG A 1 755 ? -8.146 -13.840 15.682 1.00 91.69 755 ARG A CA 1
ATOM 5932 C C . ARG A 1 755 ? -8.989 -13.420 16.881 1.00 91.69 755 ARG A C 1
ATOM 5934 O O . ARG A 1 755 ? -9.531 -14.253 17.602 1.00 91.69 755 ARG A O 1
ATOM 5941 N N . HIS A 1 756 ? -9.054 -12.127 17.172 1.00 95.69 756 HIS A N 1
ATOM 5942 C CA . HIS A 1 756 ? -9.680 -11.627 18.387 1.00 95.69 756 HIS A CA 1
ATOM 5943 C C . HIS A 1 756 ? -11.161 -11.313 18.142 1.00 95.69 756 HIS A C 1
ATOM 5945 O O . HIS A 1 756 ? -11.557 -10.974 17.027 1.00 95.69 756 HIS A O 1
ATOM 5951 N N . GLY A 1 757 ? -11.992 -11.373 19.183 1.00 97.56 757 GLY A N 1
ATOM 5952 C CA . GLY A 1 757 ? -13.365 -10.869 19.091 1.00 97.56 757 GLY A CA 1
ATOM 5953 C C . GLY A 1 757 ? -13.377 -9.352 18.867 1.00 97.56 757 GLY A C 1
ATOM 5954 O O . GLY A 1 757 ? -13.978 -8.860 17.911 1.00 97.56 757 GLY A O 1
ATOM 5955 N N . LEU A 1 758 ? -12.653 -8.630 19.725 1.00 98.00 758 LEU A N 1
ATOM 5956 C CA . LEU A 1 758 ? -12.477 -7.181 19.678 1.00 98.00 758 LEU A CA 1
ATOM 5957 C C . LEU A 1 758 ? -11.003 -6.803 19.883 1.00 98.00 758 LEU A C 1
ATOM 5959 O O . LEU A 1 758 ? -10.401 -7.197 20.882 1.00 98.00 758 LEU A O 1
ATOM 5963 N N . VAL A 1 759 ? -10.463 -5.986 18.980 1.00 96.50 759 VAL A N 1
ATOM 5964 C CA . VAL A 1 759 ? -9.149 -5.339 19.082 1.00 96.50 759 VAL A CA 1
ATOM 5965 C C . VAL A 1 759 ? -9.341 -3.839 19.293 1.00 96.50 759 VAL A C 1
ATOM 5967 O O . VAL A 1 759 ? -10.130 -3.204 18.593 1.00 96.50 759 VAL A O 1
ATOM 5970 N N . VAL A 1 760 ? -8.633 -3.262 20.260 1.00 95.62 760 VAL A N 1
ATOM 5971 C CA . VAL A 1 760 ? -8.665 -1.826 20.559 1.00 95.62 760 VAL A CA 1
ATOM 5972 C C . VAL A 1 760 ? -7.237 -1.315 20.699 1.00 95.62 760 VAL A C 1
ATOM 5974 O O . VAL A 1 760 ? -6.478 -1.848 21.506 1.00 95.62 760 VAL A O 1
ATOM 5977 N N . HIS A 1 761 ? -6.883 -0.266 19.961 1.00 94.00 761 HIS A N 1
ATOM 5978 C CA . HIS A 1 761 ? -5.544 0.323 20.045 1.00 94.00 761 HIS A CA 1
ATOM 5979 C C . HIS A 1 761 ? -5.472 1.515 21.014 1.00 94.00 761 HIS A C 1
ATOM 5981 O O . HIS A 1 761 ? -4.429 1.759 21.605 1.00 94.00 761 HIS A O 1
ATOM 5987 N N . THR A 1 762 ? -6.576 2.230 21.265 1.00 92.19 762 THR A N 1
ATOM 5988 C CA . THR A 1 762 ? -6.579 3.421 22.139 1.00 92.19 762 THR A CA 1
ATOM 5989 C C . THR A 1 762 ? -7.601 3.351 23.273 1.00 92.19 762 THR A C 1
ATOM 5991 O O . THR A 1 762 ? -8.660 2.736 23.151 1.00 92.19 762 THR A O 1
ATOM 5994 N N . GLN A 1 763 ? -7.340 4.071 24.365 1.00 91.12 763 GLN A N 1
ATOM 5995 C CA . GLN A 1 763 ? -8.252 4.193 25.510 1.00 91.12 763 GLN A CA 1
ATOM 5996 C C . GLN A 1 763 ? -9.563 4.930 25.159 1.00 91.12 763 GLN A C 1
ATOM 5998 O O . GLN A 1 763 ? -9.665 5.574 24.117 1.00 91.12 763 GLN A O 1
ATOM 6003 N N . GLY A 1 764 ? -10.563 4.890 26.052 1.00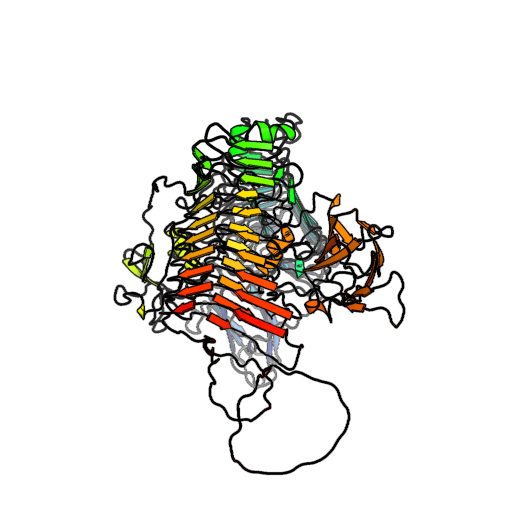 91.25 764 GLY A N 1
ATOM 6004 C CA . GLY A 1 764 ? -11.787 5.705 25.938 1.00 91.25 764 GLY A CA 1
ATOM 6005 C C . GLY A 1 764 ? -13.015 4.992 25.365 1.00 91.25 764 GLY A C 1
ATOM 6006 O O . GLY A 1 764 ? -13.866 5.644 24.761 1.00 91.25 764 GLY A O 1
ATOM 6007 N N . LEU A 1 765 ? -13.119 3.675 25.566 1.00 94.88 765 LEU A N 1
ATOM 6008 C CA . LEU A 1 765 ? -14.219 2.841 25.077 1.00 94.88 765 LEU A CA 1
ATOM 6009 C C . LEU A 1 765 ? -14.947 2.142 26.231 1.00 94.88 765 LEU A C 1
ATOM 6011 O O . LEU A 1 765 ? -14.320 1.514 27.084 1.00 94.88 765 LEU A O 1
ATOM 6015 N N . ASN A 1 766 ? -16.278 2.182 26.203 1.00 95.75 766 ASN A N 1
ATOM 6016 C CA . ASN A 1 766 ? -17.137 1.406 27.094 1.00 95.75 766 ASN A CA 1
ATOM 6017 C C . ASN A 1 766 ? -17.711 0.193 26.347 1.00 95.75 766 ASN A C 1
ATOM 6019 O O . ASN A 1 766 ? -18.429 0.346 25.360 1.00 95.75 766 ASN A O 1
ATOM 6023 N N . ILE A 1 767 ? -17.432 -1.010 26.834 1.00 97.69 767 ILE A N 1
ATOM 6024 C CA . ILE A 1 767 ? -17.904 -2.281 26.280 1.00 97.69 767 ILE A CA 1
ATOM 6025 C C . ILE A 1 767 ? -18.929 -2.847 27.256 1.00 97.69 767 ILE A C 1
ATOM 6027 O O . ILE A 1 767 ? -18.586 -3.169 28.393 1.00 97.69 767 ILE A O 1
ATOM 6031 N N . TYR A 1 768 ? -20.185 -2.953 26.825 1.00 97.06 768 TYR A N 1
ATOM 6032 C CA . TYR A 1 768 ? -21.291 -3.258 27.728 1.00 97.06 768 TYR A CA 1
ATOM 6033 C C . TYR A 1 768 ? -22.219 -4.341 27.177 1.00 97.06 768 TYR A C 1
ATOM 6035 O O . TYR A 1 768 ? -22.629 -4.275 26.020 1.00 97.06 768 TYR A O 1
ATOM 6043 N N . ARG A 1 769 ? -22.569 -5.341 27.997 1.00 97.75 769 ARG A N 1
ATOM 6044 C CA . ARG A 1 769 ? -23.476 -6.448 27.610 1.00 97.75 769 ARG A CA 1
ATOM 6045 C C . ARG A 1 769 ? -23.068 -7.152 26.308 1.00 97.75 769 ARG A C 1
ATOM 6047 O O . ARG A 1 769 ? -23.906 -7.474 25.473 1.00 97.75 769 ARG A O 1
ATOM 6054 N N . CYS A 1 770 ? -21.768 -7.355 26.117 1.00 98.38 770 CYS A N 1
ATOM 6055 C CA . CYS A 1 770 ? -21.234 -8.047 24.946 1.00 98.38 770 CYS A CA 1
ATOM 6056 C C . CYS A 1 770 ? -20.884 -9.505 25.268 1.00 98.38 770 CYS A C 1
ATOM 6058 O O . CYS A 1 770 ? -20.537 -9.840 26.402 1.00 98.38 770 CYS A O 1
ATOM 6060 N N . GLU A 1 771 ? -20.928 -10.363 24.254 1.00 98.38 771 GLU A N 1
ATOM 6061 C CA . GLU A 1 771 ? -20.551 -11.773 24.350 1.00 98.38 771 GLU A CA 1
ATOM 6062 C C . GLU A 1 771 ? -19.468 -12.108 23.322 1.00 98.38 771 GLU A C 1
ATOM 6064 O O . GLU A 1 771 ? -19.573 -11.758 22.148 1.00 98.38 771 GLU A O 1
ATOM 6069 N N . MET A 1 772 ? -18.414 -12.788 23.764 1.00 98.06 772 MET A N 1
ATOM 6070 C CA . MET A 1 772 ? -17.271 -13.173 22.942 1.00 98.06 772 MET A CA 1
ATOM 6071 C C . MET A 1 772 ? -17.043 -14.667 23.101 1.00 98.06 772 MET A C 1
ATOM 6073 O O . MET A 1 772 ? -16.658 -15.125 24.177 1.00 98.06 772 MET A O 1
ATOM 6077 N N . THR A 1 773 ? -17.317 -15.436 22.051 1.00 98.00 773 THR A N 1
ATOM 6078 C CA . THR A 1 773 ? -17.351 -16.899 22.129 1.00 98.00 773 THR A CA 1
ATOM 6079 C C . THR A 1 773 ? -16.475 -17.559 21.077 1.00 98.00 773 THR A C 1
ATOM 6081 O O . THR A 1 773 ? -16.546 -17.228 19.898 1.00 98.00 773 THR A O 1
ATOM 6084 N N . ASN A 1 774 ? -15.670 -18.535 21.502 1.00 97.44 774 ASN A N 1
ATOM 6085 C CA . ASN A 1 774 ? -14.905 -19.436 20.633 1.00 97.44 774 ASN A CA 1
ATOM 6086 C C . ASN A 1 774 ? -14.013 -18.738 19.588 1.00 97.44 774 ASN A C 1
ATOM 6088 O O . ASN A 1 774 ? -13.840 -19.277 18.501 1.00 97.44 774 ASN A O 1
ATOM 6092 N N . ASN A 1 775 ? -13.477 -17.549 19.883 1.00 97.25 775 ASN A N 1
ATOM 6093 C CA . ASN A 1 775 ? -12.509 -16.889 19.000 1.00 97.25 775 ASN A CA 1
ATOM 6094 C C . ASN A 1 775 ? -11.125 -17.542 19.173 1.00 97.25 775 ASN A C 1
ATOM 6096 O O . ASN A 1 775 ? -10.727 -17.840 20.302 1.00 97.25 775 ASN A O 1
ATOM 6100 N N . ASP A 1 776 ? -10.385 -17.766 18.088 1.00 94.88 776 ASP A N 1
ATOM 6101 C CA . ASP A 1 776 ? -9.098 -18.484 18.142 1.00 94.88 776 ASP A CA 1
ATOM 6102 C C . ASP A 1 776 ? -7.941 -17.632 18.693 1.00 94.88 776 ASP A C 1
ATOM 6104 O O . ASP A 1 776 ? -6.921 -18.157 19.143 1.00 94.88 776 ASP A O 1
ATOM 6108 N N . GLY A 1 777 ? -8.146 -16.320 18.794 1.00 93.75 777 GLY A N 1
ATOM 6109 C CA . GLY A 1 777 ? -7.371 -15.398 19.614 1.00 93.75 777 GLY A CA 1
ATOM 6110 C C . GLY A 1 777 ? -8.060 -15.061 20.942 1.00 93.75 777 GLY A C 1
ATOM 6111 O O . GLY A 1 777 ? -8.631 -15.900 21.641 1.00 93.75 777 GLY A O 1
ATOM 6112 N N . SER A 1 778 ? -7.967 -13.796 21.337 1.00 95.81 778 SER A N 1
ATOM 6113 C CA . SER A 1 778 ? -8.545 -13.304 22.596 1.00 95.81 778 SER A CA 1
ATOM 6114 C C . SER A 1 778 ? -10.008 -12.900 22.431 1.00 95.81 778 SER A C 1
ATOM 6116 O O . SER A 1 778 ? -10.403 -12.457 21.357 1.00 95.81 778 SER A O 1
ATOM 6118 N N . GLY A 1 779 ? -10.804 -12.937 23.502 1.00 97.44 779 GLY A N 1
ATOM 6119 C CA . GLY A 1 779 ? -12.080 -12.217 23.513 1.00 97.44 779 GLY A CA 1
ATOM 6120 C C . GLY A 1 779 ? -11.851 -10.725 23.253 1.00 97.44 779 GLY A C 1
ATOM 6121 O O . GLY A 1 779 ? -12.264 -10.201 22.219 1.00 97.44 779 GLY A O 1
ATOM 6122 N N . ILE A 1 780 ? -11.112 -10.075 24.158 1.00 98.00 780 ILE A N 1
ATOM 6123 C CA . ILE A 1 780 ? -10.725 -8.658 24.060 1.00 98.00 780 ILE A CA 1
ATOM 6124 C C . ILE A 1 780 ? -9.202 -8.548 23.987 1.00 98.00 780 ILE A C 1
ATOM 6126 O O . ILE A 1 780 ? -8.490 -9.172 24.781 1.00 98.00 780 ILE A O 1
ATOM 6130 N N . HIS A 1 781 ? -8.701 -7.743 23.056 1.00 96.81 781 HIS A N 1
ATOM 6131 C CA . HIS A 1 781 ? -7.283 -7.460 22.888 1.00 96.81 781 HIS A CA 1
ATOM 6132 C C . HIS A 1 781 ? -7.019 -5.950 22.862 1.00 96.81 781 HIS A C 1
ATOM 6134 O O . HIS A 1 781 ? -7.530 -5.251 21.993 1.00 96.81 781 HIS A O 1
ATOM 6140 N N . TYR A 1 782 ? -6.230 -5.449 23.813 1.00 95.38 782 TYR A N 1
ATOM 6141 C CA . TYR A 1 782 ? -5.742 -4.069 23.822 1.00 95.38 782 TYR A CA 1
ATOM 6142 C C . TYR A 1 782 ? -4.285 -4.023 23.359 1.00 95.38 782 TYR A C 1
ATOM 6144 O O . TYR A 1 782 ? -3.431 -4.657 23.975 1.00 95.38 782 TYR A O 1
ATOM 6152 N N . ASN A 1 783 ? -3.985 -3.286 22.294 1.00 92.50 783 ASN A N 1
ATOM 6153 C CA . ASN A 1 783 ? -2.619 -3.165 21.792 1.00 92.50 783 ASN A CA 1
ATOM 6154 C C . ASN A 1 783 ? -2.364 -1.762 21.221 1.00 92.50 783 ASN A C 1
ATOM 6156 O O . ASN A 1 783 ? -2.756 -1.509 20.089 1.00 92.50 783 ASN A O 1
ATOM 6160 N N . PRO A 1 784 ? -1.684 -0.857 21.944 1.00 91.31 784 PRO A N 1
ATOM 6161 C CA . PRO A 1 784 ? -1.441 0.510 21.481 1.00 91.31 784 PRO A CA 1
ATOM 6162 C C . PRO A 1 784 ? -0.352 0.636 20.401 1.00 91.31 784 PRO A C 1
ATOM 6164 O O . PRO A 1 784 ? 0.122 1.736 20.124 1.00 91.31 784 PRO A O 1
ATOM 6167 N N . MET A 1 785 ? 0.060 -0.475 19.791 1.00 89.81 785 MET A N 1
ATOM 6168 C CA . MET A 1 785 ? 1.025 -0.511 18.698 1.00 89.81 785 MET A CA 1
ATOM 6169 C C . MET A 1 785 ? 0.330 -0.396 17.340 1.00 89.81 785 MET A C 1
ATOM 6171 O O . MET A 1 785 ? -0.691 -1.041 17.103 1.00 89.81 785 MET A O 1
ATOM 6175 N N . PHE A 1 786 ? 0.920 0.401 16.455 1.00 89.06 786 PHE A N 1
ATOM 6176 C CA . PHE A 1 786 ? 0.602 0.480 15.037 1.00 89.06 786 PHE A CA 1
ATOM 6177 C C . PHE A 1 786 ? 1.886 0.266 14.260 1.00 89.06 786 PHE A C 1
ATOM 6179 O O . PHE A 1 786 ? 2.908 0.893 14.548 1.00 89.06 786 PHE A O 1
ATOM 6186 N N . THR A 1 787 ? 1.824 -0.570 13.231 1.00 86.19 787 THR A N 1
ATOM 6187 C CA . THR A 1 787 ? 2.963 -0.693 12.319 1.00 86.19 787 THR A CA 1
ATOM 6188 C C . THR A 1 787 ? 3.180 0.619 11.564 1.00 86.19 787 THR A C 1
ATOM 6190 O O . THR A 1 787 ? 2.218 1.352 11.297 1.00 86.19 787 THR A O 1
ATOM 6193 N N . LYS A 1 788 ? 4.418 0.893 11.136 1.00 83.31 788 LYS A N 1
ATOM 6194 C CA . LYS A 1 788 ? 4.742 2.038 10.258 1.00 83.31 788 LYS A CA 1
ATOM 6195 C C . LYS A 1 788 ? 3.752 2.184 9.095 1.00 83.31 788 LYS A C 1
ATOM 6197 O O . LYS A 1 788 ? 3.282 3.275 8.768 1.00 83.31 788 LYS A O 1
ATOM 6202 N N . GLN A 1 789 ? 3.424 1.065 8.452 1.00 77.88 789 GLN A N 1
ATOM 6203 C CA . GLN A 1 789 ? 2.567 1.034 7.273 1.00 77.88 789 GLN A CA 1
ATOM 6204 C C . GLN A 1 789 ? 1.082 1.259 7.609 1.00 77.88 789 GLN A C 1
ATOM 6206 O O . GLN A 1 789 ? 0.384 1.925 6.842 1.00 77.88 789 GLN A O 1
ATOM 6211 N N . GLU A 1 790 ? 0.600 0.752 8.745 1.00 82.81 790 GLU A N 1
ATOM 6212 C CA . GLU A 1 790 ? -0.766 0.996 9.214 1.00 82.81 790 GLU A CA 1
ATOM 6213 C C . GLU A 1 790 ? -0.976 2.454 9.628 1.00 82.81 790 GLU A C 1
ATOM 6215 O O . GLU A 1 790 ? -1.948 3.080 9.203 1.00 82.81 790 GLU A O 1
ATOM 6220 N N . GLN A 1 791 ? -0.024 3.023 10.371 1.00 85.06 791 GLN A N 1
ATOM 6221 C CA . GLN A 1 791 ? -0.034 4.433 10.754 1.00 85.06 791 GLN A CA 1
ATOM 6222 C C . GLN A 1 791 ? -0.116 5.344 9.514 1.00 85.06 791 GLN A C 1
ATOM 6224 O O . GLN A 1 791 ? -0.930 6.271 9.466 1.00 85.06 791 GLN A O 1
ATOM 6229 N N . ARG A 1 792 ? 0.678 5.053 8.473 1.00 79.44 792 ARG A N 1
ATOM 6230 C CA . ARG A 1 792 ? 0.645 5.784 7.193 1.00 79.44 792 ARG A CA 1
ATOM 6231 C C . ARG A 1 792 ? -0.691 5.677 6.481 1.00 79.44 792 ARG A C 1
ATOM 6233 O O . ARG A 1 792 ? -1.195 6.685 5.987 1.00 79.44 792 ARG A O 1
ATOM 6240 N N . ASP A 1 793 ? -1.246 4.471 6.395 1.00 80.62 793 ASP A N 1
ATOM 6241 C CA . ASP A 1 793 ? -2.527 4.255 5.731 1.00 80.62 793 ASP A CA 1
ATOM 6242 C C . ASP A 1 793 ? -3.637 5.051 6.430 1.00 80.62 793 ASP A C 1
ATOM 6244 O O . ASP A 1 793 ? -4.300 5.853 5.771 1.00 80.62 793 ASP A O 1
ATOM 6248 N N . LEU A 1 794 ? -3.761 4.949 7.760 1.00 85.12 794 LEU A N 1
ATOM 6249 C CA . LEU A 1 794 ? -4.737 5.710 8.553 1.00 85.12 794 LEU A CA 1
ATOM 6250 C C . LEU A 1 794 ? -4.638 7.216 8.286 1.00 85.12 794 LEU A C 1
ATOM 6252 O O . LEU A 1 794 ? -5.623 7.861 7.926 1.00 85.12 794 LEU A O 1
ATOM 6256 N N . ILE A 1 795 ? -3.434 7.776 8.396 1.00 82.69 795 ILE A N 1
ATOM 6257 C CA . ILE A 1 795 ? -3.183 9.199 8.154 1.00 82.69 795 ILE A CA 1
ATOM 6258 C C . ILE A 1 795 ? -3.536 9.610 6.722 1.00 82.69 795 ILE A C 1
ATOM 6260 O O . ILE A 1 795 ? -4.087 10.693 6.512 1.00 82.69 795 ILE A O 1
ATOM 6264 N N . SER A 1 796 ? -3.257 8.758 5.731 1.00 77.94 796 SER A N 1
ATOM 6265 C CA . SER A 1 796 ? -3.565 9.055 4.330 1.00 77.94 796 SER A CA 1
ATOM 6266 C C . SER A 1 796 ? -5.064 9.281 4.107 1.00 77.94 796 SER A C 1
ATOM 6268 O O . SER A 1 796 ? -5.463 10.023 3.215 1.00 77.94 796 SER A O 1
ATOM 6270 N N . TRP A 1 797 ? -5.919 8.686 4.932 1.00 81.00 797 TRP A N 1
ATOM 6271 C CA . TRP A 1 797 ? -7.370 8.804 4.833 1.00 81.00 797 TRP A CA 1
ATOM 6272 C C . TRP A 1 797 ? -7.944 10.060 5.499 1.00 81.00 797 TRP A C 1
ATOM 6274 O O . TRP A 1 797 ? -9.156 10.283 5.445 1.00 81.00 797 TRP A O 1
ATOM 6284 N N . ILE A 1 798 ? -7.097 10.914 6.082 1.00 82.44 798 ILE A N 1
ATOM 6285 C CA . ILE A 1 798 ? -7.486 12.248 6.542 1.00 82.44 798 ILE A CA 1
ATOM 6286 C C . ILE A 1 798 ? -7.687 13.131 5.299 1.00 82.44 798 ILE A C 1
ATOM 6288 O O . ILE A 1 798 ? -6.746 13.521 4.610 1.00 82.44 798 ILE A O 1
ATOM 6292 N N . ASN A 1 799 ? -8.956 13.376 4.972 1.00 66.81 799 ASN A N 1
ATOM 6293 C CA . ASN A 1 799 ? -9.398 13.884 3.674 1.00 66.81 799 ASN A CA 1
ATOM 6294 C C . ASN A 1 799 ? -8.920 15.314 3.345 1.00 66.81 799 ASN A C 1
ATOM 6296 O O . ASN A 1 799 ? -9.511 16.280 3.825 1.00 66.81 799 ASN A O 1
ATOM 6300 N N . LEU A 1 800 ? -7.952 15.444 2.427 1.00 59.75 800 LEU A N 1
ATOM 6301 C CA . LEU A 1 800 ? -7.434 16.719 1.904 1.00 59.75 800 LEU A CA 1
ATOM 6302 C C . LEU A 1 800 ? -8.448 17.548 1.083 1.00 59.75 800 LEU A C 1
ATOM 6304 O O . LEU A 1 800 ? -8.227 18.747 0.899 1.00 59.75 800 LEU A O 1
ATOM 6308 N N . GLU A 1 801 ? -9.530 16.943 0.579 1.00 56.44 801 GLU A N 1
ATOM 6309 C CA . GLU A 1 801 ? -10.524 17.608 -0.279 1.00 56.44 801 GLU A CA 1
ATOM 6310 C C . GLU A 1 801 ? -11.512 18.474 0.526 1.00 56.44 801 GLU A C 1
ATOM 6312 O O . GLU A 1 801 ? -11.945 19.529 0.057 1.00 56.44 801 GLU A O 1
ATOM 6317 N N . GLU A 1 802 ? -11.820 18.108 1.777 1.00 66.69 802 GLU A N 1
ATOM 6318 C CA . GLU A 1 802 ? -12.598 18.951 2.694 1.00 66.69 802 GLU A CA 1
ATOM 6319 C C . GLU A 1 802 ? -11.703 20.024 3.338 1.00 66.69 802 GLU A C 1
ATOM 6321 O O . GLU A 1 802 ? -11.451 20.002 4.545 1.00 66.69 802 GLU A O 1
ATOM 6326 N N . ARG A 1 803 ? -11.252 21.014 2.548 1.00 62.25 803 ARG A N 1
ATOM 6327 C CA . ARG A 1 803 ? -10.412 22.134 3.036 1.00 62.25 803 ARG A CA 1
ATOM 6328 C C . ARG A 1 803 ? -10.954 22.812 4.302 1.00 62.25 803 ARG A C 1
ATOM 6330 O O . ARG A 1 803 ? -10.180 23.337 5.084 1.00 62.25 803 ARG A O 1
ATOM 6337 N N . 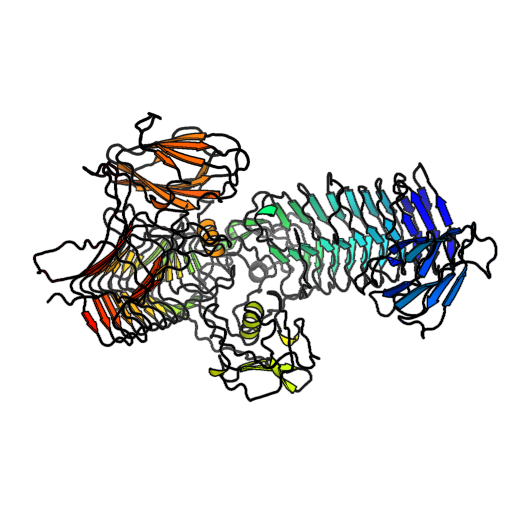ASN A 1 804 ? -12.265 22.773 4.546 1.00 73.56 804 ASN A N 1
ATOM 6338 C CA . ASN A 1 804 ? -12.868 23.360 5.746 1.00 73.56 804 ASN A CA 1
ATOM 6339 C C . ASN A 1 804 ? -12.523 22.614 7.051 1.00 73.56 804 ASN A C 1
ATOM 6341 O O . ASN A 1 804 ? -12.587 23.221 8.119 1.00 73.56 804 ASN A O 1
ATOM 6345 N N . LYS A 1 805 ? -12.166 21.324 6.986 1.00 80.44 805 LYS A N 1
ATOM 6346 C CA . LYS A 1 805 ? -11.773 20.514 8.151 1.00 80.44 805 LYS A CA 1
ATOM 6347 C C . LYS A 1 805 ? -10.263 20.418 8.343 1.00 80.44 805 LYS A C 1
ATOM 6349 O O . LYS A 1 805 ? -9.835 19.842 9.339 1.00 80.44 805 LYS A O 1
ATOM 6354 N N . ILE A 1 806 ? -9.461 20.959 7.429 1.00 86.62 806 ILE A N 1
ATOM 6355 C CA . ILE A 1 806 ? -7.999 20.886 7.476 1.00 86.62 806 ILE A CA 1
ATOM 6356 C C . ILE A 1 806 ? -7.409 22.283 7.596 1.00 86.62 806 ILE A C 1
ATOM 6358 O O . ILE A 1 806 ? -7.860 23.217 6.945 1.00 86.62 806 ILE A O 1
ATOM 6362 N N . ILE A 1 807 ? -6.375 22.410 8.420 1.00 87.19 807 ILE A N 1
ATOM 6363 C CA . ILE A 1 807 ? -5.535 23.602 8.502 1.00 87.19 807 ILE A CA 1
ATOM 6364 C C . ILE A 1 807 ? -4.085 23.161 8.319 1.00 87.19 807 ILE A C 1
ATOM 6366 O O . ILE A 1 807 ? -3.553 22.423 9.151 1.00 87.19 807 ILE A O 1
ATOM 6370 N N . ARG A 1 808 ? -3.440 23.605 7.238 1.00 86.38 808 ARG A N 1
ATOM 6371 C CA . ARG A 1 808 ? -2.014 23.374 6.986 1.00 86.38 808 ARG A CA 1
ATOM 6372 C C . ARG A 1 808 ? -1.179 24.466 7.637 1.00 86.38 808 ARG A C 1
ATOM 6374 O O . ARG A 1 808 ? -1.466 25.654 7.503 1.00 86.38 808 ARG A O 1
ATOM 6381 N N . ILE A 1 809 ? -0.133 24.070 8.348 1.00 85.31 809 ILE A N 1
ATOM 6382 C CA . ILE A 1 809 ? 0.737 24.984 9.087 1.00 85.31 809 ILE A CA 1
ATOM 6383 C C . ILE A 1 809 ? 2.134 24.947 8.476 1.00 85.31 809 ILE A C 1
ATOM 6385 O O . ILE A 1 809 ? 2.720 23.867 8.443 1.00 85.31 809 ILE A O 1
ATOM 6389 N N . PRO A 1 810 ? 2.703 26.100 8.070 1.00 80.25 810 PRO A N 1
ATOM 6390 C CA . PRO A 1 810 ? 2.231 27.469 8.327 1.00 80.25 810 PRO A CA 1
ATOM 6391 C C . PRO A 1 810 ? 1.334 28.061 7.226 1.00 80.25 810 PRO A C 1
ATOM 6393 O O . PRO A 1 810 ? 0.862 29.186 7.405 1.00 80.25 810 PRO A O 1
ATOM 6396 N N . ASP A 1 811 ? 1.134 27.338 6.123 1.00 81.50 811 ASP A N 1
ATOM 6397 C CA . ASP A 1 811 ? 0.612 27.861 4.852 1.00 81.50 811 ASP A CA 1
ATOM 6398 C C . ASP A 1 811 ? -0.777 28.507 4.959 1.00 81.50 811 ASP A C 1
ATOM 6400 O O . ASP A 1 811 ? -0.998 29.589 4.418 1.00 81.50 811 ASP A O 1
ATOM 6404 N N . ASP A 1 812 ? -1.698 27.895 5.708 1.00 81.88 812 ASP A N 1
ATOM 6405 C CA . ASP A 1 812 ? -3.082 28.369 5.825 1.00 81.88 812 ASP A CA 1
ATOM 6406 C C . ASP A 1 812 ? -3.264 29.402 6.958 1.00 81.88 812 ASP A C 1
ATOM 6408 O O . ASP A 1 812 ? -4.353 29.954 7.143 1.00 81.88 812 ASP A O 1
ATOM 6412 N N . ILE A 1 813 ? -2.219 29.689 7.746 1.00 79.94 813 ILE A N 1
ATOM 6413 C CA . ILE A 1 813 ? -2.331 30.572 8.915 1.00 79.94 813 ILE A CA 1
ATOM 6414 C C . ILE A 1 813 ? -2.055 32.031 8.545 1.00 79.94 813 ILE A C 1
ATOM 6416 O O . ILE A 1 813 ? -0.904 32.484 8.487 1.00 79.94 813 ILE A O 1
ATOM 6420 N N . THR A 1 814 ? -3.135 32.807 8.455 1.00 72.88 814 THR A N 1
ATOM 6421 C CA . THR A 1 814 ? -3.114 34.275 8.330 1.00 72.88 814 THR A CA 1
ATOM 6422 C C . THR A 1 814 ? -3.349 35.015 9.657 1.00 72.88 814 THR A C 1
ATOM 6424 O O . THR A 1 814 ? -3.080 36.211 9.736 1.00 72.88 814 THR A O 1
ATOM 6427 N N . GLY A 1 815 ? -3.793 34.326 10.719 1.00 80.06 815 GLY A N 1
ATOM 6428 C CA . GLY A 1 815 ? -4.101 34.921 12.026 1.00 80.06 815 GLY A CA 1
ATOM 6429 C C . GLY A 1 815 ? -4.536 33.899 13.086 1.00 80.06 815 GLY A C 1
ATOM 6430 O O . GLY A 1 815 ? -4.135 32.738 13.039 1.00 80.06 815 GLY A O 1
ATOM 6431 N N . ASN A 1 816 ? -5.353 34.335 14.052 1.00 85.94 816 ASN A N 1
ATOM 6432 C CA . ASN A 1 816 ? -5.918 33.467 15.094 1.00 85.94 816 ASN A CA 1
ATOM 6433 C C . ASN A 1 816 ? -7.014 32.549 14.538 1.00 85.94 816 ASN A C 1
ATOM 6435 O O . ASN A 1 816 ? -7.797 32.950 13.677 1.00 85.94 816 ASN A O 1
ATOM 6439 N N . ILE A 1 817 ? -7.105 31.336 15.080 1.00 91.19 817 ILE A N 1
ATOM 6440 C CA . ILE A 1 817 ? -8.070 30.317 14.662 1.00 91.19 817 ILE A CA 1
ATOM 6441 C C . ILE A 1 817 ? -9.194 30.250 15.698 1.00 91.19 817 ILE A C 1
ATOM 6443 O O . ILE A 1 817 ? -8.943 30.197 16.903 1.00 91.19 817 ILE A O 1
ATOM 6447 N N . SER A 1 818 ? -10.443 30.241 15.235 1.00 91.94 818 SER A N 1
ATOM 6448 C CA . SER A 1 818 ? -11.622 30.103 16.092 1.00 91.94 818 SER A CA 1
ATOM 6449 C C . SER A 1 818 ? -12.460 28.904 15.656 1.00 91.94 818 SER A C 1
ATOM 6451 O O . SER A 1 818 ? -12.838 28.811 14.489 1.00 91.94 818 SER A O 1
ATOM 6453 N N . LEU A 1 819 ? -12.723 27.990 16.591 1.00 92.62 819 LEU A N 1
ATOM 6454 C CA . LEU A 1 819 ? -13.572 26.814 16.411 1.00 92.62 819 LEU A CA 1
ATOM 6455 C C . LEU A 1 819 ? -14.982 27.098 16.943 1.00 92.62 819 LEU A C 1
ATOM 6457 O O . LEU A 1 819 ? -15.146 27.542 18.088 1.00 92.62 819 LEU A O 1
ATOM 6461 N N . ARG A 1 820 ? -16.003 26.801 16.135 1.00 91.75 820 ARG A N 1
ATOM 6462 C CA . ARG A 1 820 ? -17.420 26.813 16.530 1.00 91.75 820 ARG A CA 1
ATOM 6463 C C . ARG A 1 820 ? -17.691 25.727 17.580 1.00 91.75 820 ARG A C 1
ATOM 6465 O O . ARG A 1 820 ? -16.866 24.841 17.795 1.00 91.75 820 ARG A O 1
ATOM 6472 N N . SER A 1 821 ? -18.849 25.797 18.242 1.00 88.50 821 SER A N 1
ATOM 6473 C CA . SER A 1 821 ? -19.265 24.745 19.184 1.00 88.50 821 SER A CA 1
ATOM 6474 C C . SER A 1 821 ? -19.275 23.391 18.485 1.00 88.50 821 SER A C 1
ATOM 6476 O O . SER A 1 821 ? -19.809 23.285 17.382 1.00 88.50 821 SER A O 1
ATOM 6478 N N . ASP A 1 822 ? -18.660 22.395 19.125 1.00 84.81 822 ASP A N 1
ATOM 6479 C CA . ASP A 1 822 ? -18.592 21.002 18.657 1.00 84.81 822 ASP A CA 1
ATOM 6480 C C . ASP A 1 822 ? -17.884 20.826 17.297 1.00 84.81 822 ASP A C 1
ATOM 6482 O O . ASP A 1 822 ? -17.924 19.759 16.685 1.00 84.81 822 ASP A O 1
ATOM 6486 N N . GLU A 1 823 ? -17.197 21.869 16.817 1.00 89.31 823 GLU A N 1
ATOM 6487 C CA . GLU A 1 823 ? -16.377 21.810 15.613 1.00 89.31 823 GLU A CA 1
ATOM 6488 C C . GLU A 1 823 ? -15.032 21.151 15.915 1.00 89.31 823 GLU A C 1
ATOM 6490 O O . GLU A 1 823 ? -14.382 21.456 16.917 1.00 89.31 823 GLU A O 1
ATOM 6495 N N . TYR A 1 824 ? -14.576 20.307 14.994 1.00 89.12 824 TYR A N 1
ATOM 6496 C CA . TYR A 1 824 ? -13.235 19.742 14.998 1.00 89.12 824 TYR A CA 1
ATOM 6497 C C . TYR A 1 824 ? -12.522 20.031 13.680 1.00 89.12 824 TYR A C 1
ATOM 6499 O O . TYR A 1 824 ? -13.153 20.135 12.624 1.00 89.12 824 TYR A O 1
ATOM 6507 N N . ARG A 1 825 ? -11.193 20.133 13.738 1.00 90.81 825 ARG A N 1
ATOM 6508 C CA . ARG A 1 825 ? -10.322 20.262 12.566 1.00 90.81 825 ARG A CA 1
ATOM 6509 C C . ARG A 1 825 ? -9.040 19.456 12.746 1.00 90.81 825 ARG A C 1
ATOM 6511 O O . ARG A 1 825 ? -8.558 19.277 13.865 1.00 90.81 825 ARG A O 1
ATOM 6518 N N . TYR A 1 826 ? -8.483 19.005 11.629 1.00 90.56 826 TYR A N 1
ATOM 6519 C CA . TYR A 1 826 ? -7.164 18.395 11.553 1.00 90.56 826 TYR A CA 1
ATOM 6520 C C . TYR A 1 826 ? -6.122 19.464 11.233 1.00 90.56 826 TYR A C 1
ATOM 6522 O O . TYR A 1 826 ? -6.248 20.210 10.263 1.00 90.56 826 TYR A O 1
ATOM 6530 N N . PHE A 1 827 ? -5.083 19.531 12.050 1.00 91.25 827 PHE A N 1
ATOM 6531 C CA . PHE A 1 827 ? -3.965 20.447 11.895 1.00 91.25 827 PHE A CA 1
ATOM 6532 C C . PHE A 1 827 ? -2.787 19.655 11.340 1.00 91.25 827 PHE A C 1
ATOM 6534 O O . PHE A 1 827 ? -2.329 18.723 11.998 1.00 91.25 827 PHE A O 1
ATOM 6541 N N . ILE A 1 828 ? -2.336 19.996 10.132 1.00 88.38 828 ILE A N 1
ATOM 6542 C CA . ILE A 1 828 ? -1.276 19.285 9.409 1.00 88.38 828 ILE A CA 1
ATOM 6543 C C . ILE A 1 828 ? -0.053 20.197 9.323 1.00 88.38 828 ILE A C 1
ATOM 6545 O O . ILE A 1 828 ? -0.101 21.246 8.682 1.00 88.38 828 ILE A O 1
ATOM 6549 N N . PHE A 1 829 ? 1.049 19.805 9.955 1.00 87.25 829 PHE A N 1
ATOM 6550 C CA . PHE A 1 829 ? 2.296 20.566 9.941 1.00 87.25 829 PHE A CA 1
ATOM 6551 C C . PHE A 1 829 ? 3.120 20.180 8.714 1.00 87.25 829 PHE A C 1
ATOM 6553 O O . PHE A 1 829 ? 3.517 19.028 8.548 1.00 87.25 829 PHE A O 1
ATOM 6560 N N . THR A 1 830 ? 3.363 21.140 7.831 1.00 83.88 830 THR A N 1
ATOM 6561 C CA . THR A 1 830 ? 4.154 20.960 6.612 1.00 83.88 830 THR A CA 1
ATOM 6562 C C . THR A 1 830 ? 5.578 21.452 6.824 1.00 83.88 830 THR A C 1
ATOM 6564 O O . THR A 1 830 ? 5.818 22.379 7.597 1.00 83.88 830 THR A O 1
ATOM 6567 N N . LYS A 1 831 ? 6.534 20.861 6.102 1.00 83.00 831 LYS A N 1
ATOM 6568 C CA . LYS A 1 831 ? 7.949 21.228 6.191 1.00 83.00 831 LYS A CA 1
ATOM 6569 C C . LYS A 1 831 ? 8.150 22.721 5.905 1.00 83.00 831 LYS A C 1
ATOM 6571 O O . LYS A 1 831 ? 7.868 23.199 4.812 1.00 83.00 831 LYS A O 1
ATOM 6576 N N . THR A 1 832 ? 8.681 23.453 6.880 1.00 83.00 832 THR A N 1
ATOM 6577 C CA . THR A 1 832 ? 8.971 24.888 6.764 1.00 83.00 832 THR A CA 1
ATOM 6578 C C . THR A 1 832 ? 10.172 25.264 7.622 1.00 83.00 832 THR A C 1
ATOM 6580 O O . THR A 1 832 ? 10.481 24.569 8.579 1.00 83.00 832 THR A O 1
ATOM 6583 N N . LYS A 1 833 ? 10.835 26.383 7.318 1.00 83.62 833 LYS A N 1
ATOM 6584 C CA . LYS A 1 833 ? 11.836 27.009 8.205 1.00 83.62 833 LYS A CA 1
ATOM 6585 C C . LYS A 1 833 ? 11.276 28.212 8.972 1.00 83.62 833 LYS A C 1
ATOM 6587 O O . LYS A 1 833 ? 12.002 28.857 9.722 1.00 83.62 833 LYS A O 1
ATOM 6592 N N . MET A 1 834 ? 10.002 28.545 8.764 1.00 84.94 834 MET A N 1
ATOM 6593 C CA . MET A 1 834 ? 9.373 29.694 9.405 1.00 84.94 834 MET A CA 1
ATOM 6594 C C . MET A 1 834 ? 8.791 29.311 10.761 1.00 84.94 834 MET A C 1
ATOM 6596 O O . MET A 1 834 ? 7.907 28.461 10.850 1.00 84.94 834 MET A O 1
ATOM 6600 N N . ASN A 1 835 ? 9.237 30.000 11.811 1.00 88.62 835 ASN A N 1
ATOM 6601 C CA . ASN A 1 835 ? 8.585 29.936 13.114 1.00 88.62 835 ASN A CA 1
ATOM 6602 C C . ASN A 1 835 ? 7.164 30.497 13.000 1.00 88.62 835 ASN A C 1
ATOM 6604 O O . ASN A 1 835 ? 6.946 31.532 12.361 1.00 88.62 835 ASN A O 1
ATOM 6608 N N . LYS A 1 836 ? 6.200 29.848 13.653 1.00 89.94 836 LYS A N 1
ATOM 6609 C CA . LYS A 1 836 ? 4.813 30.313 13.648 1.00 89.94 836 LYS A CA 1
ATOM 6610 C C . LYS A 1 836 ? 4.224 30.273 15.047 1.00 89.94 836 LYS A C 1
ATOM 6612 O O . LYS A 1 836 ? 4.303 29.265 15.740 1.00 89.94 836 LYS A O 1
ATOM 6617 N N . ARG A 1 837 ? 3.583 31.378 15.424 1.00 91.06 837 ARG A N 1
ATOM 6618 C CA . ARG A 1 837 ? 2.842 31.515 16.675 1.00 91.06 837 ARG A CA 1
ATOM 6619 C C . ARG A 1 837 ? 1.437 32.008 16.387 1.00 91.06 837 ARG A C 1
ATOM 6621 O O . ARG A 1 837 ? 1.265 32.966 15.635 1.00 91.06 837 ARG A O 1
ATOM 6628 N N . PHE A 1 838 ? 0.448 31.345 16.964 1.00 92.00 838 PHE A N 1
ATOM 6629 C CA . PHE A 1 838 ? -0.964 31.653 16.756 1.00 92.00 838 PHE A CA 1
ATOM 6630 C C . PHE A 1 838 ? -1.790 31.109 17.920 1.00 92.00 838 PHE A C 1
ATOM 6632 O O . PHE A 1 838 ? -1.362 30.194 18.622 1.00 92.00 838 PHE A O 1
ATOM 6639 N N . SER A 1 839 ? -2.976 31.672 18.138 1.00 93.12 839 SER A N 1
ATOM 6640 C CA . SER A 1 839 ? -3.913 31.136 19.127 1.00 93.12 839 SER A CA 1
ATOM 6641 C C . SER A 1 839 ? -5.027 30.335 18.464 1.00 93.12 839 SER A C 1
ATOM 6643 O O . SER A 1 839 ? -5.475 30.662 17.362 1.00 93.12 839 SER A O 1
ATOM 6645 N N . ILE A 1 840 ? -5.477 29.294 19.159 1.00 94.12 840 ILE A N 1
ATOM 6646 C CA . ILE A 1 840 ? -6.705 28.566 18.848 1.00 94.12 840 ILE A CA 1
ATOM 6647 C C . ILE A 1 840 ? -7.696 28.885 19.964 1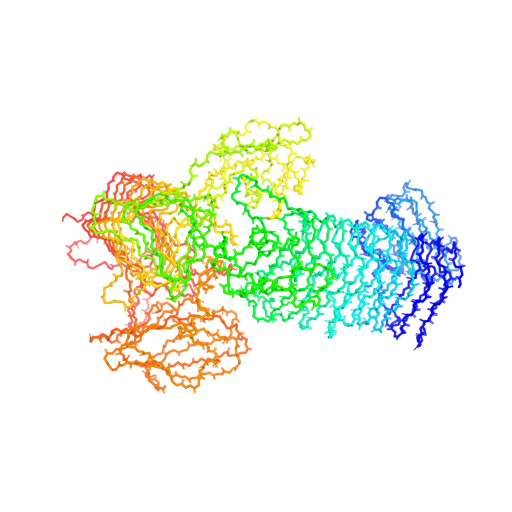.00 94.12 840 ILE A C 1
ATOM 6649 O O . ILE A 1 840 ? -7.356 28.787 21.142 1.00 94.12 840 ILE A O 1
ATOM 6653 N N . THR A 1 841 ? -8.909 29.292 19.602 1.00 94.06 841 THR A N 1
ATOM 6654 C CA . THR A 1 841 ? -9.956 29.712 20.543 1.00 94.06 841 THR A CA 1
ATOM 6655 C C . THR A 1 841 ? -11.298 29.070 20.206 1.00 94.06 841 THR A C 1
ATOM 6657 O O . THR A 1 841 ? -11.536 28.653 19.076 1.00 94.06 841 THR A O 1
ATOM 6660 N N . THR A 1 842 ? -12.200 29.002 21.178 1.00 93.69 842 THR A N 1
ATOM 6661 C CA . THR A 1 842 ? -13.602 28.619 20.992 1.00 93.69 842 THR A CA 1
ATOM 6662 C C . THR A 1 842 ? -14.528 29.505 21.838 1.00 93.69 842 THR A C 1
ATOM 6664 O O . THR A 1 842 ? -14.073 30.449 22.485 1.00 93.69 842 THR A O 1
ATOM 6667 N N . SER A 1 843 ? -15.839 29.257 21.807 1.00 90.81 843 SER A N 1
ATOM 6668 C CA . SER A 1 843 ? -16.829 30.052 22.539 1.00 90.81 843 SER A CA 1
ATOM 6669 C C . SER A 1 843 ? -16.652 29.958 24.060 1.00 90.81 843 SER A C 1
ATOM 6671 O O . SER A 1 843 ? -16.269 28.918 24.596 1.00 90.81 843 SER A O 1
ATOM 6673 N N . SER A 1 844 ? -17.002 31.035 24.770 1.00 82.75 844 SER A N 1
ATOM 6674 C CA . SER A 1 844 ? -16.976 31.084 26.239 1.00 82.75 844 SER A CA 1
ATOM 6675 C C . SER A 1 844 ? -17.766 29.923 26.866 1.00 82.75 844 SER A C 1
ATOM 6677 O O . SER A 1 844 ? -18.868 29.607 26.420 1.00 82.75 844 SER A O 1
ATOM 6679 N N . GLY A 1 845 ? -17.195 29.277 27.887 1.00 84.44 845 GLY A N 1
ATOM 6680 C CA . GLY A 1 845 ? -17.771 28.097 28.551 1.00 84.44 845 GLY A CA 1
ATOM 6681 C C . GLY A 1 845 ? -17.416 26.747 27.913 1.00 84.44 845 GLY A C 1
ATOM 6682 O O . GLY A 1 845 ? -17.769 25.710 28.475 1.00 84.44 845 GLY A O 1
ATOM 6683 N N . ARG A 1 846 ? -16.700 26.749 26.784 1.00 89.56 846 ARG A N 1
ATOM 6684 C CA . ARG A 1 846 ? -16.133 25.552 26.148 1.00 89.56 846 ARG A CA 1
ATOM 6685 C C . ARG A 1 846 ? -14.627 25.446 26.391 1.00 89.56 846 ARG A C 1
ATOM 6687 O O . ARG A 1 846 ? -13.987 26.392 26.853 1.00 89.56 846 ARG A O 1
ATOM 6694 N N . SER A 1 847 ? -14.088 24.283 26.060 1.00 90.00 847 SER A N 1
ATOM 6695 C CA . SER A 1 847 ? -12.671 23.935 26.129 1.00 90.00 847 SER A CA 1
ATOM 6696 C C . SER A 1 847 ? -12.174 23.474 24.759 1.00 90.00 847 SER A C 1
ATOM 6698 O O . SER A 1 847 ? -12.960 23.182 23.860 1.00 90.00 847 SER A O 1
ATOM 6700 N N . ILE A 1 848 ? -10.860 23.380 24.600 1.00 91.25 848 ILE A N 1
ATOM 6701 C CA . ILE A 1 848 ? -10.209 22.810 23.423 1.00 91.25 848 ILE A CA 1
ATOM 6702 C C . ILE A 1 848 ? -9.674 21.429 23.805 1.00 91.25 848 ILE A C 1
ATOM 6704 O O . ILE A 1 848 ? -8.939 21.287 24.780 1.00 91.25 848 ILE A O 1
ATOM 6708 N N . GLY A 1 849 ? -10.072 20.406 23.058 1.00 91.75 849 GLY A N 1
ATOM 6709 C CA . GLY A 1 849 ? -9.513 19.060 23.127 1.00 91.75 849 GLY A CA 1
ATOM 6710 C C . GLY A 1 849 ? -8.438 18.883 22.058 1.00 91.75 849 GLY A C 1
ATOM 6711 O O . GLY A 1 849 ? -8.640 19.311 20.923 1.00 91.75 849 GLY A O 1
ATOM 6712 N N . ILE A 1 850 ? -7.310 18.264 22.406 1.00 92.31 850 ILE A N 1
ATOM 6713 C CA . ILE A 1 850 ? -6.170 18.036 21.510 1.00 92.31 850 ILE A CA 1
ATOM 6714 C C . ILE A 1 850 ? -5.767 16.558 21.565 1.00 92.31 850 ILE A C 1
ATOM 6716 O O . ILE A 1 850 ? -5.423 16.046 22.632 1.00 92.31 850 ILE A O 1
ATOM 6720 N N . VAL A 1 851 ? -5.771 15.889 20.409 1.00 91.62 851 VAL A N 1
ATOM 6721 C CA . VAL A 1 851 ? -5.193 14.550 20.207 1.00 91.62 851 VAL A CA 1
ATOM 6722 C C . VAL A 1 851 ? -4.063 14.648 19.188 1.00 91.62 851 VAL A C 1
ATOM 6724 O O . VAL A 1 851 ? -4.237 15.241 18.121 1.00 91.62 851 VAL A O 1
ATOM 6727 N N . VAL A 1 852 ? -2.916 14.047 19.497 1.00 90.75 852 VAL A N 1
ATOM 6728 C CA . VAL A 1 852 ? -1.821 13.871 18.538 1.00 90.75 852 VAL A CA 1
ATOM 6729 C C . VAL A 1 852 ? -2.068 12.565 17.796 1.00 90.75 852 VAL A C 1
ATOM 6731 O O . VAL A 1 852 ? -2.041 11.504 18.405 1.00 90.75 852 VAL A O 1
ATOM 6734 N N . LEU A 1 853 ? -2.352 12.653 16.495 1.00 89.50 853 LEU A N 1
ATOM 6735 C CA . LEU A 1 853 ? -2.541 11.481 15.634 1.00 89.50 853 LEU A CA 1
ATOM 6736 C C . LEU A 1 853 ? -1.224 11.047 14.993 1.00 89.50 853 LEU A C 1
ATOM 6738 O O . LEU A 1 853 ? -1.013 9.859 14.782 1.00 89.50 853 LEU A O 1
ATOM 6742 N N . ASN A 1 854 ? -0.343 12.008 14.697 1.00 88.44 854 ASN A N 1
ATOM 6743 C CA . ASN A 1 854 ? 1.013 11.764 14.216 1.00 88.44 854 ASN A CA 1
ATOM 6744 C C . ASN A 1 854 ? 1.991 12.760 14.846 1.00 88.44 854 ASN A C 1
ATOM 6746 O O . ASN A 1 854 ? 1.749 13.971 14.793 1.00 88.44 854 ASN A O 1
ATOM 6750 N N . SER A 1 855 ? 3.085 12.266 15.423 1.00 86.75 855 SER A N 1
ATOM 6751 C CA . SER A 1 855 ? 4.154 13.093 15.996 1.00 86.75 855 SER A CA 1
ATOM 6752 C C . SER A 1 855 ? 5.272 13.371 14.983 1.00 86.75 855 SER A C 1
ATOM 6754 O O . SER A 1 855 ? 5.311 12.791 13.900 1.00 86.75 855 SER A O 1
ATOM 6756 N N . PHE A 1 856 ? 6.202 14.262 15.338 1.00 82.56 856 PHE A N 1
ATOM 6757 C CA . PHE A 1 856 ? 7.429 14.464 14.560 1.00 82.56 856 PHE A CA 1
ATOM 6758 C C . PHE A 1 856 ? 8.346 13.237 14.656 1.00 82.56 856 PHE A C 1
ATOM 6760 O O . PHE A 1 856 ? 8.388 12.582 15.700 1.00 82.56 856 PHE A O 1
ATOM 6767 N N . LYS A 1 857 ? 9.112 12.968 13.590 1.00 78.81 857 LYS A N 1
ATOM 6768 C CA . LYS A 1 857 ? 10.190 11.966 13.603 1.00 78.81 857 LYS A CA 1
ATOM 6769 C C . LYS A 1 857 ? 11.274 12.369 14.604 1.00 78.81 857 LYS A C 1
ATOM 6771 O O . LYS A 1 857 ? 11.561 13.560 14.748 1.00 78.81 857 LYS A O 1
ATOM 6776 N N . GLU A 1 858 ? 11.927 11.397 15.244 1.00 77.62 858 GLU A N 1
ATOM 6777 C CA . GLU A 1 858 ? 13.001 11.684 16.211 1.00 77.62 858 GLU A CA 1
ATOM 6778 C C . GLU A 1 858 ? 14.159 12.474 15.577 1.00 77.62 858 GLU A C 1
ATOM 6780 O O . GLU A 1 858 ? 14.700 13.385 16.204 1.00 77.62 858 GLU A O 1
ATOM 6785 N N . THR A 1 859 ? 14.453 12.207 14.299 1.00 80.94 859 THR A N 1
ATOM 6786 C CA . THR A 1 859 ? 15.485 12.887 13.497 1.00 80.94 859 THR A CA 1
ATOM 6787 C C . THR A 1 859 ? 15.130 14.317 13.079 1.00 80.94 859 THR A C 1
ATOM 6789 O O . THR A 1 859 ? 16.011 15.066 12.659 1.00 80.94 859 THR A O 1
ATOM 6792 N N . SER A 1 860 ? 13.861 14.727 13.191 1.00 85.38 860 SER A N 1
ATOM 6793 C CA . SER A 1 860 ? 13.449 16.107 12.915 1.00 85.38 860 SER A CA 1
ATOM 6794 C C . SER A 1 860 ? 13.999 17.057 13.980 1.00 85.38 860 SER A C 1
ATOM 6796 O O . SER A 1 860 ? 14.184 16.664 15.131 1.00 85.38 860 SER A O 1
ATOM 6798 N N . SER A 1 861 ? 14.176 18.335 13.648 1.00 89.44 861 SER A N 1
ATOM 6799 C CA . SER A 1 861 ? 14.449 19.401 14.624 1.00 89.44 861 SER A CA 1
ATOM 6800 C C . SER A 1 861 ? 13.205 20.172 15.086 1.00 89.44 861 SER A C 1
ATOM 6802 O O . SER A 1 861 ? 13.337 21.129 15.847 1.00 89.44 861 SER A O 1
ATOM 6804 N N . GLU A 1 862 ? 12.011 19.806 14.611 1.00 90.75 862 GLU A N 1
ATOM 6805 C CA . GLU A 1 862 ? 10.773 20.543 14.890 1.00 90.75 862 GLU A CA 1
ATOM 6806 C C . GLU A 1 862 ? 10.316 20.398 16.336 1.00 90.75 862 GLU A C 1
ATOM 6808 O O . GLU A 1 862 ? 10.237 19.286 16.856 1.00 90.75 862 GLU A O 1
ATOM 6813 N N . ASN A 1 863 ? 9.925 21.507 16.955 1.00 91.06 863 ASN A N 1
ATOM 6814 C CA . ASN A 1 863 ? 9.274 21.534 18.252 1.00 91.06 863 ASN A CA 1
ATOM 6815 C C . ASN A 1 863 ? 7.903 22.222 18.166 1.00 91.06 863 ASN A C 1
ATOM 6817 O O . ASN A 1 863 ? 7.759 23.259 17.515 1.00 91.06 863 ASN A O 1
ATOM 6821 N N . LEU A 1 864 ? 6.906 21.664 18.855 1.00 92.00 864 LEU A N 1
ATOM 6822 C CA . LEU A 1 864 ? 5.590 22.269 19.015 1.00 92.00 864 LEU A CA 1
ATOM 6823 C C . LEU A 1 864 ? 5.208 22.314 20.490 1.00 92.00 864 LEU A C 1
ATOM 6825 O O . LEU A 1 864 ? 5.116 21.274 21.148 1.00 92.00 864 LEU A O 1
ATOM 6829 N N . ALA A 1 865 ? 4.930 23.522 20.974 1.00 91.94 865 ALA A N 1
ATOM 6830 C CA . ALA A 1 865 ? 4.491 23.760 22.337 1.00 91.94 865 ALA A CA 1
ATOM 6831 C C . ALA A 1 865 ? 3.083 24.364 22.394 1.00 91.94 865 ALA A C 1
ATOM 6833 O O . ALA A 1 865 ? 2.767 25.325 21.688 1.00 91.94 865 ALA A O 1
ATOM 6834 N N . PHE A 1 866 ? 2.267 23.832 23.301 1.00 91.44 866 PHE A N 1
ATOM 6835 C CA . PHE A 1 866 ? 0.975 24.387 23.691 1.00 91.44 866 PHE A CA 1
ATOM 6836 C C . PHE A 1 866 ? 1.099 25.093 25.035 1.00 91.44 866 PHE A C 1
ATOM 6838 O O . PHE A 1 866 ? 1.554 24.498 26.013 1.00 91.44 866 PHE A O 1
ATOM 6845 N N . TYR A 1 867 ? 0.660 26.346 25.090 1.00 89.75 867 TYR A N 1
ATOM 6846 C CA . TYR A 1 867 ? 0.628 27.144 26.308 1.00 89.75 867 TYR A CA 1
ATOM 6847 C C . TYR A 1 867 ? -0.796 27.306 26.796 1.00 89.75 867 TYR A C 1
ATOM 6849 O O . TYR A 1 867 ? -1.693 27.710 26.051 1.00 89.75 867 TYR A O 1
ATOM 6857 N N . GLY A 1 868 ? -0.985 27.069 28.091 1.00 79.69 868 GLY A N 1
ATOM 6858 C CA . GLY A 1 868 ? -2.301 27.084 28.706 1.00 79.69 868 GLY A CA 1
ATOM 6859 C C . GLY A 1 868 ? -2.973 28.433 28.888 1.00 79.69 868 GLY A C 1
ATOM 6860 O O . GLY A 1 868 ? -4.020 28.535 29.527 1.00 79.69 868 GLY A O 1
ATOM 6861 N N . ARG A 1 869 ? -2.362 29.470 28.330 1.00 80.94 869 ARG A N 1
ATOM 6862 C CA . ARG A 1 869 ? -2.840 30.841 28.293 1.00 80.94 869 ARG A CA 1
ATOM 6863 C C . ARG A 1 869 ? -2.620 31.373 26.884 1.00 80.94 869 ARG A C 1
ATOM 6865 O O . ARG A 1 869 ? -1.786 30.861 26.145 1.00 80.94 869 ARG A O 1
ATOM 6872 N N . LEU A 1 870 ? -3.340 32.434 26.537 1.00 85.94 870 LEU A N 1
ATOM 6873 C CA . LEU A 1 870 ? -3.166 33.120 25.254 1.00 85.94 870 LEU A CA 1
ATOM 6874 C C . LEU A 1 870 ? -1.859 33.938 25.180 1.00 85.94 870 LEU A C 1
ATOM 6876 O O . LEU A 1 870 ? -1.537 34.480 24.128 1.00 85.94 870 LEU A O 1
ATOM 6880 N N . GLU A 1 871 ? -1.093 33.985 26.274 1.00 82.62 871 GLU A N 1
ATOM 6881 C CA . GLU A 1 871 ? 0.187 34.683 26.402 1.00 82.62 871 GLU A CA 1
ATOM 6882 C C . GLU A 1 871 ? 1.227 33.787 27.092 1.00 82.62 871 GLU A C 1
ATOM 6884 O O . GLU A 1 871 ? 0.890 32.962 27.947 1.00 82.62 871 GLU A O 1
ATOM 6889 N N . ILE A 1 872 ? 2.505 33.963 26.737 1.00 82.44 872 ILE A N 1
ATOM 6890 C CA . ILE A 1 872 ? 3.618 33.218 27.338 1.00 82.44 872 ILE A CA 1
ATOM 6891 C C . ILE A 1 872 ? 4.030 33.911 28.638 1.00 82.44 872 ILE A C 1
ATOM 6893 O O . ILE A 1 872 ? 4.719 34.928 28.619 1.00 82.44 872 ILE A O 1
ATOM 6897 N N . THR A 1 873 ? 3.635 33.330 29.769 1.00 81.06 873 THR A N 1
ATOM 6898 C CA . THR A 1 873 ? 4.128 33.709 31.101 1.00 81.06 873 THR A CA 1
ATOM 6899 C C . THR A 1 873 ? 4.985 32.580 31.678 1.00 81.06 873 THR A C 1
ATOM 6901 O O . THR A 1 873 ? 4.674 31.424 31.393 1.00 81.06 873 THR A O 1
ATOM 6904 N N . PRO A 1 874 ? 6.003 32.854 32.515 1.00 77.88 874 PRO A N 1
ATOM 6905 C CA . PRO A 1 874 ? 6.829 31.810 33.138 1.00 77.88 874 PRO A CA 1
ATOM 6906 C C . PRO A 1 874 ? 6.019 30.733 33.878 1.00 77.88 874 PRO A C 1
ATOM 6908 O O . PRO A 1 874 ? 6.379 29.563 33.842 1.00 77.88 874 PRO A O 1
ATOM 6911 N N . ASP A 1 875 ? 4.882 31.120 34.463 1.00 78.19 875 ASP A N 1
ATOM 6912 C CA . ASP A 1 875 ? 3.993 30.223 35.213 1.00 78.19 875 ASP A CA 1
ATOM 6913 C C . ASP A 1 875 ? 2.899 29.573 34.344 1.00 78.19 875 ASP A C 1
ATOM 6915 O O . ASP A 1 875 ? 2.011 28.894 34.863 1.00 78.19 875 ASP A O 1
ATOM 6919 N N . ALA A 1 876 ? 2.878 29.831 33.029 1.00 75.25 876 ALA A N 1
ATOM 6920 C CA . ALA A 1 876 ? 1.880 29.231 32.148 1.00 75.25 876 ALA A CA 1
ATOM 6921 C C . ALA A 1 876 ? 2.204 27.741 31.952 1.00 75.25 876 ALA A C 1
ATOM 6923 O O . ALA A 1 876 ? 3.313 27.423 31.519 1.00 75.25 876 ALA A O 1
ATOM 6924 N N . PRO A 1 877 ? 1.245 26.828 32.193 1.00 81.06 877 PRO A N 1
ATOM 6925 C CA . PRO A 1 877 ? 1.437 25.418 31.885 1.00 81.06 877 PRO A CA 1
ATOM 6926 C C . PRO A 1 877 ? 1.801 25.230 30.403 1.00 81.06 877 PRO A C 1
ATOM 6928 O O . PRO A 1 877 ? 1.133 25.797 29.531 1.00 81.06 877 PRO A O 1
ATOM 6931 N N . LYS A 1 878 ? 2.873 24.476 30.134 1.00 86.94 878 LYS A N 1
ATOM 6932 C CA . LYS A 1 878 ? 3.431 24.233 28.797 1.00 86.94 878 LYS A CA 1
ATOM 6933 C C . LYS A 1 878 ? 3.480 22.729 28.533 1.00 86.94 878 LYS A C 1
ATOM 6935 O O . LYS A 1 878 ? 4.080 22.005 29.321 1.00 86.94 878 LYS A O 1
ATOM 6940 N N . TRP A 1 879 ? 2.932 22.293 27.401 1.00 88.69 879 TRP A N 1
ATOM 6941 C CA . TRP A 1 879 ? 3.095 20.928 26.891 1.00 88.69 879 TRP A CA 1
ATOM 6942 C C . TRP A 1 879 ? 3.874 20.961 25.594 1.00 88.69 879 TRP A C 1
ATOM 6944 O O . TRP A 1 879 ? 3.445 21.572 24.617 1.00 88.69 879 TRP A O 1
ATOM 6954 N N . ASP A 1 880 ? 5.027 20.312 25.611 1.00 87.69 880 ASP A N 1
ATOM 6955 C CA . ASP A 1 880 ? 5.914 20.157 24.470 1.00 87.69 880 ASP A CA 1
ATOM 6956 C C . ASP A 1 880 ? 5.723 18.748 23.909 1.00 87.69 880 ASP A C 1
ATOM 6958 O O . ASP A 1 880 ? 5.867 17.773 24.643 1.00 87.69 880 ASP A O 1
ATOM 6962 N N . ILE A 1 881 ? 5.371 18.618 22.629 1.00 86.75 881 ILE A N 1
ATOM 6963 C CA . ILE A 1 881 ? 5.035 17.305 22.056 1.00 86.75 881 ILE A CA 1
ATOM 6964 C C . ILE A 1 881 ? 6.190 16.310 22.172 1.00 86.75 881 ILE A C 1
ATOM 6966 O O . ILE A 1 881 ? 5.934 15.127 22.373 1.00 86.75 881 ILE A O 1
ATOM 6970 N N . ARG A 1 882 ? 7.450 16.755 22.092 1.00 82.81 882 ARG A N 1
ATOM 6971 C CA . ARG A 1 882 ? 8.594 15.838 22.198 1.00 82.81 882 ARG A CA 1
ATOM 6972 C C . ARG A 1 882 ? 8.760 15.288 23.603 1.00 82.81 882 ARG A C 1
ATOM 6974 O O . ARG A 1 882 ? 9.089 14.119 23.775 1.00 82.81 882 ARG A O 1
ATOM 6981 N N . ASN A 1 883 ? 8.543 16.139 24.601 1.00 80.88 883 ASN A N 1
ATOM 6982 C CA . ASN A 1 883 ? 8.804 15.801 25.998 1.00 80.88 883 ASN A CA 1
ATOM 6983 C C . ASN A 1 883 ? 7.565 15.252 26.721 1.00 80.88 883 ASN A C 1
ATOM 6985 O O . ASN A 1 883 ? 7.695 14.577 27.739 1.00 80.88 883 ASN A O 1
ATOM 6989 N N . ASN A 1 884 ? 6.364 15.546 26.218 1.00 83.69 884 ASN A N 1
ATOM 6990 C CA . ASN A 1 884 ? 5.089 15.287 26.887 1.00 83.69 884 ASN A CA 1
ATOM 6991 C C . ASN A 1 884 ? 4.092 14.511 26.009 1.00 83.69 884 ASN A C 1
ATOM 6993 O O . ASN A 1 884 ? 2.887 14.654 26.205 1.00 83.69 884 ASN A O 1
ATOM 6997 N N . LEU A 1 885 ? 4.553 13.692 25.053 1.00 85.31 885 LEU A N 1
ATOM 6998 C CA . LEU A 1 885 ? 3.664 12.957 24.139 1.00 85.31 885 LEU A CA 1
ATOM 6999 C C . LEU A 1 885 ? 2.624 12.091 24.875 1.00 85.31 885 LEU A C 1
ATOM 7001 O O . LEU A 1 885 ? 1.470 12.032 24.464 1.00 85.31 885 LEU A O 1
ATOM 7005 N N . THR A 1 886 ? 2.994 11.501 26.012 1.00 84.94 886 THR A N 1
ATOM 7006 C CA . THR A 1 886 ? 2.098 10.656 26.821 1.00 84.94 886 THR A CA 1
ATOM 7007 C C . THR A 1 886 ? 1.010 11.413 27.571 1.00 84.94 886 THR A C 1
ATOM 7009 O O . THR A 1 886 ? 0.055 10.801 28.038 1.00 84.94 886 THR A O 1
ATOM 7012 N N . ALA A 1 887 ? 1.133 12.735 27.713 1.00 85.44 887 ALA A N 1
ATOM 7013 C CA . ALA A 1 887 ? 0.116 13.551 28.369 1.00 85.44 887 ALA A CA 1
ATOM 7014 C C . ALA A 1 887 ? -1.132 13.735 27.487 1.00 85.44 887 ALA A C 1
ATOM 7016 O O . ALA A 1 887 ? -2.182 14.143 27.981 1.00 85.44 887 ALA A O 1
ATOM 7017 N N . PHE A 1 888 ? -1.030 13.454 26.181 1.00 87.75 888 PHE A N 1
ATOM 7018 C CA . PHE A 1 888 ? -2.172 13.500 25.276 1.00 87.75 888 PHE A CA 1
ATOM 7019 C C . PHE A 1 888 ? -3.081 12.281 25.509 1.00 87.75 888 PHE A C 1
ATOM 7021 O O . PHE A 1 888 ? -2.592 11.168 25.686 1.00 87.75 888 PHE A O 1
ATOM 7028 N N . PRO A 1 889 ? -4.410 12.478 25.536 1.00 90.06 889 PRO A N 1
ATOM 7029 C CA . PRO A 1 889 ? -5.157 13.631 25.053 1.00 90.06 889 PRO A CA 1
ATOM 7030 C C . PRO A 1 889 ? -5.230 14.757 26.093 1.00 90.06 889 PRO A C 1
ATOM 7032 O O . PRO A 1 889 ? -5.433 14.518 27.286 1.00 90.06 889 PRO A O 1
ATOM 7035 N N . LEU A 1 890 ? -5.151 16.004 25.624 1.00 89.06 890 LEU A N 1
ATOM 7036 C CA . LEU A 1 890 ? -5.249 17.192 26.478 1.00 89.06 890 LEU A CA 1
ATOM 7037 C C . LEU A 1 890 ? -6.603 17.879 26.320 1.00 89.06 890 LEU A C 1
ATOM 7039 O O . LEU A 1 890 ? -7.103 18.023 25.207 1.00 89.06 890 LEU A O 1
ATOM 7043 N N . ARG A 1 891 ? -7.166 18.373 27.423 1.00 88.44 891 ARG A N 1
ATOM 7044 C CA . ARG A 1 891 ? -8.348 19.243 27.434 1.00 88.44 891 ARG A CA 1
ATOM 7045 C C . ARG A 1 891 ? -8.040 20.520 28.193 1.00 88.44 891 ARG A C 1
ATOM 7047 O O . ARG A 1 891 ? -7.736 20.492 29.380 1.00 88.44 891 ARG A O 1
ATOM 7054 N N . THR A 1 892 ? -8.155 21.656 27.522 1.00 87.00 892 THR A N 1
ATOM 7055 C CA . THR A 1 892 ? -7.839 22.946 28.134 1.00 87.00 892 THR A CA 1
ATOM 7056 C C . THR A 1 892 ? -8.872 23.313 29.214 1.00 87.00 892 THR A C 1
ATOM 7058 O O . THR A 1 892 ? -10.064 23.059 29.045 1.00 87.00 892 THR A O 1
ATOM 7061 N N . PRO A 1 893 ? -8.481 23.959 30.323 1.00 79.00 893 PRO A N 1
ATOM 7062 C CA . PRO A 1 893 ? -9.394 24.431 31.362 1.00 79.00 893 PRO A CA 1
ATOM 7063 C C . PRO A 1 893 ? -10.149 25.700 30.940 1.00 79.00 893 PRO A C 1
ATOM 7065 O O . PRO A 1 893 ? -11.132 26.067 31.575 1.00 79.00 893 PRO A O 1
ATOM 7068 N N . GLY A 1 894 ? -9.689 26.385 29.888 1.00 81.31 894 GLY A N 1
ATOM 7069 C CA . GLY A 1 894 ? -10.312 27.584 29.330 1.00 81.31 894 GLY A CA 1
ATOM 7070 C C . GLY A 1 894 ? -10.599 27.461 27.835 1.00 81.31 894 GLY A C 1
ATOM 7071 O O . GLY A 1 894 ? -10.294 26.448 27.210 1.00 81.31 894 GLY A O 1
ATOM 7072 N N . TYR A 1 895 ? -11.139 28.529 27.252 1.00 89.06 895 TYR A N 1
ATOM 7073 C CA . TYR A 1 895 ? -11.632 28.566 25.870 1.00 89.06 895 TYR A CA 1
ATOM 7074 C C . TYR A 1 895 ? -10.540 28.714 24.797 1.00 89.06 895 TYR A C 1
ATOM 7076 O O . TYR A 1 895 ? -10.865 28.804 23.616 1.00 89.06 895 TYR A O 1
ATOM 7084 N N . GLY A 1 896 ? -9.260 28.792 25.171 1.00 89.12 896 GLY A N 1
ATOM 7085 C CA . GLY A 1 896 ? -8.182 29.081 24.230 1.00 89.12 896 GLY A CA 1
ATOM 7086 C C . GLY A 1 896 ? -6.823 28.530 24.648 1.00 89.12 896 GLY A C 1
ATOM 7087 O O . GLY A 1 896 ? -6.562 28.327 25.833 1.00 89.12 896 GLY A O 1
ATOM 7088 N N . VAL A 1 897 ? -5.965 28.314 23.653 1.00 92.00 897 VAL A N 1
ATOM 7089 C CA . VAL A 1 897 ? -4.575 27.858 23.789 1.00 92.00 897 VAL A CA 1
ATOM 7090 C C . VAL A 1 897 ? -3.692 28.654 22.831 1.00 92.00 897 VAL A C 1
ATOM 7092 O O . VAL A 1 897 ? -4.099 28.955 21.706 1.00 92.00 897 VAL A O 1
ATOM 7095 N N . LEU A 1 898 ? -2.486 29.010 23.269 1.00 92.44 898 LEU A N 1
ATOM 7096 C CA . LEU A 1 898 ? -1.467 29.582 22.394 1.00 92.44 898 LEU A CA 1
ATOM 7097 C C . LEU A 1 898 ? -0.547 28.466 21.895 1.00 92.44 898 LEU A C 1
ATOM 7099 O O . LEU A 1 898 ? -0.066 27.653 22.682 1.00 92.44 898 LEU A O 1
ATOM 7103 N N . VAL A 1 899 ? -0.298 28.443 20.591 1.00 92.88 899 VAL A N 1
ATOM 7104 C CA . VAL A 1 899 ? 0.547 27.455 19.920 1.00 92.88 899 VAL A CA 1
ATOM 7105 C C . VAL A 1 899 ? 1.837 28.131 19.465 1.00 92.88 899 VAL A C 1
ATOM 7107 O O . VAL A 1 899 ? 1.787 29.165 18.796 1.00 92.88 899 VAL A O 1
ATOM 7110 N N . ASP A 1 900 ? 2.982 27.548 19.819 1.00 91.81 900 ASP A N 1
ATOM 7111 C CA . ASP A 1 900 ? 4.314 27.990 19.392 1.00 91.81 900 ASP A CA 1
ATOM 7112 C C . ASP A 1 900 ? 5.013 26.858 18.630 1.00 91.81 900 ASP A C 1
ATOM 7114 O O . ASP A 1 900 ? 5.390 25.841 19.216 1.00 91.81 900 ASP A O 1
ATOM 7118 N N . TYR A 1 901 ? 5.151 27.024 17.315 1.00 92.25 901 TYR A N 1
ATOM 7119 C CA . TYR A 1 901 ? 5.781 26.064 16.414 1.00 92.25 901 TYR A CA 1
ATOM 7120 C C . TYR A 1 901 ? 7.154 26.569 15.963 1.00 92.25 901 TYR A C 1
ATOM 7122 O O . TYR A 1 901 ? 7.277 27.653 15.379 1.00 92.25 901 TYR A O 1
ATOM 7130 N N . GLN A 1 902 ? 8.180 25.766 16.233 1.00 92.25 902 GLN A N 1
ATOM 7131 C CA . GLN A 1 902 ? 9.585 26.079 15.994 1.00 92.25 902 GLN A CA 1
ATOM 7132 C C . GLN A 1 902 ? 10.232 24.962 15.161 1.00 92.25 902 GLN A C 1
ATOM 7134 O O . GLN A 1 902 ? 10.613 23.934 15.716 1.00 92.25 902 GLN A O 1
ATOM 7139 N N . PRO A 1 903 ? 10.370 25.120 13.835 1.00 88.56 903 PRO A N 1
ATOM 7140 C CA . PRO A 1 903 ? 10.853 24.045 12.971 1.00 88.56 903 PRO A CA 1
ATOM 7141 C C . PRO A 1 903 ? 12.325 23.637 13.136 1.00 88.56 903 PRO A C 1
ATOM 7143 O O . PRO A 1 903 ? 12.680 22.490 12.864 1.00 88.56 903 PRO A O 1
ATOM 7146 N N . GLY A 1 904 ? 13.196 24.547 13.573 1.00 88.94 904 GLY A N 1
ATOM 7147 C CA . GLY A 1 904 ? 14.632 24.278 13.700 1.00 88.94 904 GLY A CA 1
ATOM 7148 C C . GLY A 1 904 ? 15.375 24.175 12.354 1.00 88.94 904 GLY A C 1
ATOM 7149 O O . GLY A 1 904 ? 14.967 24.771 11.358 1.00 88.94 904 GLY A O 1
ATOM 7150 N N . GLN A 1 905 ? 16.514 23.470 12.339 1.00 87.44 905 GLN A N 1
ATOM 7151 C CA . GLN A 1 905 ? 17.433 23.384 11.189 1.00 87.44 905 GLN A CA 1
ATOM 7152 C C . GLN A 1 905 ? 17.057 22.308 10.155 1.00 87.44 905 GLN A C 1
ATOM 7154 O O . GLN A 1 905 ? 17.227 22.523 8.954 1.00 87.44 905 GLN A O 1
ATOM 7159 N N . VAL A 1 906 ? 16.536 21.169 10.617 1.00 86.44 906 VAL A N 1
ATOM 7160 C CA . VAL A 1 906 ? 16.194 19.976 9.828 1.00 86.44 906 VAL A CA 1
ATOM 7161 C C . VAL A 1 906 ? 14.718 19.602 10.064 1.00 86.44 906 VAL A C 1
ATOM 7163 O O . VAL A 1 906 ? 14.422 18.611 10.732 1.00 86.44 906 VAL A O 1
ATOM 7166 N N . PRO A 1 907 ? 13.757 20.407 9.575 1.00 84.31 907 PRO A N 1
ATOM 7167 C CA . PRO A 1 907 ? 12.337 20.094 9.706 1.00 84.31 907 PRO A CA 1
ATOM 7168 C C . PRO A 1 907 ? 11.930 18.952 8.766 1.00 84.31 907 PRO A C 1
ATOM 7170 O O . PRO A 1 907 ? 12.281 18.961 7.581 1.00 84.31 907 PRO A O 1
ATOM 7173 N N . SER A 1 908 ? 11.149 17.999 9.275 1.00 78.94 908 SER A N 1
ATOM 7174 C CA . SER A 1 908 ? 10.544 16.912 8.496 1.00 78.94 908 SER A CA 1
ATOM 7175 C C . SER A 1 908 ? 9.118 17.237 8.039 1.00 78.94 908 SER A C 1
ATOM 7177 O O . SER A 1 908 ? 8.707 16.794 6.971 1.00 78.94 908 SER A O 1
ATOM 7179 N N . GLY A 1 909 ? 8.367 18.025 8.814 1.00 80.12 909 GLY A N 1
ATOM 7180 C CA . GLY A 1 909 ? 6.915 18.146 8.705 1.00 80.12 909 GLY A CA 1
ATOM 7181 C C . GLY A 1 909 ? 6.205 16.865 9.163 1.00 80.12 909 GLY A C 1
ATOM 7182 O O . GLY A 1 909 ? 6.780 16.053 9.887 1.00 80.12 909 GLY A O 1
ATOM 7183 N N . GLN A 1 910 ? 4.969 16.676 8.686 1.00 77.50 910 GLN A N 1
ATOM 7184 C CA . GLN A 1 910 ? 4.125 15.471 8.794 1.00 77.50 910 GLN A CA 1
ATOM 7185 C C . GLN A 1 910 ? 3.382 15.262 10.122 1.00 77.50 910 GLN A C 1
ATOM 7187 O O . GLN A 1 910 ? 2.565 14.342 10.211 1.00 77.50 910 GLN A O 1
ATOM 7192 N N . ALA A 1 911 ? 3.585 16.105 11.139 1.00 87.12 911 ALA A N 1
ATOM 7193 C CA . ALA A 1 911 ? 2.790 16.007 12.363 1.00 87.12 911 ALA A CA 1
ATOM 7194 C C . ALA A 1 911 ? 1.314 16.338 12.090 1.00 87.12 911 ALA A C 1
ATOM 7196 O O . ALA A 1 911 ? 1.000 17.277 11.352 1.00 87.12 911 ALA A O 1
ATOM 7197 N N . ILE A 1 912 ? 0.409 15.566 12.695 1.00 90.50 912 ILE A N 1
ATOM 7198 C CA . ILE A 1 912 ? -1.038 15.708 12.515 1.00 90.50 912 ILE A CA 1
ATOM 7199 C C . ILE A 1 912 ? -1.735 15.674 13.865 1.00 90.50 912 ILE A C 1
ATOM 7201 O O . ILE A 1 912 ? -1.524 14.769 14.674 1.00 90.50 912 ILE A O 1
ATOM 7205 N N . MET A 1 913 ? -2.606 16.653 14.091 1.00 91.56 913 MET A N 1
ATOM 7206 C CA . MET A 1 913 ? -3.370 16.784 15.330 1.00 91.56 913 MET A CA 1
ATOM 7207 C C . MET A 1 913 ? -4.853 16.920 15.041 1.00 91.56 913 MET A C 1
ATOM 7209 O O . MET A 1 913 ? -5.257 17.656 14.145 1.00 91.56 913 MET A O 1
ATOM 7213 N N . TYR A 1 914 ? -5.663 16.238 15.840 1.00 92.31 914 TYR A N 1
ATOM 7214 C CA . TYR A 1 914 ? -7.101 16.443 15.907 1.00 92.31 914 TYR A CA 1
ATOM 7215 C C . TYR A 1 914 ? -7.397 17.428 17.033 1.00 92.31 914 TYR A C 1
ATOM 7217 O O . TYR A 1 914 ? -7.129 17.137 18.201 1.00 92.31 914 TYR A O 1
ATOM 7225 N N . ILE A 1 915 ? -7.931 18.598 16.684 1.00 92.88 915 ILE A N 1
ATOM 7226 C CA . ILE A 1 915 ? -8.280 19.639 17.651 1.00 92.88 915 ILE A CA 1
ATOM 7227 C C . ILE A 1 915 ? -9.773 19.920 17.551 1.00 92.88 915 ILE A C 1
ATOM 7229 O O . ILE A 1 915 ? -10.282 20.228 16.472 1.00 92.88 915 ILE A O 1
ATOM 7233 N N . ALA A 1 916 ? -10.468 19.822 18.680 1.00 91.94 916 ALA A N 1
ATOM 7234 C CA . ALA A 1 916 ? -11.916 19.963 18.752 1.00 91.94 916 ALA A CA 1
ATOM 7235 C C . ALA A 1 916 ? -12.344 20.965 19.823 1.00 91.94 916 ALA A C 1
ATOM 7237 O O . ALA A 1 916 ? -11.736 21.061 20.889 1.00 91.94 916 ALA A O 1
ATOM 7238 N N . SER A 1 917 ? -13.428 21.686 19.553 1.00 92.19 917 SER A N 1
ATOM 7239 C CA . SER A 1 917 ? -14.167 22.433 20.562 1.00 92.19 917 SER A CA 1
ATOM 7240 C C . SER A 1 917 ? -15.038 21.470 21.353 1.00 92.19 917 SER A C 1
ATOM 7242 O O . SER A 1 917 ? -15.959 20.863 20.812 1.00 92.19 917 SER A O 1
ATOM 7244 N N . VAL A 1 918 ? -14.783 21.349 22.647 1.00 89.44 918 VAL A N 1
ATOM 7245 C CA . VAL A 1 918 ? -15.412 20.358 23.529 1.00 89.44 918 VAL A CA 1
ATOM 7246 C C . VAL A 1 918 ? -16.052 21.074 24.711 1.00 89.44 918 VAL A C 1
ATOM 7248 O O . VAL A 1 918 ? -15.768 22.247 24.965 1.00 89.44 918 VAL A O 1
ATOM 7251 N N . ASP A 1 919 ? -16.923 20.396 25.451 1.00 85.31 919 ASP A N 1
ATOM 7252 C CA . ASP A 1 919 ? -17.570 21.026 26.602 1.00 85.31 919 ASP A CA 1
ATOM 7253 C C . ASP A 1 919 ? -16.535 21.540 27.620 1.00 85.31 919 ASP A C 1
ATOM 7255 O O . ASP A 1 919 ? -15.417 21.029 27.720 1.00 85.31 919 ASP A O 1
ATOM 7259 N N . GLY A 1 920 ? -16.875 22.560 28.405 1.00 75.81 920 GLY A N 1
ATOM 7260 C CA . GLY A 1 920 ? -16.000 23.049 29.473 1.00 75.81 920 GLY A CA 1
ATOM 7261 C C . GLY A 1 920 ? -15.943 22.085 30.662 1.00 75.81 920 GLY A C 1
ATOM 7262 O O . GLY A 1 920 ? -16.955 21.489 31.037 1.00 75.81 920 GLY A O 1
ATOM 7263 N N . LEU A 1 921 ? -14.779 21.940 31.301 1.00 67.19 921 LEU A N 1
ATOM 7264 C CA . LEU A 1 921 ? -14.686 21.260 32.598 1.00 67.19 921 LEU A CA 1
ATOM 7265 C C . LEU A 1 921 ? -15.092 22.229 33.717 1.00 67.19 921 LEU A C 1
ATOM 7267 O O . LEU A 1 921 ? -14.384 23.192 34.001 1.00 67.19 921 LEU A O 1
ATOM 7271 N N . ARG A 1 922 ? -16.207 21.961 34.408 1.00 58.09 922 ARG A N 1
ATOM 7272 C CA . ARG A 1 922 ? -16.508 22.646 35.676 1.00 58.09 922 ARG A CA 1
ATOM 7273 C C . ARG A 1 922 ? -15.634 22.031 36.777 1.00 58.09 922 ARG A C 1
ATOM 7275 O O . ARG A 1 922 ? -15.756 20.844 37.060 1.00 58.09 922 ARG A O 1
ATOM 7282 N N . ASN A 1 923 ? -14.779 22.837 37.408 1.00 53.53 923 ASN A N 1
ATOM 7283 C CA . ASN A 1 923 ? -14.036 22.508 38.637 1.00 53.53 923 ASN A CA 1
ATOM 7284 C C . ASN A 1 923 ? -12.905 21.454 38.545 1.00 53.53 923 ASN A C 1
ATOM 7286 O O . ASN A 1 923 ? -12.504 20.929 39.583 1.00 53.53 923 ASN A O 1
ATOM 7290 N N . LYS A 1 924 ? -12.340 21.155 37.364 1.00 56.84 924 LYS A N 1
ATOM 7291 C CA . LYS A 1 924 ? -11.096 20.359 37.254 1.00 56.84 924 LYS A CA 1
ATOM 7292 C C . LYS A 1 924 ? -9.935 21.227 36.742 1.00 56.84 924 LYS A C 1
ATOM 7294 O O . LYS A 1 924 ? -10.027 21.715 35.621 1.00 56.84 924 LYS A O 1
ATOM 7299 N N . PRO A 1 925 ? -8.858 21.419 37.528 1.00 54.84 925 PRO A N 1
ATOM 7300 C CA . PRO A 1 925 ? -7.724 22.262 37.138 1.00 54.84 925 PRO A CA 1
ATOM 7301 C C . PRO A 1 925 ? -6.692 21.554 36.240 1.00 54.84 925 PRO A C 1
ATOM 7303 O O . PRO A 1 925 ? -5.795 22.217 35.726 1.00 54.84 925 PRO A O 1
ATOM 7306 N N . SER A 1 926 ? -6.792 20.229 36.062 1.00 66.88 926 SER A N 1
ATOM 7307 C CA . SER A 1 926 ? -5.845 19.455 35.246 1.00 66.88 926 SER A CA 1
ATOM 7308 C C . SER A 1 926 ? -6.218 19.478 33.764 1.00 66.88 926 SER A C 1
ATOM 7310 O O . SER A 1 926 ? -7.389 19.321 33.415 1.00 66.88 926 SER A O 1
ATOM 7312 N N . TRP A 1 927 ? -5.203 19.647 32.917 1.00 72.69 927 TRP A N 1
ATOM 7313 C CA . TRP A 1 927 ? -5.296 19.551 31.459 1.00 72.69 927 TRP A CA 1
ATOM 7314 C C . TRP A 1 927 ? -5.329 18.108 30.960 1.00 72.69 927 TRP A C 1
ATOM 7316 O O . TRP A 1 927 ? -5.864 17.836 29.885 1.00 72.69 927 TRP A O 1
ATOM 7326 N N . GLU A 1 928 ? -4.726 17.193 31.719 1.00 74.06 928 GLU A N 1
ATOM 7327 C CA . GLU A 1 928 ? -4.603 15.797 31.322 1.00 74.06 928 GLU A CA 1
ATOM 7328 C C . GLU A 1 928 ? -5.946 15.091 31.456 1.00 74.06 928 GLU A C 1
ATOM 7330 O O . GLU A 1 928 ? -6.639 15.181 32.478 1.00 74.06 928 GLU A O 1
ATOM 7335 N N . THR A 1 929 ? -6.315 14.382 30.395 1.00 77.88 929 THR A N 1
ATOM 7336 C CA . THR A 1 929 ? -7.464 13.487 30.410 1.00 77.88 929 THR A CA 1
ATOM 7337 C C . THR A 1 929 ? -6.964 12.055 30.489 1.00 77.88 929 THR A C 1
ATOM 7339 O O . THR A 1 929 ? -6.081 11.664 29.735 1.00 77.88 929 THR A O 1
ATOM 7342 N N . HIS A 1 930 ? -7.537 11.271 31.401 1.00 83.12 930 HIS A N 1
ATOM 7343 C CA . HIS A 1 930 ? -7.234 9.847 31.545 1.00 83.12 930 HIS A CA 1
ATOM 7344 C C . HIS A 1 930 ? -8.439 9.044 31.043 1.00 83.12 930 HIS A C 1
ATOM 7346 O O . HIS A 1 930 ? -9.306 8.661 31.841 1.00 83.12 930 HIS A O 1
ATOM 7352 N N . PRO A 1 931 ? -8.586 8.886 29.712 1.00 88.31 931 PRO A N 1
ATOM 7353 C CA . PRO A 1 931 ? -9.572 7.972 29.163 1.00 88.31 931 PRO A CA 1
ATOM 7354 C C . PRO A 1 931 ? -9.274 6.552 29.657 1.00 88.31 931 PRO A C 1
ATOM 7356 O O . PRO A 1 931 ? -8.124 6.178 29.864 1.00 88.31 931 PRO A O 1
ATOM 7359 N N . LYS A 1 932 ? -10.326 5.760 29.848 1.00 90.19 932 LYS A N 1
ATOM 7360 C CA . LYS A 1 932 ? -10.223 4.370 30.302 1.00 90.19 932 LYS A CA 1
ATOM 7361 C C . LYS A 1 932 ? -10.987 3.448 29.371 1.00 90.19 932 LYS A C 1
ATOM 7363 O O . LYS A 1 932 ? -11.940 3.885 28.722 1.00 90.19 932 LYS A O 1
ATOM 7368 N N . ILE A 1 933 ? -10.606 2.180 29.343 1.00 94.31 933 ILE A N 1
ATOM 7369 C CA . ILE A 1 933 ? -11.439 1.111 28.793 1.00 94.31 933 ILE A CA 1
ATOM 7370 C C . ILE A 1 933 ? -12.294 0.565 29.936 1.00 94.31 933 ILE A C 1
ATOM 7372 O O . ILE A 1 933 ? -11.764 0.138 30.961 1.00 94.31 933 ILE A O 1
ATOM 7376 N N . HIS A 1 934 ? -13.619 0.596 29.786 1.00 95.62 934 HIS A N 1
ATOM 7377 C CA . HIS A 1 934 ? -14.550 0.037 30.770 1.00 95.62 934 HIS A CA 1
ATOM 7378 C C . HIS A 1 934 ? -15.283 -1.160 30.171 1.00 95.62 934 HIS A C 1
ATOM 7380 O O . HIS A 1 934 ? -16.082 -1.010 29.256 1.00 95.62 934 HIS A O 1
ATOM 7386 N N . ILE A 1 935 ? -14.998 -2.347 30.694 1.00 97.38 935 ILE A N 1
ATOM 7387 C CA . ILE A 1 935 ? -15.623 -3.617 30.334 1.00 97.38 935 ILE A CA 1
ATOM 7388 C C . ILE A 1 935 ? -16.641 -3.936 31.424 1.00 97.38 935 ILE A C 1
ATOM 7390 O O . ILE A 1 935 ? -16.249 -4.173 32.564 1.00 97.38 935 ILE A O 1
ATOM 7394 N N . ASP A 1 936 ? -17.932 -3.928 31.102 1.00 96.75 936 ASP A N 1
ATOM 7395 C CA . ASP A 1 936 ? -18.990 -4.173 32.081 1.00 96.75 936 ASP A CA 1
ATOM 7396 C C . ASP A 1 936 ? -20.039 -5.167 31.580 1.00 96.75 936 ASP A C 1
ATOM 7398 O O . ASP A 1 936 ? -20.555 -5.056 30.468 1.00 96.75 936 ASP A O 1
ATOM 7402 N N . THR A 1 937 ? -20.403 -6.133 32.424 1.00 97.50 937 THR A N 1
ATOM 7403 C CA . THR A 1 937 ? -21.425 -7.143 32.092 1.00 97.50 937 THR A CA 1
ATOM 7404 C C . THR A 1 937 ? -21.087 -7.897 30.792 1.00 97.50 937 THR A C 1
ATOM 7406 O O . THR A 1 937 ? -21.942 -8.115 29.938 1.00 97.50 937 THR A O 1
ATOM 7409 N N . VAL A 1 938 ? -19.815 -8.257 30.594 1.00 98.06 938 VAL A N 1
ATOM 7410 C CA . VAL A 1 938 ? -19.346 -8.985 29.402 1.00 98.06 938 VAL A CA 1
ATOM 7411 C C . VAL A 1 938 ? -19.210 -10.477 29.702 1.00 98.06 938 VAL A C 1
ATOM 7413 O O . VAL A 1 938 ? -18.871 -10.869 30.817 1.00 98.06 938 VAL A O 1
ATOM 7416 N N . THR A 1 939 ? -19.463 -11.328 28.708 1.00 98.00 939 THR A N 1
ATOM 7417 C CA . THR A 1 939 ? -19.170 -12.768 28.785 1.00 98.00 939 THR A CA 1
ATOM 7418 C C . THR A 1 939 ? -18.114 -13.146 27.754 1.00 98.00 939 THR A C 1
ATOM 7420 O O . THR A 1 939 ? -18.306 -12.914 26.565 1.00 98.00 939 THR A O 1
ATOM 7423 N N . VAL A 1 940 ? -17.015 -13.755 28.196 1.00 97.38 940 VAL A N 1
ATOM 7424 C CA . VAL A 1 940 ? -15.973 -14.326 27.337 1.00 97.38 940 VAL A CA 1
ATOM 7425 C C . VAL A 1 940 ? -15.897 -15.827 27.589 1.00 97.38 940 VAL A C 1
ATOM 7427 O O . VAL A 1 940 ? -15.706 -16.255 28.730 1.00 97.38 940 VAL A O 1
ATOM 7430 N N . LYS A 1 941 ? -16.072 -16.641 26.544 1.00 97.00 941 LYS A N 1
ATOM 7431 C CA . LYS A 1 941 ? -16.131 -18.099 26.681 1.00 97.00 941 LYS A CA 1
ATOM 7432 C C . LYS A 1 941 ? -15.444 -18.844 25.540 1.00 97.00 941 LYS A C 1
ATOM 7434 O O . LYS A 1 941 ? -15.732 -18.578 24.381 1.00 97.00 941 LYS A O 1
ATOM 7439 N N . GLY A 1 942 ? -14.592 -19.822 25.846 1.00 95.44 942 GLY A N 1
ATOM 7440 C CA . GLY A 1 942 ? -14.031 -20.724 24.825 1.00 95.44 942 GLY A CA 1
ATOM 7441 C C . GLY A 1 942 ? -13.006 -20.087 23.879 1.00 95.44 942 GLY A C 1
ATOM 7442 O O . GLY A 1 942 ? -12.561 -20.736 22.933 1.00 95.44 942 GLY A O 1
ATOM 7443 N N . CYS A 1 943 ? -12.639 -18.821 24.105 1.00 96.00 943 CYS A N 1
ATOM 7444 C CA . CYS A 1 943 ? -11.597 -18.144 23.338 1.00 96.00 943 CYS A CA 1
ATOM 7445 C C . CYS A 1 943 ? -10.212 -18.707 23.689 1.00 96.00 943 CYS A C 1
ATOM 7447 O O . CYS A 1 943 ? -10.042 -19.335 24.736 1.00 96.00 943 CYS A O 1
ATOM 7449 N N . ASN A 1 944 ? -9.191 -18.467 22.867 1.00 93.44 944 ASN A N 1
ATOM 7450 C CA . ASN A 1 944 ? -7.831 -18.857 23.242 1.00 93.44 944 ASN A CA 1
ATOM 7451 C C . ASN A 1 944 ? -7.371 -18.126 24.510 1.00 93.44 944 ASN A C 1
ATOM 7453 O O . ASN A 1 944 ? -6.972 -18.767 25.478 1.00 93.44 944 ASN A O 1
ATOM 7457 N N . ARG A 1 945 ? -7.553 -16.805 24.567 1.00 92.31 945 ARG A N 1
ATOM 7458 C CA . ARG A 1 945 ? -7.395 -16.014 25.800 1.00 92.31 945 ARG A CA 1
ATOM 7459 C C . ARG A 1 945 ? -8.684 -15.277 26.145 1.00 92.31 945 ARG A C 1
ATOM 7461 O O . ARG A 1 945 ? -9.443 -14.901 25.253 1.00 92.31 945 ARG A O 1
ATOM 7468 N N . GLY A 1 946 ? -8.926 -15.028 27.428 1.00 92.56 946 GLY A N 1
ATOM 7469 C CA . GLY A 1 946 ? -10.074 -14.228 27.857 1.00 92.56 946 GLY A CA 1
ATOM 7470 C C . GLY A 1 946 ? -9.909 -12.758 27.457 1.00 92.56 946 GLY A C 1
ATOM 7471 O O . GLY A 1 946 ? -10.459 -12.296 26.454 1.00 92.56 946 GLY A O 1
ATOM 7472 N N . ILE A 1 947 ? -9.109 -12.026 28.231 1.00 93.56 947 ILE A N 1
ATOM 7473 C CA . ILE A 1 947 ? -8.717 -10.636 27.958 1.00 93.56 947 ILE A CA 1
ATOM 7474 C C . ILE A 1 947 ? -7.198 -10.573 27.829 1.00 93.56 947 ILE A C 1
ATOM 7476 O O . ILE A 1 947 ? -6.474 -11.213 28.586 1.00 93.56 947 ILE A O 1
ATOM 7480 N N . SER A 1 948 ? -6.698 -9.801 26.873 1.00 92.94 948 SER A N 1
ATOM 7481 C CA . SER A 1 948 ? -5.261 -9.631 26.672 1.00 92.94 948 SER A CA 1
ATOM 7482 C C . SER A 1 948 ? -4.882 -8.188 26.392 1.00 92.94 948 SER A C 1
ATOM 7484 O O . SER A 1 948 ? -5.671 -7.457 25.795 1.00 92.94 948 SER A O 1
ATOM 7486 N N . SER A 1 949 ? -3.682 -7.792 26.791 1.00 91.75 949 SER A N 1
ATOM 7487 C CA . SER A 1 949 ? -3.211 -6.417 26.661 1.00 91.75 949 SER A CA 1
ATOM 7488 C C . SER A 1 949 ? -1.700 -6.323 26.495 1.00 91.75 949 SER A C 1
ATOM 7490 O O . SER A 1 949 ? -0.945 -7.076 27.114 1.00 91.75 949 SER A O 1
ATOM 7492 N N . HIS A 1 950 ? -1.270 -5.378 25.664 1.00 88.69 950 HIS A N 1
ATOM 7493 C CA . HIS A 1 950 ? 0.127 -5.036 25.436 1.00 88.69 950 HIS A CA 1
ATOM 7494 C C . HIS A 1 950 ? 0.429 -3.626 25.939 1.00 88.69 950 HIS A C 1
ATOM 7496 O O . HIS A 1 950 ? -0.394 -2.726 25.783 1.00 88.69 950 HIS A O 1
ATOM 7502 N N . HIS A 1 951 ? 1.613 -3.436 26.521 1.00 85.25 951 HIS A N 1
ATOM 7503 C CA . HIS A 1 951 ? 2.074 -2.134 26.999 1.00 85.25 951 HIS A CA 1
ATOM 7504 C C . HIS A 1 951 ? 3.532 -1.891 26.627 1.00 85.25 951 HIS A C 1
ATOM 7506 O O . HIS A 1 951 ? 4.353 -2.806 26.658 1.00 85.25 951 HIS A O 1
ATOM 7512 N N . PHE A 1 952 ? 3.855 -0.637 26.322 1.00 81.00 952 PHE A N 1
ATOM 7513 C CA . PHE A 1 952 ? 5.170 -0.237 25.831 1.00 81.00 952 PHE A CA 1
ATOM 7514 C C . PHE A 1 952 ? 5.666 1.004 26.580 1.00 81.00 952 PHE A C 1
ATOM 7516 O O . PHE A 1 952 ? 4.890 1.847 27.032 1.00 81.00 952 PHE A O 1
ATOM 7523 N N . ASN A 1 953 ? 6.982 1.125 26.717 1.00 77.00 953 ASN A N 1
ATOM 7524 C CA . ASN A 1 953 ? 7.664 2.233 27.399 1.00 77.00 953 ASN A CA 1
ATOM 7525 C C . ASN A 1 953 ? 8.403 3.184 26.433 1.00 77.00 953 ASN A C 1
ATOM 7527 O O . ASN A 1 953 ? 9.033 4.142 26.879 1.00 77.00 953 ASN A O 1
ATOM 7531 N N . ARG A 1 954 ? 8.344 2.910 25.128 1.00 77.19 954 ARG A N 1
ATOM 7532 C CA . ARG A 1 954 ? 8.918 3.704 24.033 1.00 77.19 954 ARG A CA 1
ATOM 7533 C C . ARG A 1 954 ? 7.789 4.199 23.134 1.00 77.19 954 ARG A C 1
ATOM 7535 O O . ARG A 1 954 ? 6.748 3.557 23.106 1.00 77.19 954 ARG A O 1
ATOM 7542 N N . ASP A 1 955 ? 7.996 5.306 22.424 1.00 77.75 955 ASP A N 1
ATOM 7543 C CA . ASP A 1 955 ? 6.973 5.881 21.531 1.00 77.75 955 ASP A CA 1
ATOM 7544 C C . ASP A 1 955 ? 7.131 5.385 20.082 1.00 77.75 955 ASP A C 1
ATOM 7546 O O . ASP A 1 955 ? 6.141 5.266 19.365 1.00 77.75 955 ASP A O 1
ATOM 7550 N N . ILE A 1 956 ? 8.364 5.063 19.664 1.00 79.00 956 ILE A N 1
ATOM 7551 C CA . ILE A 1 956 ? 8.719 4.525 18.340 1.00 79.00 956 ILE A CA 1
ATOM 7552 C C . ILE A 1 956 ? 9.829 3.454 18.500 1.00 79.00 956 ILE A C 1
ATOM 7554 O O . ILE A 1 956 ? 10.564 3.488 19.493 1.00 79.00 956 ILE A O 1
ATOM 7558 N N . ASN A 1 957 ? 9.929 2.461 17.601 1.00 78.50 957 ASN A N 1
ATOM 7559 C CA . ASN A 1 957 ? 11.045 1.490 17.534 1.00 78.50 957 ASN A CA 1
ATOM 7560 C C . ASN A 1 957 ? 11.950 1.721 16.302 1.00 78.50 957 ASN A C 1
ATOM 7562 O O . ASN A 1 957 ? 11.684 2.588 15.479 1.00 78.50 957 ASN A O 1
ATOM 7566 N N . ASP A 1 958 ? 12.988 0.894 16.141 1.00 79.12 958 ASP A N 1
ATOM 7567 C CA . ASP A 1 958 ? 13.941 0.980 15.018 1.00 79.12 958 ASP A CA 1
ATOM 7568 C C . ASP A 1 958 ? 13.308 0.725 13.632 1.00 79.12 958 ASP A C 1
ATOM 7570 O O . ASP A 1 958 ? 13.926 1.005 12.608 1.00 79.12 958 ASP A O 1
ATOM 7574 N N . TYR A 1 959 ? 12.076 0.206 13.587 1.00 78.50 959 TYR A N 1
ATOM 7575 C CA . TYR A 1 959 ? 11.312 -0.046 12.363 1.00 78.50 959 TYR A CA 1
ATOM 7576 C C . TYR A 1 959 ? 10.303 1.078 12.039 1.00 78.50 959 TYR A C 1
ATOM 7578 O O . TYR A 1 959 ? 9.525 0.944 11.094 1.00 78.50 959 TYR A O 1
ATOM 7586 N N . ASP A 1 960 ? 10.319 2.188 12.790 1.00 77.69 960 ASP A N 1
ATOM 7587 C CA . ASP A 1 960 ? 9.305 3.257 12.784 1.00 77.69 960 ASP A CA 1
ATOM 7588 C C . ASP A 1 960 ? 7.873 2.773 13.112 1.00 77.69 960 ASP A C 1
ATOM 7590 O O . ASP A 1 960 ? 6.887 3.368 12.668 1.00 77.69 960 ASP A O 1
ATOM 7594 N N . ASP A 1 961 ? 7.718 1.695 13.884 1.00 85.25 961 ASP A N 1
ATOM 7595 C CA . ASP A 1 961 ? 6.412 1.349 14.450 1.00 85.25 961 ASP A CA 1
ATOM 7596 C C . ASP A 1 961 ? 6.076 2.303 15.592 1.00 85.25 961 ASP A C 1
ATOM 7598 O O . ASP A 1 961 ? 6.936 2.652 16.401 1.00 85.25 961 ASP A O 1
ATOM 7602 N N . HIS A 1 962 ? 4.811 2.700 15.678 1.00 86.38 962 HIS A N 1
ATOM 7603 C CA . HIS A 1 962 ? 4.330 3.696 16.625 1.00 86.38 962 HIS A CA 1
ATOM 7604 C C . HIS A 1 962 ? 3.635 3.031 17.813 1.00 86.38 962 HIS A C 1
ATOM 7606 O O . HIS A 1 962 ? 2.756 2.189 17.636 1.00 86.38 962 HIS A O 1
ATOM 7612 N N . PHE A 1 963 ? 3.967 3.463 19.028 1.00 86.88 963 PHE A N 1
ATOM 7613 C CA . PHE A 1 963 ? 3.330 3.013 20.264 1.00 86.88 963 PHE A CA 1
ATOM 7614 C C . PHE A 1 963 ? 2.600 4.187 20.930 1.00 86.88 963 PHE A C 1
ATOM 7616 O O . PHE A 1 963 ? 3.206 5.035 21.591 1.00 86.88 963 PHE A O 1
ATOM 7623 N N . HIS A 1 964 ? 1.279 4.251 20.765 1.00 86.00 964 HIS A N 1
ATOM 7624 C CA . HIS A 1 964 ? 0.443 5.332 21.299 1.00 86.00 964 HIS A CA 1
ATOM 7625 C C . HIS A 1 964 ? 0.078 5.073 22.758 1.00 86.00 964 HIS A C 1
ATOM 7627 O O . HIS A 1 964 ? -0.986 4.545 23.075 1.00 86.00 964 HIS A O 1
ATOM 7633 N N . ARG A 1 965 ? 0.992 5.441 23.652 1.00 81.75 965 ARG A N 1
ATOM 7634 C CA . ARG A 1 965 ? 0.849 5.240 25.097 1.00 81.75 965 ARG A CA 1
ATOM 7635 C C . ARG A 1 965 ? 0.287 6.467 25.817 1.00 81.75 965 ARG A C 1
ATOM 7637 O O . ARG A 1 965 ? 0.542 7.606 25.424 1.00 81.75 965 ARG A O 1
ATOM 7644 N N . TYR A 1 966 ? -0.409 6.230 26.924 1.00 84.69 966 TYR A N 1
ATOM 7645 C CA . TYR A 1 966 ? -0.982 7.283 27.775 1.00 84.69 966 TYR A CA 1
ATOM 7646 C C . TYR A 1 966 ? -0.191 7.443 29.075 1.00 84.69 966 TYR A C 1
ATOM 7648 O O . TYR A 1 966 ? 0.441 6.500 29.531 1.00 84.69 966 TYR A O 1
ATOM 7656 N N . SER A 1 967 ? -0.237 8.613 29.723 1.00 82.00 967 SER A N 1
ATOM 7657 C CA . SER A 1 967 ? 0.360 8.801 31.057 1.00 82.00 967 SER A CA 1
ATOM 7658 C C . SER A 1 967 ? -0.277 7.877 32.101 1.00 82.00 967 SER A C 1
ATOM 7660 O O . SER A 1 967 ? 0.404 7.415 33.018 1.00 82.00 967 SER A O 1
ATOM 7662 N N . ASN A 1 968 ? -1.559 7.556 31.909 1.00 84.19 968 ASN A N 1
ATOM 7663 C CA . ASN A 1 968 ? -2.308 6.574 32.677 1.00 84.19 968 ASN A CA 1
ATOM 7664 C C . ASN A 1 968 ? -3.163 5.705 31.739 1.00 84.19 968 ASN A C 1
ATOM 7666 O O . ASN A 1 968 ? -4.064 6.206 31.064 1.00 84.19 968 ASN A O 1
ATOM 7670 N N . GLU A 1 969 ? -2.889 4.404 31.718 1.00 86.31 969 GLU A N 1
ATOM 7671 C CA . GLU A 1 969 ? -3.633 3.396 30.968 1.00 86.31 969 GLU A CA 1
ATOM 7672 C C . GLU A 1 969 ? -4.492 2.576 31.929 1.00 86.31 969 GLU A C 1
ATOM 7674 O O . GLU A 1 969 ? -4.023 1.633 32.567 1.00 86.31 969 GLU A O 1
ATOM 7679 N N . THR A 1 970 ? -5.770 2.946 32.045 1.00 88.62 970 THR A N 1
ATOM 7680 C CA . THR A 1 970 ? -6.712 2.280 32.952 1.00 88.62 970 THR A CA 1
ATOM 7681 C C . THR A 1 970 ? -7.651 1.335 32.202 1.00 88.62 970 THR A C 1
ATOM 7683 O O . THR A 1 970 ? -8.427 1.762 31.346 1.00 88.62 970 THR A O 1
ATOM 7686 N N . ILE A 1 971 ? -7.677 0.066 32.615 1.00 90.88 971 ILE A N 1
ATOM 7687 C CA . ILE A 1 971 ? -8.662 -0.935 32.191 1.00 90.88 971 ILE A CA 1
ATOM 7688 C C . ILE A 1 971 ? -9.503 -1.351 33.406 1.00 90.88 971 ILE A C 1
ATOM 7690 O O . ILE A 1 971 ? -9.031 -2.001 34.341 1.00 90.88 971 ILE A O 1
ATOM 7694 N N . LEU A 1 972 ? -10.778 -0.960 33.392 1.00 92.00 972 LEU A N 1
ATOM 7695 C CA . LEU A 1 972 ? -11.765 -1.272 34.423 1.00 92.00 972 LEU A CA 1
ATOM 7696 C C . LEU A 1 972 ? -12.664 -2.413 33.946 1.00 92.00 972 LEU A C 1
ATOM 7698 O O . LEU A 1 972 ? -13.334 -2.282 32.928 1.00 92.00 972 LEU A O 1
ATOM 7702 N N . ILE A 1 973 ? -12.716 -3.501 34.705 1.00 92.31 973 ILE A N 1
ATOM 7703 C CA . ILE A 1 973 ? -13.467 -4.715 34.395 1.00 92.31 973 ILE A CA 1
ATOM 7704 C C . ILE A 1 973 ? -14.470 -4.960 35.520 1.00 92.31 973 ILE A C 1
ATOM 7706 O O . ILE A 1 973 ? -14.090 -5.171 36.672 1.00 92.31 973 ILE A O 1
ATOM 7710 N N . THR A 1 974 ? -15.758 -4.917 35.201 1.00 91.94 974 THR A N 1
ATOM 7711 C CA . THR A 1 974 ? -16.847 -5.069 36.166 1.00 91.94 974 THR A CA 1
ATOM 7712 C C . THR A 1 974 ? -17.861 -6.112 35.705 1.00 91.94 974 THR A C 1
ATOM 7714 O O . THR A 1 974 ? -18.122 -6.257 34.512 1.00 91.94 974 THR A O 1
ATOM 7717 N N . ASN A 1 975 ? -18.425 -6.878 36.643 1.00 94.31 975 ASN A N 1
ATOM 7718 C CA . ASN A 1 975 ? -19.541 -7.807 36.398 1.00 94.31 975 ASN A CA 1
ATOM 7719 C C . ASN A 1 975 ? -19.319 -8.779 35.213 1.00 94.31 975 ASN A C 1
ATOM 7721 O O . ASN A 1 975 ? -20.266 -9.149 34.522 1.00 94.31 975 ASN A O 1
ATOM 7725 N N . THR A 1 976 ? -18.068 -9.145 34.924 1.00 91.94 976 THR A N 1
ATOM 7726 C CA . THR A 1 976 ? -17.681 -9.863 33.699 1.00 91.94 976 THR A CA 1
ATOM 7727 C C . THR A 1 976 ? -17.408 -11.335 33.994 1.00 91.94 976 THR A C 1
ATOM 7729 O O . THR A 1 976 ? -16.804 -11.671 35.011 1.00 91.94 976 THR A O 1
ATOM 7732 N N . ASN A 1 977 ? -17.849 -12.228 33.110 1.00 93.50 977 ASN A N 1
ATOM 7733 C CA . ASN A 1 977 ? -17.635 -13.669 33.219 1.00 93.50 977 ASN A CA 1
ATOM 7734 C C . ASN A 1 977 ? -16.621 -14.139 32.167 1.00 93.50 977 ASN A C 1
ATOM 7736 O O . ASN A 1 977 ? -16.883 -14.008 30.975 1.00 93.50 977 ASN A O 1
ATOM 7740 N N . ILE A 1 978 ? -15.491 -14.704 32.594 1.00 92.88 978 ILE A N 1
ATOM 7741 C CA . ILE A 1 978 ? -14.449 -15.267 31.726 1.00 92.88 978 ILE A CA 1
ATOM 7742 C C . ILE A 1 978 ? -14.347 -16.760 32.015 1.00 92.88 978 ILE A C 1
ATOM 7744 O O . ILE A 1 978 ? -14.020 -17.169 33.132 1.00 92.88 978 ILE A O 1
ATOM 7748 N N . SER A 1 979 ? -14.632 -17.593 31.019 1.00 91.75 979 SER A N 1
ATOM 7749 C CA . SER A 1 979 ? -14.649 -19.037 31.228 1.00 91.75 979 SER A CA 1
ATOM 7750 C C . SER A 1 979 ? -14.133 -19.858 30.063 1.00 91.75 979 SER A C 1
ATOM 7752 O O . SER A 1 979 ? -14.214 -19.442 28.913 1.00 91.75 979 SER A O 1
ATOM 7754 N N . ASP A 1 980 ? -13.642 -21.057 30.367 1.00 93.94 980 ASP A N 1
ATOM 7755 C CA . ASP A 1 980 ? -13.288 -22.069 29.368 1.00 93.94 980 ASP A CA 1
ATOM 7756 C C . ASP A 1 980 ? -12.223 -21.589 28.351 1.00 93.94 980 ASP A C 1
ATOM 7758 O O . ASP A 1 980 ? -12.217 -22.037 27.205 1.00 93.94 980 ASP A O 1
ATOM 7762 N N . SER A 1 981 ? -11.331 -20.659 28.728 1.00 89.69 981 SER A N 1
ATOM 7763 C CA . SER A 1 981 ? -10.276 -20.183 27.816 1.00 89.69 981 SER A CA 1
ATOM 7764 C C . SER A 1 981 ? -9.247 -21.288 27.533 1.00 89.69 981 SER A C 1
ATOM 7766 O O . SER A 1 981 ? -8.795 -21.966 28.464 1.00 89.69 981 SER A O 1
ATOM 7768 N N . LYS A 1 982 ? -8.830 -21.451 26.264 1.00 91.50 982 LYS A N 1
ATOM 7769 C CA . LYS A 1 982 ? -7.862 -22.490 25.838 1.00 91.50 982 LYS A CA 1
ATOM 7770 C C . LYS A 1 982 ? -6.445 -22.245 26.394 1.00 91.50 982 LYS A C 1
ATOM 7772 O O . LYS A 1 982 ? -5.655 -23.186 26.457 1.00 91.50 982 LYS A O 1
ATOM 7777 N N . ALA A 1 983 ? -6.137 -21.021 26.823 1.00 87.75 983 ALA A N 1
ATOM 7778 C CA . ALA A 1 983 ? -4.898 -20.588 27.468 1.00 87.75 983 ALA A CA 1
ATOM 7779 C C . ALA A 1 983 ? -5.199 -19.748 28.734 1.00 87.75 983 ALA A C 1
ATOM 7781 O O . ALA A 1 983 ? -5.818 -20.261 29.669 1.00 87.75 983 ALA A O 1
ATOM 7782 N N . GLU A 1 984 ? -4.730 -18.496 28.811 1.00 86.44 984 GLU A N 1
ATOM 7783 C CA . GLU A 1 984 ? -4.904 -17.611 29.971 1.00 86.44 984 GLU A CA 1
ATOM 7784 C C . GLU A 1 984 ? -6.271 -16.896 30.000 1.00 86.44 984 GLU A C 1
ATOM 7786 O O . GLU A 1 984 ? -6.738 -16.369 28.987 1.00 86.44 984 GLU A O 1
ATOM 7791 N N . ALA A 1 985 ? -6.884 -16.781 31.185 1.00 84.75 985 ALA A N 1
ATOM 7792 C CA . ALA A 1 985 ? -8.064 -15.928 31.391 1.00 84.75 985 ALA A CA 1
ATOM 7793 C C . ALA A 1 985 ? -7.747 -14.435 31.179 1.00 84.75 985 ALA A C 1
ATOM 7795 O O . ALA A 1 985 ? -8.528 -13.697 30.576 1.00 84.75 985 ALA A O 1
ATOM 7796 N N . MET A 1 986 ? -6.583 -13.998 31.663 1.00 87.62 986 MET A N 1
ATOM 7797 C CA . MET A 1 986 ? -6.038 -12.661 31.451 1.00 87.62 986 MET A CA 1
ATOM 7798 C C . MET A 1 986 ? -4.552 -12.754 31.097 1.00 87.62 986 MET A C 1
ATOM 7800 O O . MET A 1 986 ? -3.794 -13.439 31.783 1.00 87.62 986 MET A O 1
ATOM 7804 N N . PHE A 1 987 ? -4.133 -12.061 30.039 1.00 85.00 987 PHE A N 1
ATOM 7805 C CA . PHE A 1 987 ? -2.752 -12.055 29.552 1.00 85.00 987 PHE A CA 1
ATOM 7806 C C . PHE A 1 987 ? -2.244 -10.625 29.364 1.00 85.00 987 PHE A C 1
ATOM 7808 O O . PHE A 1 987 ? -2.773 -9.889 28.539 1.00 85.00 987 PHE A O 1
ATOM 7815 N N . VAL A 1 988 ? -1.203 -10.241 30.096 1.00 86.25 988 VAL A N 1
ATOM 7816 C CA . VAL A 1 988 ? -0.579 -8.916 29.981 1.00 86.25 988 VAL A CA 1
ATOM 7817 C C . VAL A 1 988 ? 0.853 -9.106 29.498 1.00 86.25 988 VAL A C 1
ATOM 7819 O O . VAL A 1 988 ? 1.593 -9.893 30.086 1.00 86.25 988 VAL A O 1
ATOM 7822 N N . TRP A 1 989 ? 1.248 -8.397 28.444 1.00 81.06 989 TRP A N 1
ATOM 7823 C CA . TRP A 1 989 ? 2.593 -8.479 27.873 1.00 81.06 989 TRP A CA 1
ATOM 7824 C C . TRP A 1 989 ? 3.214 -7.092 27.720 1.00 81.06 989 TRP A C 1
ATOM 7826 O O . TRP A 1 989 ? 2.546 -6.139 27.328 1.00 81.06 989 TRP A O 1
ATOM 7836 N N . ALA A 1 990 ? 4.499 -6.978 28.049 1.00 77.12 990 ALA A N 1
ATOM 7837 C CA . ALA A 1 990 ? 5.253 -5.730 27.977 1.00 77.12 990 ALA A CA 1
ATOM 7838 C C . ALA A 1 990 ? 6.629 -5.982 27.336 1.00 77.12 990 ALA A C 1
ATOM 7840 O O . ALA A 1 990 ? 7.639 -6.081 28.040 1.00 77.12 990 ALA A O 1
ATOM 7841 N N . PRO A 1 991 ? 6.681 -6.183 26.009 1.00 64.12 991 PRO A N 1
ATOM 7842 C CA . PRO A 1 991 ? 7.941 -6.364 25.306 1.00 64.12 991 PRO A CA 1
ATOM 7843 C C . PRO A 1 991 ? 8.699 -5.027 25.292 1.00 64.12 991 PRO A C 1
ATOM 7845 O O . PRO A 1 991 ? 8.101 -3.976 25.081 1.00 64.12 991 PRO A O 1
ATOM 7848 N N . PHE A 1 992 ? 10.020 -5.064 25.491 1.00 57.69 992 PHE A N 1
ATOM 7849 C CA . PHE A 1 992 ? 10.932 -3.909 25.379 1.00 57.69 992 PHE A CA 1
ATOM 7850 C C . PHE A 1 992 ? 11.067 -2.947 26.575 1.00 57.69 992 PHE A C 1
ATOM 7852 O O . PHE A 1 992 ? 11.354 -1.767 26.377 1.00 57.69 992 PHE A O 1
ATOM 7859 N N . TRP A 1 993 ? 10.969 -3.443 27.810 1.00 53.78 993 TRP A N 1
ATOM 7860 C CA . TRP A 1 993 ? 11.276 -2.654 29.009 1.00 53.78 993 TRP A CA 1
ATOM 7861 C C . TRP A 1 993 ? 12.738 -2.152 29.050 1.00 53.78 993 TRP A C 1
ATOM 7863 O O . TRP A 1 993 ? 13.684 -2.932 29.083 1.00 53.78 993 TRP A O 1
ATOM 7873 N N . ASP A 1 994 ? 12.889 -0.830 29.087 1.00 53.53 994 ASP A N 1
ATOM 7874 C CA . ASP A 1 994 ? 14.112 -0.066 29.347 1.00 53.53 994 ASP A CA 1
ATOM 7875 C C . ASP A 1 994 ? 13.765 1.057 30.350 1.00 53.53 994 ASP A C 1
ATOM 7877 O O . ASP A 1 994 ? 13.103 2.038 29.985 1.00 53.53 994 ASP A O 1
ATOM 7881 N N . PRO A 1 995 ? 14.129 0.907 31.633 1.00 53.12 995 PRO A N 1
ATOM 7882 C CA . PRO A 1 995 ? 13.782 1.862 32.681 1.00 53.12 995 PRO A CA 1
ATOM 7883 C C . PRO A 1 995 ? 14.603 3.162 32.639 1.00 53.12 995 PRO A C 1
ATOM 7885 O O . PRO A 1 995 ? 14.312 4.070 33.417 1.00 53.12 995 PRO A O 1
ATOM 7888 N N . PHE A 1 996 ? 15.621 3.279 31.778 1.00 48.38 996 PHE A N 1
ATOM 7889 C CA . PHE A 1 996 ? 16.576 4.392 31.816 1.00 48.38 996 PHE A CA 1
ATOM 7890 C C . PHE A 1 996 ? 16.263 5.538 30.840 1.00 48.38 996 PHE A C 1
ATOM 7892 O O . PHE A 1 996 ? 16.879 6.597 30.954 1.00 48.38 996 PHE A O 1
ATOM 7899 N N . ILE A 1 997 ? 15.322 5.359 29.902 1.00 54.22 997 ILE A N 1
ATOM 7900 C CA . ILE A 1 997 ? 15.138 6.291 28.771 1.00 54.22 997 ILE A CA 1
ATOM 7901 C C . ILE A 1 997 ? 13.874 7.162 28.893 1.00 54.22 997 ILE A C 1
ATOM 7903 O O . ILE A 1 997 ? 13.944 8.364 28.639 1.00 54.22 997 ILE A O 1
ATOM 7907 N N . LYS A 1 998 ? 12.717 6.612 29.297 1.00 56.28 998 LYS A N 1
ATOM 7908 C CA . LYS A 1 998 ? 11.457 7.373 29.466 1.00 56.28 998 LYS A CA 1
ATOM 7909 C C . LYS A 1 998 ? 10.651 6.868 30.670 1.00 56.28 998 LYS A C 1
ATOM 7911 O O . LYS A 1 998 ? 10.642 5.674 30.955 1.00 56.28 998 LYS A O 1
ATOM 7916 N N . ASN A 1 999 ? 9.930 7.767 31.352 1.00 56.22 999 ASN A N 1
ATOM 7917 C CA . ASN A 1 999 ? 9.018 7.394 32.443 1.00 56.22 999 ASN A CA 1
ATOM 7918 C C . ASN A 1 999 ? 7.929 6.433 31.932 1.00 56.22 999 ASN A C 1
ATOM 7920 O O . ASN A 1 999 ? 7.312 6.689 30.891 1.00 56.22 999 ASN A O 1
ATOM 7924 N N . LEU A 1 1000 ? 7.686 5.348 32.672 1.00 57.44 1000 LEU A N 1
ATOM 7925 C CA . LEU A 1 1000 ? 6.602 4.401 32.406 1.00 57.44 1000 LEU A CA 1
ATOM 7926 C C . LEU A 1 1000 ? 5.236 5.075 32.593 1.00 57.44 1000 LEU A C 1
ATOM 7928 O O . LEU A 1 1000 ? 5.051 5.882 33.503 1.00 57.44 1000 LEU A O 1
ATOM 7932 N N . ALA A 1 1001 ? 4.293 4.715 31.724 1.00 67.50 1001 ALA A N 1
ATOM 7933 C CA . ALA A 1 1001 ? 2.874 4.960 31.943 1.00 67.50 1001 ALA A CA 1
ATOM 7934 C C . ALA A 1 1001 ? 2.416 4.248 33.226 1.00 67.50 1001 ALA A C 1
ATOM 7936 O O . ALA A 1 1001 ? 2.854 3.128 33.499 1.00 67.50 1001 ALA A O 1
ATOM 7937 N N . GLU A 1 1002 ? 1.521 4.862 34.000 1.00 78.50 1002 GLU A N 1
ATOM 7938 C CA . GLU A 1 1002 ? 0.820 4.151 35.069 1.00 78.50 1002 GLU A CA 1
ATOM 7939 C C . GLU A 1 1002 ? -0.199 3.197 34.430 1.00 78.50 1002 GLU A C 1
ATOM 7941 O O . GLU A 1 1002 ? -1.131 3.644 33.764 1.00 78.50 1002 GLU A O 1
ATOM 7946 N N . ILE A 1 1003 ? -0.023 1.886 34.603 1.00 83.81 1003 ILE A N 1
ATOM 7947 C CA . ILE A 1 1003 ? -0.928 0.874 34.046 1.00 83.81 1003 ILE A CA 1
ATOM 7948 C C . ILE A 1 1003 ? -1.822 0.344 35.168 1.00 83.81 1003 ILE A C 1
ATOM 7950 O O . ILE A 1 1003 ? -1.349 -0.351 36.069 1.00 83.81 1003 ILE A O 1
ATOM 7954 N N . ASN A 1 1004 ? -3.121 0.634 35.090 1.00 85.56 1004 ASN A N 1
ATOM 7955 C CA . ASN A 1 1004 ? -4.085 0.331 36.143 1.00 85.56 1004 ASN A CA 1
ATOM 7956 C C . ASN A 1 1004 ? -5.146 -0.670 35.682 1.00 85.56 1004 ASN A C 1
ATOM 7958 O O . ASN A 1 1004 ? -5.995 -0.370 34.846 1.00 85.56 1004 ASN A O 1
ATOM 7962 N N . TYR A 1 1005 ? -5.161 -1.844 36.314 1.00 87.56 1005 TYR A N 1
ATOM 7963 C CA . TYR A 1 1005 ? -6.234 -2.828 36.176 1.00 87.56 1005 TYR A CA 1
ATOM 7964 C C . TYR A 1 1005 ? -7.122 -2.811 37.411 1.00 87.56 1005 TYR A C 1
ATOM 7966 O O . TYR A 1 1005 ? -6.643 -2.957 38.532 1.00 87.56 1005 TYR A O 1
ATOM 7974 N N . THR A 1 1006 ? -8.431 -2.667 37.220 1.00 86.38 1006 THR A N 1
ATOM 7975 C CA . THR A 1 1006 ? -9.410 -2.774 38.310 1.00 86.38 1006 THR A CA 1
ATOM 7976 C C . THR A 1 1006 ? -10.437 -3.833 37.955 1.00 86.38 1006 THR A C 1
ATOM 7978 O O . THR A 1 1006 ? -11.116 -3.700 36.945 1.00 86.38 1006 THR A O 1
ATOM 7981 N N . ILE A 1 1007 ? -10.562 -4.874 38.780 1.00 86.31 1007 ILE A N 1
ATOM 7982 C CA . ILE A 1 1007 ? -11.464 -6.008 38.541 1.00 86.31 1007 ILE A CA 1
ATOM 7983 C C . ILE A 1 1007 ? -12.472 -6.079 39.689 1.00 86.31 1007 ILE A C 1
ATOM 7985 O O . ILE A 1 1007 ? -12.077 -6.206 40.846 1.00 86.31 1007 ILE A O 1
ATOM 7989 N N . ILE A 1 1008 ? -13.769 -5.989 39.384 1.00 86.06 1008 ILE A N 1
ATOM 7990 C CA . ILE A 1 1008 ? -14.850 -5.939 40.382 1.00 86.06 1008 ILE A CA 1
ATOM 7991 C C . ILE A 1 1008 ? -15.965 -6.904 39.975 1.00 86.06 1008 ILE A C 1
ATOM 7993 O O . ILE A 1 1008 ? -16.413 -6.890 38.832 1.00 86.06 1008 ILE A O 1
ATOM 7997 N N . ASN A 1 1009 ? -16.448 -7.732 40.904 1.00 89.81 1009 ASN A N 1
ATOM 7998 C CA . ASN A 1 1009 ? -17.583 -8.644 40.688 1.00 89.81 1009 ASN A CA 1
ATOM 7999 C C . ASN A 1 1009 ? -17.452 -9.545 39.441 1.00 89.81 1009 ASN A C 1
ATOM 8001 O O . ASN A 1 1009 ? -18.441 -9.830 38.769 1.00 89.81 1009 ASN A O 1
ATOM 8005 N N . CYS A 1 1010 ? -16.236 -9.965 39.091 1.00 86.56 1010 CYS A N 1
ATOM 8006 C CA . CYS A 1 1010 ? -16.000 -10.819 37.927 1.00 86.56 1010 CYS A CA 1
ATOM 8007 C C . CYS A 1 1010 ? -15.969 -12.302 38.317 1.00 86.56 1010 CYS A C 1
ATOM 8009 O O . CYS A 1 1010 ? -15.495 -12.658 39.395 1.00 86.56 1010 CYS A O 1
ATOM 8011 N N . ASN A 1 1011 ? -16.448 -13.167 37.425 1.00 86.19 1011 ASN A N 1
ATOM 8012 C CA . ASN A 1 1011 ? -16.401 -14.619 37.577 1.00 86.19 1011 ASN A CA 1
ATOM 8013 C C . ASN A 1 1011 ? -15.379 -15.197 36.592 1.00 86.19 1011 ASN A C 1
ATOM 8015 O O . ASN A 1 1011 ? -15.541 -15.028 35.388 1.00 86.19 1011 ASN A O 1
ATOM 8019 N N . ILE A 1 1012 ? -14.334 -15.863 37.085 1.00 88.88 1012 ILE A N 1
ATOM 8020 C CA . ILE A 1 1012 ? -13.282 -16.464 36.255 1.00 88.88 1012 ILE A CA 1
ATOM 8021 C C . ILE A 1 1012 ? -13.213 -17.955 36.582 1.00 88.88 1012 ILE A C 1
ATOM 8023 O O . ILE A 1 1012 ? -12.951 -18.310 37.730 1.00 88.88 1012 ILE A O 1
ATOM 8027 N N . LYS A 1 1013 ? -13.490 -18.832 35.606 1.00 85.56 1013 LYS A N 1
ATOM 8028 C CA . LYS A 1 1013 ? -13.559 -20.288 35.844 1.00 85.56 1013 LYS A CA 1
ATOM 8029 C C . LYS A 1 1013 ? -13.131 -21.145 34.652 1.00 85.56 1013 LYS A C 1
ATOM 8031 O O . LYS A 1 1013 ? -13.379 -20.779 33.510 1.00 85.56 1013 LYS A O 1
ATOM 8036 N N . ASN A 1 1014 ? -12.614 -22.344 34.925 1.00 83.75 1014 ASN A N 1
ATOM 8037 C CA . ASN A 1 1014 ? -12.327 -23.387 33.930 1.00 83.75 1014 ASN A CA 1
ATOM 8038 C C . ASN A 1 1014 ? -11.346 -22.974 32.810 1.00 83.75 1014 ASN A C 1
ATOM 8040 O O . ASN A 1 1014 ? -11.456 -23.478 31.695 1.00 83.75 1014 ASN A O 1
ATOM 8044 N N . ASN A 1 1015 ? -10.408 -22.057 33.051 1.00 81.75 1015 ASN A N 1
ATOM 8045 C CA . ASN A 1 1015 ? -9.427 -21.683 32.028 1.00 81.75 1015 ASN A CA 1
ATOM 8046 C C . ASN A 1 1015 ? -8.204 -22.600 32.137 1.00 81.75 1015 ASN A C 1
ATOM 8048 O O . ASN A 1 1015 ? -7.848 -23.038 33.230 1.00 81.75 1015 ASN A O 1
ATOM 8052 N N . LYS A 1 1016 ? -7.519 -22.890 31.021 1.00 82.44 1016 LYS A N 1
ATOM 8053 C CA . LYS A 1 1016 ? -6.315 -23.747 31.053 1.00 82.44 1016 LYS A CA 1
ATOM 8054 C C . LYS A 1 1016 ? -5.223 -23.164 31.961 1.00 82.44 1016 LYS A C 1
ATOM 8056 O O . LYS A 1 1016 ? -4.464 -23.917 32.572 1.00 82.44 1016 LYS A O 1
ATOM 8061 N N . LYS A 1 1017 ? -5.157 -21.832 32.060 1.00 70.19 1017 LYS A N 1
ATOM 8062 C CA . LYS A 1 1017 ? -4.424 -21.091 33.091 1.00 70.19 1017 LYS A CA 1
ATOM 8063 C C . LYS A 1 1017 ? -5.331 -20.010 33.688 1.00 70.19 1017 LYS A C 1
ATOM 8065 O O . LYS A 1 1017 ? -5.721 -19.066 33.001 1.00 70.19 1017 LYS A O 1
ATOM 8070 N N . ASP A 1 1018 ? -5.628 -20.132 34.979 1.00 53.97 1018 ASP A N 1
ATOM 8071 C CA . ASP A 1 1018 ? -6.512 -19.203 35.700 1.00 53.97 1018 ASP A CA 1
ATOM 8072 C C . ASP A 1 1018 ? -5.801 -17.922 36.208 1.00 53.97 1018 ASP A C 1
ATOM 8074 O O . ASP A 1 1018 ? -6.461 -17.037 36.747 1.00 53.97 1018 ASP A O 1
ATOM 8078 N N . TYR A 1 1019 ? -4.477 -17.783 36.021 1.00 53.12 1019 TYR A N 1
ATOM 8079 C CA . TYR A 1 1019 ? -3.669 -16.642 36.500 1.00 53.12 1019 TYR A CA 1
ATOM 8080 C C . TYR A 1 1019 ? -2.887 -15.939 35.377 1.00 53.12 1019 TYR A C 1
ATOM 8082 O O . TYR A 1 1019 ? -2.527 -16.566 34.379 1.00 53.12 1019 TYR A O 1
ATOM 8090 N N . CYS A 1 1020 ? -2.554 -14.658 35.589 1.00 45.38 1020 CYS A N 1
ATOM 8091 C CA . CYS A 1 1020 ? -1.646 -13.880 34.738 1.00 45.38 1020 CYS A CA 1
ATOM 8092 C C . CYS A 1 1020 ? -0.223 -14.472 34.759 1.00 45.38 1020 CYS A C 1
ATOM 8094 O O . CYS A 1 1020 ? 0.365 -14.635 35.829 1.00 45.38 1020 CYS A O 1
ATOM 8096 N N . THR A 1 1021 ? 0.366 -14.743 33.593 1.00 39.09 1021 THR A N 1
ATOM 8097 C CA . THR A 1 1021 ? 1.794 -15.086 33.459 1.00 39.09 1021 THR A CA 1
ATOM 8098 C C . THR A 1 1021 ? 2.656 -13.830 33.253 1.00 39.09 1021 THR A C 1
ATOM 8100 O O . THR A 1 1021 ? 2.256 -12.913 32.548 1.00 39.09 1021 THR A O 1
ATOM 8103 N N . THR A 1 1022 ? 3.820 -13.806 33.910 1.00 32.97 1022 THR A N 1
ATOM 8104 C CA . THR A 1 1022 ? 4.742 -12.687 34.215 1.00 32.97 1022 THR A CA 1
ATOM 8105 C C . THR A 1 1022 ? 5.270 -11.816 33.062 1.00 32.97 1022 THR A C 1
ATOM 8107 O O . THR A 1 1022 ? 5.801 -12.344 32.089 1.00 32.97 1022 THR A O 1
ATOM 8110 N N . ALA A 1 1023 ? 5.339 -10.502 33.323 1.00 26.97 1023 ALA A N 1
ATOM 8111 C CA . ALA A 1 1023 ? 6.535 -9.653 33.180 1.00 26.97 1023 ALA A CA 1
ATOM 8112 C C . ALA A 1 1023 ? 6.596 -8.716 34.414 1.00 26.97 1023 ALA A C 1
ATOM 8114 O O . ALA A 1 1023 ? 5.547 -8.321 34.920 1.00 26.97 1023 ALA A O 1
ATOM 8115 N N . GLU A 1 1024 ? 7.781 -8.431 34.966 1.00 28.92 1024 GLU A N 1
ATOM 8116 C CA . GLU A 1 1024 ? 7.957 -7.586 36.163 1.00 28.92 1024 GLU A CA 1
ATOM 8117 C C . GLU A 1 1024 ? 7.348 -6.185 35.960 1.00 28.92 1024 GLU A C 1
ATOM 8119 O O . GLU A 1 1024 ? 7.896 -5.361 35.236 1.00 28.92 1024 GLU A O 1
ATOM 8124 N N . ILE A 1 1025 ? 6.225 -5.888 36.622 1.00 29.11 1025 ILE A N 1
ATOM 8125 C CA . ILE A 1 1025 ? 5.695 -4.522 36.736 1.00 29.11 1025 ILE A CA 1
ATOM 8126 C C . ILE A 1 1025 ? 6.129 -3.985 38.101 1.00 29.11 1025 ILE A C 1
ATOM 8128 O O . ILE A 1 1025 ? 5.460 -4.184 39.115 1.00 29.11 1025 ILE A O 1
ATOM 8132 N N . SER A 1 1026 ? 7.286 -3.326 38.149 1.00 25.58 1026 SER A N 1
ATOM 8133 C CA . SER A 1 1026 ? 7.717 -2.559 39.317 1.00 25.58 1026 SER A CA 1
ATOM 8134 C C . SER A 1 1026 ? 7.030 -1.190 39.314 1.00 25.58 1026 SER A C 1
ATOM 8136 O O . SER A 1 1026 ? 7.441 -0.285 38.589 1.00 25.58 1026 SER A O 1
ATOM 8138 N N . VAL A 1 1027 ? 5.983 -1.026 40.124 1.00 25.34 1027 VAL A N 1
ATOM 8139 C CA . VAL A 1 1027 ? 5.370 0.282 40.405 1.00 25.34 1027 VAL A CA 1
ATOM 8140 C C . VAL A 1 1027 ? 6.297 1.054 41.350 1.00 25.34 1027 VAL A C 1
ATOM 8142 O O . VAL A 1 1027 ? 6.459 0.668 42.506 1.00 25.34 1027 VAL A O 1
ATOM 8145 N N . ILE A 1 1028 ? 6.920 2.139 40.879 1.00 23.64 1028 ILE A N 1
ATOM 8146 C CA . ILE A 1 1028 ? 7.672 3.074 41.731 1.00 23.64 1028 ILE A CA 1
ATOM 8147 C C . ILE A 1 1028 ? 6.792 4.301 41.977 1.00 23.64 1028 ILE A C 1
ATOM 8149 O O . ILE A 1 1028 ? 6.577 5.111 41.082 1.00 23.64 1028 ILE A O 1
ATOM 8153 N N . GLN A 1 1029 ? 6.313 4.458 43.210 1.00 23.14 1029 GLN A N 1
ATOM 8154 C CA . GLN A 1 1029 ? 5.700 5.697 43.680 1.00 23.14 1029 GLN A CA 1
ATOM 8155 C C . GLN A 1 1029 ? 6.812 6.578 44.278 1.00 23.14 1029 GLN A C 1
ATOM 8157 O O . GLN A 1 1029 ? 7.295 6.312 45.377 1.00 23.14 1029 GLN A O 1
ATOM 8162 N N . THR A 1 1030 ? 7.268 7.612 43.566 1.00 22.81 1030 THR A N 1
ATOM 8163 C CA . THR A 1 1030 ? 8.181 8.623 44.127 1.00 22.81 1030 THR A CA 1
ATOM 8164 C C . THR A 1 1030 ? 7.375 9.717 44.827 1.00 22.81 1030 THR A C 1
ATOM 8166 O O . THR A 1 1030 ? 6.952 10.696 44.221 1.00 22.81 1030 THR A O 1
ATOM 8169 N N . THR A 1 1031 ? 7.173 9.586 46.138 1.00 25.03 1031 THR A N 1
ATOM 8170 C CA . THR A 1 1031 ? 6.802 10.731 46.983 1.00 25.03 1031 THR A CA 1
ATOM 8171 C C . THR A 1 1031 ? 8.064 11.498 47.370 1.00 25.03 1031 THR A C 1
ATOM 8173 O O . THR A 1 1031 ? 8.972 10.956 47.997 1.00 25.03 1031 THR A O 1
ATOM 8176 N N . SER A 1 1032 ? 8.122 12.768 46.985 1.00 28.61 1032 SER A N 1
ATOM 8177 C CA . SER A 1 1032 ? 9.182 13.720 47.311 1.00 28.61 1032 SER A CA 1
ATOM 8178 C C . SER A 1 1032 ? 9.230 14.071 48.808 1.00 28.61 1032 SER A C 1
ATOM 8180 O O . SER A 1 1032 ? 8.274 14.661 49.307 1.00 28.61 1032 SER A O 1
ATOM 8182 N N . SER A 1 1033 ? 10.360 13.831 49.490 1.00 26.03 1033 SER A N 1
ATOM 8183 C CA . SER A 1 1033 ? 10.831 14.665 50.619 1.00 26.03 1033 SER A CA 1
ATOM 8184 C C . SER A 1 1033 ? 12.289 14.358 51.028 1.00 26.03 1033 SER A C 1
ATOM 8186 O O . SER A 1 1033 ? 12.583 13.291 51.551 1.00 26.03 1033 SER A O 1
ATOM 8188 N N . THR A 1 1034 ? 13.180 15.321 50.765 1.00 29.52 1034 THR A N 1
ATOM 8189 C CA . THR A 1 1034 ? 14.381 15.773 51.519 1.00 29.52 1034 THR A CA 1
ATOM 8190 C C . THR A 1 1034 ? 15.084 14.870 52.570 1.00 29.52 1034 THR A C 1
ATOM 8192 O O . THR A 1 1034 ? 14.496 14.583 53.609 1.00 29.52 1034 THR A O 1
ATOM 8195 N N . GLY A 1 1035 ? 16.411 14.661 52.422 1.00 25.89 1035 GLY A N 1
ATOM 8196 C CA . GLY A 1 1035 ? 17.387 14.538 53.542 1.00 25.89 1035 GLY A CA 1
ATOM 8197 C C . GLY A 1 1035 ? 18.295 13.275 53.585 1.00 25.89 1035 GLY A C 1
ATOM 8198 O O . GLY A 1 1035 ? 17.788 12.197 53.300 1.00 25.89 1035 GLY A O 1
ATOM 8199 N N . PRO A 1 1036 ? 19.610 13.358 53.938 1.00 44.34 1036 PRO A N 1
ATOM 8200 C CA . PRO A 1 1036 ? 20.592 12.271 53.742 1.00 44.34 1036 PRO A CA 1
ATOM 8201 C C . PRO A 1 1036 ? 21.020 11.500 55.021 1.00 44.34 1036 PRO A C 1
ATOM 8203 O O . PRO A 1 1036 ? 20.928 12.048 56.114 1.00 44.34 1036 PRO A O 1
ATOM 8206 N N . LEU A 1 1037 ? 21.604 10.296 54.822 1.00 25.48 1037 LEU A N 1
ATOM 8207 C CA . LEU A 1 1037 ? 22.625 9.546 55.617 1.00 25.48 1037 LEU A CA 1
ATOM 8208 C C . LEU A 1 1037 ? 22.300 8.105 56.100 1.00 25.48 1037 LEU A C 1
ATOM 8210 O O . LEU A 1 1037 ? 21.304 7.848 56.759 1.00 25.48 1037 LEU A O 1
ATOM 8214 N N . MET A 1 1038 ? 23.314 7.247 55.871 1.00 21.98 1038 MET A N 1
ATOM 8215 C CA . MET A 1 1038 ? 23.812 6.066 56.619 1.00 21.98 1038 MET A CA 1
ATOM 8216 C C . MET A 1 1038 ? 23.129 4.671 56.589 1.00 21.98 1038 MET A C 1
ATOM 8218 O O . MET A 1 1038 ? 22.088 4.418 57.176 1.00 21.98 1038 MET A O 1
ATOM 8222 N N . THR A 1 1039 ? 23.887 3.734 55.995 1.00 25.97 1039 THR A N 1
ATOM 8223 C CA . THR A 1 1039 ? 24.241 2.340 56.384 1.00 25.97 1039 THR A CA 1
ATOM 8224 C C . THR A 1 1039 ? 23.760 1.742 57.728 1.00 25.97 1039 THR A C 1
ATOM 8226 O O . THR A 1 1039 ? 24.129 2.280 58.764 1.00 25.97 1039 THR A O 1
ATOM 8229 N N . GLN A 1 1040 ? 23.161 0.527 57.716 1.00 25.06 1040 GLN A N 1
ATOM 8230 C CA . GLN A 1 1040 ? 23.679 -0.754 58.297 1.00 25.06 1040 GLN A CA 1
ATOM 8231 C C . GLN A 1 1040 ? 22.606 -1.873 58.506 1.00 25.06 1040 GLN A C 1
ATOM 8233 O O . GLN A 1 1040 ? 21.560 -1.645 59.093 1.00 25.06 1040 GLN A O 1
ATOM 8238 N N . PHE A 1 1041 ? 22.962 -3.094 58.062 1.00 22.34 1041 PHE A N 1
ATOM 8239 C CA . PHE A 1 1041 ? 22.797 -4.461 58.628 1.00 22.34 1041 PHE A CA 1
ATOM 8240 C C . PHE A 1 1041 ? 21.472 -5.079 59.196 1.00 22.34 1041 PHE A C 1
ATOM 8242 O O . PHE A 1 1041 ? 20.934 -4.650 60.205 1.00 22.34 1041 PHE A O 1
ATOM 8249 N N . LEU A 1 1042 ? 21.172 -6.276 58.636 1.00 23.83 1042 LEU A N 1
ATOM 8250 C CA . LEU A 1 1042 ? 20.787 -7.601 59.213 1.00 23.83 1042 LEU A CA 1
ATOM 8251 C C . LEU A 1 1042 ? 19.412 -7.933 59.859 1.00 23.83 1042 LEU A C 1
ATOM 8253 O O . LEU A 1 1042 ? 18.975 -7.360 60.845 1.00 23.83 1042 LEU A O 1
ATOM 8257 N N . ASN A 1 1043 ? 18.929 -9.100 59.392 1.00 22.33 1043 ASN A N 1
ATOM 8258 C CA . ASN A 1 1043 ? 18.205 -10.200 60.057 1.00 22.33 1043 ASN A CA 1
ATOM 8259 C C . ASN A 1 1043 ? 16.717 -10.089 60.455 1.00 22.33 1043 ASN A C 1
ATOM 8261 O O . ASN A 1 1043 ? 16.341 -9.574 61.498 1.00 22.33 1043 ASN A O 1
ATOM 8265 N N . SER A 1 1044 ? 15.909 -10.790 59.647 1.00 27.34 1044 SER A N 1
ATOM 8266 C CA . SER A 1 1044 ? 14.827 -11.728 60.001 1.00 27.34 1044 SER A CA 1
ATOM 8267 C C . SER A 1 1044 ? 14.188 -11.639 61.397 1.00 27.34 1044 SER A C 1
ATOM 8269 O O . SER A 1 1044 ? 14.795 -12.025 62.394 1.00 27.34 1044 SER A O 1
ATOM 8271 N N . THR A 1 1045 ? 12.881 -11.366 61.449 1.00 24.31 1045 THR A N 1
ATOM 8272 C CA . THR A 1 1045 ? 11.807 -12.345 61.750 1.00 24.31 1045 THR A CA 1
ATOM 8273 C C . THR A 1 1045 ? 10.466 -11.649 62.068 1.00 24.31 1045 THR A C 1
ATOM 8275 O O . THR A 1 1045 ? 10.444 -10.614 62.717 1.00 24.31 1045 THR A O 1
ATOM 8278 N N . LYS A 1 1046 ? 9.360 -12.331 61.705 1.00 22.14 1046 LYS A N 1
ATOM 8279 C CA . LYS A 1 1046 ? 7.977 -12.279 62.257 1.00 22.14 1046 LYS A CA 1
ATOM 8280 C C . LYS A 1 1046 ? 6.933 -11.271 61.720 1.00 22.14 1046 LYS A C 1
ATOM 8282 O O . LYS A 1 1046 ? 7.027 -10.071 61.908 1.00 22.14 1046 LYS A O 1
ATOM 8287 N N . LYS A 1 1047 ? 5.851 -11.885 61.196 1.00 24.53 1047 LYS A N 1
ATOM 8288 C CA . LYS A 1 1047 ? 4.403 -11.713 61.496 1.00 24.53 1047 LYS A CA 1
ATOM 8289 C C . LYS A 1 1047 ? 3.882 -10.314 61.885 1.00 24.53 1047 LYS A C 1
ATOM 8291 O O . LYS A 1 1047 ? 4.152 -9.886 62.999 1.00 24.53 1047 LYS A O 1
ATOM 8296 N N . ALA A 1 1048 ? 2.924 -9.784 61.110 1.00 22.06 1048 ALA A N 1
ATOM 8297 C CA . ALA A 1 1048 ? 1.713 -9.088 61.598 1.00 22.06 1048 ALA A CA 1
ATOM 8298 C C . ALA A 1 1048 ? 0.708 -8.886 60.430 1.00 22.06 1048 ALA A C 1
ATOM 8300 O O . ALA A 1 1048 ? 1.132 -8.532 59.339 1.00 22.06 1048 ALA A O 1
ATOM 8301 N N . VAL A 1 1049 ? -0.527 -9.406 60.508 1.00 21.52 1049 VAL A N 1
ATOM 8302 C CA . VAL A 1 1049 ? -1.789 -8.790 61.003 1.00 21.52 1049 VAL A CA 1
ATOM 8303 C C . VAL A 1 1049 ? -2.480 -7.907 59.950 1.00 21.52 1049 VAL A C 1
ATOM 8305 O O . VAL A 1 1049 ? -1.963 -6.880 59.533 1.00 21.52 1049 VAL A O 1
ATOM 8308 N N . TRP A 1 1050 ? -3.674 -8.350 59.540 1.00 22.34 1050 TRP A N 1
ATOM 8309 C CA . TRP A 1 1050 ? -4.595 -7.657 58.641 1.00 22.34 1050 TRP A CA 1
ATOM 8310 C C . TRP A 1 1050 ? -5.392 -6.579 59.379 1.00 22.34 1050 TRP A C 1
ATOM 8312 O O . TRP A 1 1050 ? -6.132 -6.894 60.308 1.00 22.34 1050 TRP A O 1
ATOM 8322 N N . THR A 1 1051 ? -5.341 -5.355 58.861 1.00 22.17 1051 THR A N 1
ATOM 8323 C CA . THR A 1 1051 ? -6.405 -4.347 58.970 1.00 22.17 1051 THR A CA 1
ATOM 8324 C C . THR A 1 1051 ? -6.395 -3.519 57.682 1.00 22.17 1051 THR A C 1
ATOM 8326 O O . THR A 1 1051 ? -5.378 -2.902 57.386 1.00 22.17 1051 THR A O 1
ATOM 8329 N N . SER A 1 1052 ? -7.491 -3.574 56.908 1.00 28.55 1052 SER A N 1
ATOM 8330 C CA . SER A 1 1052 ? -7.900 -2.641 55.831 1.00 28.55 1052 SER A CA 1
ATOM 8331 C C . SER A 1 1052 ? -6.768 -1.850 55.141 1.00 28.55 1052 SER A C 1
ATOM 8333 O O . SER A 1 1052 ? -6.432 -0.753 55.582 1.00 28.55 1052 SER A O 1
ATOM 8335 N N . GLY A 1 1053 ? -6.183 -2.385 54.063 1.00 23.55 1053 GLY A N 1
ATOM 8336 C CA . GLY A 1 1053 ? -4.997 -1.801 53.423 1.00 23.55 1053 GLY A CA 1
ATOM 8337 C C . GLY A 1 1053 ? -5.177 -1.447 51.947 1.00 23.55 1053 GLY A C 1
ATOM 8338 O O . GLY A 1 1053 ? -5.521 -2.305 51.138 1.00 23.55 1053 GLY A O 1
ATOM 8339 N N . PHE A 1 1054 ? -4.858 -0.193 51.609 1.00 24.09 1054 PHE A N 1
ATOM 8340 C CA . PHE A 1 1054 ? -4.193 0.167 50.354 1.00 24.09 1054 PHE A CA 1
ATOM 8341 C C . PHE A 1 1054 ? -2.915 -0.684 50.205 1.00 24.09 1054 PHE A C 1
ATOM 8343 O O . PHE A 1 1054 ? -2.204 -0.899 51.186 1.00 24.09 1054 PHE A O 1
ATOM 8350 N N . LEU A 1 1055 ? -2.618 -1.172 48.998 1.00 22.47 1055 LEU A N 1
ATOM 8351 C CA . LEU A 1 1055 ? -1.398 -1.934 48.715 1.00 22.47 1055 LEU A CA 1
ATOM 8352 C C . LEU A 1 1055 ? -0.192 -0.988 48.580 1.00 22.47 1055 LEU A C 1
ATOM 8354 O O . LEU A 1 1055 ? -0.042 -0.311 47.569 1.00 22.47 1055 LEU A O 1
ATOM 8358 N N . THR A 1 1056 ? 0.684 -0.978 49.584 1.00 23.88 1056 THR A N 1
ATOM 8359 C CA . THR A 1 1056 ? 2.067 -0.477 49.507 1.00 23.88 1056 THR A CA 1
ATOM 8360 C C . THR A 1 1056 ? 3.014 -1.586 49.971 1.00 23.88 1056 THR A C 1
ATOM 8362 O O . THR A 1 1056 ? 2.820 -2.145 51.048 1.00 23.88 1056 THR A O 1
ATOM 8365 N N . PHE A 1 1057 ? 4.047 -1.922 49.186 1.00 25.34 1057 PHE A N 1
ATOM 8366 C CA . PHE A 1 1057 ? 5.119 -2.829 49.626 1.00 25.34 1057 PHE A CA 1
ATOM 8367 C C . PHE A 1 1057 ? 6.500 -2.389 49.120 1.00 25.34 1057 PHE A C 1
ATOM 8369 O O . PHE A 1 1057 ? 6.675 -2.058 47.951 1.00 25.34 1057 PHE A O 1
ATOM 8376 N N . GLY A 1 1058 ? 7.468 -2.387 50.046 1.00 24.73 1058 GLY A N 1
ATOM 8377 C CA . GLY A 1 1058 ? 8.881 -2.063 49.838 1.00 24.73 1058 GLY A CA 1
ATOM 8378 C C . GLY A 1 1058 ? 9.750 -3.269 49.452 1.00 24.73 1058 GLY A C 1
ATOM 8379 O O . GLY A 1 1058 ? 9.366 -4.426 49.618 1.00 24.73 1058 GLY A O 1
ATOM 8380 N N . SER A 1 1059 ? 10.941 -2.966 48.930 1.00 26.00 1059 SER A N 1
ATOM 8381 C CA . SER A 1 1059 ? 11.874 -3.882 48.261 1.00 26.00 1059 SER A CA 1
ATOM 8382 C C . SER A 1 1059 ? 12.440 -5.008 49.136 1.00 26.00 1059 SER A C 1
ATOM 8384 O O . SER A 1 1059 ? 12.936 -4.739 50.228 1.00 26.00 1059 SER A O 1
ATOM 8386 N N . THR A 1 1060 ? 12.569 -6.217 48.574 1.00 23.98 1060 THR A N 1
ATOM 8387 C CA . THR A 1 1060 ? 13.737 -7.089 48.815 1.00 23.98 1060 THR A CA 1
ATOM 8388 C C . THR A 1 1060 ? 14.116 -7.860 47.550 1.00 23.98 1060 THR A C 1
ATOM 8390 O O . THR A 1 1060 ? 13.271 -8.372 46.824 1.00 23.98 1060 THR A O 1
ATOM 8393 N N . THR A 1 1061 ? 15.419 -7.917 47.290 1.00 35.56 1061 THR A N 1
ATOM 8394 C CA . THR A 1 1061 ? 16.075 -8.618 46.190 1.00 35.56 1061 THR A CA 1
ATOM 8395 C C . THR A 1 1061 ? 16.121 -10.126 46.451 1.00 35.56 1061 THR A C 1
ATOM 8397 O O . THR A 1 1061 ? 16.849 -10.582 47.332 1.00 35.56 1061 THR A O 1
ATOM 8400 N N . ARG A 1 1062 ? 15.377 -10.919 45.670 1.00 25.17 1062 ARG A N 1
ATOM 8401 C CA . ARG A 1 1062 ? 15.725 -12.308 45.310 1.00 25.17 1062 ARG A CA 1
ATOM 8402 C C . ARG A 1 1062 ? 14.849 -12.810 44.160 1.00 25.17 1062 ARG A C 1
ATOM 8404 O O . ARG A 1 1062 ? 13.629 -12.727 44.201 1.00 25.17 1062 ARG A O 1
ATOM 8411 N N . THR A 1 1063 ? 15.527 -13.339 43.153 1.00 32.91 1063 THR A N 1
ATOM 8412 C CA . THR A 1 1063 ? 15.024 -13.913 41.906 1.00 32.91 1063 THR A CA 1
ATOM 8413 C C . THR A 1 1063 ? 14.177 -15.170 42.142 1.00 32.91 1063 THR A C 1
ATOM 8415 O O . THR A 1 1063 ? 14.701 -16.239 42.445 1.00 32.91 1063 THR A O 1
ATOM 8418 N N . SER A 1 1064 ? 12.857 -15.043 41.983 1.00 23.98 1064 SER A N 1
ATOM 8419 C CA . SER A 1 1064 ? 11.912 -16.136 41.687 1.00 23.98 1064 SER A CA 1
ATOM 8420 C C . SER A 1 1064 ? 10.555 -15.537 41.267 1.00 23.98 1064 SER A C 1
ATOM 8422 O O . SER A 1 1064 ? 10.184 -14.499 41.815 1.00 23.98 1064 SER A O 1
ATOM 8424 N N . PRO A 1 1065 ? 9.823 -16.138 40.307 1.00 24.97 1065 PRO A N 1
ATOM 8425 C CA . PRO A 1 1065 ? 8.589 -15.570 39.762 1.00 24.97 1065 PRO A CA 1
ATOM 8426 C C . PRO A 1 1065 ? 7.478 -15.557 40.820 1.00 24.97 1065 PRO A C 1
ATOM 8428 O O . PRO A 1 1065 ? 7.133 -16.598 41.378 1.00 24.97 1065 PRO A O 1
ATOM 8431 N N . ILE A 1 1066 ? 6.912 -14.380 41.093 1.00 26.66 1066 ILE A N 1
ATOM 8432 C CA . ILE A 1 1066 ? 5.768 -14.215 41.999 1.00 26.66 1066 ILE A CA 1
ATOM 8433 C C . ILE A 1 1066 ? 4.490 -14.137 41.145 1.00 26.66 1066 ILE A C 1
ATOM 8435 O O . ILE A 1 1066 ? 4.396 -13.253 40.293 1.00 26.66 1066 ILE A O 1
ATOM 8439 N N . PRO A 1 1067 ? 3.502 -15.032 41.333 1.00 27.86 1067 PRO A N 1
ATOM 8440 C CA . PRO A 1 1067 ? 2.213 -14.940 40.654 1.00 27.86 1067 PRO A CA 1
ATOM 8441 C C . PRO A 1 1067 ? 1.381 -13.774 41.214 1.00 27.86 1067 PRO A C 1
ATOM 8443 O O . PRO A 1 1067 ? 1.354 -13.542 42.424 1.00 27.86 1067 PRO A O 1
ATOM 8446 N N . LEU A 1 1068 ? 0.655 -13.071 40.340 1.00 29.02 1068 LEU A N 1
ATOM 8447 C CA . LEU A 1 1068 ? -0.415 -12.149 40.733 1.00 29.02 1068 LEU A CA 1
ATOM 8448 C C . LEU A 1 1068 ? -1.512 -12.945 41.463 1.00 29.02 1068 LEU A C 1
ATOM 8450 O O . LEU A 1 1068 ? -2.260 -13.709 40.855 1.00 29.02 1068 LEU A O 1
ATOM 8454 N N . LEU A 1 1069 ? -1.594 -12.781 42.783 1.00 25.42 1069 LEU A N 1
ATOM 8455 C CA . LEU A 1 1069 ? -2.683 -13.303 43.607 1.00 25.42 1069 LEU A CA 1
ATOM 8456 C C . LEU A 1 1069 ? -3.940 -12.449 43.380 1.00 25.42 1069 LEU A C 1
ATOM 8458 O O . LEU A 1 1069 ? -4.131 -11.426 44.032 1.00 25.42 1069 LEU A O 1
ATOM 8462 N N . CYS A 1 1070 ? -4.831 -12.891 42.490 1.00 24.81 1070 CYS A N 1
ATOM 8463 C CA . CYS A 1 1070 ? -6.243 -12.522 42.584 1.00 24.81 1070 CYS A CA 1
ATOM 8464 C C . CYS A 1 1070 ? -6.825 -13.221 43.818 1.00 24.81 1070 CYS A C 1
ATOM 8466 O O . CYS A 1 1070 ? -7.178 -14.399 43.771 1.00 24.81 1070 CYS A O 1
ATOM 8468 N N . THR A 1 1071 ? -6.908 -12.523 44.949 1.00 23.31 1071 THR A N 1
ATOM 8469 C CA . THR A 1 1071 ? -7.736 -12.984 46.062 1.00 23.31 1071 THR A CA 1
ATOM 8470 C C . THR A 1 1071 ? -9.203 -12.788 45.694 1.00 23.31 1071 THR A C 1
ATOM 8472 O O . THR A 1 1071 ? -9.661 -11.675 45.450 1.00 23.31 1071 THR A O 1
ATOM 8475 N N . THR A 1 1072 ? -9.958 -13.886 45.673 1.00 22.62 1072 THR A N 1
ATOM 8476 C CA . THR A 1 1072 ? -11.422 -13.874 45.741 1.00 22.62 1072 THR A CA 1
ATOM 8477 C C . THR A 1 1072 ? -11.865 -13.022 46.930 1.00 22.62 1072 THR A C 1
ATOM 8479 O O . THR A 1 1072 ? -11.672 -13.427 48.078 1.00 22.62 1072 THR A O 1
ATOM 8482 N N . VAL A 1 1073 ? -12.458 -11.858 46.670 1.00 22.09 1073 VAL A N 1
ATOM 8483 C CA . VAL A 1 1073 ? -13.273 -11.150 47.662 1.00 22.09 1073 VAL A CA 1
ATOM 8484 C C . VAL A 1 1073 ? -14.678 -11.739 47.542 1.00 22.09 1073 VAL A C 1
ATOM 8486 O O . VAL A 1 1073 ? -15.279 -11.668 46.472 1.00 22.09 1073 VAL A O 1
ATOM 8489 N N . ARG A 1 1074 ? -15.133 -12.418 48.601 1.00 24.72 1074 ARG A N 1
ATOM 8490 C CA . ARG A 1 1074 ? -16.531 -12.851 48.740 1.00 24.72 1074 ARG A CA 1
ATOM 8491 C C . ARG A 1 1074 ? -17.449 -11.660 48.940 1.00 24.72 1074 ARG A C 1
ATOM 8493 O O . ARG A 1 1074 ? -17.018 -10.732 49.662 1.00 24.72 1074 ARG A O 1
#

Radius of gyration: 35.31 Å; chains: 1; bounding box: 104×73×108 Å

Secondary structure (DSSP, 8-state):
-EEES-SSEEEEEE---S-EEEES-EEES-SS-EEEEE-SSPPEEEES-EEES-SS-SEEEE-SS----PPBGGGS-PBPTTPPSPEEEEEEE-SSPPPEEEEEE-SSTTPPEEEEEEEEEES---TTTS-EEEEEESSSTTSEEEEEEE--TT--PPPEE-SSSEEEEEEEPPTT--EEEEEEEEE--SEEEEEESSEEEEES-EEES--SSEEEEEEEES-EEEEES-EEES-SSEEEEEE--SSEEEEES-EEES-SS-SEEE--SS---SPP---EEEEES-EEE--SS-SEEE-S---TTEEEEEES-EEES-SS-SEEE--SS--S-------SEEE-----TTSTT--EEEEEES-EEES-EES-SEEE---TT-SSEEEEEES-EEES-EE--S-TTSS-S---SB---S-TT-EEE-TT-B-S-S-HHHHHTT--STTT-TTSPEEE--SEES-SS-TT---EE--GGGHHHHS-SEETTEEEEEE-SEEEE-SSEEEEEEEEEE-TTT-EEEE-TT-EEEEPTT-EEEESSEEEE--S-TT--EEEEE-----------SEEEEETTEEEEEEEETTEEEEEBSTT--HHHHHHHHHHTT-B--TTT-EE-GGGS---SS-EEEEEEE--TT-S-TTTSEEES--SS----B-EEE-B---B-EEEE-TT----EEEEEEEESB---BTTTTB---SEEEEEE-SEEEEEEEES-SS-SEEEEEE---SSS-EEEES-EEES-SS-SEEE-SS-EEEES-EEES-SSEEEEE--EE-HHHHHHHHHTS-TT-GGGEEEETTT-SS-EEEPTT-EEEEEEPP-S--EEEEEEE-TTEEEEEEEEEPPPTT---EEEEESSSS--TTS-EEETTT-GGG-SEE-SSSEEEEEEE--SS-----EEEEEEEE--SS----B---EEEEES-EEES-SEEEEEE--S-SB-TT--EE---SEEEEEEES-EEE--SSBSEEEE-TT--TTTSPPPEEEEEEES-EEES-SB-SPPP------------------------------------------PPP-------

Organism: Caerostris extrusa (NCBI:txid172846)

pLDDT: mean 78.06, std 17.52, range [21.52, 98.38]

Foldseek 3Di:
DEFEQAQAESAEAEADPEADEDEQYEQEHYLYAPYEYEEQAYEYHYANYEFYHYFFHSHYYHYHPDPDQQAAPQVDAAADQPDDDFHKHKHKDDADDDKGKYKHFHNDFAKKKKKFWDAKDKPDADQVQAKWKWKFQDRDPPGHTQDIGGRYHPDGDGITIHRGRMMMIMTGHHGPMIMMTMMTMGIFEQHEHEAHAAEYAAYLYEQEATEDQESYEYYEYAYEYHAYNYEQEDYAHEHAEYQYAAYEYYHENYEQEHYAYESHEHEHPDDHPDDYDHAEHYHALYEQEHHQEESYYQDEDLDAPYEAHYANYEYPDHNAEPEEADYHDDDPPDPFFHEDAYHDADQDLVSQARAYEYEDAHYEAEDTEGQEHHEHEHHLRHPRYYYAAALYEHAHYYHDFLQPLALGPRLENDYFYQAQQDEYEHEAYHHHDQDPLVSVSRHDACQQEVRGHHYQHPFYDPDNVDSPDPRTDDDSVCVCVSDPQDDPQEGTGEQPAEDEAEADEHEDRGAYEQDDDGGEYEYEFNYAYAYEFAHEYEFLEAYAQADPDPPGAYEYFHDPDDRDDPDPAQWAAPPHQWAFIWGHPPRDIAFAFCALDDPLLLQLRQSLRSWGAAPPPFFDDCVRHPPPDHHHQWYNQDDDNSDNHSNPGDTDRDDPPPGDDTTITGTHHGFYAAYEYAPNYDAYEHYRHEFERHFAAPPSVRHTGANYEYLEDPYHAEAYEFEHYAAEHYEYNHFDAQAPAFAEHYCYEQYAYQEEPYEYQDFRYEYYNYEYYQHQYEPYEYHVWDAPVRLSVRLSRQDPVPVVQEDEPPVNDPAEAEAEAFDKHKYFYDDDQDKDKYKYFYDWQWKKWKAWSFDFDPPFPKKKKKWLDQDDDPPTDIDICVQHVQQPGWIRQTGMIMMIIHRPDGRDTGTMMMMTTHGHDDPDPDRGDDGEYEAELYEYANYQEHYEYEFEFDQADPSRMGRRHHLEYEYEHYLYEQEHHNAENYEYYYPDDDVPPGDGRHYYYHHYNYHQDHHPHDFYDDDDDDDDDDDDDDDDDDDDDDDDDDDDDDDDDDDDDDDDDDDDDDTDDPDDDD